Protein AF-0000000077009235 (afdb_homodimer)

Sequence (916 aa):
MAESPHRAAGRRLQLPLLCLLLQGATAILFAVFVRYNHETDAALWHWGNHSNADNEFYFRYPSFQDVHVMVFVGFGFLMAFLQRYGFSSLGFTFLLAAFALQWSTLIQGFLHARHGGHICVGVESMINADFCAGAVLISFGAVLGKAGPAQLLLLALLETVLFGVNEFVLLSLLGVKDAGGSMTIHTFGAYFGLVLSRVLYRPQLEKSKHRQGSVYHSDLFAMIGTIFLWVFWPSFNSAPTTLGDGQHRTVLHTYYSLTASTLGTFALSALVGEHGRLDMVHIQNAVLAGGVVVGTAGEMMLTPFGALAAGFLAGSVSTLGYKFFTPILEAKFKVQDTCGVHNLHGMPGVLGALLGVLVAGLATHEAYGEGLDSVFPLIAAGQRTASSQAMHQLFGLLVTLMFASVGGGLGGILLRLPFLDSPPDSQCYEDQVYWEVPGELEDEAQGPLRVEEPVTQAMAESPHRAAGRRLQLPLLCLLLQGATAILFAVFVRYNHETDAALWHWGNHSNADNEFYFRYPSFQDVHVMVFVGFGFLMAFLQRYGFSSLGFTFLLAAFALQWSTLIQGFLHARHGGHICVGVESMINADFCAGAVLISFGAVLGKAGPAQLLLLALLETVLFGVNEFVLLSLLGVKDAGGSMTIHTFGAYFGLVLSRVLYRPQLEKSKHRQGSVYHSDLFAMIGTIFLWVFWPSFNSAPTTLGDGQHRTVLHTYYSLTASTLGTFALSALVGEHGRLDMVHIQNAVLAGGVVVGTAGEMMLTPFGALAAGFLAGSVSTLGYKFFTPILEAKFKVQDTCGVHNLHGMPGVLGALLGVLVAGLATHEAYGEGLDSVFPLIAAGQRTASSQAMHQLFGLLVTLMFASVGGGLGGILLRLPFLDSPPDSQCYEDQVYWEVPGELEDEAQGPLRVEEPVTQA

Nearest PDB structures (foldseek):
  3hd6-assembly1_A  TM=9.830E-01  e=1.291E-39  Homo sapiens
  7v0s-assembly1_Q  TM=9.688E-01  e=7.643E-35  Homo sapiens
  8csl-assembly1_L  TM=9.627E-01  e=5.639E-35  Homo sapiens
  3bhs-assembly1_A  TM=9.005E-01  e=9.016E-22  Nitrosomonas europaea ATCC 19718
  7v0k-assembly1_K  TM=9.157E-01  e=6.934E-19  Homo sapiens

pLDDT: mean 92.18, std 13.19, range [23.73, 98.94]

Solvent-accessible surface area (backbone atoms only — not comparable to full-atom values): 43742 Å² total; per-residue (Å²): 125,82,70,50,70,64,57,52,51,50,57,26,46,45,46,23,49,50,36,50,51,52,51,51,52,51,43,54,50,29,60,72,36,44,40,66,24,54,64,30,28,43,32,54,42,57,73,51,98,68,58,56,85,70,35,66,50,79,79,40,46,69,30,40,52,39,36,48,40,25,54,56,50,10,53,12,26,41,53,18,25,31,62,42,22,40,64,49,28,37,50,49,43,51,51,48,34,32,50,27,36,58,52,32,45,52,48,48,27,64,73,67,39,59,95,95,57,61,28,60,40,53,67,66,48,53,45,52,11,51,47,51,23,43,20,48,50,40,20,44,32,9,39,53,49,63,59,23,71,53,49,49,50,51,46,40,59,54,48,44,49,53,44,40,51,49,42,44,47,31,46,70,71,62,62,34,74,42,56,33,19,3,38,64,24,29,25,19,14,18,39,16,13,43,35,21,19,35,63,58,50,62,93,55,39,71,66,21,49,87,35,71,40,64,43,78,66,23,45,55,42,14,40,56,5,31,50,44,37,56,72,26,35,28,32,45,32,18,56,72,39,55,78,65,65,38,23,55,50,11,27,51,38,27,52,43,3,25,55,28,0,36,54,29,19,54,52,48,32,21,68,74,24,77,97,50,36,73,48,68,71,38,60,51,36,9,27,48,5,5,43,32,26,42,5,20,33,24,60,51,95,58,57,70,65,47,20,29,51,49,3,25,49,22,0,37,53,14,31,49,26,59,70,61,43,49,63,45,38,35,75,76,64,44,28,57,50,64,65,41,30,51,30,33,27,21,52,16,4,50,52,2,37,50,48,25,21,54,54,38,42,65,54,49,64,82,81,41,48,80,51,29,47,78,72,39,46,49,45,62,69,67,78,36,51,35,61,56,50,15,51,39,34,51,50,39,47,53,51,32,51,48,53,15,37,54,46,12,43,54,48,20,61,60,59,61,39,80,87,50,69,57,56,54,48,68,49,30,31,44,33,66,80,50,31,63,50,59,93,61,69,78,68,69,79,74,51,73,81,74,74,77,69,78,77,78,79,130,125,82,69,50,69,64,58,53,53,50,56,65,45,46,46,60,49,50,52,50,49,52,50,51,52,51,51,53,49,40,73,72,39,52,41,67,24,56,83,70,28,78,70,55,44,66,73,51,98,66,57,80,84,70,41,66,57,78,78,41,46,69,30,40,52,38,37,51,43,27,54,56,49,10,52,11,25,42,54,19,25,33,62,45,23,41,65,49,29,37,51,49,42,52,53,46,36,57,49,29,35,58,53,30,45,53,50,47,27,64,73,67,38,58,96,96,57,60,30,60,42,54,68,67,49,53,43,53,10,50,47,50,22,44,18,48,49,39,20,46,33,10,39,52,49,62,58,24,71,54,49,49,48,52,45,43,59,54,48,44,49,54,46,40,50,49,42,44,46,31,46,70,73,61,60,32,75,43,54,32,18,3,38,65,22,30,26,19,14,17,40,16,13,44,35,19,18,36,63,59,50,62,94,54,38,71,65,22,48,87,37,70,40,54,37,67,66,25,44,54,43,12,40,54,5,29,52,44,36,54,67,28,35,27,31,45,32,18,56,72,40,55,76,38,25,38,24,46,32,12,26,52,38,26,49,43,3,26,30,28,0,36,41,28,20,55,16,49,31,14,62,75,24,80,86,30,17,32,44,60,70,40,60,49,36,10,25,47,5,6,44,31,25,40,5,19,35,24,59,49,93,65,49,65,28,52,22,27,52,49,3,24,49,24,0,37,52,15,31,50,27,59,72,62,43,50,62,46,37,36,74,74,64,45,30,57,50,64,64,41,29,52,30,34,25,21,54,18,4,50,51,2,38,52,48,23,22,52,55,39,42,65,56,48,64,82,72,21,38,72,31,28,47,76,70,38,44,49,45,61,71,65,76,37,51,34,61,55,50,14,50,39,33,51,49,41,49,53,52,31,52,47,54,15,38,53,47,12,43,53,48,21,60,60,58,61,40,80,87,50,71,57,56,54,47,68,50,30,33,44,31,65,83,82,42,93,48,88,94,57,68,76,68,70,78,75,50,72,85,70,76,77,69,78,78,75,81,124

Organism: Ailuropoda melanoleuca (NCBI:txid9646)

Foldseek 3Di:
DPPPPVLVVLQVCLLVVLLCVLVVVLVVLCVPFEDADQLPDPVNVPVDPDDPVPRCCVQFVVLLVLLVCLQQLQQQLLLLQFAFQNCVSNVLSVVLLVSLLSLLLSLLQVLPPDPPHGRHDDPLSNLVSSLLSQLLSLLCLLCPLFFDSSLSNVSSNLSSNLLSVLCCCQCPVLVAFFQLCLQSRQQLSNLLSQLLQLLSFAPVLVLVVVRLGGDPVSLVSSLSSLVSLLVSLLSSLLSRADGDPLSVQLSLLLNLLLVLLQVLLLVLQQVLDDVSDHDSLLNSALSNLLSSQQNRCSSFDQDSVSSNVLSNVLSNQLNVCVVPVQVVCCVPVVGRRSSSSCSRRNVSSVNSLLVNLVRLLVDDCVVQPVNCCRRPVCVVVVNDPSNRNSVSSVVSNVSSSVSSNVSSNVSSVVSPDPSRPTDHSNCGSHPLVPDDDPPDDNPPNPDDPPPPPPPPDD/DPPPPVLVVLQVCLLVVVLCVLVVVLVVLCVPFEDADQLPDPVNVPVDPDDPVPRVCVQFVVLLVLLVCLQQQQQQLLLLQFAFQSCVSNVLSVVLLVSLLSLLLSLLQVLPPDPPHGRHDDSLSNLVSSLLSQLLSLLCQQCPLFFDSSLSNVSSNLSSNLLSVLCCCQCPVLVAFFQLPLQSRQQLSNLLSQLLQQLSFAPVLVLVVVRLGGDPVSLVSSLSSQVSLLVSLLSSLLNRADGDPLSVQLSLLLNLLLVLLQVLLLVQQLVPDDVSDHDSLLNSALSSLLSSQQNRVSSFDDDSVNSNVLSNVLSNQLNVCVVPVQVVCCVPVVGRRSSSSCSRRNVSSVNSLLVNLVRLLVDDCVRQPVNCCRRPVCVVVVNDPSNRNSVSSVVSNVSSSVSSNVSSNVSSVVSPDPSRPTDHSNCGSHCLVPDDDPPDDNPVSPDPPPPPPPPPDD

Secondary structure (DSSP, 8-state):
----HHHHHHHHHHHHHHHHHHHHHHHHHHHHHEEE-TTT-HHHHTTS---GGGSTHHHHHHHHHHHHHIIIIIHHHHTTTSTT-HHHHHHHHHHHHHHHHHHHHHHHHHHHS-TT--EEE-HHHHHHHHHHHHHHHHHHHHTTTTS-HHHHHHHHHHHHHHHHHHHIIIIIIS----TT-IIIIIIHHHHHHHHHHHHT--TTGGGGGGGSS--HHHHHHHHHHHHHHHHHHHHHHHTTSPTTHHHHHHHHHHHHHHHHHHHHHHHHHHHHSGGG---HHHHHHHTTHHHHHTSTTTTS--HHHHHHHHHHHHHHHHHHIIIIIHHHHHHHH----TT-HIIIIIHHHHHHHHHHHHHHHT--HHHHGGGHHHH-HHHHTTSS-HHHHHHHHHHHHHHHHHHHHHHHHHHHHHHT-TTS-PPPGGGTT-GGGTB--TT--THHHHS-----------/----HHHHHHHHHHHHHHHHHHHHHHHHHHHHHEEE-TTT-HHHHTTS---GGGSTHHHHHHHHHHHHHIIIIIHHHHTTTSTT-HHHHHHHHHHHHHHHHHHHHHHHHHHH--TT--EEE-HHHHHHHHHHHHHHHHHHHHTTTTS-HHHHHHHHHHHHHHHHHHHIIIIIIS----TT-IIIIIIHHHHHHHHHHHHT--TTGGGGGGGSS--HHHHHHHHHHHHHHHHHHHHHHHTTSPTTHHHHHHHHHHHHHHHHHHHHHHHHHHHHSGGG-B-HHHHHHHTTHHHHHTSTTTTS---HHHHHHHHHHHHHHHHHIIIIIHHHHHHHH----TT-HIIIIIHHHHHHHHHHHHHHHT--HHHHGGGHHHH-HHHHTTSS-HHHHHHHHHHHHHHHHHHHHHHHHHHHHHHT-TTS-PPPGGGTT-GGGTS--TT--THHHHS-----------

Radius of gyration: 28.59 Å; Cα contacts (8 Å, |Δi|>4): 1755; chains: 2; bounding box: 96×79×58 Å

Structure (mmCIF, N/CA/C/O backbone):
data_AF-0000000077009235-model_v1
#
loop_
_entity.id
_entity.type
_entity.pdbx_description
1 polymer 'Ammonium transporter Rh type B'
#
loop_
_atom_site.group_PDB
_atom_site.id
_atom_site.type_symbol
_atom_site.label_atom_id
_atom_site.label_alt_id
_atom_site.label_comp_id
_atom_site.label_asym_id
_atom_site.label_entity_id
_atom_site.label_seq_id
_atom_site.pdbx_PDB_ins_code
_atom_site.Cartn_x
_atom_site.Cartn_y
_atom_site.Cartn_z
_atom_site.occupancy
_atom_site.B_iso_or_equiv
_atom_site.auth_seq_id
_atom_site.auth_comp_id
_atom_site.auth_asym_id
_atom_site.auth_atom_id
_atom_site.pdbx_PDB_model_num
ATOM 1 N N . MET A 1 1 ? -33.438 -18.578 19.391 1 30.95 1 MET A N 1
ATOM 2 C CA . MET A 1 1 ? -32.906 -18.578 20.75 1 30.95 1 MET A CA 1
ATOM 3 C C . MET A 1 1 ? -31.828 -17.516 20.922 1 30.95 1 MET A C 1
ATOM 5 O O . MET A 1 1 ? -30.953 -17.375 20.078 1 30.95 1 MET A O 1
ATOM 9 N N . ALA A 1 2 ? -32.156 -16.625 21.812 1 44.06 2 ALA A N 1
ATOM 10 C CA . ALA A 1 2 ? -31.234 -15.562 22.203 1 44.06 2 ALA A CA 1
ATOM 11 C C . ALA A 1 2 ? -29.844 -16.125 22.484 1 44.06 2 ALA A C 1
ATOM 13 O O . ALA A 1 2 ? -29.688 -17.062 23.281 1 44.06 2 ALA A O 1
ATOM 14 N N . GLU A 1 3 ? -29.016 -16.078 21.422 1 51.81 3 GLU A N 1
ATOM 15 C CA . GLU A 1 3 ? -27.656 -16.531 21.688 1 51.81 3 GLU A CA 1
ATOM 16 C C . GLU A 1 3 ? -27.219 -16.141 23.078 1 51.81 3 GLU A C 1
ATOM 18 O O . GLU A 1 3 ? -27.531 -15.047 23.562 1 51.81 3 GLU A O 1
ATOM 23 N N . SER A 1 4 ? -26.828 -17.141 23.906 1 55.75 4 SER A N 1
ATOM 24 C CA . SER A 1 4 ? -26.344 -16.875 25.266 1 55.75 4 SER A CA 1
ATOM 25 C C . SER A 1 4 ? -25.312 -15.742 25.266 1 55.75 4 SER A C 1
ATOM 27 O O . SER A 1 4 ? -24.562 -15.578 24.312 1 55.75 4 SER A O 1
ATOM 29 N N . PRO A 1 5 ? -25.547 -14.766 26.156 1 57.34 5 PRO A N 1
ATOM 30 C CA . PRO A 1 5 ? -24.609 -13.648 26.281 1 57.34 5 PRO A CA 1
ATOM 31 C C . PRO A 1 5 ? -23.141 -14.094 26.219 1 57.34 5 PRO A C 1
ATOM 33 O O . PRO A 1 5 ? -22.297 -13.375 25.688 1 57.34 5 PRO A O 1
ATOM 36 N N . HIS A 1 6 ? -22.891 -15.289 26.656 1 59.06 6 HIS A N 1
ATOM 37 C CA . HIS A 1 6 ? -21.516 -15.789 26.641 1 59.06 6 HIS A CA 1
ATOM 38 C C . HIS A 1 6 ? -21.062 -16.141 25.219 1 59.06 6 HIS A C 1
ATOM 40 O O . HIS A 1 6 ? -19.922 -15.867 24.844 1 59.06 6 HIS A O 1
ATOM 46 N N . ARG A 1 7 ? -21.953 -16.672 24.516 1 59.84 7 ARG A N 1
ATOM 47 C CA . ARG A 1 7 ? -21.625 -17.047 23.141 1 59.84 7 ARG A CA 1
ATOM 48 C C . ARG A 1 7 ? -21.453 -15.797 22.281 1 59.84 7 ARG A C 1
ATOM 50 O O . ARG A 1 7 ? -20.578 -15.758 21.422 1 59.84 7 ARG A O 1
ATOM 57 N N . ALA A 1 8 ? -22.219 -14.852 22.672 1 62.19 8 ALA A N 1
ATOM 58 C CA . ALA A 1 8 ? -22.109 -13.602 21.922 1 62.19 8 ALA A CA 1
ATOM 59 C C . ALA A 1 8 ? -20.797 -12.891 22.219 1 62.19 8 ALA A C 1
ATOM 61 O O . ALA A 1 8 ? -20.141 -12.375 21.312 1 62.19 8 ALA A O 1
ATOM 62 N N . ALA A 1 9 ? -20.484 -12.938 23.516 1 64.69 9 ALA A N 1
ATOM 63 C CA . ALA A 1 9 ? -19.219 -12.336 23.922 1 64.69 9 ALA A CA 1
ATOM 64 C C . ALA A 1 9 ? -18.031 -13.078 23.312 1 64.69 9 ALA A C 1
ATOM 66 O O . ALA A 1 9 ? -17.047 -12.461 22.922 1 64.69 9 ALA A O 1
ATOM 67 N N . GLY A 1 10 ? -18.125 -14.352 23.266 1 67 10 GLY A N 1
ATOM 68 C CA . GLY A 1 10 ? -17.078 -15.164 22.672 1 67 10 GLY A CA 1
ATOM 69 C C . GLY A 1 10 ? -16.875 -14.875 21.203 1 67 10 GLY A C 1
ATOM 70 O O . GLY A 1 10 ? -15.742 -14.781 20.734 1 67 10 GLY A O 1
ATOM 71 N N . ARG A 1 11 ? -17.828 -14.656 20.594 1 72.38 11 ARG A N 1
ATOM 72 C CA . ARG A 1 11 ? -17.766 -14.391 19.156 1 72.38 11 ARG A CA 1
ATOM 73 C C . ARG A 1 11 ? -17.172 -13.016 18.875 1 72.38 11 ARG A C 1
ATOM 75 O O . ARG A 1 11 ? -16.406 -12.852 17.922 1 72.38 11 ARG A O 1
ATOM 82 N N . ARG A 1 12 ? -17.359 -12.211 19.891 1 82.56 12 ARG A N 1
ATOM 83 C CA . ARG A 1 12 ? -16.875 -10.844 19.75 1 82.56 12 ARG A CA 1
ATOM 84 C C . ARG A 1 12 ? -15.359 -10.781 19.938 1 82.56 12 ARG A C 1
ATOM 86 O O . ARG A 1 12 ? -14.688 -9.914 19.359 1 82.56 12 ARG A O 1
ATOM 93 N N . LEU A 1 13 ? -14.812 -11.734 20.656 1 90.81 13 LEU A N 1
ATOM 94 C CA . LEU A 1 13 ? -13.406 -11.648 21.031 1 90.81 13 LEU A CA 1
ATOM 95 C C . LEU A 1 13 ? -12.547 -12.547 20.141 1 90.81 13 LEU A C 1
ATOM 97 O O . LEU A 1 13 ? -11.32 -12.516 20.219 1 90.81 13 LEU A O 1
ATOM 101 N N . GLN A 1 14 ? -13.133 -13.234 19.281 1 92 14 GLN A N 1
ATOM 102 C CA . GLN A 1 14 ? -12.391 -14.211 18.484 1 92 14 GLN A CA 1
ATOM 103 C C . GLN A 1 14 ? -11.398 -13.523 17.562 1 92 14 GLN A C 1
ATOM 105 O O . GLN A 1 14 ? -10.219 -13.875 17.531 1 92 14 GLN A O 1
ATOM 110 N N . LEU A 1 15 ? -11.875 -12.523 16.812 1 93.75 15 LEU A N 1
ATOM 111 C CA . LEU A 1 15 ? -11.008 -11.867 15.844 1 93.75 15 LEU A CA 1
ATOM 112 C C . LEU A 1 15 ? -9.891 -11.109 16.547 1 93.75 15 LEU A C 1
ATOM 114 O O . LEU A 1 15 ? -8.711 -11.297 16.219 1 93.75 15 LEU A O 1
ATOM 118 N N . PRO A 1 16 ? -10.18 -10.273 17.562 1 95.31 16 PRO A N 1
ATOM 119 C CA . PRO A 1 16 ? -9.102 -9.539 18.234 1 95.31 16 PRO A CA 1
ATOM 120 C C . PRO A 1 16 ? -8.078 -10.453 18.906 1 95.31 16 PRO A C 1
ATOM 122 O O . PRO A 1 16 ? -6.875 -10.211 18.797 1 95.31 16 PRO A O 1
ATOM 125 N N . LEU A 1 17 ? -8.5 -11.5 19.516 1 95.44 17 LEU A N 1
ATOM 126 C CA . LEU A 1 17 ? -7.574 -12.398 20.203 1 95.44 17 LEU A CA 1
ATOM 127 C C . LEU A 1 17 ? -6.699 -13.141 19.188 1 95.44 17 LEU A C 1
ATOM 129 O O . LEU A 1 17 ? -5.508 -13.344 19.438 1 95.44 17 LEU A O 1
ATOM 133 N N . LEU A 1 18 ? -7.305 -13.578 18.141 1 95.75 18 LEU A N 1
ATOM 134 C CA . LEU A 1 18 ? -6.539 -14.281 17.125 1 95.75 18 LEU A CA 1
ATOM 135 C C . LEU A 1 18 ? -5.5 -13.359 16.5 1 95.75 18 LEU A C 1
ATOM 137 O O . LEU A 1 18 ? -4.359 -13.766 16.266 1 95.75 18 LEU A O 1
ATOM 141 N N . CYS A 1 19 ? -5.891 -12.078 16.172 1 97.19 19 CYS A N 1
ATOM 142 C CA . CYS A 1 19 ? -4.957 -11.102 15.633 1 97.19 19 CYS A CA 1
ATOM 143 C C . CYS A 1 19 ? -3.797 -10.859 16.594 1 97.19 19 CYS A C 1
ATOM 145 O O . CYS A 1 19 ? -2.635 -10.852 16.172 1 97.19 19 CYS A O 1
ATOM 147 N N . LEU A 1 20 ? -4.094 -10.672 17.875 1 97.62 20 LEU A N 1
ATOM 148 C CA . LEU A 1 20 ? -3.074 -10.391 18.875 1 97.62 20 LEU A CA 1
ATOM 149 C C . LEU A 1 20 ? -2.15 -11.586 19.062 1 97.62 20 LEU A C 1
ATOM 151 O O . LEU A 1 20 ? -0.931 -11.43 19.172 1 97.62 20 LEU A O 1
ATOM 155 N N . LEU A 1 21 ? -2.74 -12.781 19.078 1 97.62 21 LEU A N 1
ATOM 156 C CA . LEU A 1 21 ? -1.953 -14 19.25 1 97.62 21 LEU A CA 1
ATOM 157 C C . LEU A 1 21 ? -1.021 -14.211 18.047 1 97.62 21 LEU A C 1
ATOM 159 O O . LEU A 1 21 ? 0.166 -14.492 18.234 1 97.62 21 LEU A O 1
ATOM 163 N N . LEU A 1 22 ? -1.562 -14.102 16.859 1 97.88 22 LEU A N 1
ATOM 164 C CA . LEU A 1 22 ? -0.766 -14.344 15.664 1 97.88 22 LEU A CA 1
ATOM 165 C C . LEU A 1 22 ? 0.31 -13.273 15.508 1 97.88 22 LEU A C 1
ATOM 167 O O . LEU A 1 22 ? 1.453 -13.578 15.164 1 97.88 22 LEU A O 1
ATOM 171 N N . GLN A 1 23 ? -0.033 -11.992 15.742 1 98.19 23 GLN A N 1
ATOM 172 C CA . GLN A 1 23 ? 0.959 -10.922 15.672 1 98.19 23 GLN A CA 1
ATOM 173 C C . GLN A 1 23 ? 2.031 -11.094 16.734 1 98.19 23 GLN A C 1
ATOM 175 O O . GLN A 1 23 ? 3.217 -10.883 16.484 1 98.19 23 GLN A O 1
ATOM 180 N N . GLY A 1 24 ? 1.607 -11.438 18 1 97.94 24 GLY A N 1
ATOM 181 C CA . GLY A 1 24 ? 2.562 -11.68 19.062 1 97.94 24 GLY A CA 1
ATOM 182 C C . GLY A 1 24 ? 3.525 -12.805 18.766 1 97.94 24 GLY A C 1
ATOM 183 O O . GLY A 1 24 ? 4.734 -12.664 18.953 1 97.94 24 GLY A O 1
ATOM 184 N N . ALA A 1 25 ? 2.975 -13.945 18.281 1 97.94 25 ALA A N 1
ATOM 185 C CA . ALA A 1 25 ? 3.807 -15.094 17.922 1 97.94 25 ALA A CA 1
ATOM 186 C C . ALA A 1 25 ? 4.781 -14.734 16.797 1 97.94 25 ALA A C 1
ATOM 188 O O . ALA A 1 25 ? 5.961 -15.086 16.859 1 97.94 25 ALA A O 1
ATOM 189 N N . THR A 1 26 ? 4.262 -14.062 15.781 1 97.62 26 THR A N 1
ATOM 190 C CA . THR A 1 26 ? 5.105 -13.664 14.664 1 97.62 26 THR A CA 1
ATOM 191 C C . THR A 1 26 ? 6.211 -12.727 15.125 1 97.62 26 THR A C 1
ATOM 193 O O . THR A 1 26 ? 7.363 -12.852 14.703 1 97.62 26 THR A O 1
ATOM 196 N N . ALA A 1 27 ? 5.855 -11.781 16.016 1 97.56 27 ALA A N 1
ATOM 197 C CA . ALA A 1 27 ? 6.844 -10.828 16.531 1 97.56 27 ALA A CA 1
ATOM 198 C C . ALA A 1 27 ? 7.953 -11.547 17.281 1 97.56 27 ALA A C 1
ATOM 200 O O . ALA A 1 27 ? 9.133 -11.227 17.125 1 97.56 27 ALA A O 1
ATOM 201 N N . ILE A 1 28 ? 7.617 -12.523 18.078 1 97.62 28 ILE A N 1
ATOM 202 C CA . ILE A 1 28 ? 8.594 -13.266 18.859 1 97.62 28 ILE A CA 1
ATOM 203 C C . ILE A 1 28 ? 9.5 -14.062 17.922 1 97.62 28 ILE A C 1
ATOM 205 O O . ILE A 1 28 ? 10.727 -14.086 18.109 1 97.62 28 ILE A O 1
ATOM 209 N N . LEU A 1 29 ? 8.93 -14.703 16.906 1 97.44 29 LEU A N 1
ATOM 210 C CA . LEU A 1 29 ? 9.719 -15.477 15.953 1 97.44 29 LEU A CA 1
ATOM 211 C C . LEU A 1 29 ? 10.633 -14.562 15.141 1 97.44 29 LEU A C 1
ATOM 213 O O . LEU A 1 29 ? 11.758 -14.945 14.805 1 97.44 29 LEU A O 1
ATOM 217 N N . PHE A 1 30 ? 10.172 -13.359 14.797 1 97.62 30 PHE A N 1
ATOM 218 C CA . PHE A 1 30 ? 11.023 -12.383 14.117 1 97.62 30 PHE A CA 1
ATOM 219 C C . PHE A 1 30 ? 12.203 -11.992 15 1 97.62 30 PHE A C 1
ATOM 221 O O . PHE A 1 30 ? 13.328 -11.867 14.516 1 97.62 30 PHE A O 1
ATOM 228 N N . ALA A 1 31 ? 11.945 -11.812 16.328 1 96.81 31 ALA A N 1
ATOM 229 C CA . ALA A 1 31 ? 13 -11.414 17.25 1 96.81 31 ALA A CA 1
ATOM 230 C C . ALA A 1 31 ? 14.117 -12.453 17.297 1 96.81 31 ALA A C 1
ATOM 232 O O . ALA A 1 31 ? 15.297 -12.109 17.344 1 96.81 31 ALA A O 1
ATOM 233 N N . VAL A 1 32 ? 13.719 -13.688 17.141 1 95.81 32 VAL A N 1
ATOM 234 C CA . VAL A 1 32 ? 14.664 -14.781 17.312 1 95.81 32 VAL A CA 1
ATOM 235 C C . VAL A 1 32 ? 15.336 -15.117 15.992 1 95.81 32 VAL A C 1
ATOM 237 O O . VAL A 1 32 ? 16.547 -15.328 15.938 1 95.81 32 VAL A O 1
ATOM 240 N N . PHE A 1 33 ? 14.586 -15.078 14.875 1 95.5 33 PHE A N 1
ATOM 241 C CA . PHE A 1 33 ? 15.102 -15.789 13.711 1 95.5 33 PHE A CA 1
ATOM 242 C C . PHE A 1 33 ? 15.406 -14.828 12.57 1 95.5 33 PHE A C 1
ATOM 244 O O . PHE A 1 33 ? 16.141 -15.164 11.641 1 95.5 33 PHE A O 1
ATOM 251 N N . VAL A 1 34 ? 14.875 -13.664 12.492 1 96.12 34 VAL A N 1
ATOM 252 C CA . VAL A 1 34 ? 14.93 -12.844 11.289 1 96.12 34 VAL A CA 1
ATOM 253 C C . VAL A 1 34 ? 15.977 -11.75 11.453 1 96.12 34 VAL A C 1
ATOM 255 O O . VAL A 1 34 ? 16.031 -11.086 12.492 1 96.12 34 VAL A O 1
ATOM 258 N N . ARG A 1 35 ? 16.906 -11.625 10.477 1 94.62 35 ARG A N 1
ATOM 259 C CA . ARG A 1 35 ? 17.922 -10.586 10.391 1 94.62 35 ARG A CA 1
ATOM 260 C C . ARG A 1 35 ? 17.953 -9.953 9 1 94.62 35 ARG A C 1
ATOM 262 O O . ARG A 1 35 ? 17.453 -10.539 8.039 1 94.62 35 ARG A O 1
ATOM 269 N N . TYR A 1 36 ? 18.438 -8.805 8.906 1 93.12 36 TYR A N 1
ATOM 270 C CA . TYR A 1 36 ? 18.641 -8.164 7.609 1 93.12 36 TYR A CA 1
ATOM 271 C C . TYR A 1 36 ? 19.781 -8.812 6.852 1 93.12 36 TYR A C 1
ATOM 273 O O . TYR A 1 36 ? 20.781 -9.227 7.453 1 93.12 36 TYR A O 1
ATOM 281 N N . ASN A 1 37 ? 19.641 -8.883 5.547 1 92.25 37 ASN A N 1
ATOM 282 C CA . ASN A 1 37 ? 20.688 -9.523 4.766 1 92.25 37 ASN A CA 1
ATOM 283 C C . ASN A 1 37 ? 21.875 -8.586 4.543 1 92.25 37 ASN A C 1
ATOM 285 O O . ASN A 1 37 ? 21.875 -7.461 5.047 1 92.25 37 ASN A O 1
ATOM 289 N N . HIS A 1 38 ? 22.875 -8.992 3.814 1 91.44 38 HIS A N 1
ATOM 290 C CA . HIS A 1 38 ? 24.141 -8.281 3.676 1 91.44 38 HIS A CA 1
ATOM 291 C C . HIS A 1 38 ? 23.969 -6.973 2.91 1 91.44 38 HIS A C 1
ATOM 293 O O . HIS A 1 38 ? 24.734 -6.031 3.09 1 91.44 38 HIS A O 1
ATOM 299 N N . GLU A 1 39 ? 22.922 -6.859 2.1 1 92.62 39 GLU A N 1
ATOM 300 C CA . GLU A 1 39 ? 22.719 -5.656 1.298 1 92.62 39 GLU A CA 1
ATOM 301 C C . GLU A 1 39 ? 21.906 -4.613 2.059 1 92.62 39 GLU A C 1
ATOM 303 O O . GLU A 1 39 ? 21.844 -3.451 1.651 1 92.62 39 GLU A O 1
ATOM 308 N N . THR A 1 40 ? 21.344 -5.043 3.148 1 91.38 40 THR A N 1
ATOM 309 C CA . THR A 1 40 ? 20.5 -4.168 3.949 1 91.38 40 THR A CA 1
ATOM 310 C C . THR A 1 40 ? 21.203 -3.758 5.238 1 91.38 40 THR A C 1
ATOM 312 O O . THR A 1 40 ? 20.938 -2.688 5.789 1 91.38 40 THR A O 1
ATOM 315 N N . ASP A 1 41 ? 22.078 -4.527 5.691 1 90.19 41 ASP A N 1
ATOM 316 C CA . ASP A 1 41 ? 22.781 -4.312 6.949 1 90.19 41 ASP A CA 1
ATOM 317 C C . ASP A 1 41 ? 23.891 -3.271 6.785 1 90.19 41 ASP A C 1
ATOM 319 O O . ASP A 1 41 ? 24.672 -3.334 5.836 1 90.19 41 ASP A O 1
ATOM 323 N N . ALA A 1 42 ? 23.984 -2.373 7.668 1 88.19 42 ALA A N 1
ATOM 324 C CA . ALA A 1 42 ? 24.922 -1.258 7.562 1 88.19 42 ALA A CA 1
ATOM 325 C C . ALA A 1 42 ? 26.359 -1.746 7.645 1 88.19 42 ALA A C 1
ATOM 327 O O . ALA A 1 42 ? 27.25 -1.208 6.973 1 88.19 42 ALA A O 1
ATOM 328 N N . ALA A 1 43 ? 26.625 -2.676 8.523 1 88.31 43 ALA A N 1
ATOM 329 C CA . ALA A 1 43 ? 27.984 -3.18 8.711 1 88.31 43 ALA A CA 1
ATOM 330 C C . ALA A 1 43 ? 28.391 -4.094 7.559 1 88.31 43 ALA A C 1
ATOM 332 O O . ALA A 1 43 ? 29.484 -3.949 7.004 1 88.31 43 ALA A O 1
ATOM 333 N N . LEU A 1 44 ? 27.531 -4.914 7.164 1 88.62 44 LEU A N 1
ATOM 334 C CA . LEU A 1 44 ? 27.875 -5.961 6.203 1 88.62 44 LEU A CA 1
ATOM 335 C C . LEU A 1 44 ? 27.984 -5.387 4.797 1 88.62 44 LEU A C 1
ATOM 337 O O . LEU A 1 44 ? 28.828 -5.832 4.008 1 88.62 44 LEU A O 1
ATOM 341 N N . TRP A 1 45 ? 27.219 -4.426 4.414 1 88.81 45 TRP A N 1
ATOM 342 C CA . TRP A 1 45 ? 27.25 -3.824 3.086 1 88.81 45 TRP A CA 1
ATOM 343 C C . TRP A 1 45 ? 28.594 -3.168 2.818 1 88.81 45 TRP A C 1
ATOM 345 O O . TRP A 1 45 ? 29.109 -3.234 1.702 1 88.81 45 TRP A O 1
ATOM 355 N N . HIS A 1 46 ? 29.203 -2.686 3.803 1 86.88 46 HIS A N 1
ATOM 356 C CA . HIS A 1 46 ? 30.391 -1.876 3.625 1 86.88 46 HIS A CA 1
ATOM 357 C C . HIS A 1 46 ? 31.656 -2.723 3.754 1 86.88 46 HIS A C 1
ATOM 359 O O . HIS A 1 46 ? 32.781 -2.213 3.604 1 86.88 46 HIS A O 1
ATOM 365 N N . TRP A 1 47 ? 31.484 -3.988 4.008 1 83.38 47 TRP A N 1
ATOM 366 C CA . TRP A 1 47 ? 32.625 -4.891 4.023 1 83.38 47 TRP A CA 1
ATOM 367 C C . TRP A 1 47 ? 33.188 -5.098 2.619 1 83.38 47 TRP A C 1
ATOM 369 O O . TRP A 1 47 ? 34.375 -5.371 2.447 1 83.38 47 TRP A O 1
ATOM 379 N N . GLY A 1 48 ? 32.375 -4.895 1.615 1 78.25 48 GLY A N 1
ATOM 380 C CA . GLY A 1 48 ? 32.844 -5.113 0.252 1 78.25 48 GLY A CA 1
ATOM 381 C C . GLY A 1 48 ? 32.969 -3.828 -0.544 1 78.25 48 GLY A C 1
ATOM 382 O O . GLY A 1 48 ? 32.562 -2.758 -0.081 1 78.25 48 GLY A O 1
ATOM 383 N N . ASN A 1 49 ? 33.781 -3.938 -1.66 1 80.5 49 ASN A N 1
ATOM 384 C CA . ASN A 1 49 ? 33.906 -2.82 -2.59 1 80.5 49 ASN A CA 1
ATOM 385 C C . ASN A 1 49 ? 32.75 -2.758 -3.568 1 80.5 49 ASN A C 1
ATOM 387 O O . ASN A 1 49 ? 32.875 -3.123 -4.738 1 80.5 49 ASN A O 1
ATOM 391 N N . HIS A 1 50 ? 31.641 -2.396 -3.045 1 83.88 50 HIS A N 1
ATOM 392 C CA . HIS A 1 50 ? 30.438 -2.328 -3.885 1 83.88 50 HIS A CA 1
ATOM 393 C C . HIS A 1 50 ? 30.016 -0.885 -4.113 1 83.88 50 HIS A C 1
ATOM 395 O O . HIS A 1 50 ? 30.203 -0.029 -3.246 1 83.88 50 HIS A O 1
ATOM 401 N N . SER A 1 51 ? 29.609 -0.685 -5.391 1 85.75 51 SER A N 1
ATOM 402 C CA . SER A 1 51 ? 28.906 0.572 -5.645 1 85.75 51 SER A CA 1
ATOM 403 C C . SER A 1 51 ? 27.438 0.469 -5.281 1 85.75 51 SER A C 1
ATOM 405 O O . SER A 1 51 ? 26.875 -0.629 -5.238 1 85.75 51 SER A O 1
ATOM 407 N N . ASN A 1 52 ? 26.844 1.542 -4.984 1 86 52 ASN A N 1
ATOM 408 C CA . ASN A 1 52 ? 25.422 1.559 -4.672 1 86 52 ASN A CA 1
ATOM 409 C C . ASN A 1 52 ? 24.594 0.933 -5.793 1 86 52 ASN A C 1
ATOM 411 O O . ASN A 1 52 ? 23.562 0.295 -5.531 1 86 52 ASN A O 1
ATOM 415 N N . ALA A 1 53 ? 25.062 1.07 -6.992 1 84.44 53 ALA A N 1
ATOM 416 C CA . ALA A 1 53 ? 24.344 0.576 -8.164 1 84.44 53 ALA A CA 1
ATOM 417 C C . ALA A 1 53 ? 24.281 -0.949 -8.164 1 84.44 53 ALA A C 1
ATOM 419 O O . ALA A 1 53 ? 23.453 -1.542 -8.852 1 84.44 53 ALA A O 1
ATOM 420 N N . ASP A 1 54 ? 25.141 -1.568 -7.355 1 88.75 54 ASP A N 1
ATOM 421 C CA . ASP A 1 54 ? 25.203 -3.025 -7.309 1 88.75 54 ASP A CA 1
ATOM 422 C C . ASP A 1 54 ? 24.156 -3.596 -6.363 1 88.75 54 ASP A C 1
ATOM 424 O O . ASP A 1 54 ? 23.906 -4.805 -6.348 1 88.75 54 ASP A O 1
ATOM 428 N N . ASN A 1 55 ? 23.562 -2.742 -5.586 1 91.62 55 ASN A N 1
ATOM 429 C CA . ASN A 1 55 ? 22.547 -3.205 -4.645 1 91.62 55 ASN A CA 1
ATOM 430 C C . ASN A 1 55 ? 21.328 -3.744 -5.371 1 91.62 55 ASN A C 1
ATOM 432 O O . ASN A 1 55 ? 20.766 -3.072 -6.238 1 91.62 55 ASN A O 1
ATOM 436 N N . GLU A 1 56 ? 20.844 -4.945 -5.02 1 91.56 56 GLU A N 1
ATOM 437 C CA . GLU A 1 56 ? 19.734 -5.621 -5.668 1 91.56 56 GLU A CA 1
ATOM 438 C C . GLU A 1 56 ? 18.453 -4.793 -5.566 1 91.56 56 GLU A C 1
ATOM 440 O O . GLU A 1 56 ? 17.531 -4.957 -6.371 1 91.56 56 GLU A O 1
ATOM 445 N N . PHE A 1 57 ? 18.5 -3.91 -4.629 1 93.44 57 PHE A N 1
ATOM 446 C CA . PHE A 1 57 ? 17.359 -3.021 -4.395 1 93.44 57 PHE A CA 1
ATOM 447 C C . PHE A 1 57 ? 16.984 -2.281 -5.672 1 93.44 57 PHE A C 1
ATOM 449 O O . PHE A 1 57 ? 15.812 -2.219 -6.031 1 93.44 57 PHE A O 1
ATOM 456 N N . TYR A 1 58 ? 17.875 -1.786 -6.406 1 92.56 58 TYR A N 1
ATOM 457 C CA . TYR A 1 58 ? 17.609 -0.902 -7.535 1 92.56 58 TYR A CA 1
ATOM 458 C C . TYR A 1 58 ? 17.141 -1.693 -8.75 1 92.56 58 TYR A C 1
ATOM 460 O O . TYR A 1 58 ? 16.5 -1.141 -9.648 1 92.56 58 TYR A O 1
ATOM 468 N N . PHE A 1 59 ? 17.391 -3.023 -8.789 1 92.5 59 PHE A N 1
ATOM 469 C CA . PHE A 1 59 ? 16.969 -3.855 -9.914 1 92.5 59 PHE A CA 1
ATOM 470 C C . PHE A 1 59 ? 15.578 -4.426 -9.68 1 92.5 59 PHE A C 1
ATOM 472 O O . PHE A 1 59 ? 14.859 -4.742 -10.633 1 92.5 59 PHE A O 1
ATOM 479 N N . ARG A 1 60 ? 15.148 -4.473 -8.414 1 95.06 60 ARG A N 1
ATOM 480 C CA . ARG A 1 60 ? 13.953 -5.262 -8.133 1 95.06 60 ARG A CA 1
ATOM 481 C C . ARG A 1 60 ? 12.859 -4.402 -7.508 1 95.06 60 ARG A C 1
ATOM 483 O O . ARG A 1 60 ? 11.672 -4.715 -7.621 1 95.06 60 ARG A O 1
ATOM 490 N N . TYR A 1 61 ? 13.203 -3.295 -6.883 1 95.5 61 TYR A N 1
ATOM 491 C CA . TYR A 1 61 ? 12.273 -2.529 -6.062 1 95.5 61 TYR A CA 1
ATOM 492 C C . TYR A 1 61 ? 11.117 -1.987 -6.902 1 95.5 61 TYR A C 1
ATOM 494 O O . TYR A 1 61 ? 9.961 -2.021 -6.477 1 95.5 61 TYR A O 1
ATOM 502 N N . PRO A 1 62 ? 11.367 -1.486 -8.148 1 95.12 62 PRO A N 1
ATOM 503 C CA . PRO A 1 62 ? 10.219 -1.016 -8.93 1 95.12 62 PRO A CA 1
ATOM 504 C C . PRO A 1 62 ? 9.203 -2.121 -9.211 1 95.12 62 PRO A C 1
ATOM 506 O O . PRO A 1 62 ? 7.996 -1.889 -9.141 1 95.12 62 PRO A O 1
ATOM 509 N N . SER A 1 63 ? 9.688 -3.316 -9.547 1 96.38 63 SER A N 1
ATOM 510 C CA . SER A 1 63 ? 8.789 -4.441 -9.781 1 96.38 63 SER A CA 1
ATOM 511 C C . SER A 1 63 ? 8.055 -4.84 -8.508 1 96.38 63 SER A C 1
ATOM 513 O O . SER A 1 63 ? 6.871 -5.168 -8.539 1 96.38 63 SER A O 1
ATOM 515 N N . PHE A 1 64 ? 8.797 -4.816 -7.387 1 97.19 64 PHE A N 1
ATOM 516 C CA . PHE A 1 64 ? 8.156 -5.086 -6.105 1 97.19 64 PHE A CA 1
ATOM 517 C C . PHE A 1 64 ? 6.988 -4.137 -5.871 1 97.19 64 PHE A C 1
ATOM 519 O O . PHE A 1 64 ? 5.902 -4.566 -5.469 1 97.19 64 PHE A O 1
ATOM 526 N N . GLN A 1 65 ? 7.188 -2.875 -6.062 1 97.56 65 GLN A N 1
ATOM 527 C CA . GLN A 1 65 ? 6.156 -1.877 -5.805 1 97.56 65 GLN A CA 1
ATOM 528 C C . GLN A 1 65 ? 4.91 -2.143 -6.648 1 97.56 65 GLN A C 1
ATOM 530 O O . GLN A 1 65 ? 3.787 -2.029 -6.16 1 97.56 65 GLN A O 1
ATOM 535 N N . ASP A 1 66 ? 5.141 -2.449 -7.918 1 97.56 66 ASP A N 1
ATOM 536 C CA . ASP A 1 66 ? 4.023 -2.77 -8.797 1 97.56 66 ASP A CA 1
ATOM 537 C C . ASP A 1 66 ? 3.242 -3.975 -8.273 1 97.56 66 ASP A C 1
ATOM 539 O O . ASP A 1 66 ? 2.012 -3.951 -8.227 1 97.56 66 ASP A O 1
ATOM 543 N N . VAL A 1 67 ? 3.947 -5 -7.867 1 97.94 67 VAL A N 1
ATOM 544 C CA . VAL A 1 67 ? 3.316 -6.219 -7.367 1 97.94 67 VAL A CA 1
ATOM 545 C C . VAL A 1 67 ? 2.57 -5.918 -6.07 1 97.94 67 VAL A C 1
ATOM 547 O O . VAL A 1 67 ? 1.478 -6.438 -5.84 1 97.94 67 VAL A O 1
ATOM 550 N N . HIS A 1 68 ? 3.197 -5.098 -5.27 1 98.06 68 HIS A N 1
ATOM 551 C CA . HIS A 1 68 ? 2.588 -4.691 -4.008 1 98.06 68 HIS A CA 1
ATOM 552 C C . HIS A 1 68 ? 1.269 -3.965 -4.246 1 98.06 68 HIS A C 1
ATOM 554 O O . HIS A 1 68 ? 0.298 -4.18 -3.516 1 98.06 68 HIS A O 1
ATOM 560 N N . VAL A 1 69 ? 1.146 -3.154 -5.246 1 97.94 69 VAL A N 1
ATOM 561 C CA . VAL A 1 69 ? -0.084 -2.482 -5.652 1 97.94 69 VAL A CA 1
ATOM 562 C C . VAL A 1 69 ? -1.098 -3.514 -6.145 1 97.94 69 VAL A C 1
ATOM 564 O O . VAL A 1 69 ? -2.293 -3.4 -5.863 1 97.94 69 VAL A O 1
ATOM 567 N N . MET A 1 70 ? -0.656 -4.477 -6.855 1 98.12 70 MET A N 1
ATOM 568 C CA . MET A 1 70 ? -1.543 -5.543 -7.316 1 98.12 70 MET A CA 1
ATOM 569 C C . MET A 1 70 ? -2.219 -6.238 -6.141 1 98.12 70 MET A C 1
ATOM 571 O O . MET A 1 70 ? -3.426 -6.488 -6.172 1 98.12 70 MET A O 1
ATOM 575 N N . VAL A 1 71 ? -1.465 -6.488 -5.137 1 98.31 71 VAL A N 1
ATOM 576 C CA . VAL A 1 71 ? -1.956 -7.273 -4.004 1 98.31 71 VAL A CA 1
ATOM 577 C C . VAL A 1 71 ? -3.02 -6.477 -3.25 1 98.31 71 VAL A C 1
ATOM 579 O O . VAL A 1 71 ? -4.094 -7 -2.943 1 98.31 71 VAL A O 1
ATOM 582 N N . PHE A 1 72 ? -2.805 -5.254 -3.027 1 98.25 72 PHE A N 1
ATOM 583 C CA . PHE A 1 72 ? -3.678 -4.52 -2.119 1 98.25 72 PHE A CA 1
ATOM 584 C C . PHE A 1 72 ? -4.742 -3.75 -2.895 1 98.25 72 PHE A C 1
ATOM 586 O O . PHE A 1 72 ? -5.918 -3.77 -2.527 1 98.25 72 PHE A O 1
ATOM 593 N N . VAL A 1 73 ? -4.355 -3.096 -3.982 1 97.38 73 VAL A N 1
ATOM 594 C CA . VAL A 1 73 ? -5.332 -2.371 -4.789 1 97.38 73 VAL A CA 1
ATOM 595 C C . VAL A 1 73 ? -6.012 -3.33 -5.762 1 97.38 73 VAL A C 1
ATOM 597 O O . VAL A 1 73 ? -7.242 -3.354 -5.859 1 97.38 73 VAL A O 1
ATOM 600 N N . GLY A 1 74 ? -5.223 -4.133 -6.457 1 98.12 74 GLY A N 1
ATOM 601 C CA . GLY A 1 74 ? -5.75 -5.035 -7.465 1 98.12 74 GLY A CA 1
ATOM 602 C C . GLY A 1 74 ? -6.73 -6.047 -6.906 1 98.12 74 GLY A C 1
ATOM 603 O O . GLY A 1 74 ? -7.926 -5.992 -7.207 1 98.12 74 GLY A O 1
ATOM 604 N N . PHE A 1 75 ? -6.234 -6.871 -5.969 1 97.94 75 PHE A N 1
ATOM 605 C CA . PHE A 1 75 ? -7.098 -7.898 -5.398 1 97.94 75 PHE A CA 1
ATOM 606 C C . PHE A 1 75 ? -8.211 -7.273 -4.566 1 97.94 75 PHE A C 1
ATOM 608 O O . PHE A 1 75 ? -9.359 -7.719 -4.617 1 97.94 75 PHE A O 1
ATOM 615 N N . GLY A 1 76 ? -7.902 -6.242 -3.811 1 97.44 76 GLY A N 1
ATOM 616 C CA . GLY A 1 76 ? -8.891 -5.609 -2.949 1 97.44 76 GLY A CA 1
ATOM 617 C C . GLY A 1 76 ? -10.109 -5.109 -3.707 1 97.44 76 GLY A C 1
ATOM 618 O O . GLY A 1 76 ? -11.234 -5.527 -3.426 1 97.44 76 GLY A O 1
ATOM 619 N N . PHE A 1 77 ? -9.867 -4.344 -4.738 1 97.06 77 PHE A N 1
ATOM 620 C CA . PHE A 1 77 ? -10.977 -3.715 -5.441 1 97.06 77 PHE A CA 1
ATOM 621 C C . PHE A 1 77 ? -11.617 -4.688 -6.426 1 97.06 77 PHE A C 1
ATOM 623 O O . PHE A 1 77 ? -12.82 -4.621 -6.68 1 97.06 77 PHE A O 1
ATOM 630 N N . LEU A 1 78 ? -10.852 -5.625 -6.973 1 97.19 78 LEU A N 1
ATOM 631 C CA . LEU A 1 78 ? -11.453 -6.625 -7.84 1 97.19 78 LEU A CA 1
ATOM 632 C C . LEU A 1 78 ? -12.578 -7.363 -7.121 1 97.19 78 LEU A C 1
ATOM 634 O O . LEU A 1 78 ? -13.609 -7.68 -7.723 1 97.19 78 LEU A O 1
ATOM 638 N N . MET A 1 79 ? -12.477 -7.57 -5.855 1 97 79 MET A N 1
ATOM 639 C CA . MET A 1 79 ? -13.438 -8.352 -5.082 1 97 79 MET A CA 1
ATOM 640 C C . MET A 1 79 ? -14.523 -7.453 -4.492 1 97 79 MET A C 1
ATOM 642 O O . MET A 1 79 ? -15.375 -7.918 -3.74 1 97 79 MET A O 1
ATOM 646 N N . ALA A 1 80 ? -14.5 -6.168 -4.848 1 95.94 80 ALA A N 1
ATOM 647 C CA . ALA A 1 80 ? -15.484 -5.234 -4.309 1 95.94 80 ALA A CA 1
ATOM 648 C C . ALA A 1 80 ? -16.688 -5.109 -5.234 1 95.94 80 ALA A C 1
ATOM 650 O O . ALA A 1 80 ? -17.391 -4.09 -5.227 1 95.94 80 ALA A O 1
ATOM 651 N N . PHE A 1 81 ? -17 -6.145 -6.035 1 94.56 81 PHE A N 1
ATOM 652 C CA . PHE A 1 81 ? -18.125 -6.105 -6.965 1 94.56 81 PHE A CA 1
ATOM 653 C C . PHE A 1 81 ? -19.438 -6.383 -6.246 1 94.56 81 PHE A C 1
ATOM 655 O O . PHE A 1 81 ? -20.516 -6.027 -6.738 1 94.56 81 PHE A O 1
ATOM 662 N N . LEU A 1 82 ? -19.422 -7.02 -5.043 1 94.56 82 LEU A N 1
ATOM 663 C CA . LEU A 1 82 ? -20.641 -7.344 -4.305 1 94.56 82 LEU A CA 1
ATOM 664 C C . LEU A 1 82 ? -21.297 -6.078 -3.746 1 94.56 82 LEU A C 1
ATOM 666 O O . LEU A 1 82 ? -20.609 -5.223 -3.182 1 94.56 82 LEU A O 1
ATOM 670 N N . GLN A 1 83 ? -22.547 -5.961 -3.834 1 92.38 83 GLN A N 1
ATOM 671 C CA . GLN A 1 83 ? -23.266 -4.723 -3.564 1 92.38 83 GLN A CA 1
ATOM 672 C C . GLN A 1 83 ? -23.219 -4.371 -2.082 1 92.38 83 GLN A C 1
ATOM 674 O O . GLN A 1 83 ? -23.297 -3.197 -1.714 1 92.38 83 GLN A O 1
ATOM 679 N N . ARG A 1 84 ? -23.094 -5.34 -1.183 1 94.31 84 ARG A N 1
ATOM 680 C CA . ARG A 1 84 ? -23.141 -5.055 0.248 1 94.31 84 ARG A CA 1
ATOM 681 C C . ARG A 1 84 ? -21.969 -5.695 0.981 1 94.31 84 ARG A C 1
ATOM 683 O O . ARG A 1 84 ? -22.094 -6.078 2.146 1 94.31 84 ARG A O 1
ATOM 690 N N . TYR A 1 85 ? -20.859 -5.871 0.292 1 96.06 85 TYR A N 1
ATOM 691 C CA . TYR A 1 85 ? -19.734 -6.559 0.906 1 96.06 85 TYR A CA 1
ATOM 692 C C . TYR A 1 85 ? -18.422 -5.863 0.566 1 96.06 85 TYR A C 1
ATOM 694 O O . TYR A 1 85 ? -17.344 -6.473 0.628 1 96.06 85 TYR A O 1
ATOM 702 N N . GLY A 1 86 ? -18.469 -4.586 0.168 1 96.06 86 GLY A N 1
ATOM 703 C CA . GLY A 1 86 ? -17.297 -3.816 -0.211 1 96.06 86 GLY A CA 1
ATOM 704 C C . GLY A 1 86 ? -16.328 -3.598 0.938 1 96.06 86 GLY A C 1
ATOM 705 O O . GLY A 1 86 ? -15.109 -3.682 0.759 1 96.06 86 GLY A O 1
ATOM 706 N N . PHE A 1 87 ? -16.828 -3.32 2.152 1 96.12 87 PHE A N 1
ATOM 707 C CA . PHE A 1 87 ? -15.992 -3.111 3.326 1 96.12 87 PHE A CA 1
ATOM 708 C C . PHE A 1 87 ? -15.18 -4.363 3.645 1 96.12 87 PHE A C 1
ATOM 710 O O . PHE A 1 87 ? -13.969 -4.285 3.867 1 96.12 87 PHE A O 1
ATOM 717 N N . SER A 1 88 ? -15.867 -5.48 3.609 1 97.19 88 SER A N 1
ATOM 718 C CA . SER A 1 88 ? -15.219 -6.75 3.928 1 97.19 88 SER A CA 1
ATOM 719 C C . SER A 1 88 ? -14.234 -7.156 2.836 1 97.19 88 SER A C 1
ATOM 721 O O . SER A 1 88 ? -13.148 -7.664 3.129 1 97.19 88 SER A O 1
ATOM 723 N N . SER A 1 89 ? -14.594 -6.926 1.553 1 97.31 89 SER A N 1
ATOM 724 C CA . SER A 1 89 ? -13.688 -7.25 0.455 1 97.31 89 SER A CA 1
ATOM 725 C C . SER A 1 89 ? -12.359 -6.516 0.599 1 97.31 89 SER A C 1
ATOM 727 O O . SER A 1 89 ? -11.297 -7.137 0.563 1 97.31 89 SER A O 1
ATOM 729 N N . LEU A 1 90 ? -12.414 -5.258 0.847 1 96.94 90 LEU A N 1
ATOM 730 C CA . LEU A 1 90 ? -11.211 -4.449 0.972 1 96.94 90 LEU A CA 1
ATOM 731 C C . LEU A 1 90 ? -10.531 -4.695 2.314 1 96.94 90 LEU A C 1
ATOM 733 O O . LEU A 1 90 ? -9.312 -4.918 2.371 1 96.94 90 LEU A O 1
ATOM 737 N N . GLY A 1 91 ? -11.32 -4.641 3.365 1 97.62 91 GLY A N 1
ATOM 738 C CA . GLY A 1 91 ? -10.781 -4.77 4.707 1 97.62 91 GLY A CA 1
ATOM 739 C C . GLY A 1 91 ? -10.109 -6.109 4.953 1 97.62 91 GLY A C 1
ATOM 740 O O . GLY A 1 91 ? -9 -6.164 5.496 1 97.62 91 GLY A O 1
ATOM 741 N N . PHE A 1 92 ? -10.727 -7.184 4.578 1 97.75 92 PHE A N 1
ATOM 742 C CA . PHE A 1 92 ? -10.172 -8.5 4.859 1 97.75 92 PHE A CA 1
ATOM 743 C C . PHE A 1 92 ? -9.055 -8.836 3.881 1 97.75 92 PHE A C 1
ATOM 745 O O . PHE A 1 92 ? -8.141 -9.602 4.207 1 97.75 92 PHE A O 1
ATOM 752 N N . THR A 1 93 ? -9.047 -8.242 2.656 1 98.06 93 THR A N 1
ATOM 753 C CA . THR A 1 93 ? -7.852 -8.305 1.819 1 98.06 93 THR A CA 1
ATOM 754 C C . THR A 1 93 ? -6.652 -7.699 2.543 1 98.06 93 THR A C 1
ATOM 756 O O . THR A 1 93 ? -5.57 -8.289 2.559 1 98.06 93 THR A O 1
ATOM 759 N N . PHE A 1 94 ? -6.93 -6.555 3.146 1 96.44 94 PHE A N 1
ATOM 760 C CA . PHE A 1 94 ? -5.902 -5.828 3.881 1 96.44 94 PHE A CA 1
ATOM 761 C C . PHE A 1 94 ? -5.359 -6.672 5.027 1 96.44 94 PHE A C 1
ATOM 763 O O . PHE A 1 94 ? -4.145 -6.832 5.172 1 96.44 94 PHE A O 1
ATOM 770 N N . LEU A 1 95 ? -6.215 -7.234 5.797 1 97.5 95 LEU A N 1
ATOM 771 C CA . LEU A 1 95 ? -5.875 -8.016 6.98 1 97.5 95 LEU A CA 1
ATOM 772 C C . LEU A 1 95 ? -5.117 -9.281 6.598 1 97.5 95 LEU A C 1
ATOM 774 O O . LEU A 1 95 ? -4.039 -9.547 7.133 1 97.5 95 LEU A O 1
ATOM 778 N N . LEU A 1 96 ? -5.656 -10.055 5.641 1 98.56 96 LEU A N 1
ATOM 779 C CA . LEU A 1 96 ? -5.074 -11.328 5.242 1 98.56 96 LEU A CA 1
ATOM 780 C C . LEU A 1 96 ? -3.709 -11.133 4.598 1 98.56 96 LEU A C 1
ATOM 782 O O . LEU A 1 96 ? -2.766 -11.867 4.891 1 98.56 96 LEU A O 1
ATOM 786 N N . ALA A 1 97 ? -3.641 -10.141 3.713 1 98.62 97 ALA A N 1
ATOM 787 C CA . ALA A 1 97 ? -2.377 -9.891 3.025 1 98.62 97 ALA A CA 1
ATOM 788 C C . ALA A 1 97 ? -1.301 -9.438 4.008 1 98.62 97 ALA A C 1
ATOM 790 O O . ALA A 1 97 ? -0.164 -9.906 3.955 1 98.62 97 ALA A O 1
ATOM 791 N N . ALA A 1 98 ? -1.639 -8.523 4.918 1 98.56 98 ALA A N 1
ATOM 792 C CA . ALA A 1 98 ? -0.665 -8.031 5.891 1 98.56 98 ALA A CA 1
ATOM 793 C C . ALA A 1 98 ? -0.127 -9.172 6.754 1 98.56 98 ALA A C 1
ATOM 795 O O . ALA A 1 98 ? 1.075 -9.242 7.02 1 98.56 98 ALA A O 1
ATOM 796 N N . PHE A 1 99 ? -1.008 -9.992 7.176 1 98.69 99 PHE A N 1
ATOM 797 C CA . PHE A 1 99 ? -0.577 -11.133 7.98 1 98.69 99 PHE A CA 1
ATOM 798 C C . PHE A 1 99 ? 0.278 -12.086 7.152 1 98.69 99 PHE A C 1
ATOM 800 O O . PHE A 1 99 ? 1.321 -12.555 7.617 1 98.69 99 PHE A O 1
ATOM 807 N N . ALA A 1 100 ? -0.171 -12.398 5.957 1 98.62 100 ALA A N 1
ATOM 808 C CA . ALA A 1 100 ? 0.536 -13.336 5.086 1 98.62 100 ALA A CA 1
ATOM 809 C C . ALA A 1 100 ? 1.948 -12.844 4.785 1 98.62 100 ALA A C 1
ATOM 811 O O . ALA A 1 100 ? 2.875 -13.641 4.645 1 98.62 100 ALA A O 1
ATOM 812 N N . LEU A 1 101 ? 2.133 -11.555 4.652 1 98.62 101 LEU A N 1
ATOM 813 C CA . LEU A 1 101 ? 3.449 -11 4.363 1 98.62 101 LEU A CA 1
ATOM 814 C C . LEU A 1 101 ? 4.438 -11.344 5.473 1 98.62 101 LEU A C 1
ATOM 816 O O . LEU A 1 101 ? 5.566 -11.766 5.199 1 98.62 101 LEU A O 1
ATOM 820 N N . GLN A 1 102 ? 4.023 -11.172 6.742 1 98.5 102 GLN A N 1
ATOM 821 C CA . GLN A 1 102 ? 4.891 -11.5 7.867 1 98.5 102 GLN A CA 1
ATOM 822 C C . GLN A 1 102 ? 5.105 -13.008 7.98 1 98.5 102 GLN A C 1
ATOM 824 O O . GLN A 1 102 ? 6.242 -13.469 8.094 1 98.5 102 GLN A O 1
ATOM 829 N N . TRP A 1 103 ? 4.047 -13.734 7.883 1 98.44 103 TRP A N 1
ATOM 830 C CA . TRP A 1 103 ? 4.051 -15.172 8.109 1 98.44 103 TRP A CA 1
ATOM 831 C C . TRP A 1 103 ? 4.824 -15.898 7.016 1 98.44 103 TRP A C 1
ATOM 833 O O . TRP A 1 103 ? 5.574 -16.828 7.289 1 98.44 103 TRP A O 1
ATOM 843 N N . SER A 1 104 ? 4.695 -15.492 5.809 1 98.31 104 SER A N 1
ATOM 844 C CA . SER A 1 104 ? 5.391 -16.141 4.703 1 98.31 104 SER A CA 1
ATOM 845 C C . SER A 1 104 ? 6.895 -15.891 4.77 1 98.31 104 SER A C 1
ATOM 847 O O . SER A 1 104 ? 7.688 -16.734 4.367 1 98.31 104 SER A O 1
ATOM 849 N N . THR A 1 105 ? 7.281 -14.688 5.27 1 97.62 105 THR A N 1
ATOM 850 C CA . THR A 1 105 ? 8.703 -14.414 5.473 1 97.62 105 THR A CA 1
ATOM 851 C C . THR A 1 105 ? 9.328 -15.469 6.379 1 97.62 105 THR A C 1
ATOM 853 O O . THR A 1 105 ? 10.422 -15.961 6.098 1 97.62 105 THR A O 1
ATOM 856 N N . LEU A 1 106 ? 8.633 -15.875 7.414 1 97.44 106 LEU A N 1
ATOM 857 C CA . LEU A 1 106 ? 9.117 -16.891 8.352 1 97.44 106 LEU A CA 1
ATOM 858 C C . LEU A 1 106 ? 9.125 -18.266 7.711 1 97.44 106 LEU A C 1
ATOM 860 O O . LEU A 1 106 ? 10.141 -18.969 7.766 1 97.44 106 LEU A O 1
ATOM 864 N N . ILE A 1 107 ? 8.055 -18.688 7.031 1 97.31 107 ILE A N 1
ATOM 865 C CA . ILE A 1 107 ? 7.91 -20.031 6.48 1 97.31 107 ILE A CA 1
ATOM 866 C C . ILE A 1 107 ? 8.945 -20.25 5.375 1 97.31 107 ILE A C 1
ATOM 868 O O . ILE A 1 107 ? 9.641 -21.266 5.359 1 97.31 107 ILE A O 1
ATOM 872 N N . GLN A 1 108 ? 9.016 -19.312 4.504 1 94.25 108 GLN A N 1
ATOM 873 C CA . GLN A 1 108 ? 9.969 -19.438 3.404 1 94.25 108 GLN A CA 1
ATOM 874 C C . GLN A 1 108 ? 11.406 -19.375 3.914 1 94.25 108 GLN A C 1
ATOM 876 O O . GLN A 1 108 ? 12.289 -20.062 3.391 1 94.25 108 GLN A O 1
ATOM 881 N N . GLY A 1 109 ? 11.602 -18.547 4.957 1 94.5 109 GLY A N 1
ATOM 882 C CA . GLY A 1 109 ? 12.914 -18.5 5.586 1 94.5 109 GLY A CA 1
ATOM 883 C C . GLY A 1 109 ? 13.328 -19.812 6.215 1 94.5 109 GLY A C 1
ATOM 884 O O . GLY A 1 109 ? 14.469 -20.25 6.059 1 94.5 109 GLY A O 1
ATOM 885 N N . PHE A 1 110 ? 12.461 -20.484 6.898 1 94.12 110 PHE A N 1
ATOM 886 C CA . PHE A 1 110 ? 12.742 -21.75 7.559 1 94.12 110 PHE A CA 1
ATOM 887 C C . PHE A 1 110 ? 13.031 -22.844 6.531 1 94.12 110 PHE A C 1
ATOM 889 O O . PHE A 1 110 ? 13.891 -23.703 6.754 1 94.12 110 PHE A O 1
ATOM 896 N N . LEU A 1 111 ? 12.391 -22.797 5.41 1 92.94 111 LEU A N 1
ATOM 897 C CA . LEU A 1 111 ? 12.531 -23.844 4.395 1 92.94 111 LEU A CA 1
ATOM 898 C C . LEU A 1 111 ? 13.828 -23.656 3.617 1 92.94 111 LEU A C 1
ATOM 900 O O . LEU A 1 111 ? 14.414 -24.641 3.148 1 92.94 111 LEU A O 1
ATOM 904 N N . HIS A 1 112 ? 14.266 -22.469 3.488 1 89 112 HIS A N 1
ATOM 905 C CA . HIS A 1 112 ? 15.461 -22.219 2.684 1 89 112 HIS A CA 1
ATOM 906 C C . HIS A 1 112 ? 16.688 -22.016 3.566 1 89 112 HIS A C 1
ATOM 908 O O . HIS A 1 112 ? 17.812 -22 3.072 1 89 112 HIS A O 1
ATOM 914 N N . ALA A 1 113 ? 16.438 -21.688 4.82 1 77.56 113 ALA A N 1
ATOM 915 C CA . ALA A 1 113 ? 17.562 -21.422 5.727 1 77.56 113 ALA A CA 1
ATOM 916 C C . ALA A 1 113 ? 18.406 -22.672 5.941 1 77.56 113 ALA A C 1
ATOM 918 O O . ALA A 1 113 ? 17.875 -23.781 6.016 1 77.56 113 ALA A O 1
ATOM 919 N N . ARG A 1 114 ? 19.688 -22.469 5.664 1 65.31 114 ARG A N 1
ATOM 920 C CA . ARG A 1 114 ? 20.641 -23.531 5.988 1 65.31 114 ARG A CA 1
ATOM 921 C C . ARG A 1 114 ? 20.688 -23.781 7.492 1 65.31 114 ARG A C 1
ATOM 923 O O . ARG A 1 114 ? 20.344 -22.891 8.281 1 65.31 114 ARG A O 1
ATOM 930 N N . HIS A 1 115 ? 20.938 -25.031 7.961 1 61.56 115 HIS A N 1
ATOM 931 C CA . HIS A 1 115 ? 21.016 -25.531 9.328 1 61.56 115 HIS A CA 1
ATOM 932 C C . HIS A 1 115 ? 21.719 -24.531 10.242 1 61.56 115 HIS A C 1
ATOM 934 O O . HIS A 1 115 ? 22.891 -24.219 10.031 1 61.56 115 HIS A O 1
ATOM 940 N N . GLY A 1 116 ? 20.922 -23.938 11.32 1 60.56 116 GLY A N 1
ATOM 941 C CA . GLY A 1 116 ? 21.422 -23.125 12.43 1 60.56 116 GLY A CA 1
ATOM 942 C C . GLY A 1 116 ? 21.469 -21.656 12.117 1 60.56 116 GLY A C 1
ATOM 943 O O . GLY A 1 116 ? 21.859 -20.844 12.953 1 60.56 116 GLY A O 1
ATOM 944 N N . GLY A 1 117 ? 20.906 -21.234 10.883 1 79.81 117 GLY A N 1
ATOM 945 C CA . GLY A 1 117 ? 21.188 -19.844 10.578 1 79.81 117 GLY A CA 1
ATOM 946 C C . GLY A 1 117 ? 19.969 -18.953 10.664 1 79.81 117 GLY A C 1
ATOM 947 O O . GLY A 1 117 ? 18.875 -19.422 10.992 1 79.81 117 GLY A O 1
ATOM 948 N N . HIS A 1 118 ? 20.109 -17.719 10.672 1 91.5 118 HIS A N 1
ATOM 949 C CA . HIS A 1 118 ? 19.078 -16.688 10.695 1 91.5 118 HIS A CA 1
ATOM 950 C C . HIS A 1 118 ? 18.422 -16.531 9.328 1 91.5 118 HIS A C 1
ATOM 952 O O . HIS A 1 118 ? 19 -16.938 8.312 1 91.5 118 HIS A O 1
ATOM 958 N N . ILE A 1 119 ? 17.203 -16.219 9.312 1 95.12 119 ILE A N 1
ATOM 959 C CA . ILE A 1 119 ? 16.484 -15.82 8.109 1 95.12 119 ILE A CA 1
ATOM 960 C C . ILE A 1 119 ? 16.906 -14.406 7.703 1 95.12 119 ILE A C 1
ATOM 962 O O . ILE A 1 119 ? 16.562 -13.438 8.383 1 95.12 119 ILE A O 1
ATOM 966 N N . CYS A 1 120 ? 17.641 -14.297 6.629 1 94.69 120 CYS A N 1
ATOM 967 C CA . CYS A 1 120 ? 18.109 -13 6.168 1 94.69 120 CYS A CA 1
ATOM 968 C C . CYS A 1 120 ? 17.156 -12.406 5.141 1 94.69 120 CYS A C 1
ATOM 970 O O . CYS A 1 120 ? 16.922 -13.008 4.09 1 94.69 120 CYS A O 1
ATOM 972 N N . VAL A 1 121 ? 16.688 -11.25 5.41 1 95.38 121 VAL A N 1
ATOM 973 C CA . VAL A 1 121 ? 15.609 -10.711 4.586 1 95.38 121 VAL A CA 1
ATOM 974 C C . VAL A 1 121 ? 16.125 -9.508 3.791 1 95.38 121 VAL A C 1
ATOM 976 O O . VAL A 1 121 ? 16.969 -8.75 4.273 1 95.38 121 VAL A O 1
ATOM 979 N N . GLY A 1 122 ? 15.656 -9.32 2.592 1 95.38 122 GLY A N 1
ATOM 980 C CA . GLY A 1 122 ? 15.852 -8.234 1.645 1 95.38 122 GLY A CA 1
ATOM 981 C C . GLY A 1 122 ? 14.695 -8.07 0.682 1 95.38 122 GLY A C 1
ATOM 982 O O . GLY A 1 122 ? 13.586 -8.539 0.952 1 95.38 122 GLY A O 1
ATOM 983 N N . VAL A 1 123 ? 14.914 -7.387 -0.379 1 95.88 123 VAL A N 1
ATOM 984 C CA . VAL A 1 123 ? 13.852 -7.051 -1.32 1 95.88 123 VAL A CA 1
ATOM 985 C C . VAL A 1 123 ? 13.273 -8.328 -1.924 1 95.88 123 VAL A C 1
ATOM 987 O O . VAL A 1 123 ? 12.07 -8.406 -2.193 1 95.88 123 VAL A O 1
ATOM 990 N N . GLU A 1 124 ? 14.055 -9.352 -2.146 1 94.88 124 GLU A N 1
ATOM 991 C CA . GLU A 1 124 ? 13.578 -10.609 -2.711 1 94.88 124 GLU A CA 1
ATOM 992 C C . GLU A 1 124 ? 12.578 -11.289 -1.777 1 94.88 124 GLU A C 1
ATOM 994 O O . GLU A 1 124 ? 11.602 -11.891 -2.234 1 94.88 124 GLU A O 1
ATOM 999 N N . SER A 1 125 ? 12.844 -11.234 -0.466 1 96.12 125 SER A N 1
ATOM 1000 C CA . SER A 1 125 ? 11.914 -11.797 0.51 1 96.12 125 SER A CA 1
ATOM 1001 C C . SER A 1 125 ? 10.562 -11.086 0.458 1 96.12 125 SER A C 1
ATOM 1003 O O . SER A 1 125 ? 9.523 -11.719 0.646 1 96.12 125 SER A O 1
ATOM 1005 N N . MET A 1 126 ? 10.602 -9.781 0.214 1 97.38 126 MET A N 1
ATOM 1006 C CA . MET A 1 126 ? 9.359 -9.016 0.111 1 97.38 126 MET A CA 1
ATOM 1007 C C . MET A 1 126 ? 8.547 -9.453 -1.103 1 97.38 126 MET A C 1
ATOM 1009 O O . MET A 1 126 ? 7.328 -9.594 -1.019 1 97.38 126 MET A O 1
ATOM 1013 N N . ILE A 1 127 ? 9.195 -9.672 -2.219 1 97.12 127 ILE A N 1
ATOM 1014 C CA . ILE A 1 127 ? 8.531 -10.109 -3.441 1 97.12 127 ILE A CA 1
ATOM 1015 C C . ILE A 1 127 ? 7.883 -11.477 -3.219 1 97.12 127 ILE A C 1
ATOM 1017 O O . ILE A 1 127 ? 6.711 -11.672 -3.543 1 97.12 127 ILE A O 1
ATOM 1021 N N . ASN A 1 128 ? 8.656 -12.367 -2.662 1 97 128 ASN A N 1
ATOM 1022 C CA . ASN A 1 128 ? 8.148 -13.719 -2.414 1 97 128 ASN A CA 1
ATOM 1023 C C . ASN A 1 128 ? 6.965 -13.703 -1.456 1 97 128 ASN A C 1
ATOM 1025 O O . ASN A 1 128 ? 6.027 -14.492 -1.609 1 97 128 ASN A O 1
ATOM 1029 N N . ALA A 1 129 ? 7.051 -12.844 -0.463 1 98.38 129 ALA A N 1
ATOM 1030 C CA . ALA A 1 129 ? 5.938 -12.719 0.474 1 98.38 129 ALA A CA 1
ATOM 1031 C C . ALA A 1 129 ? 4.684 -12.219 -0.232 1 98.38 129 ALA A C 1
ATOM 1033 O O . ALA A 1 129 ? 3.572 -12.664 0.071 1 98.38 129 ALA A O 1
ATOM 1034 N N . ASP A 1 130 ? 4.82 -11.266 -1.135 1 98.38 130 ASP A N 1
ATOM 1035 C CA . ASP A 1 130 ? 3.686 -10.773 -1.911 1 98.38 130 ASP A CA 1
ATOM 1036 C C . ASP A 1 130 ? 3.068 -11.891 -2.754 1 98.38 130 ASP A C 1
ATOM 1038 O O . ASP A 1 130 ? 1.85 -11.93 -2.939 1 98.38 130 ASP A O 1
ATOM 1042 N N . PHE A 1 131 ? 3.922 -12.773 -3.307 1 98.19 131 PHE A N 1
ATOM 1043 C CA . PHE A 1 131 ? 3.428 -13.891 -4.098 1 98.19 131 PHE A CA 1
ATOM 1044 C C . PHE A 1 131 ? 2.582 -14.828 -3.244 1 98.19 131 PHE A C 1
ATOM 1046 O O . PHE A 1 131 ? 1.517 -15.273 -3.674 1 98.19 131 PHE A O 1
ATOM 1053 N N . CYS A 1 132 ? 3.061 -15.062 -2.084 1 98.56 132 CYS A N 1
ATOM 1054 C CA . CYS A 1 132 ? 2.285 -15.883 -1.159 1 98.56 132 CYS A CA 1
ATOM 1055 C C . CYS A 1 132 ? 0.954 -15.219 -0.827 1 98.56 132 CYS A C 1
ATOM 1057 O O . CYS A 1 132 ? -0.087 -15.875 -0.812 1 98.56 132 CYS A O 1
ATOM 1059 N N . ALA A 1 133 ? 1 -13.906 -0.502 1 98.75 133 ALA A N 1
ATOM 1060 C CA . ALA A 1 133 ? -0.235 -13.18 -0.235 1 98.75 133 ALA A CA 1
ATOM 1061 C C . ALA A 1 133 ? -1.208 -13.297 -1.405 1 98.75 133 ALA A C 1
ATOM 1063 O O . ALA A 1 133 ? -2.414 -13.453 -1.204 1 98.75 133 ALA A O 1
ATOM 1064 N N . GLY A 1 134 ? -0.662 -13.234 -2.6 1 98.62 134 GLY A N 1
ATOM 1065 C CA . GLY A 1 134 ? -1.494 -13.406 -3.779 1 98.62 134 GLY A CA 1
ATOM 1066 C C . GLY A 1 134 ? -2.219 -14.742 -3.807 1 98.62 134 GLY A C 1
ATOM 1067 O O . GLY A 1 134 ? -3.414 -14.797 -4.105 1 98.62 134 GLY A O 1
ATOM 1068 N N . ALA A 1 135 ? -1.506 -15.781 -3.521 1 98.81 135 ALA A N 1
ATOM 1069 C CA . ALA A 1 135 ? -2.119 -17.109 -3.504 1 98.81 135 ALA A CA 1
ATOM 1070 C C . ALA A 1 135 ? -3.229 -17.188 -2.459 1 98.81 135 ALA A C 1
ATOM 1072 O O . ALA A 1 135 ? -4.301 -17.734 -2.725 1 98.81 135 ALA A O 1
ATOM 1073 N N . VAL A 1 136 ? -2.982 -16.641 -1.321 1 98.88 136 VAL A N 1
ATOM 1074 C CA . VAL A 1 136 ? -3.961 -16.641 -0.24 1 98.88 136 VAL A CA 1
ATOM 1075 C C . VAL A 1 136 ? -5.199 -15.859 -0.667 1 98.88 136 VAL A C 1
ATOM 1077 O O . VAL A 1 136 ? -6.328 -16.266 -0.388 1 98.88 136 VAL A O 1
ATOM 1080 N N . LEU A 1 137 ? -4.996 -14.766 -1.341 1 98.81 137 LEU A N 1
ATOM 1081 C CA . LEU A 1 137 ? -6.109 -13.906 -1.737 1 98.81 137 LEU A CA 1
ATOM 1082 C C . LEU A 1 137 ? -6.922 -14.555 -2.855 1 98.81 137 LEU A C 1
ATOM 1084 O O . LEU A 1 137 ? -8.133 -14.352 -2.947 1 98.81 137 LEU A O 1
ATOM 1088 N N . ILE A 1 138 ? -6.262 -15.359 -3.748 1 98.81 138 ILE A N 1
ATOM 1089 C CA . ILE A 1 138 ? -7.004 -16.141 -4.738 1 98.81 138 ILE A CA 1
ATOM 1090 C C . ILE A 1 138 ? -7.961 -17.094 -4.035 1 98.81 138 ILE A C 1
ATOM 1092 O O . ILE A 1 138 ? -9.141 -17.156 -4.383 1 98.81 138 ILE A O 1
ATOM 1096 N N . SER A 1 139 ? -7.484 -17.766 -3.027 1 98.81 139 SER A N 1
ATOM 1097 C CA . SER A 1 139 ? -8.328 -18.672 -2.246 1 98.81 139 SER A CA 1
ATOM 1098 C C . SER A 1 139 ? -9.445 -17.906 -1.537 1 98.81 139 SER A C 1
ATOM 1100 O O . SER A 1 139 ? -10.578 -18.391 -1.463 1 98.81 139 SER A O 1
ATOM 1102 N N . PHE A 1 140 ? -9.086 -16.781 -0.986 1 98.62 140 PHE A N 1
ATOM 1103 C CA . PHE A 1 140 ? -10.07 -15.906 -0.358 1 98.62 140 PHE A CA 1
ATOM 1104 C C . PHE A 1 140 ? -11.203 -15.586 -1.325 1 98.62 140 PHE A C 1
ATOM 1106 O O . PHE A 1 140 ? -12.375 -15.57 -0.938 1 98.62 140 PHE A O 1
ATOM 1113 N N . GLY A 1 141 ? -10.898 -15.391 -2.578 1 98.25 141 GLY A N 1
ATOM 1114 C CA . GLY A 1 141 ? -11.906 -15.102 -3.594 1 98.25 141 GLY A CA 1
ATOM 1115 C C . GLY A 1 141 ? -12.922 -16.219 -3.758 1 98.25 141 GLY A C 1
ATOM 1116 O O . GLY A 1 141 ? -14.094 -15.953 -4.047 1 98.25 141 GLY A O 1
ATOM 1117 N N . ALA A 1 142 ? -12.492 -17.438 -3.572 1 98.12 142 ALA A N 1
ATOM 1118 C CA . ALA A 1 142 ? -13.391 -18.578 -3.729 1 98.12 142 ALA A CA 1
ATOM 1119 C C . ALA A 1 142 ? -14.445 -18.594 -2.625 1 98.12 142 ALA A C 1
ATOM 1121 O O . ALA A 1 142 ? -15.594 -19 -2.857 1 98.12 142 ALA A O 1
ATOM 1122 N N . VAL A 1 143 ? -14.109 -18.094 -1.454 1 97.5 143 VAL A N 1
ATOM 1123 C CA . VAL A 1 143 ? -15.031 -18.188 -0.327 1 97.5 143 VAL A CA 1
ATOM 1124 C C . VAL A 1 143 ? -15.477 -16.797 0.096 1 97.5 143 VAL A C 1
ATOM 1126 O O . VAL A 1 143 ? -15.945 -16.594 1.221 1 97.5 143 VAL A O 1
ATOM 1129 N N . LEU A 1 144 ? -15.273 -15.859 -0.754 1 97.5 144 LEU A N 1
ATOM 1130 C CA . LEU A 1 144 ? -15.641 -14.477 -0.459 1 97.5 144 LEU A CA 1
ATOM 1131 C C . LEU A 1 144 ? -17.094 -14.375 -0.025 1 97.5 144 LEU A C 1
ATOM 1133 O O . LEU A 1 144 ? -17.984 -14.875 -0.716 1 97.5 144 LEU A O 1
ATOM 1137 N N . GLY A 1 145 ? -17.312 -13.766 1.163 1 96.44 145 GLY A N 1
ATOM 1138 C CA . GLY A 1 145 ? -18.656 -13.508 1.65 1 96.44 145 GLY A CA 1
ATOM 1139 C C . GLY A 1 145 ? -19.266 -14.688 2.387 1 96.44 145 GLY A C 1
ATOM 1140 O O . GLY A 1 145 ? -20.375 -14.594 2.922 1 96.44 145 GLY A O 1
ATOM 1141 N N . LYS A 1 146 ? -18.531 -15.812 2.502 1 95.94 146 LYS A N 1
ATOM 1142 C CA . LYS A 1 146 ? -19.125 -17.031 3.053 1 95.94 146 LYS A CA 1
ATOM 1143 C C . LYS A 1 146 ? -18.375 -17.484 4.301 1 95.94 146 LYS A C 1
ATOM 1145 O O . LYS A 1 146 ? -18.781 -18.453 4.953 1 95.94 146 LYS A O 1
ATOM 1150 N N . ALA A 1 147 ? -17.328 -16.797 4.605 1 95 147 ALA A N 1
ATOM 1151 C CA . ALA A 1 147 ? -16.531 -17.141 5.777 1 95 147 ALA A CA 1
ATOM 1152 C C . ALA A 1 147 ? -16.266 -15.906 6.641 1 95 147 ALA A C 1
ATOM 1154 O O . ALA A 1 147 ? -16.219 -14.781 6.133 1 95 147 ALA A O 1
ATOM 1155 N N . GLY A 1 148 ? -16.172 -16.156 7.922 1 94.06 148 GLY A N 1
ATOM 1156 C CA . GLY A 1 148 ? -15.891 -15.062 8.844 1 94.06 148 GLY A CA 1
ATOM 1157 C C . GLY A 1 148 ? -14.422 -14.711 8.922 1 94.06 148 GLY A C 1
ATOM 1158 O O . GLY A 1 148 ? -13.57 -15.461 8.453 1 94.06 148 GLY A O 1
ATOM 1159 N N . PRO A 1 149 ? -14.125 -13.547 9.516 1 94.38 149 PRO A N 1
ATOM 1160 C CA . PRO A 1 149 ? -12.742 -13.055 9.531 1 94.38 149 PRO A CA 1
ATOM 1161 C C . PRO A 1 149 ? -11.805 -13.969 10.312 1 94.38 149 PRO A C 1
ATOM 1163 O O . PRO A 1 149 ? -10.633 -14.117 9.953 1 94.38 149 PRO A O 1
ATOM 1166 N N . ALA A 1 150 ? -12.266 -14.562 11.383 1 94.44 150 ALA A N 1
ATOM 1167 C CA . ALA A 1 150 ? -11.422 -15.484 12.133 1 94.44 150 ALA A CA 1
ATOM 1168 C C . ALA A 1 150 ? -11.102 -16.719 11.305 1 94.44 150 ALA A C 1
ATOM 1170 O O . ALA A 1 150 ? -9.969 -17.219 11.328 1 94.44 150 ALA A O 1
ATOM 1171 N N . GLN A 1 151 ? -12.102 -17.266 10.617 1 95.81 151 GLN A N 1
ATOM 1172 C CA . GLN A 1 151 ? -11.875 -18.391 9.711 1 95.81 151 GLN A CA 1
ATOM 1173 C C . GLN A 1 151 ? -10.859 -18.031 8.641 1 95.81 151 GLN A C 1
ATOM 1175 O O . GLN A 1 151 ? -9.969 -18.828 8.328 1 95.81 151 GLN A O 1
ATOM 1180 N N . LEU A 1 152 ? -10.984 -16.844 8.125 1 96.88 152 LEU A N 1
ATOM 1181 C CA . LEU A 1 152 ? -10.117 -16.406 7.043 1 96.88 152 LEU A CA 1
ATOM 1182 C C . LEU A 1 152 ? -8.672 -16.281 7.52 1 96.88 152 LEU A C 1
ATOM 1184 O O . LEU A 1 152 ? -7.738 -16.594 6.781 1 96.88 152 LEU A O 1
ATOM 1188 N N . LEU A 1 153 ? -8.461 -15.797 8.711 1 96.81 153 LEU A N 1
ATOM 1189 C CA . LEU A 1 153 ? -7.113 -15.688 9.25 1 96.81 153 LEU A CA 1
ATOM 1190 C C . LEU A 1 153 ? -6.492 -17.062 9.445 1 96.81 153 LEU A C 1
ATOM 1192 O O . LEU A 1 153 ? -5.297 -17.25 9.195 1 96.81 153 LEU A O 1
ATOM 1196 N N . LEU A 1 154 ? -7.27 -17.984 9.891 1 96.62 154 LEU A N 1
ATOM 1197 C CA . LEU A 1 154 ? -6.781 -19.359 10.047 1 96.62 154 LEU A CA 1
ATOM 1198 C C . LEU A 1 154 ? -6.465 -19.984 8.695 1 96.62 154 LEU A C 1
ATOM 1200 O O . LEU A 1 154 ? -5.516 -20.766 8.57 1 96.62 154 LEU A O 1
ATOM 1204 N N . LEU A 1 155 ? -7.309 -19.656 7.738 1 96.94 155 LEU A N 1
ATOM 1205 C CA . LEU A 1 155 ? -7.027 -20.062 6.367 1 96.94 155 LEU A CA 1
ATOM 1206 C C . LEU A 1 155 ? -5.664 -19.562 5.914 1 96.94 155 LEU A C 1
ATOM 1208 O O . LEU A 1 155 ? -4.863 -20.328 5.371 1 96.94 155 LEU A O 1
ATOM 1212 N N . ALA A 1 156 ? -5.414 -18.281 6.129 1 98.12 156 ALA A N 1
ATOM 1213 C CA . ALA A 1 156 ? -4.141 -17.688 5.734 1 98.12 156 ALA A CA 1
ATOM 1214 C C . ALA A 1 156 ? -2.975 -18.359 6.457 1 98.12 156 ALA A C 1
ATOM 1216 O O . ALA A 1 156 ? -1.916 -18.578 5.863 1 98.12 156 ALA A O 1
ATOM 1217 N N . LEU A 1 157 ? -3.162 -18.672 7.719 1 98.06 157 LEU A N 1
ATOM 1218 C CA . LEU A 1 157 ? -2.135 -19.328 8.516 1 98.06 157 LEU A CA 1
ATOM 1219 C C . LEU A 1 157 ? -1.759 -20.688 7.906 1 98.06 157 LEU A C 1
ATOM 1221 O O . LEU A 1 157 ? -0.578 -20.969 7.691 1 98.06 157 LEU A O 1
ATOM 1225 N N . LEU A 1 158 ? -2.729 -21.5 7.574 1 97.94 158 LEU A N 1
ATOM 1226 C CA . LEU A 1 158 ? -2.504 -22.844 7.059 1 97.94 158 LEU A CA 1
ATOM 1227 C C . LEU A 1 158 ? -2.008 -22.812 5.617 1 97.94 158 LEU A C 1
ATOM 1229 O O . LEU A 1 158 ? -1.045 -23.484 5.27 1 97.94 158 LEU A O 1
ATOM 1233 N N . GLU A 1 159 ? -2.676 -22 4.848 1 98.69 159 GLU A N 1
ATOM 1234 C CA . GLU A 1 159 ? -2.381 -21.984 3.42 1 98.69 159 GLU A CA 1
ATOM 1235 C C . GLU A 1 159 ? -0.969 -21.469 3.156 1 98.69 159 GLU A C 1
ATOM 1237 O O . GLU A 1 159 ? -0.302 -21.922 2.225 1 98.69 159 GLU A O 1
ATOM 1242 N N . THR A 1 160 ? -0.535 -20.5 3.953 1 98.62 160 THR A N 1
ATOM 1243 C CA . THR A 1 160 ? 0.808 -19.953 3.785 1 98.62 160 THR A CA 1
ATOM 1244 C C . THR A 1 160 ? 1.861 -21.047 3.979 1 98.62 160 THR A C 1
ATOM 1246 O O . THR A 1 160 ? 2.85 -21.094 3.242 1 98.62 160 THR A O 1
ATOM 1249 N N . VAL A 1 161 ? 1.673 -21.922 4.891 1 98.38 161 VAL A N 1
ATOM 1250 C CA . VAL A 1 161 ? 2.607 -23.016 5.141 1 98.38 161 VAL A CA 1
ATOM 1251 C C . VAL A 1 161 ? 2.629 -23.953 3.943 1 98.38 161 VAL A C 1
ATOM 1253 O O . VAL A 1 161 ? 3.699 -24.297 3.436 1 98.38 161 VAL A O 1
ATOM 1256 N N . LEU A 1 162 ? 1.479 -24.359 3.482 1 98.62 162 LEU A N 1
ATOM 1257 C CA . LEU A 1 162 ? 1.386 -25.297 2.379 1 98.62 162 LEU A CA 1
ATOM 1258 C C . LEU A 1 162 ? 1.896 -24.688 1.082 1 98.62 162 LEU A C 1
ATOM 1260 O O . LEU A 1 162 ? 2.475 -25.375 0.243 1 98.62 162 LEU A O 1
ATOM 1264 N N . PHE A 1 163 ? 1.634 -23.422 0.88 1 98.62 163 PHE A N 1
ATOM 1265 C CA . PHE A 1 163 ? 2.197 -22.703 -0.257 1 98.62 163 PHE A CA 1
ATOM 1266 C C . PHE A 1 163 ? 3.721 -22.781 -0.244 1 98.62 163 PHE A C 1
ATOM 1268 O O . PHE A 1 163 ? 4.34 -23.094 -1.264 1 98.62 163 PHE A O 1
ATOM 1275 N N . GLY A 1 164 ? 4.309 -22.469 0.955 1 98.38 164 GLY A N 1
ATOM 1276 C CA . GLY A 1 164 ? 5.754 -22.5 1.085 1 98.38 164 GLY A CA 1
ATOM 1277 C C . GLY A 1 164 ? 6.348 -23.859 0.8 1 98.38 164 GLY A C 1
ATOM 1278 O O . GLY A 1 164 ? 7.367 -23.969 0.114 1 98.38 164 GLY A O 1
ATOM 1279 N N . VAL A 1 165 ? 5.707 -24.859 1.251 1 98.25 165 VAL A N 1
ATOM 1280 C CA . VAL A 1 165 ? 6.188 -26.234 1.043 1 98.25 165 VAL A CA 1
ATOM 1281 C C . VAL A 1 165 ? 6.07 -26.594 -0.434 1 98.25 165 VAL A C 1
ATOM 1283 O O . VAL A 1 165 ? 7.004 -27.156 -1.015 1 98.25 165 VAL A O 1
ATOM 1286 N N . ASN A 1 166 ? 4.93 -26.281 -1.027 1 98.62 166 ASN A N 1
ATOM 1287 C CA . ASN A 1 166 ? 4.73 -26.547 -2.447 1 98.62 166 ASN A CA 1
ATOM 1288 C C . ASN A 1 166 ? 5.777 -25.859 -3.307 1 98.62 166 ASN A C 1
ATOM 1290 O O . ASN A 1 166 ? 6.367 -26.469 -4.195 1 98.62 166 ASN A O 1
ATOM 1294 N N . GLU A 1 167 ? 5.953 -24.625 -3.041 1 97.88 167 GLU A N 1
ATOM 1295 C CA . GLU A 1 167 ? 6.938 -23.844 -3.789 1 97.88 167 GLU A CA 1
ATOM 1296 C C . GLU A 1 167 ? 8.336 -24.438 -3.631 1 97.88 167 GLU A C 1
ATOM 1298 O O . GLU A 1 167 ? 9.086 -24.531 -4.605 1 97.88 167 GLU A O 1
ATOM 1303 N N . PHE A 1 168 ? 8.695 -24.797 -2.406 1 97.5 168 PHE A N 1
ATOM 1304 C CA . PHE A 1 168 ? 10 -25.375 -2.123 1 97.5 168 PHE A CA 1
ATOM 1305 C C . PHE A 1 168 ? 10.188 -26.688 -2.881 1 97.5 168 PHE A C 1
ATOM 1307 O O . PHE A 1 168 ? 11.242 -26.922 -3.482 1 97.5 168 PHE A O 1
ATOM 1314 N N . VAL A 1 169 ? 9.211 -27.562 -2.883 1 98.19 169 VAL A N 1
ATOM 1315 C CA . VAL A 1 169 ? 9.281 -28.859 -3.566 1 98.19 169 VAL A CA 1
ATOM 1316 C C . VAL A 1 169 ? 9.445 -28.641 -5.07 1 98.19 169 VAL A C 1
ATOM 1318 O O . VAL A 1 169 ? 10.289 -29.266 -5.703 1 98.19 169 VAL A O 1
ATOM 1321 N N . LEU A 1 170 ? 8.703 -27.734 -5.637 1 98.31 170 LEU A N 1
ATOM 1322 C CA . LEU A 1 170 ? 8.727 -27.531 -7.078 1 98.31 170 LEU A CA 1
ATOM 1323 C C . LEU A 1 170 ? 10.047 -26.891 -7.512 1 98.31 170 LEU A C 1
ATOM 1325 O O . LEU A 1 170 ? 10.758 -27.438 -8.352 1 98.31 170 LEU A O 1
ATOM 1329 N N . LEU A 1 171 ? 10.383 -25.781 -6.863 1 96.44 171 LEU A N 1
ATOM 1330 C CA . LEU A 1 171 ? 11.469 -24.969 -7.387 1 96.44 171 LEU A CA 1
ATOM 1331 C C . LEU A 1 171 ? 12.82 -25.469 -6.895 1 96.44 171 LEU A C 1
ATOM 1333 O O . LEU A 1 171 ? 13.805 -25.438 -7.641 1 96.44 171 LEU A O 1
ATOM 1337 N N . SER A 1 172 ? 12.891 -25.922 -5.66 1 95.19 172 SER A N 1
ATOM 1338 C CA . SER A 1 172 ? 14.18 -26.25 -5.074 1 95.19 172 SER A CA 1
ATOM 1339 C C . SER A 1 172 ? 14.484 -27.734 -5.199 1 95.19 172 SER A C 1
ATOM 1341 O O . SER A 1 172 ? 15.625 -28.125 -5.465 1 95.19 172 SER A O 1
ATOM 1343 N N . LEU A 1 173 ? 13.523 -28.609 -5.039 1 96.19 173 LEU A N 1
ATOM 1344 C CA . LEU A 1 173 ? 13.773 -30.047 -5.055 1 96.19 173 LEU A CA 1
ATOM 1345 C C . LEU A 1 173 ? 13.648 -30.609 -6.465 1 96.19 173 LEU A C 1
ATOM 1347 O O . LEU A 1 173 ? 14.516 -31.359 -6.922 1 96.19 173 LEU A O 1
ATOM 1351 N N . LEU A 1 174 ? 12.609 -30.203 -7.211 1 97.19 174 LEU A N 1
ATOM 1352 C CA . LEU A 1 174 ? 12.336 -30.797 -8.516 1 97.19 174 LEU A CA 1
ATOM 1353 C C . LEU A 1 174 ? 13 -30 -9.633 1 97.19 174 LEU A C 1
ATOM 1355 O O . LEU A 1 174 ? 13.117 -30.469 -10.758 1 97.19 174 LEU A O 1
ATOM 1359 N N . GLY A 1 175 ? 13.336 -28.734 -9.32 1 96.69 175 GLY A N 1
ATOM 1360 C CA . GLY A 1 175 ? 13.977 -27.891 -10.32 1 96.69 175 GLY A CA 1
ATOM 1361 C C . GLY A 1 175 ? 13.023 -27.406 -11.398 1 96.69 175 GLY A C 1
ATOM 1362 O O . GLY A 1 175 ? 13.438 -27.172 -12.539 1 96.69 175 GLY A O 1
ATOM 1363 N N . VAL A 1 176 ? 11.812 -27.344 -11.086 1 97.62 176 VAL A N 1
ATOM 1364 C CA . VAL A 1 176 ? 10.781 -26.844 -11.984 1 97.62 176 VAL A CA 1
ATOM 1365 C C . VAL A 1 176 ? 10.906 -25.328 -12.141 1 97.62 176 VAL A C 1
ATOM 1367 O O . VAL A 1 176 ? 11.289 -24.641 -11.195 1 97.62 176 VAL A O 1
ATOM 1370 N N . LYS A 1 177 ? 10.633 -24.844 -13.359 1 97.56 177 LYS A N 1
ATOM 1371 C CA . LYS A 1 177 ? 10.578 -23.406 -13.609 1 97.56 177 LYS A CA 1
ATOM 1372 C C . LYS A 1 177 ? 9.141 -22.891 -13.578 1 97.56 177 LYS A C 1
ATOM 1374 O O . LYS A 1 177 ? 8.258 -23.484 -14.203 1 97.56 177 LYS A O 1
ATOM 1379 N N . ASP A 1 178 ? 8.922 -21.859 -12.852 1 98.12 178 ASP A N 1
ATOM 1380 C CA . ASP A 1 178 ? 7.59 -21.297 -12.672 1 98.12 178 ASP A CA 1
ATOM 1381 C C . ASP A 1 178 ? 7.66 -19.859 -12.164 1 98.12 178 ASP A C 1
ATOM 1383 O O . ASP A 1 178 ? 7.016 -19.516 -11.172 1 98.12 178 ASP A O 1
ATOM 1387 N N . ALA A 1 179 ? 8.383 -19.031 -12.828 1 95.19 179 ALA A N 1
ATOM 1388 C CA . ALA A 1 179 ? 8.703 -17.672 -12.367 1 95.19 179 ALA A CA 1
ATOM 1389 C C . ALA A 1 179 ? 7.43 -16.859 -12.133 1 95.19 179 ALA A C 1
ATOM 1391 O O . ALA A 1 179 ? 7.289 -16.203 -11.094 1 95.19 179 ALA A O 1
ATOM 1392 N N . GLY A 1 180 ? 6.496 -16.891 -13.023 1 97 180 GLY A N 1
ATOM 1393 C CA . GLY A 1 180 ? 5.27 -16.125 -12.906 1 97 180 GLY A CA 1
ATOM 1394 C C . GLY A 1 180 ? 4.203 -16.828 -12.078 1 97 180 GLY A C 1
ATOM 1395 O O . GLY A 1 180 ? 3.121 -16.281 -11.859 1 97 180 GLY A O 1
ATOM 1396 N N . GLY A 1 181 ? 4.379 -18.031 -11.68 1 98.44 181 GLY A N 1
ATOM 1397 C CA . GLY A 1 181 ? 3.568 -18.703 -10.68 1 98.44 181 GLY A CA 1
ATOM 1398 C C . GLY A 1 181 ? 2.283 -19.281 -11.242 1 98.44 181 GLY A C 1
ATOM 1399 O O . GLY A 1 181 ? 1.257 -19.312 -10.562 1 98.44 181 GLY A O 1
ATOM 1400 N N . SER A 1 182 ? 2.266 -19.719 -12.523 1 98.81 182 SER A N 1
ATOM 1401 C CA . SER A 1 182 ? 1.078 -20.391 -13.031 1 98.81 182 SER A CA 1
ATOM 1402 C C . SER A 1 182 ? 0.708 -21.594 -12.172 1 98.81 182 SER A C 1
ATOM 1404 O O . SER A 1 182 ? -0.472 -21.844 -11.922 1 98.81 182 SER A O 1
ATOM 1406 N N . MET A 1 183 ? 1.757 -22.312 -11.734 1 98.69 183 MET A N 1
ATOM 1407 C CA . MET A 1 183 ? 1.523 -23.5 -10.898 1 98.69 183 MET A CA 1
ATOM 1408 C C . MET A 1 183 ? 1.513 -23.125 -9.422 1 98.69 183 MET A C 1
ATOM 1410 O O . MET A 1 183 ? 0.499 -23.297 -8.742 1 98.69 183 MET A O 1
ATOM 1414 N N . THR A 1 184 ? 2.555 -22.516 -8.914 1 98.69 184 THR A N 1
ATOM 1415 C CA . THR A 1 184 ? 2.787 -22.344 -7.484 1 98.69 184 THR A CA 1
ATOM 1416 C C . THR A 1 184 ? 1.81 -21.328 -6.898 1 98.69 184 THR A C 1
ATOM 1418 O O . THR A 1 184 ? 1.464 -21.391 -5.719 1 98.69 184 THR A O 1
ATOM 1421 N N . ILE A 1 185 ? 1.388 -20.359 -7.684 1 98.81 185 ILE A N 1
ATOM 1422 C CA . ILE A 1 185 ? 0.529 -19.312 -7.145 1 98.81 185 ILE A CA 1
ATOM 1423 C C . ILE A 1 185 ? -0.905 -19.516 -7.629 1 98.81 185 ILE A C 1
ATOM 1425 O O . ILE A 1 185 ? -1.8 -19.812 -6.832 1 98.81 185 ILE A O 1
ATOM 1429 N N . HIS A 1 186 ? -1.126 -19.469 -8.961 1 98.94 186 HIS A N 1
ATOM 1430 C CA . HIS A 1 186 ? -2.473 -19.391 -9.516 1 98.94 186 HIS A CA 1
ATOM 1431 C C . HIS A 1 186 ? -3.189 -20.734 -9.406 1 98.94 186 HIS A C 1
ATOM 1433 O O . HIS A 1 186 ? -4.309 -20.812 -8.898 1 98.94 186 HIS A O 1
ATOM 1439 N N . THR A 1 187 ? -2.533 -21.812 -9.93 1 98.94 187 THR A N 1
ATOM 1440 C CA . THR A 1 187 ? -3.137 -23.125 -9.82 1 98.94 187 THR A CA 1
ATOM 1441 C C . THR A 1 187 ? -3.303 -23.531 -8.359 1 98.94 187 THR A C 1
ATOM 1443 O O . THR A 1 187 ? -4.375 -23.984 -7.949 1 98.94 187 THR A O 1
ATOM 1446 N N . PHE A 1 188 ? -2.289 -23.344 -7.578 1 98.94 188 PHE A N 1
ATOM 1447 C CA . PHE A 1 188 ? -2.334 -23.672 -6.16 1 98.94 188 PHE A CA 1
ATOM 1448 C C . PHE A 1 188 ? -3.457 -22.922 -5.457 1 98.94 188 PHE A C 1
ATOM 1450 O O . PHE A 1 188 ? -4.309 -23.531 -4.809 1 98.94 188 PHE A O 1
ATOM 1457 N N . GLY A 1 189 ? -3.471 -21.594 -5.547 1 98.88 189 GLY A N 1
ATOM 1458 C CA . GLY A 1 189 ? -4.477 -20.797 -4.875 1 98.88 189 GLY A CA 1
ATOM 1459 C C . GLY A 1 189 ? -5.891 -21.109 -5.312 1 98.88 189 GLY A C 1
ATOM 1460 O O . GLY A 1 189 ? -6.805 -21.172 -4.488 1 98.88 189 GLY A O 1
ATOM 1461 N N . ALA A 1 190 ? -6.07 -21.297 -6.633 1 98.88 190 ALA A N 1
ATOM 1462 C CA . ALA A 1 190 ? -7.402 -21.547 -7.176 1 98.88 190 ALA A CA 1
ATOM 1463 C C . ALA A 1 190 ? -7.973 -22.875 -6.668 1 98.88 190 ALA A C 1
ATOM 1465 O O . ALA A 1 190 ? -9.086 -22.906 -6.137 1 98.88 190 ALA A O 1
ATOM 1466 N N . TYR A 1 191 ? -7.188 -23.891 -6.77 1 98.81 191 TYR A N 1
ATOM 1467 C CA . TYR A 1 191 ? -7.742 -25.203 -6.438 1 98.81 191 TYR A CA 1
ATOM 1468 C C . TYR A 1 191 ? -7.75 -25.422 -4.93 1 98.81 191 TYR A C 1
ATOM 1470 O O . TYR A 1 191 ? -8.609 -26.141 -4.406 1 98.81 191 TYR A O 1
ATOM 1478 N N . PHE A 1 192 ? -6.82 -24.828 -4.188 1 98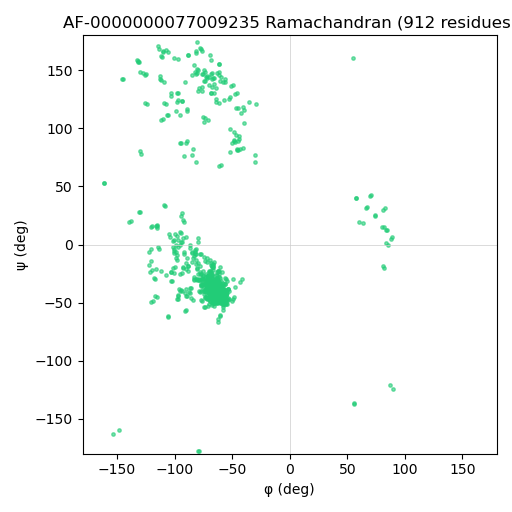.88 192 PHE A N 1
ATOM 1479 C CA . PHE A 1 192 ? -6.965 -24.781 -2.738 1 98.88 192 PHE A CA 1
ATOM 1480 C C . PHE A 1 192 ? -8.297 -24.141 -2.352 1 98.88 192 PHE A C 1
ATOM 1482 O O . PHE A 1 192 ? -9.062 -24.719 -1.57 1 98.88 192 PHE A O 1
ATOM 1489 N N . GLY A 1 193 ? -8.578 -22.969 -2.92 1 98.75 193 GLY A N 1
ATOM 1490 C CA . GLY A 1 193 ? -9.797 -22.25 -2.625 1 98.75 193 GLY A CA 1
ATOM 1491 C C . GLY A 1 193 ? -11.055 -22.984 -3.064 1 98.75 193 GLY A C 1
ATOM 1492 O O . GLY A 1 193 ? -12.07 -22.953 -2.367 1 98.75 193 GLY A O 1
ATOM 1493 N N . LEU A 1 194 ? -11.039 -23.641 -4.23 1 98.5 194 LEU A N 1
ATOM 1494 C CA . LEU A 1 194 ? -12.203 -24.344 -4.75 1 98.5 194 LEU A CA 1
ATOM 1495 C C . LEU A 1 194 ? -12.539 -25.562 -3.881 1 98.5 194 LEU A C 1
ATOM 1497 O O . LEU A 1 194 ? -13.711 -25.797 -3.564 1 98.5 194 LEU A O 1
ATOM 1501 N N . VAL A 1 195 ? -11.523 -26.312 -3.482 1 98.56 195 VAL A N 1
ATOM 1502 C CA . VAL A 1 195 ? -11.766 -27.469 -2.617 1 98.56 195 VAL A CA 1
ATOM 1503 C C . VAL A 1 195 ? -12.266 -26.984 -1.254 1 98.56 195 VAL A C 1
ATOM 1505 O O . VAL A 1 195 ? -13.172 -27.578 -0.674 1 98.56 195 VAL A O 1
ATOM 1508 N N . LEU A 1 196 ? -11.656 -25.938 -0.785 1 98.19 196 LEU A N 1
ATOM 1509 C CA . LEU A 1 196 ? -12.133 -25.312 0.45 1 98.19 196 LEU A CA 1
ATOM 1510 C C . LEU A 1 196 ? -13.602 -24.938 0.344 1 98.19 196 LEU A C 1
ATOM 1512 O O . LEU A 1 196 ? -14.383 -25.203 1.261 1 98.19 196 LEU A O 1
ATOM 1516 N N . SER A 1 197 ? -13.945 -24.312 -0.733 1 97.38 197 SER A N 1
ATOM 1517 C CA . SER A 1 197 ? -15.328 -23.891 -0.969 1 97.38 197 SER A CA 1
ATOM 1518 C C . SER A 1 197 ? -16.266 -25.094 -1.007 1 97.38 197 SER A C 1
ATOM 1520 O O . SER A 1 197 ? -17.406 -25 -0.542 1 97.38 197 SER A O 1
ATOM 1522 N N . ARG A 1 198 ? -15.844 -26.172 -1.565 1 97.19 198 ARG A N 1
ATOM 1523 C CA . ARG A 1 198 ? -16.656 -27.391 -1.615 1 97.19 198 ARG A CA 1
ATOM 1524 C C . ARG A 1 198 ? -16.906 -27.938 -0.215 1 97.19 198 ARG A C 1
ATOM 1526 O O . ARG A 1 198 ? -18.016 -28.359 0.098 1 97.19 198 ARG A O 1
ATOM 1533 N N . VAL A 1 199 ? -15.891 -27.938 0.599 1 96.62 199 VAL A N 1
ATOM 1534 C CA . VAL A 1 199 ? -16.016 -28.469 1.954 1 96.62 199 VAL A CA 1
ATOM 1535 C C . VAL A 1 199 ? -16.891 -27.547 2.793 1 96.62 199 VAL A C 1
ATOM 1537 O O . VAL A 1 199 ? -17.672 -28 3.621 1 96.62 199 VAL A O 1
ATOM 1540 N N . LEU A 1 200 ? -16.812 -26.219 2.52 1 95 200 LEU A N 1
ATOM 1541 C CA . LEU A 1 200 ? -17.594 -25.234 3.258 1 95 200 LEU A CA 1
ATOM 1542 C C . LEU A 1 200 ? -18.922 -24.953 2.559 1 95 200 LEU A C 1
ATOM 1544 O O . LEU A 1 200 ? -19.531 -23.906 2.781 1 95 200 LEU A O 1
ATOM 1548 N N . TYR A 1 201 ? -19.328 -25.844 1.766 1 94.38 201 TYR A N 1
ATOM 1549 C CA . TYR A 1 201 ? -20.547 -25.656 0.975 1 94.38 201 TYR A CA 1
ATOM 1550 C C . TYR A 1 201 ? -21.703 -25.234 1.857 1 94.38 201 TYR A C 1
ATOM 1552 O O . TYR A 1 201 ? -21.891 -25.766 2.953 1 94.38 201 TYR A O 1
ATOM 1560 N N . ARG A 1 202 ? -22.484 -24.25 1.391 1 93.25 202 ARG A N 1
ATOM 1561 C CA . ARG A 1 202 ? -23.641 -23.703 2.092 1 93.25 202 ARG A CA 1
ATOM 1562 C C . ARG A 1 202 ? -24.938 -24.094 1.388 1 93.25 202 ARG A C 1
ATOM 1564 O O . ARG A 1 202 ? -25.359 -23.406 0.448 1 93.25 202 ARG A O 1
ATOM 1571 N N . PRO A 1 203 ? -25.688 -24.953 1.94 1 91.19 203 PRO A N 1
ATOM 1572 C CA . PRO A 1 203 ? -26.875 -25.5 1.256 1 91.19 203 PRO A CA 1
ATOM 1573 C C . PRO A 1 203 ? -28 -24.469 1.128 1 91.19 203 PRO A C 1
ATOM 1575 O O . PRO A 1 203 ? -28.797 -24.547 0.193 1 91.19 203 PRO A O 1
ATOM 1578 N N . GLN A 1 204 ? -28.078 -23.5 2.045 1 93.06 204 GLN A N 1
ATOM 1579 C CA . GLN A 1 204 ? -29.156 -22.516 1.999 1 93.06 204 GLN A CA 1
ATOM 1580 C C . GLN A 1 204 ? -28.656 -21.141 1.582 1 93.06 204 GLN A C 1
ATOM 1582 O O . GLN A 1 204 ? -29.156 -20.125 2.051 1 93.06 204 GLN A O 1
ATOM 1587 N N . LEU A 1 205 ? -27.672 -21.203 0.745 1 92.81 205 LEU A N 1
ATOM 1588 C CA . LEU A 1 205 ? -27.078 -19.938 0.301 1 92.81 205 LEU A CA 1
ATOM 1589 C C . LEU A 1 205 ? -28.062 -19.125 -0.521 1 92.81 205 LEU A C 1
ATOM 1591 O O . LEU A 1 205 ? -27.891 -17.922 -0.699 1 92.81 205 LEU A O 1
ATOM 1595 N N . GLU A 1 206 ? -29.109 -19.781 -0.957 1 89.88 206 GLU A N 1
ATOM 1596 C CA . GLU A 1 206 ? -30.156 -19.109 -1.719 1 89.88 206 GLU A CA 1
ATOM 1597 C C . GLU A 1 206 ? -30.812 -18 -0.896 1 89.88 206 GLU A C 1
ATOM 1599 O O . GLU A 1 206 ? -31.312 -17.016 -1.453 1 89.88 206 GLU A O 1
ATOM 1604 N N . LYS A 1 207 ? -30.734 -18.062 0.368 1 88.69 207 LYS A N 1
ATOM 1605 C CA . LYS A 1 207 ? -31.297 -17.062 1.266 1 88.69 207 LYS A CA 1
ATOM 1606 C C . LYS A 1 207 ? -30.547 -15.734 1.142 1 88.69 207 LYS A C 1
ATOM 1608 O O . LYS A 1 207 ? -31.078 -14.688 1.527 1 88.69 207 LYS A O 1
ATOM 1613 N N . SER A 1 208 ? -29.344 -15.789 0.613 1 90.81 208 SER A N 1
ATOM 1614 C CA . SER A 1 208 ? -28.531 -14.586 0.443 1 90.81 208 SER A CA 1
ATOM 1615 C C . SER A 1 208 ? -28.281 -14.297 -1.033 1 90.81 208 SER A C 1
ATOM 1617 O O . SER A 1 208 ? -27.422 -13.477 -1.372 1 90.81 208 SER A O 1
ATOM 1619 N N . LYS A 1 209 ? -29.016 -14.922 -1.87 1 88.12 209 LYS A N 1
ATOM 1620 C CA . LYS A 1 209 ? -28.781 -14.828 -3.309 1 88.12 209 LYS A CA 1
ATOM 1621 C C . LYS A 1 209 ? -28.953 -13.391 -3.797 1 88.12 209 LYS A C 1
ATOM 1623 O O . LYS A 1 209 ? -28.25 -12.953 -4.715 1 88.12 209 LYS A O 1
ATOM 1628 N N . HIS A 1 210 ? -29.797 -12.594 -3.225 1 88.56 210 HIS A N 1
ATOM 1629 C CA . HIS A 1 210 ? -30.062 -11.219 -3.635 1 88.56 210 HIS A CA 1
ATOM 1630 C C . HIS A 1 210 ? -28.859 -10.32 -3.365 1 88.56 210 HIS A C 1
ATOM 1632 O O . HIS A 1 210 ? -28.75 -9.234 -3.947 1 88.56 210 HIS A O 1
ATOM 1638 N N . ARG A 1 211 ? -27.969 -10.797 -2.555 1 90.62 211 ARG A N 1
ATOM 1639 C CA . ARG A 1 211 ? -26.797 -10 -2.221 1 90.62 211 ARG A CA 1
ATOM 1640 C C . ARG A 1 211 ? -25.578 -10.461 -3.023 1 90.62 211 ARG A C 1
ATOM 1642 O O . ARG A 1 211 ? -24.516 -9.844 -2.955 1 90.62 211 ARG A O 1
ATOM 1649 N N . GLN A 1 212 ? -25.703 -11.539 -3.74 1 88.69 212 GLN A N 1
ATOM 1650 C CA . GLN A 1 212 ? -24.594 -12.109 -4.492 1 88.69 212 GLN A CA 1
ATOM 1651 C C . GLN A 1 212 ? -24.375 -11.367 -5.805 1 88.69 212 GLN A C 1
ATOM 1653 O O . GLN A 1 212 ? -23.328 -11.523 -6.449 1 88.69 212 GLN A O 1
ATOM 1658 N N . GLY A 1 213 ? -25.109 -10.367 -6.066 1 89.88 213 GLY A N 1
ATOM 1659 C CA . GLY A 1 213 ? -24.984 -9.617 -7.309 1 89.88 213 GLY A CA 1
ATOM 1660 C C . GLY A 1 213 ? -24.312 -8.273 -7.125 1 89.88 213 GLY A C 1
ATOM 1661 O O . GLY A 1 213 ? -24.031 -7.859 -5.996 1 89.88 213 GLY A O 1
ATOM 1662 N N . SER A 1 214 ? -23.922 -7.742 -8.289 1 92.44 214 SER A N 1
ATOM 1663 C CA . SER A 1 214 ? -23.281 -6.426 -8.312 1 92.44 214 SER A CA 1
ATOM 1664 C C . SER A 1 214 ? -24.297 -5.332 -8.641 1 92.44 214 SER A C 1
ATOM 1666 O O . SER A 1 214 ? -25.438 -5.625 -9.023 1 92.44 214 SER A O 1
ATOM 1668 N N . VAL A 1 215 ? -24.016 -4.086 -8.312 1 92.81 215 VAL A N 1
ATOM 1669 C CA . VAL A 1 215 ? -24.688 -2.891 -8.812 1 92.81 215 VAL A CA 1
ATOM 1670 C C . VAL A 1 215 ? -23.703 -2.074 -9.664 1 92.81 215 VAL A C 1
ATOM 1672 O O . VAL A 1 215 ? -22.516 -2.365 -9.703 1 92.81 215 VAL A O 1
ATOM 1675 N N . TYR A 1 216 ? -24.219 -1.096 -10.391 1 91.94 216 TYR A N 1
ATOM 1676 C CA . TYR A 1 216 ? -23.469 -0.337 -11.383 1 91.94 216 TYR A CA 1
ATOM 1677 C C . TYR A 1 216 ? -22.156 0.184 -10.789 1 91.94 216 TYR A C 1
ATOM 1679 O O . TYR A 1 216 ? -21.078 -0.039 -11.344 1 91.94 216 TYR A O 1
ATOM 1687 N N . HIS A 1 217 ? -22.172 0.818 -9.578 1 91.19 217 HIS A N 1
ATOM 1688 C CA . HIS A 1 217 ? -20.984 1.438 -8.992 1 91.19 217 HIS A CA 1
ATOM 1689 C C . HIS A 1 217 ? -20.016 0.384 -8.461 1 91.19 217 HIS A C 1
ATOM 1691 O O . HIS A 1 217 ? -18.812 0.574 -8.508 1 91.19 217 HIS A O 1
ATOM 1697 N N . SER A 1 218 ? -20.547 -0.734 -7.953 1 93.12 218 SER A N 1
ATOM 1698 C CA . SER A 1 218 ? -19.656 -1.762 -7.426 1 93.12 218 SER A CA 1
ATOM 1699 C C . SER A 1 218 ? -18.844 -2.416 -8.539 1 93.12 218 SER A C 1
ATOM 1701 O O . SER A 1 218 ? -17.688 -2.785 -8.328 1 93.12 218 SER A O 1
ATOM 1703 N N . ASP A 1 219 ? -19.438 -2.514 -9.75 1 93.62 219 ASP A N 1
ATOM 1704 C CA . ASP A 1 219 ? -18.688 -3.021 -10.898 1 93.62 219 ASP A CA 1
ATOM 1705 C C . ASP A 1 219 ? -17.578 -2.057 -11.297 1 93.62 219 ASP A C 1
ATOM 1707 O O . ASP A 1 219 ? -16.5 -2.482 -11.742 1 93.62 219 ASP A O 1
ATOM 1711 N N . LEU A 1 220 ? -17.859 -0.793 -11.172 1 92.19 220 LEU A N 1
ATOM 1712 C CA . LEU A 1 220 ? -16.828 0.193 -11.469 1 92.19 220 LEU A CA 1
ATOM 1713 C C . LEU A 1 220 ? -15.688 0.106 -10.461 1 92.19 220 LEU A C 1
ATOM 1715 O O . LEU A 1 220 ? -14.523 0.251 -10.828 1 92.19 220 LEU A O 1
ATOM 1719 N N . PHE A 1 221 ? -15.992 -0.125 -9.203 1 93.25 221 PHE A N 1
ATOM 1720 C CA . PHE A 1 221 ? -14.953 -0.341 -8.203 1 93.25 221 PHE A CA 1
ATOM 1721 C C . PHE A 1 221 ? -14.125 -1.579 -8.539 1 93.25 221 PHE A C 1
ATOM 1723 O O . PHE A 1 221 ? -12.898 -1.56 -8.438 1 93.25 221 PHE A O 1
ATOM 1730 N N . ALA A 1 222 ? -14.82 -2.641 -8.961 1 96.06 222 ALA A N 1
ATOM 1731 C CA . ALA A 1 222 ? -14.109 -3.863 -9.336 1 96.06 222 ALA A CA 1
ATOM 1732 C C . ALA A 1 222 ? -13.164 -3.609 -10.508 1 96.06 222 ALA A C 1
ATOM 1734 O O . ALA A 1 222 ? -12.078 -4.188 -10.57 1 96.06 222 ALA A O 1
ATOM 1735 N N . MET A 1 223 ? -13.531 -2.713 -11.422 1 95.56 223 MET A N 1
ATOM 1736 C CA . MET A 1 223 ? -12.719 -2.408 -12.594 1 95.56 223 MET A CA 1
ATOM 1737 C C . MET A 1 223 ? -11.422 -1.719 -12.188 1 95.56 223 MET A C 1
ATOM 1739 O O . MET A 1 223 ? -10.398 -1.862 -12.859 1 95.56 223 MET A O 1
ATOM 1743 N N . ILE A 1 224 ? -11.414 -0.975 -11.055 1 95.81 224 ILE A N 1
ATOM 1744 C CA . ILE A 1 224 ? -10.172 -0.413 -10.539 1 95.81 224 ILE A CA 1
ATOM 1745 C C . ILE A 1 224 ? -9.172 -1.535 -10.273 1 95.81 224 ILE A C 1
ATOM 1747 O O . ILE A 1 224 ? -8.016 -1.46 -10.695 1 95.81 224 ILE A O 1
ATOM 1751 N N . GLY A 1 225 ? -9.656 -2.592 -9.648 1 97.94 225 GLY A N 1
ATOM 1752 C CA . GLY A 1 225 ? -8.805 -3.74 -9.398 1 97.94 225 GLY A CA 1
ATOM 1753 C C . GLY A 1 225 ? -8.32 -4.418 -10.664 1 97.94 225 GLY A C 1
ATOM 1754 O O . GLY A 1 225 ? -7.129 -4.707 -10.805 1 97.94 225 GLY A O 1
ATOM 1755 N N . THR A 1 226 ? -9.195 -4.598 -11.617 1 98 226 THR A N 1
ATOM 1756 C CA . THR A 1 226 ? -8.867 -5.242 -12.883 1 98 226 THR A CA 1
ATOM 1757 C C . THR A 1 226 ? -7.75 -4.488 -13.602 1 98 226 THR A C 1
ATOM 1759 O O . THR A 1 226 ? -6.773 -5.09 -14.055 1 98 226 THR A O 1
ATOM 1762 N N . ILE A 1 227 ? -7.855 -3.209 -13.656 1 96.81 227 ILE A N 1
ATOM 1763 C CA . ILE A 1 227 ? -6.926 -2.389 -14.422 1 96.81 227 ILE A CA 1
ATOM 1764 C C . ILE A 1 227 ? -5.547 -2.418 -13.766 1 96.81 227 ILE A C 1
ATOM 1766 O O . ILE A 1 227 ? -4.531 -2.572 -14.453 1 96.81 227 ILE A O 1
ATOM 1770 N N . PHE A 1 228 ? -5.477 -2.354 -12.508 1 97.88 228 PHE A N 1
ATOM 1771 C CA . PHE A 1 228 ? -4.18 -2.363 -11.844 1 97.88 228 PHE A CA 1
ATOM 1772 C C . PHE A 1 228 ? -3.549 -3.748 -11.906 1 97.88 228 PHE A C 1
ATOM 1774 O O . PHE A 1 228 ? -2.326 -3.877 -11.992 1 97.88 228 PHE A O 1
ATOM 1781 N N . LEU A 1 229 ? -4.355 -4.797 -11.828 1 98.44 229 LEU A N 1
ATOM 1782 C CA . LEU A 1 229 ? -3.82 -6.137 -12.047 1 98.44 229 LEU A CA 1
ATOM 1783 C C . LEU A 1 229 ? -3.283 -6.285 -13.461 1 98.44 229 LEU A C 1
ATOM 1785 O O . LEU A 1 229 ? -2.182 -6.801 -13.664 1 98.44 229 LEU A O 1
ATOM 1789 N N . TRP A 1 230 ? -4.012 -5.777 -14.414 1 98.12 230 TRP A N 1
ATOM 1790 C CA . TRP A 1 230 ? -3.658 -5.879 -15.828 1 98.12 230 TRP A CA 1
ATOM 1791 C C . TRP A 1 230 ? -2.369 -5.117 -16.125 1 98.12 230 TRP A C 1
ATOM 1793 O O . TRP A 1 230 ? -1.447 -5.66 -16.734 1 98.12 230 TRP A O 1
ATOM 1803 N N . VAL A 1 231 ? -2.193 -3.9 -15.602 1 98 231 VAL A N 1
ATOM 1804 C CA . VAL A 1 231 ? -1.092 -3.012 -15.961 1 98 231 VAL A CA 1
ATOM 1805 C C . VAL A 1 231 ? 0.195 -3.494 -15.289 1 98 231 VAL A C 1
ATOM 1807 O O . VAL A 1 231 ? 1.279 -3.383 -15.867 1 98 231 VAL A O 1
ATOM 1810 N N . PHE A 1 232 ? 0.063 -4.133 -14.109 1 98.5 232 PHE A N 1
ATOM 1811 C CA . PHE A 1 232 ? 1.276 -4.449 -13.367 1 98.5 232 PHE A CA 1
ATOM 1812 C C . PHE A 1 232 ? 1.601 -5.938 -13.469 1 98.5 232 PHE A C 1
ATOM 1814 O O . PHE A 1 232 ? 2.545 -6.414 -12.844 1 98.5 232 PHE A O 1
ATOM 1821 N N . TRP A 1 233 ? 0.906 -6.68 -14.312 1 98.69 233 TRP A N 1
ATOM 1822 C CA . TRP A 1 233 ? 1.146 -8.109 -14.438 1 98.69 233 TRP A CA 1
ATOM 1823 C C . TRP A 1 233 ? 2.52 -8.383 -15.047 1 98.69 233 TRP A C 1
ATOM 1825 O O . TRP A 1 233 ? 3.174 -9.367 -14.703 1 98.69 233 TRP A O 1
ATOM 1835 N N . PRO A 1 234 ? 3.041 -7.555 -16.016 1 98.44 234 PRO A N 1
ATOM 1836 C CA . PRO A 1 234 ? 4.402 -7.781 -16.5 1 98.44 234 PRO A CA 1
ATOM 1837 C C . PRO A 1 234 ? 5.445 -7.734 -15.391 1 98.44 234 PRO A C 1
ATOM 1839 O O . PRO A 1 234 ? 6.387 -8.531 -15.391 1 98.44 234 PRO A O 1
ATOM 1842 N N . SER A 1 235 ? 5.223 -6.801 -14.43 1 98.44 235 SER A N 1
ATOM 1843 C CA . SER A 1 235 ? 6.113 -6.75 -13.273 1 98.44 235 SER A CA 1
ATOM 1844 C C . SER A 1 235 ? 5.973 -8 -12.414 1 98.44 235 SER A C 1
ATOM 1846 O O . SER A 1 235 ? 6.965 -8.531 -11.914 1 98.44 235 SER A O 1
ATOM 1848 N N . PHE A 1 236 ? 4.781 -8.438 -12.289 1 98.5 236 PHE A N 1
ATOM 1849 C CA . PHE A 1 236 ? 4.5 -9.617 -11.477 1 98.5 236 PHE A CA 1
ATOM 1850 C C . PHE A 1 236 ? 5.246 -10.836 -12.008 1 98.5 236 PHE A C 1
ATOM 1852 O O . PHE A 1 236 ? 5.98 -11.492 -11.273 1 98.5 236 PHE A O 1
ATOM 1859 N N . ASN A 1 237 ? 5.164 -11.102 -13.266 1 98.62 237 ASN A N 1
ATOM 1860 C CA . ASN A 1 237 ? 5.766 -12.289 -13.859 1 98.62 237 ASN A CA 1
ATOM 1861 C C . ASN A 1 237 ? 7.285 -12.18 -13.914 1 98.62 237 ASN A C 1
ATOM 1863 O O . ASN A 1 237 ? 7.988 -13.195 -13.852 1 98.62 237 ASN A O 1
ATOM 1867 N N . SER A 1 238 ? 7.82 -11 -13.984 1 97.81 238 SER A N 1
ATOM 1868 C CA . SER A 1 238 ? 9.25 -10.844 -14.242 1 97.81 238 SER A CA 1
ATOM 1869 C C . SER A 1 238 ? 10.023 -10.617 -12.945 1 97.81 238 SER A C 1
ATOM 1871 O O . SER A 1 238 ? 11.25 -10.719 -12.93 1 97.81 238 SER A O 1
ATOM 1873 N N . ALA A 1 239 ? 9.359 -10.328 -11.852 1 96.31 239 ALA A N 1
ATOM 1874 C CA . ALA A 1 239 ? 9.984 -9.906 -10.602 1 96.31 239 ALA A CA 1
ATOM 1875 C C . ALA A 1 239 ? 10.977 -10.953 -10.102 1 96.31 239 ALA A C 1
ATOM 1877 O O . ALA A 1 239 ? 12.07 -10.617 -9.641 1 96.31 239 ALA A O 1
ATOM 1878 N N . PRO A 1 240 ? 10.617 -12.258 -10.195 1 93.69 240 PRO A N 1
ATOM 1879 C CA . PRO A 1 240 ? 11.531 -13.242 -9.625 1 93.69 240 PRO A CA 1
ATOM 1880 C C . PRO A 1 240 ? 12.516 -13.797 -10.648 1 93.69 240 PRO A C 1
ATOM 1882 O O . PRO A 1 240 ? 13.312 -14.688 -10.336 1 93.69 240 PRO A O 1
ATOM 1885 N N . THR A 1 241 ? 12.508 -13.352 -11.859 1 94.44 241 THR A N 1
ATOM 1886 C CA . THR A 1 241 ? 13.344 -13.898 -12.922 1 94.44 241 THR A CA 1
ATOM 1887 C C . THR A 1 241 ? 14.789 -13.414 -12.773 1 94.44 241 THR A C 1
ATOM 1889 O O . THR A 1 241 ? 15.07 -12.523 -11.969 1 94.44 241 THR A O 1
ATOM 1892 N N . THR A 1 242 ? 15.648 -14.078 -13.516 1 92.44 242 THR A N 1
ATOM 1893 C CA . THR A 1 242 ? 17.031 -13.594 -13.586 1 92.44 242 THR A CA 1
ATOM 1894 C C . THR A 1 242 ? 17.062 -12.172 -14.141 1 92.44 242 THR A C 1
ATOM 1896 O O . THR A 1 242 ? 16.25 -11.805 -15 1 92.44 242 THR A O 1
ATOM 1899 N N . LEU A 1 243 ? 17.953 -11.453 -13.625 1 92.44 243 LEU A N 1
ATOM 1900 C CA . LEU A 1 243 ? 18.125 -10.078 -14.078 1 92.44 243 LEU A CA 1
ATOM 1901 C C . LEU A 1 243 ? 18.656 -10.039 -15.516 1 92.44 243 LEU A C 1
ATOM 1903 O O . LEU A 1 243 ? 19.266 -11 -15.984 1 92.44 243 LEU A O 1
ATOM 1907 N N . GLY A 1 244 ? 18.469 -8.93 -16.25 1 93.62 244 GLY A N 1
ATOM 1908 C CA . GLY A 1 244 ? 18.938 -8.789 -17.609 1 93.62 244 GLY A CA 1
ATOM 1909 C C . GLY A 1 244 ? 17.922 -9.25 -18.641 1 93.62 244 GLY A C 1
ATOM 1910 O O . GLY A 1 244 ? 16.781 -8.797 -18.641 1 93.62 244 GLY A O 1
ATOM 1911 N N . ASP A 1 245 ? 18.312 -10.133 -19.453 1 93.44 245 ASP A N 1
ATOM 1912 C CA . ASP A 1 245 ? 17.484 -10.5 -20.594 1 93.44 245 ASP A CA 1
ATOM 1913 C C . ASP A 1 245 ? 16.234 -11.258 -20.141 1 93.44 245 ASP A C 1
ATOM 1915 O O . ASP A 1 245 ? 15.156 -11.07 -20.719 1 93.44 245 ASP A O 1
ATOM 1919 N N . GLY A 1 246 ? 16.344 -12.18 -19.188 1 93.75 246 GLY A N 1
ATOM 1920 C CA . GLY A 1 246 ? 15.203 -12.938 -18.719 1 93.75 246 GLY A CA 1
ATOM 1921 C C . GLY A 1 246 ? 14.07 -12.062 -18.203 1 93.75 246 GLY A C 1
ATOM 1922 O O . GLY A 1 246 ? 12.906 -12.273 -18.562 1 93.75 246 GLY A O 1
ATOM 1923 N N . GLN A 1 247 ? 14.391 -11.117 -17.406 1 95.5 247 GLN A N 1
ATOM 1924 C CA . GLN A 1 247 ? 13.398 -10.188 -16.891 1 95.5 247 GLN A CA 1
ATOM 1925 C C . GLN A 1 247 ? 12.734 -9.391 -18 1 95.5 247 GLN A C 1
ATOM 1927 O O . GLN A 1 247 ? 11.508 -9.266 -18.047 1 95.5 247 GLN A O 1
ATOM 1932 N N . HIS A 1 248 ? 13.523 -8.914 -18.922 1 95.56 248 HIS A N 1
ATOM 1933 C CA . HIS A 1 248 ? 13.039 -8.094 -20.016 1 95.56 248 HIS A CA 1
ATOM 1934 C C . HIS A 1 248 ? 12.117 -8.883 -20.938 1 95.56 248 HIS A C 1
ATOM 1936 O O . HIS A 1 248 ? 11.039 -8.406 -21.312 1 95.56 248 HIS A O 1
ATOM 1942 N N . ARG A 1 249 ? 12.531 -10.062 -21.297 1 96 249 ARG A N 1
ATOM 1943 C CA . ARG A 1 249 ? 11.75 -10.93 -22.172 1 96 249 ARG A CA 1
ATOM 1944 C C . ARG A 1 249 ? 10.43 -11.312 -21.516 1 96 249 ARG A C 1
ATOM 1946 O O . ARG A 1 249 ? 9.383 -11.328 -22.172 1 96 249 ARG A O 1
ATOM 1953 N N . THR A 1 250 ? 10.445 -11.625 -20.234 1 97.81 250 THR A N 1
ATOM 1954 C CA . THR A 1 250 ? 9.242 -12.008 -19.516 1 97.81 250 THR A CA 1
ATOM 1955 C C . THR A 1 250 ? 8.219 -10.883 -19.516 1 97.81 250 THR A C 1
ATOM 1957 O O . THR A 1 250 ? 7.016 -11.125 -19.656 1 97.81 250 THR A O 1
ATOM 1960 N N . VAL A 1 251 ? 8.664 -9.625 -19.406 1 97.94 251 VAL A N 1
ATOM 1961 C CA . VAL A 1 251 ? 7.785 -8.461 -19.453 1 97.94 251 VAL A CA 1
ATOM 1962 C C . VAL A 1 251 ? 7.082 -8.414 -20.812 1 97.94 251 VAL A C 1
ATOM 1964 O O . VAL A 1 251 ? 5.867 -8.219 -20.875 1 97.94 251 VAL A O 1
ATOM 1967 N N . LEU A 1 252 ? 7.848 -8.672 -21.875 1 96.81 252 LEU A N 1
ATOM 1968 C CA . LEU A 1 252 ? 7.289 -8.602 -23.219 1 96.81 252 LEU A CA 1
ATOM 1969 C C . LEU A 1 252 ? 6.285 -9.727 -23.453 1 96.81 252 LEU A C 1
ATOM 1971 O O . LEU A 1 252 ? 5.215 -9.492 -24.031 1 96.81 252 LEU A O 1
ATOM 1975 N N . HIS A 1 253 ? 6.629 -10.961 -23 1 98 253 HIS A N 1
ATOM 1976 C CA . HIS A 1 253 ? 5.691 -12.078 -23.109 1 98 253 HIS A CA 1
ATOM 1977 C C . HIS A 1 253 ? 4.359 -11.742 -22.438 1 98 253 HIS A C 1
ATOM 1979 O O . HIS A 1 253 ? 3.295 -11.969 -23.016 1 98 253 HIS A O 1
ATOM 1985 N N . THR A 1 254 ? 4.449 -11.219 -21.281 1 98.69 254 THR A N 1
ATOM 1986 C CA . THR A 1 254 ? 3.254 -10.93 -20.484 1 98.69 254 THR A CA 1
ATOM 1987 C C . THR A 1 254 ? 2.447 -9.805 -21.141 1 98.69 254 THR A C 1
ATOM 1989 O O . THR A 1 254 ? 1.22 -9.883 -21.219 1 98.69 254 THR A O 1
ATOM 1992 N N . TYR A 1 255 ? 3.152 -8.773 -21.625 1 97.94 255 TYR A N 1
ATOM 1993 C CA . TYR A 1 255 ? 2.547 -7.613 -22.266 1 97.94 255 TYR A CA 1
ATOM 1994 C C . TYR A 1 255 ? 1.719 -8.023 -23.469 1 97.94 255 TYR A C 1
ATOM 1996 O O . TYR A 1 255 ? 0.535 -7.691 -23.562 1 97.94 255 TYR A O 1
ATOM 2004 N N . TYR A 1 256 ? 2.291 -8.812 -24.344 1 98.12 256 TYR A N 1
ATOM 2005 C CA . TYR A 1 256 ? 1.601 -9.234 -25.547 1 98.12 256 TYR A CA 1
ATOM 2006 C C . TYR A 1 256 ? 0.506 -10.242 -25.234 1 98.12 256 TYR A C 1
ATOM 2008 O O . TYR A 1 256 ? -0.563 -10.227 -25.844 1 98.12 256 TYR A O 1
ATOM 2016 N N . SER A 1 257 ? 0.743 -11.109 -24.297 1 98.81 257 SER A N 1
ATOM 2017 C CA . SER A 1 257 ? -0.261 -12.086 -23.891 1 98.81 257 SER A CA 1
ATOM 2018 C C . SER A 1 257 ? -1.512 -11.406 -23.344 1 98.81 257 SER A C 1
ATOM 2020 O O . SER A 1 257 ? -2.633 -11.781 -23.703 1 98.81 257 SER A O 1
ATOM 2022 N N . LEU A 1 258 ? -1.356 -10.391 -22.547 1 98.75 258 LEU A N 1
ATOM 2023 C CA . LEU A 1 258 ? -2.475 -9.672 -21.938 1 98.75 258 LEU A CA 1
ATOM 2024 C C . LEU A 1 258 ? -3.303 -8.953 -23 1 98.75 258 LEU A C 1
ATOM 2026 O O . LEU A 1 258 ? -4.535 -8.938 -22.922 1 98.75 258 LEU A O 1
ATOM 2030 N N . THR A 1 259 ? -2.637 -8.352 -23.953 1 98.44 259 THR A N 1
ATOM 2031 C CA . THR A 1 259 ? -3.352 -7.629 -25 1 98.44 259 THR A CA 1
ATOM 2032 C C . THR A 1 259 ? -4.203 -8.586 -25.828 1 98.44 259 THR A C 1
ATOM 2034 O O . THR A 1 259 ? -5.344 -8.273 -26.172 1 98.44 259 THR A O 1
ATOM 2037 N N . ALA A 1 260 ? -3.668 -9.758 -26.047 1 98.62 260 ALA A N 1
ATOM 2038 C CA . ALA A 1 260 ? -4.418 -10.742 -26.812 1 98.62 260 ALA A CA 1
ATOM 2039 C C . ALA A 1 260 ? -5.566 -11.32 -25.984 1 98.62 260 ALA A C 1
ATOM 2041 O O . ALA A 1 260 ? -6.648 -11.586 -26.516 1 98.62 260 ALA A O 1
ATOM 2042 N N . SER A 1 261 ? -5.316 -11.57 -24.766 1 98.81 261 SER A N 1
ATOM 2043 C CA . SER A 1 261 ? -6.363 -12.047 -23.859 1 98.81 261 SER A CA 1
ATOM 2044 C C . SER A 1 261 ? -7.543 -11.078 -23.828 1 98.81 261 SER A C 1
ATOM 2046 O O . SER A 1 261 ? -8.703 -11.5 -23.812 1 98.81 261 SER A O 1
ATOM 2048 N N . THR A 1 262 ? -7.234 -9.789 -23.844 1 98.62 262 THR A N 1
ATOM 2049 C CA . THR A 1 262 ? -8.25 -8.75 -23.781 1 98.62 262 THR A CA 1
ATOM 2050 C C . THR A 1 262 ? -9.133 -8.781 -25.016 1 98.62 262 THR A C 1
ATOM 2052 O O . THR A 1 262 ? -10.367 -8.781 -24.922 1 98.62 262 THR A O 1
ATOM 2055 N N . LEU A 1 263 ? -8.516 -8.883 -26.188 1 98 263 LEU A N 1
ATOM 2056 C CA . LEU A 1 263 ? -9.297 -8.93 -27.422 1 98 263 LEU A CA 1
ATOM 2057 C C . LEU A 1 263 ? -10.117 -10.219 -27.5 1 98 263 LEU A C 1
ATOM 2059 O O . LEU A 1 263 ? -11.273 -10.203 -27.922 1 98 263 LEU A O 1
ATOM 2063 N N . GLY A 1 264 ? -9.508 -11.32 -27.078 1 98.31 264 GLY A N 1
ATOM 2064 C CA . GLY A 1 264 ? -10.25 -12.57 -27.031 1 98.31 264 GLY A CA 1
ATOM 2065 C C . GLY A 1 264 ? -11.438 -12.523 -26.094 1 98.31 264 GLY A C 1
ATOM 2066 O O . GLY A 1 264 ? -12.516 -13.031 -26.406 1 98.31 264 GLY A O 1
ATOM 2067 N N . THR A 1 265 ? -11.305 -11.906 -24.969 1 98.5 265 THR A N 1
ATOM 2068 C CA . THR A 1 265 ? -12.367 -11.773 -23.969 1 98.5 265 THR A CA 1
ATOM 2069 C C . THR A 1 265 ? -13.531 -10.953 -24.531 1 98.5 265 THR A C 1
ATOM 2071 O O . THR A 1 265 ? -14.688 -11.359 -24.422 1 98.5 265 THR A O 1
ATOM 2074 N N . PHE A 1 266 ? -13.195 -9.805 -25.141 1 96.88 266 PHE A N 1
ATOM 2075 C CA . PHE A 1 266 ? -14.25 -8.953 -25.703 1 96.88 266 PHE A CA 1
ATOM 2076 C C . PHE A 1 266 ? -14.984 -9.672 -26.828 1 96.88 266 PHE A C 1
ATOM 2078 O O . PHE A 1 266 ? -16.219 -9.609 -26.906 1 96.88 266 PHE A O 1
ATOM 2085 N N . ALA A 1 267 ? -14.281 -10.352 -27.672 1 97.5 267 ALA A N 1
ATOM 2086 C CA . ALA A 1 267 ? -14.883 -11.07 -28.797 1 97.5 267 ALA A CA 1
ATOM 2087 C C . ALA A 1 267 ? -15.836 -12.156 -28.297 1 97.5 267 ALA A C 1
ATOM 2089 O O . ALA A 1 267 ? -16.984 -12.227 -28.719 1 97.5 267 ALA A O 1
ATOM 2090 N N . LEU A 1 268 ? -15.383 -12.961 -27.375 1 98.12 268 LEU A N 1
ATOM 2091 C CA . LEU A 1 268 ? -16.172 -14.109 -26.938 1 98.12 268 LEU A CA 1
ATOM 2092 C C . LEU A 1 268 ? -17.297 -13.664 -26 1 98.12 268 LEU A C 1
ATOM 2094 O O . LEU A 1 268 ? -18.359 -14.273 -25.984 1 98.12 268 LEU A O 1
ATOM 2098 N N . SER A 1 269 ? -17.016 -12.633 -25.203 1 97.75 269 SER A N 1
ATOM 2099 C CA . SER A 1 269 ? -18.078 -12.102 -24.359 1 97.75 269 SER A CA 1
ATOM 2100 C C . SER A 1 269 ? -19.266 -11.625 -25.172 1 97.75 269 SER A C 1
ATOM 2102 O O . SER A 1 269 ? -20.422 -11.898 -24.844 1 97.75 269 SER A O 1
ATOM 2104 N N . ALA A 1 270 ? -18.984 -10.914 -26.281 1 96.31 270 ALA A N 1
ATOM 2105 C CA . ALA A 1 270 ? -20.031 -10.43 -27.172 1 96.31 270 ALA A CA 1
ATOM 2106 C C . ALA A 1 270 ? -20.703 -11.586 -27.906 1 96.31 270 ALA A C 1
ATOM 2108 O O . ALA A 1 270 ? -21.922 -11.57 -28.109 1 96.31 270 ALA A O 1
ATOM 2109 N N . LEU A 1 271 ? -19.938 -12.555 -28.281 1 96.94 271 LEU A N 1
ATOM 2110 C CA . LEU A 1 271 ? -20.438 -13.688 -29.062 1 96.94 271 LEU A CA 1
ATOM 2111 C C . LEU A 1 271 ? -21.391 -14.531 -28.234 1 96.94 271 LEU A C 1
ATOM 2113 O O . LEU A 1 271 ? -22.422 -15 -28.75 1 96.94 271 LEU A O 1
ATOM 2117 N N . VAL A 1 272 ? -21.125 -14.719 -26.969 1 96 272 VAL A N 1
ATOM 2118 C CA . VAL A 1 272 ? -21.922 -15.633 -26.156 1 96 272 VAL A CA 1
ATOM 2119 C C . VAL A 1 272 ? -22.953 -14.844 -25.359 1 96 272 VAL A C 1
ATOM 2121 O O . VAL A 1 272 ? -23.797 -15.43 -24.672 1 96 272 VAL A O 1
ATOM 2124 N N . GLY A 1 273 ? -22.844 -13.547 -25.438 1 93.81 273 GLY A N 1
ATOM 2125 C CA . GLY A 1 273 ? -23.781 -12.711 -24.703 1 93.81 273 GLY A CA 1
ATOM 2126 C C . GLY A 1 273 ? -25.156 -12.656 -25.344 1 93.81 273 GLY A C 1
ATOM 2127 O O . GLY A 1 273 ? -25.281 -12.734 -26.578 1 93.81 273 GLY A O 1
ATOM 2128 N N . GLU A 1 274 ? -26.125 -12.555 -24.516 1 92.12 274 GLU A N 1
ATOM 2129 C CA . GLU A 1 274 ? -27.484 -12.367 -25.031 1 92.12 274 GLU A CA 1
ATOM 2130 C C . GLU A 1 274 ? -27.578 -11.125 -25.906 1 92.12 274 GLU A C 1
ATOM 2132 O O . GLU A 1 274 ? -27.25 -10.023 -25.469 1 92.12 274 GLU A O 1
ATOM 2137 N N . HIS A 1 275 ? -28.047 -11.242 -27.172 1 94.44 275 HIS A N 1
ATOM 2138 C CA . HIS A 1 275 ? -28.203 -10.156 -28.141 1 94.44 275 HIS A CA 1
ATOM 2139 C C . HIS A 1 275 ? -26.875 -9.477 -28.438 1 94.44 275 HIS A C 1
ATOM 2141 O O . HIS A 1 275 ? -26.828 -8.273 -28.688 1 94.44 275 HIS A O 1
ATOM 2147 N N . GLY A 1 276 ? -25.75 -10.172 -28.141 1 94.19 276 GLY A N 1
ATOM 2148 C CA . GLY A 1 276 ? -24.438 -9.648 -28.484 1 94.19 276 GLY A CA 1
ATOM 2149 C C . GLY A 1 276 ? -23.906 -8.68 -27.438 1 94.19 276 GLY A C 1
ATOM 2150 O O . GLY A 1 276 ? -22.953 -7.938 -27.719 1 94.19 276 GLY A O 1
ATOM 2151 N N . ARG A 1 277 ? -24.5 -8.617 -26.312 1 95.94 277 ARG A N 1
ATOM 2152 C CA . ARG A 1 277 ? -24.109 -7.676 -25.281 1 95.94 277 ARG A CA 1
ATOM 2153 C C . ARG A 1 277 ? -22.891 -8.188 -24.516 1 95.94 277 ARG A C 1
ATOM 2155 O O . ARG A 1 277 ? -22.703 -9.398 -24.375 1 95.94 277 ARG A O 1
ATOM 2162 N N . LEU A 1 278 ? -22.078 -7.258 -24.078 1 96.75 278 LEU A N 1
ATOM 2163 C CA . LEU A 1 278 ? -20.906 -7.562 -23.281 1 96.75 278 LEU A CA 1
ATOM 2164 C C . LEU A 1 278 ? -21.297 -7.77 -21.812 1 96.75 278 LEU A C 1
ATOM 2166 O O . LEU A 1 278 ? -22.266 -7.18 -21.328 1 96.75 278 LEU A O 1
ATOM 2170 N N . ASP A 1 279 ? -20.594 -8.641 -21.156 1 95.94 279 ASP A N 1
ATOM 2171 C CA . ASP A 1 279 ? -20.75 -8.891 -19.734 1 95.94 279 ASP A CA 1
ATOM 2172 C C . ASP A 1 279 ? -19.562 -8.367 -18.938 1 95.94 279 ASP A C 1
ATOM 2174 O O . ASP A 1 279 ? -18.422 -8.789 -19.188 1 95.94 279 ASP A O 1
ATOM 2178 N N . MET A 1 280 ? -19.797 -7.465 -17.969 1 94.94 280 MET A N 1
ATOM 2179 C CA . MET A 1 280 ? -18.719 -6.848 -17.188 1 94.94 280 MET A CA 1
ATOM 2180 C C . MET A 1 280 ? -17.969 -7.891 -16.391 1 94.94 280 MET A C 1
ATOM 2182 O O . MET A 1 280 ? -16.766 -7.738 -16.125 1 94.94 280 MET A O 1
ATOM 2186 N N . VAL A 1 281 ? -18.609 -8.977 -15.984 1 93.56 281 VAL A N 1
ATOM 2187 C CA . VAL A 1 281 ? -17.953 -10.055 -15.258 1 93.56 281 VAL A CA 1
ATOM 2188 C C . VAL A 1 281 ? -16.859 -10.672 -16.125 1 93.56 281 VAL A C 1
ATOM 2190 O O . VAL A 1 281 ? -15.766 -10.961 -15.648 1 93.56 281 VAL A O 1
ATOM 2193 N N . HIS A 1 282 ? -17.156 -10.891 -17.406 1 96.62 282 HIS A N 1
ATOM 2194 C CA . HIS A 1 282 ? -16.156 -11.398 -18.344 1 96.62 282 HIS A CA 1
ATOM 2195 C C . HIS A 1 282 ? -14.969 -10.445 -18.438 1 96.62 282 HIS A C 1
ATOM 2197 O O . HIS A 1 282 ? -13.82 -10.875 -18.328 1 96.62 282 HIS A O 1
ATOM 2203 N N . ILE A 1 283 ? -15.242 -9.164 -18.625 1 96.75 283 ILE A N 1
ATOM 2204 C CA . ILE A 1 283 ? -14.219 -8.164 -18.875 1 96.75 283 ILE A CA 1
ATOM 2205 C C . ILE A 1 283 ? -13.352 -7.977 -17.641 1 96.75 283 ILE A C 1
ATOM 2207 O O . ILE A 1 283 ? -12.125 -7.906 -17.734 1 96.75 283 ILE A O 1
ATOM 2211 N N . GLN A 1 284 ? -13.93 -7.961 -16.469 1 96.69 284 GLN A N 1
ATOM 2212 C CA . GLN A 1 284 ? -13.211 -7.754 -15.227 1 96.69 284 GLN A CA 1
ATOM 2213 C C . GLN A 1 284 ? -12.227 -8.891 -14.961 1 96.69 284 GLN A C 1
ATOM 2215 O O . GLN A 1 284 ? -11.203 -8.695 -14.305 1 96.69 284 GLN A O 1
ATOM 2220 N N . ASN A 1 285 ? -12.484 -10.07 -15.484 1 97.62 285 ASN A N 1
ATOM 2221 C CA . ASN A 1 285 ? -11.766 -11.25 -15 1 97.62 285 ASN A CA 1
ATOM 2222 C C . ASN A 1 285 ? -10.984 -11.93 -16.125 1 97.62 285 ASN A C 1
ATOM 2224 O O . ASN A 1 285 ? -9.773 -12.102 -16.016 1 97.62 285 ASN A O 1
ATOM 2228 N N . ALA A 1 286 ? -11.609 -12.18 -17.219 1 98.44 286 ALA A N 1
ATOM 2229 C CA . ALA A 1 286 ? -11.016 -13.023 -18.25 1 98.44 286 ALA A CA 1
ATOM 2230 C C . ALA A 1 286 ? -9.852 -12.312 -18.938 1 98.44 286 ALA A C 1
ATOM 2232 O O . ALA A 1 286 ? -8.93 -12.961 -19.438 1 98.44 286 ALA A O 1
ATOM 2233 N N . VAL A 1 287 ? -9.844 -10.969 -18.984 1 98.56 287 VAL A N 1
ATOM 2234 C CA . VAL A 1 287 ? -8.75 -10.227 -19.594 1 98.56 287 VAL A CA 1
ATOM 2235 C C . VAL A 1 287 ? -7.449 -10.5 -18.859 1 98.56 287 VAL A C 1
ATOM 2237 O O . VAL A 1 287 ? -6.359 -10.398 -19.422 1 98.56 287 VAL A O 1
ATOM 2240 N N . LEU A 1 288 ? -7.578 -10.867 -17.609 1 98.81 288 LEU A N 1
ATOM 2241 C CA . LEU A 1 288 ? -6.418 -11.07 -16.75 1 98.81 288 LEU A CA 1
ATOM 2242 C C . LEU A 1 288 ? -5.801 -12.445 -16.984 1 98.81 288 LEU A C 1
ATOM 2244 O O . LEU A 1 288 ? -4.66 -12.695 -16.594 1 98.81 288 LEU A O 1
ATOM 2248 N N . ALA A 1 289 ? -6.527 -13.359 -17.609 1 98.81 289 ALA A N 1
ATOM 2249 C CA . ALA A 1 289 ? -6.074 -14.727 -17.828 1 98.81 289 ALA A CA 1
ATOM 2250 C C . ALA A 1 289 ? -4.797 -14.758 -18.672 1 98.81 289 ALA A C 1
ATOM 2252 O O . ALA A 1 289 ? -3.982 -15.672 -18.547 1 98.81 289 ALA A O 1
ATOM 2253 N N . GLY A 1 290 ? -4.641 -13.773 -19.5 1 98.81 290 GLY A N 1
ATOM 2254 C CA . GLY A 1 290 ? -3.441 -13.68 -20.312 1 98.81 290 GLY A CA 1
ATOM 2255 C C . GLY A 1 290 ? -2.168 -13.594 -19.484 1 98.81 290 GLY A C 1
ATOM 2256 O O . GLY A 1 290 ? -1.108 -14.039 -19.922 1 98.81 290 GLY A O 1
ATOM 2257 N N . GLY A 1 291 ? -2.213 -12.914 -18.359 1 98.81 291 GLY A N 1
ATOM 2258 C CA . GLY A 1 291 ? -1.063 -12.852 -17.469 1 98.81 291 GLY A CA 1
ATOM 2259 C C . GLY A 1 291 ? -0.767 -14.172 -16.797 1 98.81 291 GLY A C 1
ATOM 2260 O O . GLY A 1 291 ? 0.397 -14.531 -16.609 1 98.81 291 GLY A O 1
ATOM 2261 N N . VAL A 1 292 ? -1.794 -14.938 -16.453 1 98.88 292 VAL A N 1
ATOM 2262 C CA . VAL A 1 292 ? -1.672 -16.203 -15.734 1 98.88 292 VAL A CA 1
ATOM 2263 C C . VAL A 1 292 ? -1.03 -17.25 -16.625 1 98.88 292 VAL A C 1
ATOM 2265 O O . VAL A 1 292 ? -0.125 -17.969 -16.203 1 98.88 292 VAL A O 1
ATOM 2268 N N . VAL A 1 293 ? -1.35 -17.281 -17.875 1 98.88 293 VAL A N 1
ATOM 2269 C CA . VAL A 1 293 ? -1.037 -18.406 -18.75 1 98.88 293 VAL A CA 1
ATOM 2270 C C . VAL A 1 293 ? 0.448 -18.391 -19.109 1 98.88 293 VAL A C 1
ATOM 2272 O O . VAL A 1 293 ? 1.048 -19.438 -19.359 1 98.88 293 VAL A O 1
ATOM 2275 N N . VAL A 1 294 ? 1.048 -17.25 -19.094 1 98.75 294 VAL A N 1
ATOM 2276 C CA . VAL A 1 294 ? 2.443 -17.203 -19.516 1 98.75 294 VAL A CA 1
ATOM 2277 C C . VAL A 1 294 ? 3.357 -17.219 -18.297 1 98.75 294 VAL A C 1
ATOM 2279 O O . VAL A 1 294 ? 4.57 -17.031 -18.406 1 98.75 294 VAL A O 1
ATOM 2282 N N . GLY A 1 295 ? 2.801 -17.422 -17.125 1 98.44 295 GLY A N 1
ATOM 2283 C CA . GLY A 1 295 ? 3.566 -17.344 -15.883 1 98.44 295 GLY A CA 1
ATOM 2284 C C . GLY A 1 295 ? 4.703 -18.344 -15.82 1 98.44 295 GLY A C 1
ATOM 2285 O O . GLY A 1 295 ? 5.84 -17.984 -15.508 1 98.44 295 GLY A O 1
ATOM 2286 N N . THR A 1 296 ? 4.441 -19.562 -16.141 1 98.19 296 THR A N 1
ATOM 2287 C CA . THR A 1 296 ? 5.449 -20.609 -16.078 1 98.19 296 THR A CA 1
ATOM 2288 C C . THR A 1 296 ? 6.488 -20.422 -17.172 1 98.19 296 THR A C 1
ATOM 2290 O O . THR A 1 296 ? 7.684 -20.625 -16.953 1 98.19 296 THR A O 1
ATOM 2293 N N . ALA A 1 297 ? 6.113 -20.016 -18.297 1 97.19 297 ALA A N 1
ATOM 2294 C CA . ALA A 1 297 ? 6.996 -19.922 -19.469 1 97.19 297 ALA A CA 1
ATOM 2295 C C . ALA A 1 297 ? 7.574 -18.516 -19.594 1 97.19 297 ALA A C 1
ATOM 2297 O O . ALA A 1 297 ? 8.164 -18.172 -20.625 1 97.19 297 ALA A O 1
ATOM 2298 N N . GLY A 1 298 ? 7.406 -17.672 -18.625 1 94.44 298 GLY A N 1
ATOM 2299 C CA . GLY A 1 298 ? 7.777 -16.266 -18.719 1 94.44 298 GLY A CA 1
ATOM 2300 C C . GLY A 1 298 ? 9.227 -16.047 -19.109 1 94.44 298 GLY A C 1
ATOM 2301 O O . GLY A 1 298 ? 9.531 -15.234 -19.969 1 94.44 298 GLY A O 1
ATOM 2302 N N . GLU A 1 299 ? 10.086 -16.797 -18.516 1 93.5 299 GLU A N 1
ATOM 2303 C CA . GLU A 1 299 ? 11.508 -16.594 -18.781 1 93.5 299 GLU A CA 1
ATOM 2304 C C . GLU A 1 299 ? 11.977 -17.484 -19.938 1 93.5 299 GLU A C 1
ATOM 2306 O O . GLU A 1 299 ? 13.141 -17.406 -20.359 1 93.5 299 GLU A O 1
ATOM 2311 N N . MET A 1 300 ? 11.133 -18.359 -20.438 1 96.56 300 MET A N 1
ATOM 2312 C CA . MET A 1 300 ? 11.5 -19.266 -21.531 1 96.56 300 MET A CA 1
ATOM 2313 C C . MET A 1 300 ? 11.422 -18.547 -22.875 1 96.56 300 MET A C 1
ATOM 2315 O O . MET A 1 300 ? 11.016 -17.375 -22.938 1 96.56 300 MET A O 1
ATOM 2319 N N . MET A 1 301 ? 11.859 -19.297 -23.906 1 94.25 301 MET A N 1
ATOM 2320 C CA . MET A 1 301 ? 11.836 -18.688 -25.234 1 94.25 301 MET A CA 1
ATOM 2321 C C . MET A 1 301 ? 10.516 -18.984 -25.953 1 94.25 301 MET A C 1
ATOM 2323 O O . MET A 1 301 ? 10.469 -19.812 -26.859 1 94.25 301 MET A O 1
ATOM 2327 N N . LEU A 1 302 ? 9.336 -18.406 -25.719 1 92.62 302 LEU A N 1
ATOM 2328 C CA . LEU A 1 302 ? 7.992 -18.547 -26.281 1 92.62 302 LEU A CA 1
ATOM 2329 C C . LEU A 1 302 ? 7.867 -17.766 -27.578 1 92.62 302 LEU A C 1
ATOM 2331 O O . LEU A 1 302 ? 7.023 -18.078 -28.422 1 92.62 302 LEU A O 1
ATOM 2335 N N . THR A 1 303 ? 8.359 -17 -28.188 1 93.94 303 THR A N 1
ATOM 2336 C CA . THR A 1 303 ? 8.281 -16.031 -29.266 1 93.94 303 THR A CA 1
ATOM 2337 C C . THR A 1 303 ? 7.133 -15.047 -29.047 1 93.94 303 THR A C 1
ATOM 2339 O O . THR A 1 303 ? 6.215 -15.328 -28.266 1 93.94 303 THR A O 1
ATOM 2342 N N . PRO A 1 304 ? 7.129 -13.922 -29.672 1 96.12 304 PRO A N 1
ATOM 2343 C CA . PRO A 1 304 ? 6.016 -12.977 -29.562 1 96.12 304 PRO A CA 1
ATOM 2344 C C . PRO A 1 304 ? 4.691 -13.562 -30.047 1 96.12 304 PRO A C 1
ATOM 2346 O O . PRO A 1 304 ? 3.646 -13.336 -29.438 1 96.12 304 PRO A O 1
ATOM 2349 N N . PHE A 1 305 ? 4.754 -14.297 -31.094 1 97.62 305 PHE A N 1
ATOM 2350 C CA . PHE A 1 305 ? 3.551 -14.969 -31.578 1 97.62 305 PHE A CA 1
ATOM 2351 C C . PHE A 1 305 ? 3.027 -15.953 -30.531 1 97.62 305 PHE A C 1
ATOM 2353 O O . PHE A 1 305 ? 1.819 -16.047 -30.312 1 97.62 305 PHE A O 1
ATOM 2360 N N . GLY A 1 306 ? 3.951 -16.719 -30 1 97.75 306 GLY A N 1
ATOM 2361 C CA . GLY A 1 306 ? 3.553 -17.656 -28.969 1 97.75 306 GLY A CA 1
ATOM 2362 C C . GLY A 1 306 ? 2.848 -16.984 -27.797 1 97.75 306 GLY A C 1
ATOM 2363 O O . GLY A 1 306 ? 1.883 -17.531 -27.266 1 97.75 306 GLY A O 1
ATOM 2364 N N . ALA A 1 307 ? 3.33 -15.828 -27.375 1 98.31 307 ALA A N 1
ATOM 2365 C CA . ALA A 1 307 ? 2.713 -15.078 -26.297 1 98.31 307 ALA A CA 1
ATOM 2366 C C . ALA A 1 307 ? 1.3 -14.633 -26.656 1 98.31 307 ALA A C 1
ATOM 2368 O O . ALA A 1 307 ? 0.374 -14.758 -25.859 1 98.31 307 ALA A O 1
ATOM 2369 N N . LEU A 1 308 ? 1.146 -14.094 -27.859 1 98.19 308 LEU A N 1
ATOM 2370 C CA . LEU A 1 308 ? -0.167 -13.672 -28.344 1 98.19 308 LEU A CA 1
ATOM 2371 C C . LEU A 1 308 ? -1.137 -14.852 -28.375 1 98.19 308 LEU A C 1
ATOM 2373 O O . LEU A 1 308 ? -2.283 -14.727 -27.938 1 98.19 308 LEU A O 1
ATOM 2377 N N . ALA A 1 309 ? -0.693 -15.961 -28.891 1 98.62 309 ALA A N 1
ATOM 2378 C CA . ALA A 1 309 ? -1.539 -17.141 -29.016 1 98.62 309 ALA A CA 1
ATOM 2379 C C . ALA A 1 309 ? -1.971 -17.656 -27.641 1 98.62 309 ALA A C 1
ATOM 2381 O O . ALA A 1 309 ? -3.137 -18.016 -27.453 1 98.62 309 ALA A O 1
ATOM 2382 N N . ALA A 1 310 ? -1.02 -17.75 -26.75 1 98.69 310 ALA A N 1
ATOM 2383 C CA . ALA A 1 310 ? -1.322 -18.203 -25.406 1 98.69 310 ALA A CA 1
ATOM 2384 C C . ALA A 1 310 ? -2.338 -17.281 -24.734 1 98.69 310 ALA A C 1
ATOM 2386 O O . ALA A 1 310 ? -3.301 -17.75 -24.109 1 98.69 310 ALA A O 1
ATOM 2387 N N . GLY A 1 311 ? -2.123 -15.961 -24.812 1 98.81 311 GLY A N 1
ATOM 2388 C CA . GLY A 1 311 ? -3.039 -15 -24.219 1 98.81 311 GLY A CA 1
ATOM 2389 C C . GLY A 1 311 ? -4.445 -15.086 -24.781 1 98.81 311 GLY A C 1
ATOM 2390 O O . GLY A 1 311 ? -5.422 -15.078 -24.031 1 98.81 311 GLY A O 1
ATOM 2391 N N . PHE A 1 312 ? -4.492 -15.172 -26.094 1 98.69 312 PHE A N 1
ATOM 2392 C CA . PHE A 1 312 ? -5.793 -15.281 -26.75 1 98.69 312 PHE A CA 1
ATOM 2393 C C . PHE A 1 312 ? -6.52 -16.547 -26.297 1 98.69 312 PHE A C 1
ATOM 2395 O O . PHE A 1 312 ? -7.715 -16.5 -26 1 98.69 312 PHE A O 1
ATOM 2402 N N . LEU A 1 313 ? -5.812 -17.625 -26.25 1 98.62 313 LEU A N 1
ATOM 2403 C CA . LEU A 1 313 ? -6.391 -18.891 -25.797 1 98.62 313 LEU A CA 1
ATOM 2404 C C . LEU A 1 313 ? -6.891 -18.781 -24.359 1 98.62 313 LEU A C 1
ATOM 2406 O O . LEU A 1 313 ? -8 -19.219 -24.062 1 98.62 313 LEU A O 1
ATOM 2410 N N . ALA A 1 314 ? -6.098 -18.25 -23.5 1 98.81 314 ALA A N 1
ATOM 2411 C CA . ALA A 1 314 ? -6.445 -18.141 -22.094 1 98.81 314 ALA A CA 1
ATOM 2412 C C . ALA A 1 314 ? -7.672 -17.266 -21.891 1 98.81 314 ALA A C 1
ATOM 2414 O O . ALA A 1 314 ? -8.578 -17.609 -21.125 1 98.81 314 ALA A O 1
ATOM 2415 N N . GLY A 1 315 ? -7.676 -16.062 -22.562 1 98.69 315 GLY A N 1
ATOM 2416 C CA . GLY A 1 315 ? -8.844 -15.195 -22.484 1 98.69 315 GLY A CA 1
ATOM 2417 C C . GLY A 1 315 ? -10.117 -15.852 -22.984 1 98.69 315 GLY A C 1
ATOM 2418 O O . GLY A 1 315 ? -11.18 -15.68 -22.391 1 98.69 315 GLY A O 1
ATOM 2419 N N . SER A 1 316 ? -10 -16.609 -24 1 98.44 316 SER A N 1
ATOM 2420 C CA . SER A 1 316 ? -11.141 -17.297 -24.594 1 98.44 316 SER A CA 1
ATOM 2421 C C . SER A 1 316 ? -11.656 -18.391 -23.672 1 98.44 316 SER A C 1
ATOM 2423 O O . SER A 1 316 ? -12.852 -18.469 -23.375 1 98.44 316 SER A O 1
ATOM 2425 N N . VAL A 1 317 ? -10.75 -19.203 -23.188 1 98.25 317 VAL A N 1
ATOM 2426 C CA . VAL A 1 317 ? -11.117 -20.297 -22.312 1 98.25 317 VAL A CA 1
ATOM 2427 C C . VAL A 1 317 ? -11.727 -19.75 -21.016 1 98.25 317 VAL A C 1
ATOM 2429 O O . VAL A 1 317 ? -12.711 -20.297 -20.516 1 98.25 317 VAL A O 1
ATOM 2432 N N . SER A 1 318 ? -11.133 -18.703 -20.484 1 98.5 318 SER A N 1
ATOM 2433 C CA . SER A 1 318 ? -11.633 -18.078 -19.266 1 98.5 318 SER A CA 1
ATOM 2434 C C . SER A 1 318 ? -13.055 -17.562 -19.469 1 98.5 318 SER A C 1
ATOM 2436 O O . SER A 1 318 ? -13.938 -17.812 -18.641 1 98.5 318 SER A O 1
ATOM 2438 N N . THR A 1 319 ? -13.312 -16.859 -20.594 1 98.19 319 THR A N 1
ATOM 2439 C CA . THR A 1 319 ? -14.625 -16.297 -20.875 1 98.19 319 THR A CA 1
ATOM 2440 C C . THR A 1 319 ? -15.672 -17.391 -21 1 98.19 319 THR A C 1
ATOM 2442 O O . THR A 1 319 ? -16.75 -17.312 -20.406 1 98.19 319 THR A O 1
ATOM 2445 N N . LEU A 1 320 ? -15.336 -18.422 -21.734 1 98.06 320 LEU A N 1
ATOM 2446 C CA . LEU A 1 320 ? -16.25 -19.547 -21.922 1 98.06 320 LEU A CA 1
ATOM 2447 C C . LEU A 1 320 ? -16.484 -20.281 -20.609 1 98.06 320 LEU A C 1
ATOM 2449 O O . LEU A 1 320 ? -17.562 -20.812 -20.359 1 98.06 320 LEU A O 1
ATOM 2453 N N . GLY A 1 321 ? -15.43 -20.328 -19.828 1 97.62 321 GLY A N 1
ATOM 2454 C CA . GLY A 1 321 ? -15.578 -20.922 -18.5 1 97.62 321 GLY A CA 1
ATOM 2455 C C . GLY A 1 321 ? -16.578 -20.172 -17.641 1 97.62 321 GLY A C 1
ATOM 2456 O O . GLY A 1 321 ? -17.406 -20.797 -16.969 1 97.62 321 GLY A O 1
ATOM 2457 N N . TYR A 1 322 ? -16.5 -18.859 -17.594 1 96.25 322 TYR A N 1
ATOM 2458 C CA . TYR A 1 322 ? -17.438 -18.062 -16.812 1 96.25 322 TYR A CA 1
ATOM 2459 C C . TYR A 1 322 ? -18.859 -18.281 -17.297 1 96.25 322 TYR A C 1
ATOM 2461 O O . TYR A 1 322 ? -19.797 -18.328 -16.484 1 96.25 322 TYR A O 1
ATOM 2469 N N . LYS A 1 323 ? -19.047 -18.391 -18.594 1 95.31 323 LYS A N 1
ATOM 2470 C CA . LYS A 1 323 ? -20.375 -18.484 -19.172 1 95.31 323 LYS A CA 1
ATOM 2471 C C . LYS A 1 323 ? -20.953 -19.891 -19 1 95.31 323 LYS A C 1
ATOM 2473 O O . LYS A 1 323 ? -22.109 -20.047 -18.609 1 95.31 323 LYS A O 1
ATOM 2478 N N . PHE A 1 324 ? -20.141 -20.938 -19.188 1 94.88 324 PHE A N 1
ATOM 2479 C CA . PHE A 1 324 ? -20.734 -22.25 -19.344 1 94.88 324 PHE A CA 1
ATOM 2480 C C . PHE A 1 324 ? -20.297 -23.172 -18.203 1 94.88 324 PHE A C 1
ATOM 2482 O O . PHE A 1 324 ? -21.031 -24.094 -17.828 1 94.88 324 PHE A O 1
ATOM 2489 N N . PHE A 1 325 ? -19.156 -23 -17.641 1 94 325 PHE A N 1
ATOM 2490 C CA . PHE A 1 325 ? -18.625 -23.969 -16.672 1 94 325 PHE A CA 1
ATOM 2491 C C . PHE A 1 325 ? -18.984 -23.562 -15.258 1 94 325 PHE A C 1
ATOM 2493 O O . PHE A 1 325 ? -19.203 -24.422 -14.398 1 94 325 PHE A O 1
ATOM 2500 N N . THR A 1 326 ? -18.922 -22.312 -14.938 1 92.56 326 THR A N 1
ATOM 2501 C CA . THR A 1 326 ? -19.203 -21.828 -13.586 1 92.56 326 THR A CA 1
ATOM 2502 C C . THR A 1 326 ? -20.562 -22.344 -13.102 1 92.56 326 THR A C 1
ATOM 2504 O O . THR A 1 326 ? -20.656 -22.891 -12 1 92.56 326 THR A O 1
ATOM 2507 N N . PRO A 1 327 ? -21.656 -22.266 -13.93 1 91.25 327 PRO A N 1
ATOM 2508 C CA . PRO A 1 327 ? -22.938 -22.781 -13.453 1 91.25 327 PRO A CA 1
ATOM 2509 C C . PRO A 1 327 ? -22.922 -24.297 -13.211 1 91.25 327 PRO A C 1
ATOM 2511 O O . PRO A 1 327 ? -23.578 -24.781 -12.289 1 91.25 327 PRO A O 1
ATOM 2514 N N . ILE A 1 328 ? -22.125 -24.969 -13.938 1 92.44 328 ILE A N 1
ATOM 2515 C CA . ILE A 1 328 ? -22.031 -26.406 -13.797 1 92.44 328 ILE A CA 1
ATOM 2516 C C . ILE A 1 328 ? -21.281 -26.766 -12.508 1 92.44 328 ILE A C 1
ATOM 2518 O O . ILE A 1 328 ? -21.641 -27.703 -11.812 1 92.44 328 ILE A O 1
ATOM 2522 N N . LEU A 1 329 ? -20.234 -26.016 -12.18 1 91.62 329 LEU A N 1
ATOM 2523 C CA . LEU A 1 329 ? -19.453 -26.219 -10.961 1 91.62 329 LEU A CA 1
ATOM 2524 C C . LEU A 1 329 ? -20.359 -26.156 -9.727 1 91.62 329 LEU A C 1
ATOM 2526 O O . LEU A 1 329 ? -20.203 -26.969 -8.812 1 91.62 329 LEU A O 1
ATOM 2530 N N . GLU A 1 330 ? -21.203 -25.234 -9.703 1 89.44 330 GLU A N 1
ATOM 2531 C CA . GLU A 1 330 ? -22.094 -25.062 -8.555 1 89.44 330 GLU A CA 1
ATOM 2532 C C . GLU A 1 330 ? -23.172 -26.141 -8.539 1 89.44 330 GLU A C 1
ATOM 2534 O O . GLU A 1 330 ? -23.391 -26.781 -7.508 1 89.44 330 GLU A O 1
ATOM 2539 N N . ALA A 1 331 ? -23.812 -26.453 -9.68 1 91.38 331 ALA A N 1
ATOM 2540 C CA . ALA A 1 331 ? -24.969 -27.344 -9.758 1 91.38 331 ALA A CA 1
ATOM 2541 C C . ALA A 1 331 ? -24.562 -28.812 -9.602 1 91.38 331 ALA A C 1
ATOM 2543 O O . ALA A 1 331 ? -25.219 -29.578 -8.898 1 91.38 331 ALA A O 1
ATOM 2544 N N . LYS A 1 332 ? -23.438 -29.141 -10.172 1 93.81 332 LYS A N 1
ATOM 2545 C CA . LYS A 1 332 ? -23.078 -30.547 -10.234 1 93.81 332 LYS A CA 1
ATOM 2546 C C . LYS A 1 332 ? -22.016 -30.891 -9.195 1 93.81 332 LYS A C 1
ATOM 2548 O O . LYS A 1 332 ? -22.016 -32 -8.656 1 93.81 332 LYS A O 1
ATOM 2553 N N . PHE A 1 333 ? -21.156 -29.969 -8.859 1 94.69 333 PHE A N 1
ATOM 2554 C CA . PHE A 1 333 ? -20.016 -30.297 -8.008 1 94.69 333 PHE A CA 1
ATOM 2555 C C . PHE A 1 333 ? -20.125 -29.609 -6.66 1 94.69 333 PHE A C 1
ATOM 2557 O O . PHE A 1 333 ? -19.281 -29.781 -5.789 1 94.69 333 PHE A O 1
ATOM 2564 N N . LYS A 1 334 ? -21.125 -28.781 -6.449 1 95 334 LYS A N 1
ATOM 2565 C CA . LYS A 1 334 ? -21.391 -28.078 -5.199 1 95 334 LYS A CA 1
ATOM 2566 C C . LYS A 1 334 ? -20.188 -27.219 -4.801 1 95 334 LYS A C 1
ATOM 2568 O O . LYS A 1 334 ? -19.75 -27.25 -3.648 1 95 334 LYS A O 1
ATOM 2573 N N . VAL A 1 335 ? -19.625 -26.625 -5.777 1 95.62 335 VAL A N 1
ATOM 2574 C CA . VAL A 1 335 ? -18.547 -25.656 -5.574 1 95.62 335 VAL A CA 1
ATOM 2575 C C . VAL A 1 335 ? -19.078 -24.25 -5.797 1 95.62 335 VAL A C 1
ATOM 2577 O O . VAL A 1 335 ? -19.469 -23.891 -6.91 1 95.62 335 VAL A O 1
ATOM 2580 N N . GLN A 1 336 ? -19.141 -23.531 -4.719 1 94.62 336 GLN A N 1
ATOM 2581 C CA . GLN A 1 336 ? -19.594 -22.141 -4.77 1 94.62 336 GLN A CA 1
ATOM 2582 C C . GLN A 1 336 ? -18.406 -21.188 -4.879 1 94.62 336 GLN A C 1
ATOM 2584 O O . GLN A 1 336 ? -17.922 -20.656 -3.869 1 94.62 336 GLN A O 1
ATOM 2589 N N . ASP A 1 337 ? -18 -20.953 -6.086 1 96.38 337 ASP A N 1
ATOM 2590 C CA . ASP A 1 337 ? -16.859 -20.109 -6.43 1 96.38 337 ASP A CA 1
ATOM 2591 C C . ASP A 1 337 ? -17.281 -18.656 -6.605 1 96.38 337 ASP A C 1
ATOM 2593 O O . ASP A 1 337 ? -17.516 -18.203 -7.727 1 96.38 337 ASP A O 1
ATOM 2597 N N . THR A 1 338 ? -17.266 -17.875 -5.516 1 95.12 338 THR A N 1
ATOM 2598 C CA . THR A 1 338 ? -17.875 -16.547 -5.484 1 95.12 338 THR A CA 1
ATOM 2599 C C . THR A 1 338 ? -17.234 -15.641 -6.543 1 95.12 338 THR A C 1
ATOM 2601 O O . THR A 1 338 ? -17.938 -14.93 -7.258 1 95.12 338 THR A O 1
ATOM 2604 N N . CYS A 1 339 ? -15.898 -15.641 -6.676 1 95.75 339 CYS A N 1
ATOM 2605 C CA . CYS A 1 339 ? -15.227 -14.703 -7.562 1 95.75 339 CYS A CA 1
ATOM 2606 C C . CYS A 1 339 ? -14.898 -15.359 -8.898 1 95.75 339 CYS A C 1
ATOM 2608 O O . CYS A 1 339 ? -14.305 -14.727 -9.773 1 95.75 339 CYS A O 1
ATOM 2610 N N . GLY A 1 340 ? -15.234 -16.656 -9.094 1 96.75 340 GLY A N 1
ATOM 2611 C CA . GLY A 1 340 ? -14.875 -17.359 -10.312 1 96.75 3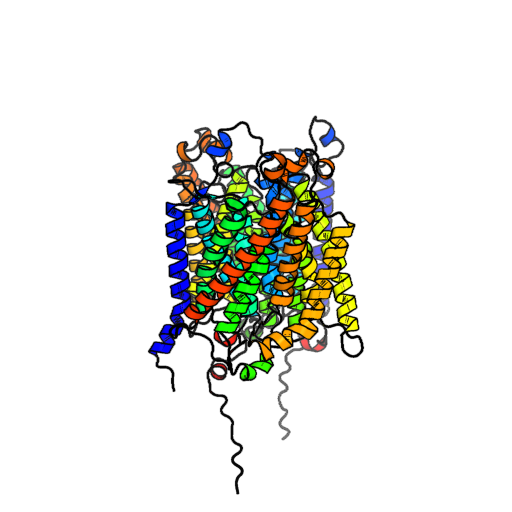40 GLY A CA 1
ATOM 2612 C C . GLY A 1 340 ? -13.391 -17.625 -10.445 1 96.75 340 GLY A C 1
ATOM 2613 O O . GLY A 1 340 ? -12.812 -17.453 -11.523 1 96.75 340 GLY A O 1
ATOM 2614 N N . VAL A 1 341 ? -12.734 -18.016 -9.383 1 98.06 341 VAL A N 1
ATOM 2615 C CA . VAL A 1 341 ? -11.289 -18.172 -9.367 1 98.06 341 VAL A CA 1
ATOM 2616 C C . VAL A 1 341 ? -10.875 -19.328 -10.273 1 98.06 341 VAL A C 1
ATOM 2618 O O . VAL A 1 341 ? -9.758 -19.344 -10.797 1 98.06 341 VAL A O 1
ATOM 2621 N N . HIS A 1 342 ? -11.789 -20.297 -10.5 1 98.44 342 HIS A N 1
ATOM 2622 C CA . HIS A 1 342 ? -11.5 -21.375 -11.43 1 98.44 342 HIS A CA 1
ATOM 2623 C C . HIS A 1 342 ? -11.203 -20.844 -12.828 1 98.44 342 HIS A C 1
ATOM 2625 O O . HIS A 1 342 ? -10.25 -21.281 -13.477 1 98.44 342 HIS A O 1
ATOM 2631 N N . ASN A 1 343 ? -11.984 -19.953 -13.25 1 98.38 343 ASN A N 1
ATOM 2632 C CA . ASN A 1 343 ? -11.922 -19.469 -14.625 1 98.38 343 ASN A CA 1
ATOM 2633 C C . ASN A 1 343 ? -10.852 -18.391 -14.789 1 98.38 343 ASN A C 1
ATOM 2635 O O . ASN A 1 343 ? -10.289 -18.234 -15.875 1 98.38 343 ASN A O 1
ATOM 2639 N N . LEU A 1 344 ? -10.562 -17.672 -13.766 1 98.38 344 LEU A N 1
ATOM 2640 C CA . LEU A 1 344 ? -9.57 -16.609 -13.852 1 98.38 344 LEU A CA 1
ATOM 2641 C C . LEU A 1 344 ? -8.172 -17.141 -13.578 1 98.38 344 LEU A C 1
ATOM 2643 O O . LEU A 1 344 ? -7.203 -16.719 -14.219 1 98.38 344 LEU A O 1
ATOM 2647 N N . HIS A 1 345 ? -8.039 -18.016 -12.609 1 98.81 345 HIS A N 1
ATOM 2648 C CA . HIS A 1 345 ? -6.723 -18.453 -12.156 1 98.81 345 HIS A CA 1
ATOM 2649 C C . HIS A 1 345 ? -6.523 -19.953 -12.406 1 98.81 345 HIS A C 1
ATOM 2651 O O . HIS A 1 345 ? -5.465 -20.359 -12.883 1 98.81 345 HIS A O 1
ATOM 2657 N N . GLY A 1 346 ? -7.523 -20.797 -12.102 1 98.75 346 GLY A N 1
ATOM 2658 C CA . GLY A 1 346 ? -7.383 -22.25 -12.148 1 98.75 346 GLY A CA 1
ATOM 2659 C C . GLY A 1 346 ? -7.074 -22.766 -13.539 1 98.75 346 GLY A C 1
ATOM 2660 O O . GLY A 1 346 ? -5.965 -23.234 -13.797 1 98.75 346 GLY A O 1
ATOM 2661 N N . MET A 1 347 ? -8.008 -22.609 -14.383 1 98.44 347 MET A N 1
ATOM 2662 C CA . MET A 1 347 ? -7.859 -23.156 -15.734 1 98.44 347 MET A CA 1
ATOM 2663 C C . MET A 1 347 ? -6.707 -22.469 -16.469 1 98.44 347 MET A C 1
ATOM 2665 O O . MET A 1 347 ? -5.844 -23.141 -17.031 1 98.44 347 MET A O 1
ATOM 2669 N N . PRO A 1 348 ? -6.617 -21.125 -16.438 1 98.81 348 PRO A N 1
ATOM 2670 C CA . PRO A 1 348 ? -5.457 -20.5 -17.062 1 98.81 348 PRO A CA 1
ATOM 2671 C C . PRO A 1 348 ? -4.137 -20.922 -16.422 1 98.81 348 PRO A C 1
ATOM 2673 O O . PRO A 1 348 ? -3.111 -21 -17.109 1 98.81 348 PRO A O 1
ATOM 2676 N N . GLY A 1 349 ? -4.133 -21.172 -15.102 1 98.88 349 GLY A N 1
ATOM 2677 C CA . GLY A 1 349 ? -2.943 -21.672 -14.43 1 98.88 349 GLY A CA 1
ATOM 2678 C C . GLY A 1 349 ? -2.5 -23.031 -14.938 1 98.88 349 GLY A C 1
ATOM 2679 O O . GLY A 1 349 ? -1.316 -23.25 -15.211 1 98.88 349 GLY A O 1
ATOM 2680 N N . VAL A 1 350 ? -3.418 -23.906 -15.062 1 98.81 350 VAL A N 1
ATOM 2681 C CA . VAL A 1 350 ? -3.133 -25.234 -15.602 1 98.81 350 VAL A CA 1
ATOM 2682 C C . VAL A 1 350 ? -2.652 -25.125 -17.047 1 98.81 350 VAL A C 1
ATOM 2684 O O . VAL A 1 350 ? -1.679 -25.766 -17.438 1 98.81 350 VAL A O 1
ATOM 2687 N N . LEU A 1 351 ? -3.33 -24.31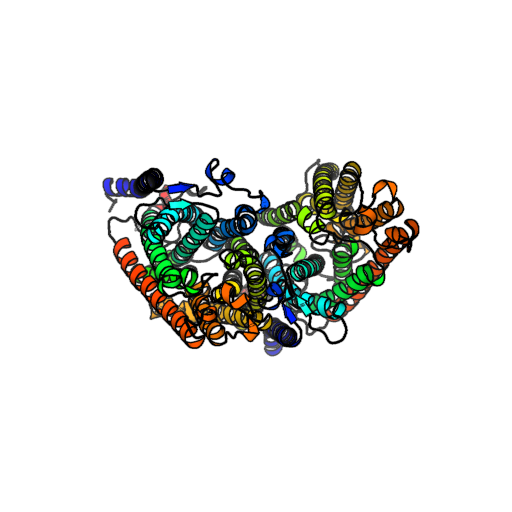2 -17.844 1 98.81 351 LEU A N 1
ATOM 2688 C CA . LEU A 1 351 ? -2.9 -24.078 -19.219 1 98.81 351 LEU A CA 1
ATOM 2689 C C . LEU A 1 351 ? -1.483 -23.516 -19.25 1 98.81 351 LEU A C 1
ATOM 2691 O O . LEU A 1 351 ? -0.689 -23.875 -20.125 1 98.81 351 LEU A O 1
ATOM 2695 N N . GLY A 1 352 ? -1.22 -22.578 -18.344 1 98.88 352 GLY A N 1
ATOM 2696 C CA . GLY A 1 352 ? 0.121 -22.031 -18.25 1 98.88 352 GLY A CA 1
ATOM 2697 C C . GLY A 1 352 ? 1.175 -23.062 -17.906 1 98.88 352 GLY A C 1
ATOM 2698 O O . GLY A 1 352 ? 2.279 -23.047 -18.453 1 98.88 352 GLY A O 1
ATOM 2699 N N . ALA A 1 353 ? 0.824 -23.953 -17.016 1 98.81 353 ALA A N 1
ATOM 2700 C CA . ALA A 1 353 ? 1.725 -25.062 -16.672 1 98.81 353 ALA A CA 1
ATOM 2701 C C . ALA A 1 353 ? 1.999 -25.938 -17.891 1 98.81 353 ALA A C 1
ATOM 2703 O O . ALA A 1 353 ? 3.145 -26.328 -18.125 1 98.81 353 ALA A O 1
ATOM 2704 N N . LEU A 1 354 ? 0.969 -26.234 -18.609 1 98.81 354 LEU A N 1
ATOM 2705 C CA . LEU A 1 354 ? 1.108 -27.062 -19.797 1 98.81 354 LEU A CA 1
ATOM 2706 C C . LEU A 1 354 ? 1.914 -26.359 -20.875 1 98.81 354 LEU A C 1
ATOM 2708 O O . LEU A 1 354 ? 2.686 -26.984 -21.594 1 98.81 354 LEU A O 1
ATOM 2712 N N . LEU A 1 355 ? 1.698 -25.078 -21.016 1 98.62 355 LEU A N 1
ATOM 2713 C CA . LEU A 1 355 ? 2.539 -24.297 -21.922 1 98.62 355 LEU A CA 1
ATOM 2714 C C . LEU A 1 355 ? 4.008 -24.391 -21.516 1 98.62 355 LEU A C 1
ATOM 2716 O O . LEU A 1 355 ? 4.883 -24.516 -22.375 1 98.62 355 LEU A O 1
ATOM 2720 N N . GLY A 1 356 ? 4.273 -24.312 -20.188 1 98.31 356 GLY A N 1
ATOM 2721 C CA . GLY A 1 356 ? 5.629 -24.5 -19.688 1 98.31 356 GLY A CA 1
ATOM 2722 C C . GLY A 1 356 ? 6.207 -25.859 -20.031 1 98.31 356 GLY A C 1
ATOM 2723 O O . GLY A 1 356 ? 7.391 -25.969 -20.359 1 98.31 356 GLY A O 1
ATOM 2724 N N . VAL A 1 357 ? 5.414 -26.922 -19.953 1 98.5 357 VAL A N 1
ATOM 2725 C CA . VAL A 1 357 ? 5.836 -28.266 -20.328 1 98.5 357 VAL A CA 1
ATOM 2726 C C . VAL A 1 357 ? 6.238 -28.297 -21.797 1 98.5 357 VAL A C 1
ATOM 2728 O O . VAL A 1 357 ? 7.305 -28.812 -22.156 1 98.5 357 VAL A O 1
ATOM 2731 N N . LEU A 1 358 ? 5.438 -27.719 -22.609 1 98.12 358 LEU A N 1
ATOM 2732 C CA . LEU A 1 358 ? 5.668 -27.719 -24.047 1 98.12 358 LEU A CA 1
ATOM 2733 C C . LEU A 1 358 ? 6.957 -26.969 -24.391 1 98.12 358 LEU A C 1
ATOM 2735 O O . LEU A 1 358 ? 7.809 -27.484 -25.109 1 98.12 358 LEU A O 1
ATOM 2739 N N . VAL A 1 359 ? 7.125 -25.766 -23.859 1 97.69 359 VAL A N 1
ATOM 2740 C CA . VAL A 1 359 ? 8.25 -24.906 -24.203 1 97.69 359 VAL A CA 1
ATOM 2741 C C . VAL A 1 359 ? 9.539 -25.484 -23.625 1 97.69 359 VAL A C 1
ATOM 2743 O O . VAL A 1 359 ? 10.602 -25.406 -24.234 1 97.69 359 VAL A O 1
ATOM 2746 N N . ALA A 1 360 ? 9.445 -26.047 -22.438 1 97.56 360 ALA A N 1
ATOM 2747 C CA . ALA A 1 360 ? 10.602 -26.703 -21.859 1 97.56 360 ALA A CA 1
ATOM 2748 C C . ALA A 1 360 ? 11.047 -27.891 -22.703 1 97.56 360 ALA A C 1
ATOM 2750 O O . ALA A 1 360 ? 12.25 -28.109 -22.891 1 97.56 360 ALA A O 1
ATOM 2751 N N . GLY A 1 361 ? 10.133 -28.656 -23.25 1 97.5 361 GLY A N 1
ATOM 2752 C CA . GLY A 1 361 ? 10.445 -29.812 -24.078 1 97.5 361 GLY A CA 1
ATOM 2753 C C . GLY A 1 361 ? 11.078 -29.438 -25.406 1 97.5 361 GLY A C 1
ATOM 2754 O O . GLY A 1 361 ? 11.781 -30.25 -26.016 1 97.5 361 GLY A O 1
ATOM 2755 N N . LEU A 1 362 ? 10.938 -28.203 -25.797 1 95.88 362 LEU A N 1
ATOM 2756 C CA . LEU A 1 362 ? 11.453 -27.719 -27.078 1 95.88 362 LEU A CA 1
ATOM 2757 C C . LEU A 1 362 ? 12.75 -26.953 -26.906 1 95.88 362 LEU A C 1
ATOM 2759 O O . LEU A 1 362 ? 13.312 -26.438 -27.875 1 95.88 362 LEU A O 1
ATOM 2763 N N . ALA A 1 363 ? 13.234 -26.891 -25.719 1 95.5 363 ALA A N 1
ATOM 2764 C CA . ALA A 1 363 ? 14.43 -26.109 -25.438 1 95.5 363 ALA A CA 1
ATOM 2765 C C . ALA A 1 363 ? 15.656 -26.734 -26.078 1 95.5 363 ALA A C 1
ATOM 2767 O O . ALA A 1 363 ? 15.859 -27.953 -26 1 95.5 363 ALA A O 1
ATOM 2768 N N . THR A 1 364 ? 16.469 -25.906 -26.812 1 93.62 364 THR A N 1
ATOM 2769 C CA . THR A 1 364 ? 17.703 -26.344 -27.438 1 93.62 364 THR A CA 1
ATOM 2770 C C . THR A 1 364 ? 18.844 -25.375 -27.141 1 93.62 364 THR A C 1
ATOM 2772 O O . THR A 1 364 ? 18.609 -24.203 -26.828 1 93.62 364 THR A O 1
ATOM 2775 N N . HIS A 1 365 ? 20.062 -25.875 -27.234 1 93.62 365 HIS A N 1
ATOM 2776 C CA . HIS A 1 365 ? 21.234 -25.031 -27.094 1 93.62 365 HIS A CA 1
ATOM 2777 C C . HIS A 1 365 ? 21.281 -23.969 -28.188 1 93.62 365 HIS A C 1
ATOM 2779 O O . HIS A 1 365 ? 21.781 -22.875 -27.969 1 93.62 365 HIS A O 1
ATOM 2785 N N . GLU A 1 366 ? 20.859 -24.297 -29.312 1 93.19 366 GLU A N 1
ATOM 2786 C CA . GLU A 1 366 ? 20.859 -23.359 -30.438 1 93.19 366 GLU A CA 1
ATOM 2787 C C . GLU A 1 366 ? 19.938 -22.172 -30.188 1 93.19 366 GLU A C 1
ATOM 2789 O O . GLU A 1 366 ? 20.297 -21.031 -30.469 1 93.19 366 GLU A O 1
ATOM 2794 N N . ALA A 1 367 ? 18.828 -22.422 -29.641 1 92.12 367 ALA A N 1
ATOM 2795 C CA . ALA A 1 367 ? 17.828 -21.375 -29.422 1 92.12 367 ALA A CA 1
ATOM 2796 C C . ALA A 1 367 ? 18.219 -20.469 -28.266 1 92.12 367 ALA A C 1
ATOM 2798 O O . ALA A 1 367 ? 17.938 -19.266 -28.297 1 92.12 367 ALA A O 1
ATOM 2799 N N . TYR A 1 368 ? 18.906 -20.969 -27.266 1 94.19 368 TYR A N 1
ATOM 2800 C CA . TYR A 1 368 ? 19.172 -20.219 -26.031 1 94.19 368 TYR A CA 1
ATOM 2801 C C . TYR A 1 368 ? 20.594 -19.703 -26 1 94.19 368 TYR A C 1
ATOM 2803 O O . TYR A 1 368 ? 20.906 -18.734 -25.297 1 94.19 368 TYR A O 1
ATOM 2811 N N . GLY A 1 369 ? 21.484 -20.328 -26.719 1 94.25 369 GLY A N 1
ATOM 2812 C CA . GLY A 1 369 ? 22.891 -20.016 -26.578 1 94.25 369 GLY A CA 1
ATOM 2813 C C . GLY A 1 369 ? 23.391 -20.156 -25.141 1 94.25 369 GLY A C 1
ATOM 2814 O O . GLY A 1 369 ? 23.016 -21.094 -24.438 1 94.25 369 GLY A O 1
ATOM 2815 N N . GLU A 1 370 ? 24.172 -19.25 -24.656 1 92.62 370 GLU A N 1
ATOM 2816 C CA . GLU A 1 370 ? 24.719 -19.281 -23.312 1 92.62 370 GLU A CA 1
ATOM 2817 C C . GLU A 1 370 ? 23.641 -18.938 -22.281 1 92.62 370 GLU A C 1
ATOM 2819 O O . GLU A 1 370 ? 23.812 -19.203 -21.094 1 92.62 370 GLU A O 1
ATOM 2824 N N . GLY A 1 371 ? 22.578 -18.422 -22.75 1 93.12 371 GLY A N 1
ATOM 2825 C CA . GLY A 1 371 ? 21.469 -18.094 -21.891 1 93.12 371 GLY A CA 1
ATOM 2826 C C . GLY A 1 371 ? 20.75 -19.312 -21.328 1 93.12 371 GLY A C 1
ATOM 2827 O O . GLY A 1 371 ? 19.953 -19.203 -20.391 1 93.12 371 GLY A O 1
ATOM 2828 N N . LEU A 1 372 ? 21.047 -20.453 -21.891 1 94 372 LEU A N 1
ATOM 2829 C CA . LEU A 1 372 ? 20.453 -21.703 -21.422 1 94 372 LEU A CA 1
ATOM 2830 C C . LEU A 1 372 ? 20.766 -21.922 -19.953 1 94 372 LEU A C 1
ATOM 2832 O O . LEU A 1 372 ? 19.953 -22.469 -19.203 1 94 372 LEU A O 1
ATOM 2836 N N . ASP A 1 373 ? 21.906 -21.484 -19.531 1 94 373 ASP A N 1
ATOM 2837 C CA . ASP A 1 373 ? 22.359 -21.641 -18.141 1 94 373 ASP A CA 1
ATOM 2838 C C . ASP A 1 373 ? 21.469 -20.844 -17.188 1 94 373 ASP A C 1
ATOM 2840 O O . ASP A 1 373 ? 21.234 -21.281 -16.047 1 94 373 ASP A O 1
ATOM 2844 N N . SER A 1 374 ? 20.969 -19.703 -17.656 1 92.31 374 SER A N 1
ATOM 2845 C CA . SER A 1 374 ? 20.156 -18.844 -16.812 1 92.31 374 SER A CA 1
ATOM 2846 C C . SER A 1 374 ? 18.734 -19.359 -16.688 1 92.31 374 SER A C 1
ATOM 2848 O O . SER A 1 374 ? 18.109 -19.25 -15.625 1 92.31 374 SER A O 1
ATOM 2850 N N . VAL A 1 375 ? 18.266 -20.016 -17.703 1 93.69 375 VAL A N 1
ATOM 2851 C CA . VAL A 1 375 ? 16.859 -20.422 -17.75 1 93.69 375 VAL A CA 1
ATOM 2852 C C . VAL A 1 375 ? 16.719 -21.875 -17.297 1 93.69 375 VAL A C 1
ATOM 2854 O O . VAL A 1 375 ? 15.852 -22.203 -16.484 1 93.69 375 VAL A O 1
ATOM 2857 N N . PHE A 1 376 ? 17.625 -22.703 -17.875 1 95.94 376 PHE A N 1
ATOM 2858 C CA . PHE A 1 376 ? 17.625 -24.125 -17.562 1 95.94 376 PHE A CA 1
ATOM 2859 C C . PHE A 1 376 ? 19.031 -24.594 -17.188 1 95.94 376 PHE A C 1
ATOM 2861 O O . PHE A 1 376 ? 19.656 -25.344 -17.938 1 95.94 376 PHE A O 1
ATOM 2868 N N . PRO A 1 377 ? 19.391 -24.328 -15.953 1 95.06 377 PRO A N 1
ATOM 2869 C CA . PRO A 1 377 ? 20.766 -24.656 -15.57 1 95.06 377 PRO A CA 1
ATOM 2870 C C . PRO A 1 377 ? 21.047 -26.156 -15.602 1 95.06 377 PRO A C 1
ATOM 2872 O O . PRO A 1 377 ? 22.156 -26.578 -15.945 1 95.06 377 PRO A O 1
ATOM 2875 N N . LEU A 1 378 ? 20.172 -27 -15.359 1 95.94 378 LEU A N 1
ATOM 2876 C CA . LEU A 1 378 ? 20.391 -28.453 -15.344 1 95.94 378 LEU A CA 1
ATOM 2877 C C . LEU A 1 378 ? 20.547 -28.984 -16.766 1 95.94 378 LEU A C 1
ATOM 2879 O O . LEU A 1 378 ? 21.281 -29.953 -16.984 1 95.94 378 LEU A O 1
ATOM 2883 N N . ILE A 1 379 ? 19.859 -28.375 -17.672 1 95.56 379 ILE A N 1
ATOM 2884 C CA . ILE A 1 379 ? 20.031 -28.766 -19.062 1 95.56 379 ILE A CA 1
ATOM 2885 C C . ILE A 1 379 ? 21.391 -28.297 -19.578 1 95.56 379 ILE A C 1
ATOM 2887 O O . ILE A 1 379 ? 22.109 -29.047 -20.234 1 95.56 379 ILE A O 1
ATOM 2891 N N . ALA A 1 380 ? 21.656 -27.062 -19.25 1 95 380 ALA A N 1
ATOM 2892 C CA . ALA A 1 380 ? 22.922 -26.5 -19.672 1 95 380 ALA A CA 1
ATOM 2893 C C . ALA A 1 380 ? 24.094 -27.312 -19.141 1 95 380 ALA A C 1
ATOM 2895 O O . ALA A 1 380 ? 25.109 -27.484 -19.828 1 95 380 ALA A O 1
ATOM 2896 N N . ALA A 1 381 ? 23.969 -27.875 -17.953 1 95.44 381 ALA A N 1
ATOM 2897 C CA . ALA A 1 381 ? 25.016 -28.641 -17.297 1 95.44 381 ALA A CA 1
ATOM 2898 C C . ALA A 1 381 ? 25.031 -30.078 -17.797 1 95.44 381 ALA A C 1
ATOM 2900 O O . ALA A 1 381 ? 25.906 -30.859 -17.438 1 95.44 381 ALA A O 1
ATOM 2901 N N . GLY A 1 382 ? 24.078 -30.484 -18.531 1 94.44 382 GLY A N 1
ATOM 2902 C CA . GLY A 1 382 ? 24 -31.828 -19.062 1 94.44 382 GLY A CA 1
ATOM 2903 C C . GLY A 1 382 ? 23.453 -32.844 -18.078 1 94.44 382 GLY A C 1
ATOM 2904 O O . GLY A 1 382 ? 23.562 -34.031 -18.281 1 94.44 382 GLY A O 1
ATOM 2905 N N . GLN A 1 383 ? 22.875 -32.344 -17.078 1 96.25 383 GLN A N 1
ATOM 2906 C CA . GLN A 1 383 ? 22.359 -33.188 -16.031 1 96.25 383 GLN A CA 1
ATOM 2907 C C . GLN A 1 383 ? 20.922 -33.625 -16.328 1 96.25 383 GLN A C 1
ATOM 2909 O O . GLN A 1 383 ? 20.422 -34.594 -15.734 1 96.25 383 GLN A O 1
ATOM 2914 N N . ARG A 1 384 ? 20.344 -32.844 -17.25 1 96.75 384 ARG A N 1
ATOM 2915 C CA . ARG A 1 384 ? 18.953 -33.125 -17.609 1 96.75 384 ARG A CA 1
ATOM 2916 C C . ARG A 1 384 ? 18.703 -32.844 -19.094 1 96.75 384 ARG A C 1
ATOM 2918 O O . ARG A 1 384 ? 19.25 -31.891 -19.641 1 96.75 384 ARG A O 1
ATOM 2925 N N . THR A 1 385 ? 17.859 -33.75 -19.656 1 97.38 385 THR A N 1
ATOM 2926 C CA . THR A 1 385 ? 17.453 -33.469 -21.031 1 97.38 385 THR A CA 1
ATOM 2927 C C . THR A 1 385 ? 16.219 -32.594 -21.078 1 97.38 385 THR A C 1
ATOM 2929 O O . THR A 1 385 ? 15.539 -32.406 -20.062 1 97.38 385 THR A O 1
ATOM 2932 N N . ALA A 1 386 ? 15.953 -32 -22.219 1 97.38 386 ALA A N 1
ATOM 2933 C CA . ALA A 1 386 ? 14.758 -31.203 -22.391 1 97.38 386 ALA A CA 1
ATOM 2934 C C . ALA A 1 386 ? 13.5 -32 -22.078 1 97.38 386 ALA A C 1
ATOM 2936 O O . ALA A 1 386 ? 12.578 -31.5 -21.422 1 97.38 386 ALA A O 1
ATOM 2937 N N . SER A 1 387 ? 13.43 -33.219 -22.578 1 97.88 387 SER A N 1
ATOM 2938 C CA . SER A 1 387 ? 12.289 -34.094 -22.328 1 97.88 387 SER A CA 1
ATOM 2939 C C . SER A 1 387 ? 12.133 -34.375 -20.828 1 97.88 387 SER A C 1
ATOM 2941 O O . SER A 1 387 ? 11.016 -34.406 -20.312 1 97.88 387 SER A O 1
ATOM 2943 N N . SER A 1 388 ? 13.242 -34.594 -20.188 1 98 388 SER A N 1
ATOM 2944 C CA . SER A 1 388 ? 13.203 -34.844 -18.75 1 98 388 SER A CA 1
ATOM 2945 C C . SER A 1 388 ? 12.719 -33.594 -18 1 98 388 SER A C 1
ATOM 2947 O O . SER A 1 388 ? 11.945 -33.719 -17.047 1 98 388 SER A O 1
ATOM 2949 N N . GLN A 1 389 ? 13.219 -32.469 -18.422 1 98.19 389 GLN A N 1
ATOM 2950 C CA . GLN A 1 389 ? 12.742 -31.219 -17.812 1 98.19 389 GLN A CA 1
ATOM 2951 C C . GLN A 1 389 ? 11.234 -31.047 -18 1 98.19 389 GLN A C 1
ATOM 2953 O O . GLN A 1 389 ? 10.531 -30.641 -17.078 1 98.19 389 GLN A O 1
ATOM 2958 N N . ALA A 1 390 ? 10.773 -31.328 -19.172 1 98.5 390 ALA A N 1
ATOM 2959 C CA . ALA A 1 390 ? 9.344 -31.25 -19.453 1 98.5 390 ALA A CA 1
ATOM 2960 C C . ALA A 1 390 ? 8.547 -32.188 -18.531 1 98.5 390 ALA A C 1
ATOM 2962 O O . ALA A 1 390 ? 7.477 -31.812 -18.047 1 98.5 390 ALA A O 1
ATOM 2963 N N . MET A 1 391 ? 9.008 -33.344 -18.312 1 98.44 391 MET A N 1
ATOM 2964 C CA . MET A 1 391 ? 8.328 -34.312 -17.438 1 98.44 391 MET A CA 1
ATOM 2965 C C . MET A 1 391 ? 8.305 -33.812 -16 1 98.44 391 MET A C 1
ATOM 2967 O O . MET A 1 391 ? 7.332 -34 -15.281 1 98.44 391 MET A O 1
ATOM 2971 N N . HIS A 1 392 ? 9.406 -33.188 -15.578 1 98.44 392 HIS A N 1
ATOM 2972 C CA . HIS A 1 392 ? 9.43 -32.625 -14.242 1 98.44 392 HIS A CA 1
ATOM 2973 C C . HIS A 1 392 ? 8.414 -31.484 -14.125 1 98.44 392 HIS A C 1
ATOM 2975 O O . HIS A 1 392 ? 7.789 -31.312 -13.078 1 98.44 392 HIS A O 1
ATOM 2981 N N . GLN A 1 393 ? 8.336 -30.672 -15.203 1 98.62 393 GLN A N 1
ATOM 2982 C CA . GLN A 1 393 ? 7.316 -29.625 -15.219 1 98.62 393 GLN A CA 1
ATOM 2983 C C . GLN A 1 393 ? 5.922 -30.219 -15.039 1 98.62 393 GLN A C 1
ATOM 2985 O O . GLN A 1 393 ? 5.129 -29.719 -14.234 1 98.62 393 GLN A O 1
ATOM 2990 N N . LEU A 1 394 ? 5.633 -31.219 -15.781 1 98.75 394 LEU A N 1
ATOM 2991 C CA . LEU A 1 394 ? 4.328 -31.875 -15.695 1 98.75 394 LEU A CA 1
ATOM 2992 C C . LEU A 1 394 ? 4.098 -32.438 -14.305 1 98.75 394 LEU A C 1
ATOM 2994 O O . LEU A 1 394 ? 3 -32.312 -13.75 1 98.75 394 LEU A O 1
ATOM 2998 N N . PHE A 1 395 ? 5.074 -33.094 -13.766 1 98.69 395 PHE A N 1
ATOM 2999 C CA . PHE A 1 395 ? 4.984 -33.656 -12.422 1 98.69 395 PHE A CA 1
ATOM 3000 C C . PHE A 1 395 ? 4.758 -32.562 -11.391 1 98.69 395 PHE A C 1
ATOM 3002 O O . PHE A 1 395 ? 4.02 -32.75 -10.422 1 98.69 395 PHE A O 1
ATOM 3009 N N . GLY A 1 396 ? 5.434 -31.406 -11.586 1 98.75 396 GLY A N 1
ATOM 3010 C CA . GLY A 1 396 ? 5.211 -30.266 -10.711 1 98.75 396 GLY A CA 1
ATOM 3011 C C . GLY A 1 396 ? 3.762 -29.828 -10.664 1 98.75 396 GLY A C 1
ATOM 3012 O O . GLY A 1 396 ? 3.244 -29.484 -9.602 1 98.75 396 GLY A O 1
ATOM 3013 N N . LEU A 1 397 ? 3.141 -29.812 -11.82 1 98.88 397 LEU A N 1
ATOM 3014 C CA . LEU A 1 397 ? 1.723 -29.469 -11.875 1 98.88 397 LEU A CA 1
ATOM 3015 C C . LEU A 1 397 ? 0.897 -30.438 -11.031 1 98.88 397 LEU A C 1
ATOM 3017 O O . LEU A 1 397 ? 0.016 -30.016 -10.281 1 98.88 397 LEU A O 1
ATOM 3021 N N . LEU A 1 398 ? 1.152 -31.703 -11.133 1 98.81 398 LEU A N 1
ATOM 3022 C CA . LEU A 1 398 ? 0.417 -32.719 -10.383 1 98.81 398 LEU A CA 1
ATOM 3023 C C . LEU A 1 398 ? 0.656 -32.562 -8.883 1 98.81 398 LEU A C 1
ATOM 3025 O O . LEU A 1 398 ? -0.274 -32.688 -8.086 1 98.81 398 LEU A O 1
ATOM 3029 N N . VAL A 1 399 ? 1.881 -32.312 -8.516 1 98.75 399 VAL A N 1
ATOM 3030 C CA . VAL A 1 399 ? 2.232 -32.094 -7.121 1 98.75 399 VAL A CA 1
ATOM 3031 C C . VAL A 1 399 ? 1.47 -30.875 -6.578 1 98.75 399 VAL A C 1
ATOM 3033 O O . VAL A 1 399 ? 0.924 -30.922 -5.473 1 98.75 399 VAL A O 1
ATOM 3036 N N . THR A 1 400 ? 1.462 -29.766 -7.352 1 98.88 400 THR A N 1
ATOM 3037 C CA . THR A 1 400 ? 0.749 -28.547 -6.949 1 98.88 400 THR A CA 1
ATOM 3038 C C . THR A 1 400 ? -0.737 -28.844 -6.754 1 98.88 400 THR A C 1
ATOM 3040 O O . THR A 1 400 ? -1.334 -28.406 -5.766 1 98.88 400 THR A O 1
ATOM 3043 N N . LEU A 1 401 ? -1.313 -29.578 -7.691 1 98.81 401 LEU A N 1
ATOM 3044 C CA . LEU A 1 401 ? -2.727 -29.922 -7.59 1 98.81 401 LEU A CA 1
ATOM 3045 C C . LEU A 1 401 ? -2.99 -30.766 -6.348 1 98.81 401 LEU A C 1
ATOM 3047 O O . LEU A 1 401 ? -4.016 -30.594 -5.68 1 98.81 401 LEU A O 1
ATOM 3051 N N . MET A 1 402 ? -2.086 -31.625 -6.039 1 98.62 402 MET A N 1
ATOM 3052 C CA . MET A 1 402 ? -2.229 -32.469 -4.859 1 98.62 402 MET A CA 1
ATOM 3053 C C . MET A 1 402 ? -2.15 -31.656 -3.58 1 98.62 402 MET A C 1
ATOM 3055 O O . MET A 1 402 ? -3.027 -31.75 -2.721 1 98.62 402 MET A O 1
ATOM 3059 N N . PHE A 1 403 ? -1.123 -30.812 -3.426 1 98.56 403 PHE A N 1
ATOM 3060 C CA . PHE A 1 403 ? -0.972 -29.969 -2.242 1 98.56 403 PHE A CA 1
ATOM 3061 C C . PHE A 1 403 ? -2.168 -29.047 -2.084 1 98.56 403 PHE A C 1
ATOM 3063 O O . PHE A 1 403 ? -2.654 -28.828 -0.97 1 98.56 403 PHE A O 1
ATOM 3070 N N . ALA A 1 404 ? -2.588 -28.438 -3.191 1 98.81 404 ALA A N 1
ATOM 3071 C CA . ALA A 1 404 ? -3.715 -27.516 -3.16 1 98.81 404 ALA A CA 1
ATOM 3072 C C . ALA A 1 404 ? -4.996 -28.219 -2.729 1 98.81 404 ALA A C 1
ATOM 3074 O O . ALA A 1 404 ? -5.703 -27.75 -1.839 1 98.81 404 ALA A O 1
ATOM 3075 N N . SER A 1 405 ? -5.297 -29.406 -3.34 1 98.69 405 SER A N 1
ATOM 3076 C CA . SER A 1 405 ? -6.547 -30.109 -3.084 1 98.69 405 SER A CA 1
ATOM 3077 C C . SER A 1 405 ? -6.574 -30.688 -1.672 1 98.69 405 SER A C 1
ATOM 3079 O O . SER A 1 405 ? -7.566 -30.547 -0.956 1 98.69 405 SER A O 1
ATOM 3081 N N . VAL A 1 406 ? -5.504 -31.328 -1.258 1 98.44 406 VAL A N 1
ATOM 3082 C CA . VAL A 1 406 ? -5.43 -31.906 0.078 1 98.44 406 VAL A CA 1
ATOM 3083 C C . VAL A 1 406 ? -5.43 -30.797 1.127 1 98.44 406 VAL A C 1
ATOM 3085 O O . VAL A 1 406 ? -6.113 -30.891 2.146 1 98.44 406 VAL A O 1
ATOM 3088 N N . GLY A 1 407 ? -4.656 -29.75 0.836 1 98.5 407 GLY A N 1
ATOM 3089 C CA . GLY A 1 407 ? -4.621 -28.625 1.75 1 98.5 407 GLY A CA 1
ATOM 3090 C C . GLY A 1 407 ? -5.969 -27.938 1.896 1 98.5 407 GLY A C 1
ATOM 3091 O O . GLY A 1 407 ? -6.391 -27.625 3.01 1 98.5 407 GLY A O 1
ATOM 3092 N N . GLY A 1 408 ? -6.605 -27.656 0.708 1 98.44 408 GLY A N 1
ATOM 3093 C CA . GLY A 1 408 ? -7.941 -27.078 0.757 1 98.44 408 GLY A CA 1
ATOM 3094 C C . GLY A 1 408 ? -8.93 -27.938 1.517 1 98.44 408 GLY A C 1
ATOM 3095 O O . GLY A 1 408 ? -9.781 -27.422 2.25 1 98.44 408 GLY A O 1
ATOM 3096 N N . GLY A 1 409 ? -8.844 -29.25 1.334 1 98.12 409 GLY A N 1
ATOM 3097 C CA . GLY A 1 409 ? -9.695 -30.172 2.062 1 98.12 409 GLY A CA 1
ATOM 3098 C C . GLY A 1 409 ? -9.469 -30.141 3.562 1 98.12 409 GLY A C 1
ATOM 3099 O O . GLY A 1 409 ? -10.422 -30.016 4.336 1 98.12 409 GLY A O 1
ATOM 3100 N N . LEU A 1 410 ? -8.242 -30.203 4.012 1 97.25 410 LEU A N 1
ATOM 3101 C CA . LEU A 1 410 ? -7.891 -30.141 5.426 1 97.25 410 LEU A CA 1
ATOM 3102 C C . LEU A 1 410 ? -8.289 -28.797 6.027 1 97.25 410 LEU A C 1
ATOM 3104 O O . LEU A 1 410 ? -8.805 -28.734 7.145 1 97.25 410 LEU A O 1
ATOM 3108 N N . GLY A 1 411 ? -7.992 -27.75 5.277 1 96.56 411 GLY A N 1
ATOM 3109 C CA . GLY A 1 411 ? -8.406 -26.422 5.719 1 96.56 411 GLY A CA 1
ATOM 3110 C C . GLY A 1 411 ? -9.906 -26.312 5.902 1 96.56 411 GLY A C 1
ATOM 3111 O O . GLY A 1 411 ? -10.375 -25.734 6.887 1 96.56 411 GLY A O 1
ATOM 3112 N N . GLY A 1 412 ? -10.648 -26.859 4.93 1 96.69 412 GLY A N 1
ATOM 3113 C CA . GLY A 1 412 ? -12.094 -26.844 5.035 1 96.69 412 GLY A CA 1
ATOM 3114 C C . GLY A 1 412 ? -12.617 -27.562 6.266 1 96.69 412 GLY A C 1
ATOM 3115 O O . GLY A 1 412 ? -13.516 -27.062 6.945 1 96.69 412 GLY A O 1
ATOM 3116 N N . ILE A 1 413 ? -12.047 -28.672 6.617 1 96.06 413 ILE A N 1
ATOM 3117 C CA . ILE A 1 413 ? -12.461 -29.453 7.781 1 96.06 413 ILE A CA 1
ATOM 3118 C C . ILE A 1 413 ? -12.141 -28.688 9.062 1 96.06 413 ILE A C 1
ATOM 3120 O O . ILE A 1 413 ? -12.961 -28.625 9.984 1 96.06 413 ILE A O 1
ATOM 3124 N N . LEU A 1 414 ? -11.062 -28 9.047 1 93.62 414 LEU A N 1
ATOM 3125 C CA . LEU A 1 414 ? -10.648 -27.219 10.195 1 93.62 414 LEU A CA 1
ATOM 3126 C C . LEU A 1 414 ? -11.57 -26.016 10.383 1 93.62 414 LEU A C 1
ATOM 3128 O O . LEU A 1 414 ? -11.938 -25.672 11.516 1 93.62 414 LEU A O 1
ATOM 3132 N N . LEU A 1 415 ? -11.906 -25.391 9.328 1 94.75 415 LEU A N 1
ATOM 3133 C CA . LEU A 1 415 ? -12.68 -24.156 9.391 1 94.75 415 LEU A CA 1
ATOM 3134 C C . LEU A 1 415 ? -14.148 -24.438 9.664 1 94.75 415 LEU A C 1
ATOM 3136 O O . LEU A 1 415 ? -14.922 -23.516 9.953 1 94.75 415 LEU A O 1
ATOM 3140 N N . ARG A 1 416 ? -14.539 -25.703 9.641 1 92.19 416 ARG A N 1
ATOM 3141 C CA . ARG A 1 416 ? -15.922 -26.078 9.938 1 92.19 416 ARG A CA 1
ATOM 3142 C C . ARG A 1 416 ? -16.125 -26.266 11.438 1 92.19 416 ARG A C 1
ATOM 3144 O O . ARG A 1 416 ? -17.25 -26.484 11.883 1 92.19 416 ARG A O 1
ATOM 3151 N N . LEU A 1 417 ? -15.141 -26.094 12.102 1 89.19 417 LEU A N 1
ATOM 3152 C CA . LEU A 1 417 ? -15.273 -26.266 13.539 1 89.19 417 LEU A CA 1
ATOM 3153 C C . LEU A 1 417 ? -16.297 -25.281 14.117 1 89.19 417 LEU A C 1
ATOM 3155 O O . LEU A 1 417 ? -16.297 -24.109 13.75 1 89.19 417 LEU A O 1
ATOM 3159 N N . PRO A 1 418 ? -17.078 -25.734 15.047 1 82.88 418 PRO A N 1
ATOM 3160 C CA 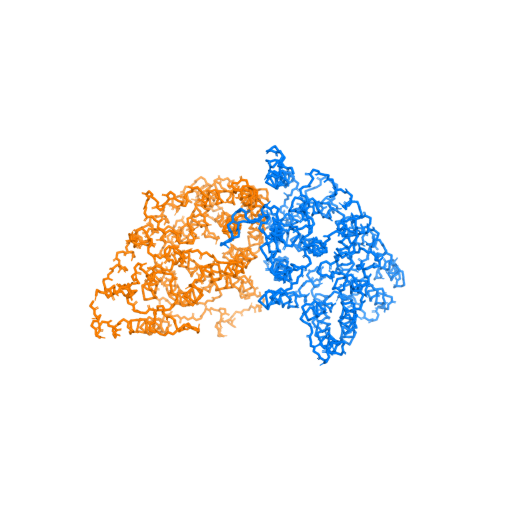. PRO A 1 418 ? -18.25 -24.984 15.5 1 82.88 418 PRO A CA 1
ATOM 3161 C C . PRO A 1 418 ? -17.875 -23.719 16.281 1 82.88 418 PRO A C 1
ATOM 3163 O O . PRO A 1 418 ? -18.672 -22.781 16.344 1 82.88 418 PRO A O 1
ATOM 3166 N N . PHE A 1 419 ? -16.75 -23.719 16.797 1 84.38 419 PHE A N 1
ATOM 3167 C CA . PHE A 1 419 ? -16.438 -22.562 17.625 1 84.38 419 PHE A CA 1
ATOM 3168 C C . PHE A 1 419 ? -15.984 -21.391 16.781 1 84.38 419 PHE A C 1
ATOM 3170 O O . PHE A 1 419 ? -15.875 -20.25 17.266 1 84.38 419 PHE A O 1
ATOM 3177 N N . LEU A 1 420 ? -15.898 -21.781 15.508 1 85.81 420 LEU A N 1
ATOM 3178 C CA . LEU A 1 420 ? -15.5 -20.688 14.625 1 85.81 420 LEU A CA 1
ATOM 3179 C C . LEU A 1 420 ? -16.719 -19.922 14.117 1 85.81 420 LEU A C 1
ATOM 3181 O O . LEU A 1 420 ? -17.781 -20.516 13.891 1 85.81 420 LEU A O 1
ATOM 3185 N N . ASP A 1 421 ? -16.953 -18.75 14.398 1 76 421 ASP A N 1
ATOM 3186 C CA . ASP A 1 421 ? -18.062 -17.844 14.133 1 76 421 ASP A CA 1
ATOM 3187 C C . ASP A 1 421 ? -18.281 -17.672 12.633 1 76 421 ASP A C 1
ATOM 3189 O O . ASP A 1 421 ? -18.172 -16.562 12.109 1 76 421 ASP A O 1
ATOM 3193 N N . SER A 1 422 ? -18.75 -18.75 11.906 1 85.75 422 SER A N 1
ATOM 3194 C CA . SER A 1 422 ? -19.156 -18.625 10.508 1 85.75 422 SER A CA 1
ATOM 3195 C C . SER A 1 422 ? -20.484 -17.906 10.383 1 85.75 422 SER A C 1
ATOM 3197 O O . SER A 1 422 ? -21.391 -18.094 11.203 1 85.75 422 SER A O 1
ATOM 3199 N N . PRO A 1 423 ? -20.562 -17.078 9.383 1 89.5 423 PRO A N 1
ATOM 3200 C CA . PRO A 1 423 ? -21.859 -16.438 9.211 1 89.5 423 PRO A CA 1
ATOM 3201 C C . PRO A 1 423 ? -22.953 -17.406 8.805 1 89.5 423 PRO A C 1
ATOM 3203 O O . PRO A 1 423 ? -22.703 -18.344 8.031 1 89.5 423 PRO A O 1
ATOM 3206 N N . PRO A 1 424 ? -24.172 -17.141 9.367 1 90.62 424 PRO A N 1
ATOM 3207 C CA . PRO A 1 424 ? -25.297 -17.938 8.875 1 90.62 424 PRO A CA 1
ATOM 3208 C C . PRO A 1 424 ? -25.562 -17.75 7.383 1 90.62 424 PRO A C 1
ATOM 3210 O O . PRO A 1 424 ? -25.203 -16.703 6.824 1 90.62 424 PRO A O 1
ATOM 3213 N N . ASP A 1 425 ? -26.156 -18.703 6.77 1 92.94 425 ASP A N 1
ATOM 3214 C CA . ASP A 1 425 ? -26.406 -18.656 5.332 1 92.94 425 ASP A CA 1
ATOM 3215 C C . ASP A 1 425 ? -27.188 -17.406 4.941 1 92.94 425 ASP A C 1
ATOM 3217 O O . ASP A 1 425 ? -26.984 -16.859 3.857 1 92.94 425 ASP A O 1
ATOM 3221 N N . SER A 1 426 ? -28.031 -16.859 5.855 1 92.5 426 SER A N 1
ATOM 3222 C CA . SER A 1 426 ? -28.875 -15.711 5.566 1 92.5 426 SER A CA 1
ATOM 3223 C C . SER A 1 426 ? -28.109 -14.406 5.711 1 92.5 426 SER A C 1
ATOM 3225 O O . SER A 1 426 ? -28.594 -13.344 5.316 1 92.5 426 SER A O 1
ATOM 3227 N N . GLN A 1 427 ? -26.875 -14.539 6.207 1 92.88 427 GLN A N 1
ATOM 3228 C CA . GLN A 1 427 ? -26.125 -13.312 6.453 1 92.88 427 GLN A CA 1
ATOM 3229 C C . GLN A 1 427 ? -24.828 -13.297 5.652 1 92.88 427 GLN A C 1
ATOM 3231 O O . GLN A 1 427 ? -23.922 -12.5 5.941 1 92.88 427 GLN A O 1
ATOM 3236 N N . CYS A 1 428 ? -24.781 -14.172 4.719 1 94.56 428 CYS A N 1
ATOM 3237 C CA . CYS A 1 428 ? -23.641 -14.156 3.822 1 94.56 428 CYS A CA 1
ATOM 3238 C C . CYS A 1 428 ? -23.641 -12.906 2.951 1 94.56 428 CYS A C 1
ATOM 3240 O O . CYS A 1 428 ? -24.703 -12.336 2.682 1 94.56 428 CYS A O 1
ATOM 3242 N N . TYR A 1 429 ? -22.484 -12.398 2.598 1 95.94 429 TYR A N 1
ATOM 3243 C CA . TYR A 1 429 ? -22.297 -11.266 1.694 1 95.94 429 TYR A CA 1
ATOM 3244 C C . TYR A 1 429 ? -22.844 -9.977 2.311 1 95.94 429 TYR A C 1
ATOM 3246 O O . TYR A 1 429 ? -23.391 -9.133 1.608 1 95.94 429 TYR A O 1
ATOM 3254 N N . GLU A 1 430 ? -22.766 -9.906 3.672 1 94.44 430 GLU A N 1
ATOM 3255 C CA . GLU A 1 430 ? -23.312 -8.75 4.371 1 94.44 430 GLU A CA 1
ATOM 3256 C C . GLU A 1 430 ? -22.25 -8.086 5.254 1 94.44 430 GLU A C 1
ATOM 3258 O O . GLU A 1 430 ? -21.766 -8.695 6.211 1 94.44 430 GLU A O 1
ATOM 3263 N N . ASP A 1 431 ? -21.969 -6.816 4.992 1 95.44 431 ASP A N 1
ATOM 3264 C CA . ASP A 1 431 ? -20.938 -6.082 5.727 1 95.44 431 ASP A CA 1
ATOM 3265 C C . ASP A 1 431 ? -21.406 -5.777 7.152 1 95.44 431 ASP A C 1
ATOM 3267 O O . ASP A 1 431 ? -20.578 -5.727 8.07 1 95.44 431 ASP A O 1
ATOM 3271 N N . GLN A 1 432 ? -22.656 -5.609 7.355 1 92.69 432 GLN A N 1
ATOM 3272 C CA . GLN A 1 432 ? -23.188 -5.176 8.648 1 92.69 432 GLN A CA 1
ATOM 3273 C C . GLN A 1 432 ? -22.875 -6.191 9.742 1 92.69 432 GLN A C 1
ATOM 3275 O O . GLN A 1 432 ? -22.891 -5.859 10.93 1 92.69 432 GLN A O 1
ATOM 3280 N N . VAL A 1 433 ? -22.641 -7.391 9.328 1 91.5 433 VAL A N 1
ATOM 3281 C CA . VAL A 1 433 ? -22.328 -8.445 10.289 1 91.5 433 VAL A CA 1
ATOM 3282 C C . VAL A 1 433 ? -21.016 -8.141 10.992 1 91.5 433 VAL A C 1
ATOM 3284 O O . VAL A 1 433 ? -20.875 -8.375 12.195 1 91.5 433 VAL A O 1
ATOM 3287 N N . TYR A 1 434 ? -20.078 -7.516 10.273 1 93.5 434 TYR A N 1
ATOM 3288 C CA . TYR A 1 434 ? -18.719 -7.395 10.805 1 93.5 434 TYR A CA 1
ATOM 3289 C C . TYR A 1 434 ? -18.312 -5.934 10.938 1 93.5 434 TYR A C 1
ATOM 3291 O O . TYR A 1 434 ? -17.312 -5.613 11.602 1 93.5 434 TYR A O 1
ATOM 3299 N N . TRP A 1 435 ? -19.047 -5.051 10.32 1 95.5 435 TRP A N 1
ATOM 3300 C CA . TRP A 1 435 ? -18.641 -3.65 10.242 1 95.5 435 TRP A CA 1
ATOM 3301 C C . TRP A 1 435 ? -19.734 -2.732 10.773 1 95.5 435 TRP A C 1
ATOM 3303 O O . TRP A 1 435 ? -20.922 -3.039 10.641 1 95.5 435 TRP A O 1
ATOM 3313 N N . GLU A 1 436 ? -19.297 -1.646 11.367 1 93.56 436 GLU A N 1
ATOM 3314 C CA . GLU A 1 436 ? -20.203 -0.517 11.539 1 93.56 436 GLU A CA 1
ATOM 3315 C C . GLU A 1 436 ? -20.422 0.214 10.219 1 93.56 436 GLU A C 1
ATOM 3317 O O . GLU A 1 436 ? -19.547 0.91 9.727 1 93.56 436 GLU A O 1
ATOM 3322 N N . VAL A 1 437 ? -21.609 0.012 9.633 1 92.75 437 VAL A N 1
ATOM 3323 C CA . VAL A 1 437 ? -21.922 0.589 8.328 1 92.75 437 VAL A CA 1
ATOM 3324 C C . VAL A 1 437 ? -22.703 1.888 8.516 1 92.75 437 VAL A C 1
ATOM 3326 O O . VAL A 1 437 ? -23.719 1.912 9.211 1 92.75 437 VAL A O 1
ATOM 3329 N N . PRO A 1 438 ? -22.203 2.955 7.949 1 89.56 438 PRO A N 1
ATOM 3330 C CA . PRO A 1 438 ? -22.891 4.234 8.125 1 89.56 438 PRO A CA 1
ATOM 3331 C C . PRO A 1 438 ? -24.344 4.184 7.676 1 89.56 438 PRO A C 1
ATOM 3333 O O . PRO A 1 438 ? -24.656 3.594 6.641 1 89.56 438 PRO A O 1
ATOM 3336 N N . GLY A 1 439 ? -25.234 4.84 8.438 1 81.94 439 GLY A N 1
ATOM 3337 C CA . GLY A 1 439 ? -26.641 4.965 8.109 1 81.94 439 GLY A CA 1
ATOM 3338 C C . GLY A 1 439 ? -27.453 3.748 8.5 1 81.94 439 GLY A C 1
ATOM 3339 O O . GLY A 1 439 ? -28.688 3.783 8.477 1 81.94 439 GLY A O 1
ATOM 3340 N N . GLU A 1 440 ? -26.922 2.621 8.703 1 78.19 440 GLU A N 1
ATOM 3341 C CA . GLU A 1 440 ? -27.688 1.42 9.039 1 78.19 440 GLU A CA 1
ATOM 3342 C C . GLU A 1 440 ? -27.75 1.203 10.547 1 78.19 440 GLU A C 1
ATOM 3344 O O . GLU A 1 440 ? -26.734 1.326 11.234 1 78.19 440 GLU A O 1
ATOM 3349 N N . LEU A 1 441 ? -29.062 1.396 11.055 1 63.25 441 LEU A N 1
ATOM 3350 C CA . LEU A 1 441 ? -29.297 1.256 12.492 1 63.25 441 LEU A CA 1
ATOM 3351 C C . LEU A 1 441 ? -29.062 -0.184 12.938 1 63.25 441 LEU A C 1
ATOM 3353 O O . LEU A 1 441 ? -29.266 -1.12 12.164 1 63.25 441 LEU A O 1
ATOM 3357 N N . GLU A 1 442 ? -28.5 -0.449 14.133 1 56.97 442 GLU A N 1
ATOM 3358 C CA . GLU A 1 442 ? -28.094 -1.697 14.773 1 56.97 442 GLU A CA 1
ATOM 3359 C C . GLU A 1 442 ? -29.203 -2.734 14.711 1 56.97 442 GLU A C 1
ATOM 3361 O O . GLU A 1 442 ? -28.938 -3.93 14.562 1 56.97 442 GLU A O 1
ATOM 3366 N N . ASP A 1 443 ? -30.438 -2.428 15.023 1 49.53 443 ASP A N 1
ATOM 3367 C CA . ASP A 1 443 ? -31.484 -3.383 15.359 1 49.53 443 ASP A CA 1
ATOM 3368 C C . ASP A 1 443 ? -31.859 -4.23 14.148 1 49.53 443 ASP A C 1
ATOM 3370 O O . ASP A 1 443 ? -32.312 -5.367 14.297 1 49.53 443 ASP A O 1
ATOM 3374 N N . GLU A 1 444 ? -31.812 -3.797 13.016 1 47.41 444 GLU A N 1
ATOM 3375 C CA . GLU A 1 444 ? -32.375 -4.523 11.883 1 47.41 444 GLU A CA 1
ATOM 3376 C C . GLU A 1 444 ? -31.484 -5.699 11.484 1 47.41 444 GLU A C 1
ATOM 3378 O O . GLU A 1 444 ? -31.922 -6.609 10.781 1 47.41 444 GLU A O 1
ATOM 3383 N N . ALA A 1 445 ? -30.281 -5.617 11.672 1 44.69 445 ALA A N 1
ATOM 3384 C CA . ALA A 1 445 ? -29.375 -6.625 11.141 1 44.69 445 ALA A CA 1
ATOM 3385 C C . ALA A 1 445 ? -29.469 -7.93 11.93 1 44.69 445 ALA A C 1
ATOM 3387 O O . ALA A 1 445 ? -29 -8.977 11.477 1 44.69 445 ALA A O 1
ATOM 3388 N N . GLN A 1 446 ? -29.828 -7.875 13.25 1 44.03 446 GLN A N 1
ATOM 3389 C CA . GLN A 1 446 ? -29.844 -9.078 14.078 1 44.03 446 GLN A CA 1
ATOM 3390 C C . GLN A 1 446 ? -31.234 -9.688 14.133 1 44.03 446 GLN A C 1
ATOM 3392 O O . GLN A 1 446 ? -31.422 -10.773 14.695 1 44.03 446 GLN A O 1
ATOM 3397 N N . GLY A 1 447 ? -32.438 -8.914 13.922 1 38.62 447 GLY A N 1
ATOM 3398 C CA . GLY A 1 447 ? -33.75 -9.477 14.188 1 38.62 447 GLY A CA 1
ATOM 3399 C C . GLY A 1 447 ? -34.219 -10.438 13.109 1 38.62 447 GLY A C 1
ATOM 3400 O O . GLY A 1 447 ? -33.719 -10.391 11.977 1 38.62 447 GLY A O 1
ATOM 3401 N N . PRO A 1 448 ? -34.781 -11.578 13.508 1 36.88 448 PRO A N 1
ATOM 3402 C CA . PRO A 1 448 ? -35.469 -12.414 12.516 1 36.88 448 PRO A CA 1
ATOM 3403 C C . PRO A 1 448 ? -36.375 -11.609 11.586 1 36.88 448 PRO A C 1
ATOM 3405 O O . PRO A 1 448 ? -36.875 -10.547 11.977 1 36.88 448 PRO A O 1
ATOM 3408 N N . LEU A 1 449 ? -36.188 -11.547 10.344 1 36.81 449 LEU A N 1
ATOM 3409 C CA . LEU A 1 449 ? -37.281 -11.055 9.492 1 36.81 449 LEU A CA 1
ATOM 3410 C C . LEU A 1 449 ? -38.625 -11.375 10.094 1 36.81 449 LEU A C 1
ATOM 3412 O O . LEU A 1 449 ? -39 -12.547 10.234 1 36.81 449 LEU A O 1
ATOM 3416 N N . ARG A 1 450 ? -39.125 -10.688 11.086 1 33.34 450 ARG A N 1
ATOM 3417 C CA . ARG A 1 450 ? -40.531 -10.891 11.391 1 33.34 450 ARG A CA 1
ATOM 3418 C C . ARG A 1 450 ? -41.375 -10.812 10.125 1 33.34 450 ARG A C 1
ATOM 3420 O O . ARG A 1 450 ? -41.438 -9.773 9.461 1 33.34 450 ARG A O 1
ATOM 3427 N N . VAL A 1 451 ? -41.562 -11.922 9.461 1 34.91 451 VAL A N 1
ATOM 3428 C CA . VAL A 1 451 ? -42.656 -12.078 8.516 1 34.91 451 VAL A CA 1
ATOM 3429 C C . VAL A 1 451 ? -43.938 -11.547 9.133 1 34.91 451 VAL A C 1
ATOM 3431 O O . VAL A 1 451 ? -44.438 -12.086 10.125 1 34.91 451 VAL A O 1
ATOM 3434 N N . GLU A 1 452 ? -44.219 -10.273 9.125 1 34.53 452 GLU A N 1
ATOM 3435 C CA . GLU A 1 452 ? -45.594 -9.836 9.398 1 34.53 452 GLU A CA 1
ATOM 3436 C C . GLU A 1 452 ? -46.594 -10.664 8.609 1 34.53 452 GLU A C 1
ATOM 3438 O O . GLU A 1 452 ? -46.594 -10.641 7.375 1 34.53 452 GLU A O 1
ATOM 3443 N N . GLU A 1 453 ? -46.969 -11.859 9.055 1 33.53 453 GLU A N 1
ATOM 3444 C CA . GLU A 1 453 ? -48.156 -12.57 8.562 1 33.53 453 GLU A CA 1
ATOM 3445 C C . GLU A 1 453 ? -49.375 -11.656 8.531 1 33.53 453 GLU A C 1
ATOM 3447 O O . GLU A 1 453 ? -49.719 -11.039 9.539 1 33.53 453 GLU A O 1
ATOM 3452 N N . PRO A 1 454 ? -49.656 -11.086 7.336 1 37.19 454 PRO A N 1
ATOM 3453 C CA . PRO A 1 454 ? -50.938 -10.406 7.273 1 37.19 454 PRO A CA 1
ATOM 3454 C C . PRO A 1 454 ? -52.062 -11.219 7.906 1 37.19 454 PRO A C 1
ATOM 3456 O O . PRO A 1 454 ? -52.25 -12.398 7.586 1 37.19 454 PRO A O 1
ATOM 3459 N N . VAL A 1 455 ? -52.375 -11.109 9.125 1 35.44 455 VAL A N 1
ATOM 3460 C CA . VAL A 1 455 ? -53.562 -11.703 9.734 1 35.44 455 VAL A CA 1
ATOM 3461 C C . VAL A 1 455 ? -54.781 -11.352 8.914 1 35.44 455 VAL A C 1
ATOM 3463 O O . VAL A 1 455 ? -55.125 -10.172 8.773 1 35.44 455 VAL A O 1
ATOM 3466 N N . THR A 1 456 ? -55.156 -12.117 7.871 1 33.97 456 THR A N 1
ATOM 3467 C CA . THR A 1 456 ? -56.469 -12.156 7.23 1 33.97 456 THR A CA 1
ATOM 3468 C C . THR A 1 456 ? -57.562 -12.203 8.273 1 33.97 456 THR A C 1
ATOM 3470 O O . THR A 1 456 ? -57.656 -13.141 9.078 1 33.97 456 THR A O 1
ATOM 3473 N N . GLN A 1 457 ? -57.938 -11.094 8.836 1 26.81 457 GLN A N 1
ATOM 3474 C CA . GLN A 1 457 ? -59.219 -11.031 9.539 1 26.81 457 GLN A CA 1
ATOM 3475 C C . GLN A 1 457 ? -60.344 -11.656 8.711 1 26.81 457 GLN A C 1
ATOM 3477 O O . GLN A 1 457 ? -60.562 -11.289 7.559 1 26.81 457 GLN A O 1
ATOM 3482 N N . ALA A 1 458 ? -60.938 -12.711 9.234 1 23.73 458 ALA A N 1
ATOM 3483 C CA . ALA A 1 458 ? -62.25 -13.305 8.867 1 23.73 458 ALA A CA 1
ATOM 3484 C C . ALA A 1 458 ? -63.375 -12.328 9.133 1 23.73 458 ALA A C 1
ATOM 3486 O O . ALA A 1 458 ? -63.406 -11.648 10.164 1 23.73 458 ALA A O 1
ATOM 3487 N N . MET B 1 1 ? -29.703 39.781 5.676 1 30.28 1 MET B N 1
ATOM 3488 C CA . MET B 1 1 ? -29.312 40.906 4.828 1 30.28 1 MET B CA 1
ATOM 3489 C C . MET B 1 1 ? -28.578 40.438 3.58 1 30.28 1 MET B C 1
ATOM 3491 O O . MET B 1 1 ? -27.672 39.594 3.67 1 30.28 1 MET B O 1
ATOM 3495 N N . ALA B 1 2 ? -29.281 40.656 2.492 1 49.53 2 ALA B N 1
ATOM 3496 C CA . ALA B 1 2 ? -28.688 40.375 1.188 1 49.53 2 ALA B CA 1
ATOM 3497 C C . ALA B 1 2 ? -27.25 40.906 1.125 1 49.53 2 ALA B C 1
ATOM 3499 O O . ALA B 1 2 ? -27 42.094 1.404 1 49.53 2 ALA B O 1
ATOM 3500 N N . GLU B 1 3 ? -26.344 40.062 1.44 1 52.06 3 GLU B N 1
ATOM 3501 C CA . GLU B 1 3 ? -24.953 40.469 1.271 1 52.06 3 GLU B CA 1
ATOM 3502 C C . GLU B 1 3 ? -24.812 41.469 0.131 1 52.06 3 GLU B C 1
ATOM 3504 O O . GLU B 1 3 ? -25.484 41.344 -0.897 1 52.06 3 GLU B O 1
ATOM 3509 N N . SER B 1 4 ? -24.312 42.625 0.454 1 53.78 4 SER B N 1
ATOM 3510 C CA . SER B 1 4 ? -24.109 43.656 -0.56 1 53.78 4 SER B CA 1
ATOM 3511 C C . SER B 1 4 ? -23.453 43.062 -1.812 1 53.78 4 SER B C 1
ATOM 3513 O O . SER B 1 4 ? -22.656 42.125 -1.728 1 53.78 4 SER B O 1
ATOM 3515 N N . PRO B 1 5 ? -24.062 43.375 -2.928 1 55.09 5 PRO B N 1
ATOM 3516 C CA . PRO B 1 5 ? -23.531 42.906 -4.207 1 55.09 5 PRO B CA 1
ATOM 3517 C C . PRO B 1 5 ? -22.016 43.031 -4.297 1 55.09 5 PRO B C 1
ATOM 3519 O O . PRO B 1 5 ? -21.359 42.188 -4.922 1 55.09 5 PRO B O 1
ATOM 3522 N N . HIS B 1 6 ? -21.531 44 -3.66 1 55.25 6 HIS B N 1
ATOM 3523 C CA . HIS B 1 6 ? -20.094 44.188 -3.707 1 55.25 6 HIS B CA 1
ATOM 3524 C C . HIS B 1 6 ? -19.359 43.125 -2.9 1 55.25 6 HIS B C 1
ATOM 3526 O O . HIS B 1 6 ? -18.297 42.656 -3.322 1 55.25 6 HIS B O 1
ATOM 3532 N N . ARG B 1 7 ? -19.891 42.781 -1.823 1 58.03 7 ARG B N 1
ATOM 3533 C CA . ARG B 1 7 ? -19.281 41.75 -0.996 1 58.03 7 ARG B CA 1
ATOM 3534 C C . ARG B 1 7 ? -19.359 40.375 -1.678 1 58.03 7 ARG B C 1
ATOM 3536 O O . ARG B 1 7 ? -18.438 39.562 -1.582 1 58.03 7 ARG B O 1
ATOM 3543 N N . ALA B 1 8 ? -20.422 40.312 -2.393 1 59 8 ALA B N 1
ATOM 3544 C CA . ALA B 1 8 ? -20.609 39.062 -3.115 1 59 8 ALA B CA 1
ATOM 3545 C C . ALA B 1 8 ? -19.625 38.938 -4.277 1 59 8 ALA B C 1
ATOM 3547 O O . ALA B 1 8 ? -19.047 37.875 -4.52 1 59 8 ALA B O 1
ATOM 3548 N N . ALA B 1 9 ? -19.531 40.094 -4.973 1 59.44 9 ALA B N 1
ATOM 3549 C CA . ALA B 1 9 ? -18.578 40.156 -6.078 1 59.44 9 ALA B CA 1
ATOM 3550 C C . ALA B 1 9 ? -17.141 39.969 -5.574 1 59.44 9 ALA B C 1
ATOM 3552 O O . ALA B 1 9 ? -16.328 39.312 -6.219 1 59.44 9 ALA B O 1
ATOM 3553 N N . GLY B 1 10 ? -16.781 40.562 -4.512 1 60.56 10 GLY B N 1
ATOM 3554 C CA . GLY B 1 10 ? -15.469 40.438 -3.896 1 60.56 10 GLY B CA 1
ATOM 3555 C C . GLY B 1 10 ? -15.133 39.031 -3.482 1 60.56 10 GLY B C 1
ATOM 3556 O O . GLY B 1 10 ? -14.016 38.562 -3.703 1 60.56 10 GLY B O 1
ATOM 3557 N N . ARG B 1 11 ? -15.984 38.406 -3.033 1 68.5 11 ARG B N 1
ATOM 3558 C CA . ARG B 1 11 ? -15.805 37.031 -2.615 1 68.5 11 ARG B CA 1
ATOM 3559 C C . ARG B 1 11 ? -15.57 36.125 -3.816 1 68.5 11 ARG B C 1
ATOM 3561 O O . ARG B 1 11 ? -14.766 35.188 -3.75 1 68.5 11 ARG B O 1
ATOM 3568 N N . ARG B 1 12 ? -16.078 36.625 -4.91 1 78.38 12 ARG B N 1
ATOM 3569 C CA . ARG B 1 12 ? -15.977 35.812 -6.125 1 78.38 12 ARG B CA 1
ATOM 3570 C C . ARG B 1 12 ? -14.586 35.938 -6.738 1 78.38 12 ARG B C 1
ATOM 3572 O O . ARG B 1 12 ? -14.109 35 -7.379 1 78.38 12 ARG B O 1
ATOM 3579 N N . LEU B 1 13 ? -13.945 37.031 -6.457 1 88.31 13 LEU B N 1
ATOM 3580 C CA . LEU B 1 13 ? -12.68 37.281 -7.145 1 88.31 13 LEU B CA 1
ATOM 3581 C C . LEU B 1 13 ? -11.5 36.938 -6.238 1 88.31 13 LEU B C 1
ATOM 3583 O O . LEU B 1 13 ? -10.344 36.969 -6.684 1 88.31 13 LEU B O 1
ATOM 3587 N N . GLN B 1 14 ? -11.734 36.594 -5.109 1 89.94 14 GLN B N 1
ATOM 3588 C CA . GLN B 1 14 ? -10.656 36.406 -4.148 1 89.94 14 GLN B CA 1
ATOM 3589 C C . GLN B 1 14 ? -9.766 35.219 -4.566 1 89.94 14 GLN B C 1
ATOM 3591 O O . GLN B 1 14 ? -8.547 35.375 -4.645 1 89.94 14 GLN B O 1
ATOM 3596 N N . LEU B 1 15 ? -10.359 34.062 -4.859 1 92.06 15 LEU B N 1
ATOM 3597 C CA . LEU B 1 15 ? -9.578 32.906 -5.191 1 92.06 15 LEU B CA 1
ATOM 3598 C C . LEU B 1 15 ? -8.82 33.094 -6.5 1 92.06 15 LEU B C 1
ATOM 3600 O O . LEU B 1 15 ? -7.613 32.844 -6.562 1 92.06 15 LEU B O 1
ATOM 3604 N N . PRO B 1 16 ? -9.477 33.562 -7.57 1 94.06 16 PRO B N 1
ATOM 3605 C CA . PRO B 1 16 ? -8.742 33.75 -8.828 1 94.06 16 PRO B CA 1
ATOM 3606 C C . PRO B 1 16 ? -7.602 34.75 -8.703 1 94.06 16 PRO B C 1
ATOM 3608 O O . PRO B 1 16 ? -6.516 34.531 -9.242 1 94.06 16 PRO B O 1
ATOM 3611 N N . LEU B 1 17 ? -7.836 35.844 -8.008 1 94 17 LEU B N 1
ATOM 3612 C CA . LEU B 1 17 ? -6.801 36.844 -7.871 1 94 17 LEU B CA 1
ATOM 3613 C C . LEU B 1 17 ? -5.629 36.312 -7.051 1 94 17 LEU B C 1
ATOM 3615 O O . LEU B 1 17 ? -4.469 36.594 -7.371 1 94 17 LEU B O 1
ATOM 3619 N N . LEU B 1 18 ? -5.953 35.656 -6.023 1 94.81 18 LEU B N 1
ATOM 3620 C CA . LEU B 1 18 ? -4.895 35.094 -5.191 1 94.81 18 LEU B CA 1
ATOM 3621 C C . LEU B 1 18 ? -4.074 34.094 -5.977 1 94.81 18 LEU B C 1
ATOM 3623 O O . LEU B 1 18 ? -2.846 34.062 -5.875 1 94.81 18 LEU B O 1
ATOM 3627 N N . CYS B 1 19 ? -4.742 33.156 -6.746 1 96.25 19 CYS B N 1
ATOM 3628 C CA . CYS B 1 19 ? -4.055 32.188 -7.574 1 96.25 19 CYS B CA 1
ATOM 3629 C C . CYS B 1 19 ? -3.148 32.875 -8.594 1 96.25 19 CYS B C 1
ATOM 3631 O O . CYS B 1 19 ? -1.994 32.469 -8.766 1 96.25 19 CYS B O 1
ATOM 3633 N N . LEU B 1 20 ? -3.668 33.875 -9.242 1 96.5 20 LEU B N 1
ATOM 3634 C CA . LEU B 1 20 ? -2.906 34.594 -10.266 1 96.5 20 LEU B CA 1
ATOM 3635 C C . LEU B 1 20 ? -1.718 35.312 -9.641 1 96.5 20 LEU B C 1
ATOM 3637 O O . LEU B 1 20 ? -0.614 35.281 -10.195 1 96.5 20 LEU B O 1
ATOM 3641 N N . LEU B 1 21 ? -1.948 35.969 -8.539 1 97.38 21 LEU B N 1
ATOM 3642 C CA . LEU B 1 21 ? -0.886 36.688 -7.855 1 97.38 21 LEU B CA 1
ATOM 3643 C C . LEU B 1 21 ? 0.214 35.75 -7.387 1 97.38 21 LEU B C 1
ATOM 3645 O O . LEU B 1 21 ? 1.399 36 -7.609 1 97.38 21 LEU B O 1
ATOM 3649 N N . LEU B 1 22 ? -0.146 34.688 -6.723 1 97.56 22 LEU B N 1
ATOM 3650 C CA . LEU B 1 22 ? 0.832 33.719 -6.191 1 97.56 22 LEU B CA 1
ATOM 3651 C C . LEU B 1 22 ? 1.587 33.031 -7.32 1 97.56 22 LEU B C 1
ATOM 3653 O O . LEU B 1 22 ? 2.805 32.844 -7.238 1 97.56 22 LEU B O 1
ATOM 3657 N N . GLN B 1 23 ? 0.87 32.625 -8.352 1 97.44 23 GLN B N 1
ATOM 3658 C CA . GLN B 1 23 ? 1.535 32 -9.5 1 97.44 23 GLN B CA 1
ATOM 3659 C C . GLN B 1 23 ? 2.463 33 -10.195 1 97.44 23 GLN B C 1
ATOM 3661 O O . GLN B 1 23 ? 3.568 32.625 -10.609 1 97.44 23 GLN B O 1
ATOM 3666 N N . GLY B 1 24 ? 1.971 34.25 -10.43 1 97.69 24 GLY B N 1
ATOM 3667 C CA . GLY B 1 24 ? 2.805 35.281 -11.031 1 97.69 24 GLY B CA 1
ATOM 3668 C C . GLY B 1 24 ? 4.07 35.562 -10.242 1 97.69 24 GLY B C 1
ATOM 3669 O O . GLY B 1 24 ? 5.164 35.625 -10.812 1 97.69 24 GLY B O 1
ATOM 3670 N N . ALA B 1 25 ? 3.906 35.75 -8.953 1 98.06 25 ALA B N 1
ATOM 3671 C CA . ALA B 1 25 ? 5.059 36 -8.086 1 98.06 25 ALA B CA 1
ATOM 3672 C C . ALA B 1 25 ? 6.039 34.812 -8.133 1 98.06 25 ALA B C 1
ATOM 3674 O O . ALA B 1 25 ? 7.25 35.031 -8.219 1 98.06 25 ALA B O 1
ATOM 3675 N N . THR B 1 26 ? 5.543 33.594 -8.031 1 97.5 26 THR B N 1
ATOM 3676 C CA . THR B 1 26 ? 6.391 32.406 -8.07 1 97.5 26 THR B CA 1
ATOM 3677 C C . THR B 1 26 ? 7.129 32.312 -9.398 1 97.5 26 THR B C 1
ATOM 3679 O O . THR B 1 26 ? 8.312 31.953 -9.43 1 97.5 26 THR B O 1
ATOM 3682 N N . ALA B 1 27 ? 6.422 32.625 -10.492 1 96.81 27 ALA B N 1
ATOM 3683 C CA . ALA B 1 27 ? 7.039 32.562 -11.82 1 96.81 27 ALA B CA 1
ATOM 3684 C C . ALA B 1 27 ? 8.195 33.562 -11.93 1 96.81 27 ALA B C 1
ATOM 3686 O O . ALA B 1 27 ? 9.242 33.219 -12.492 1 96.81 27 ALA B O 1
ATOM 3687 N N . ILE B 1 28 ? 8.039 34.719 -11.43 1 97.75 28 ILE B N 1
ATOM 3688 C CA . ILE B 1 28 ? 9.078 35.75 -11.477 1 97.75 28 ILE B CA 1
ATOM 3689 C C . ILE B 1 28 ? 10.273 35.312 -10.641 1 97.75 28 ILE B C 1
ATOM 3691 O O . ILE B 1 28 ? 11.422 35.438 -11.07 1 97.75 28 ILE B O 1
ATOM 3695 N N . LEU B 1 29 ? 10.008 34.781 -9.469 1 97.31 29 LEU B N 1
ATOM 3696 C CA . LEU B 1 29 ? 11.086 34.312 -8.602 1 97.31 29 LEU B CA 1
ATOM 3697 C C . LEU B 1 29 ? 11.82 33.125 -9.234 1 97.31 29 LEU B C 1
ATOM 3699 O O . LEU B 1 29 ? 13.039 33.031 -9.102 1 97.31 29 LEU B O 1
ATOM 3703 N N . PHE B 1 30 ? 11.125 32.219 -9.898 1 97 30 PHE B N 1
ATOM 3704 C CA . PHE B 1 30 ? 11.758 31.109 -10.609 1 97 30 PHE B CA 1
ATOM 3705 C C . PHE B 1 30 ? 12.664 31.641 -11.719 1 97 30 PHE B C 1
ATOM 3707 O O . PHE B 1 30 ? 13.773 31.125 -11.922 1 97 30 PHE B O 1
ATOM 3714 N N . ALA B 1 31 ? 12.141 32.656 -12.492 1 96.5 31 ALA B N 1
ATOM 3715 C CA . ALA B 1 31 ? 12.906 33.219 -13.594 1 96.5 31 ALA B CA 1
ATOM 3716 C C . ALA B 1 31 ? 14.234 33.812 -13.102 1 96.5 31 ALA B C 1
ATOM 3718 O O . ALA B 1 31 ? 15.266 33.688 -13.781 1 96.5 31 ALA B O 1
ATOM 3719 N N . VAL B 1 32 ? 14.242 34.312 -11.906 1 95.81 32 VAL B N 1
ATOM 3720 C CA . VAL B 1 32 ? 15.414 35 -11.398 1 95.81 32 VAL B CA 1
ATOM 3721 C C . VAL B 1 32 ? 16.328 34.031 -10.68 1 95.81 32 VAL B C 1
ATOM 3723 O O . VAL B 1 32 ? 17.547 34.062 -10.852 1 95.81 32 VAL B O 1
ATOM 3726 N N . PHE B 1 33 ? 15.789 33.125 -9.898 1 95.69 33 PHE B N 1
ATOM 3727 C CA . PHE B 1 33 ? 16.625 32.469 -8.898 1 95.69 33 PHE B CA 1
ATOM 3728 C C . PHE B 1 33 ? 16.828 30.984 -9.234 1 95.69 33 PHE B C 1
ATOM 3730 O O . PHE B 1 33 ? 17.75 30.359 -8.742 1 95.69 33 PHE B O 1
ATOM 3737 N N . VAL B 1 34 ? 16.016 30.297 -9.984 1 96.06 34 VAL B N 1
ATOM 3738 C CA . VAL B 1 34 ? 16.016 28.844 -10.102 1 96.06 34 VAL B CA 1
ATOM 3739 C C . VAL B 1 34 ? 16.672 28.422 -11.406 1 96.06 34 VAL B C 1
ATOM 3741 O O . VAL B 1 34 ? 16.406 29.016 -12.461 1 96.06 34 VAL B O 1
ATOM 3744 N N . ARG B 1 35 ? 17.594 27.5 -11.352 1 94.5 35 ARG B N 1
ATOM 3745 C CA . ARG B 1 35 ? 18.25 26.875 -12.5 1 94.5 35 ARG B CA 1
ATOM 3746 C C . ARG B 1 35 ? 18.281 25.359 -12.367 1 94.5 35 ARG B C 1
ATOM 3748 O O . ARG B 1 35 ? 18.078 24.828 -11.281 1 94.5 35 ARG B O 1
ATOM 3755 N N . TYR B 1 36 ? 18.438 24.688 -13.445 1 92.56 36 TYR B N 1
ATOM 3756 C CA . TYR B 1 36 ? 18.641 23.25 -13.438 1 92.56 36 TYR B CA 1
ATOM 3757 C C . TYR B 1 36 ? 20.016 22.891 -12.875 1 92.56 36 TYR B C 1
ATOM 3759 O O . TYR B 1 36 ? 20.984 23.625 -13.086 1 92.56 36 TYR B O 1
ATOM 3767 N N . ASN B 1 37 ? 20.125 21.812 -12.156 1 91.94 37 ASN B N 1
ATOM 3768 C CA . ASN B 1 37 ? 21.406 21.422 -11.578 1 91.94 37 ASN B CA 1
ATOM 3769 C C . ASN B 1 37 ? 22.312 20.75 -12.609 1 91.94 37 ASN B C 1
ATOM 3771 O O . ASN B 1 37 ? 21.938 20.641 -13.781 1 91.94 37 ASN B O 1
ATOM 3775 N N . HIS B 1 38 ? 23.484 20.312 -12.18 1 90.56 38 HIS B N 1
ATOM 3776 C CA . HIS B 1 38 ? 24.5 19.797 -13.078 1 90.56 38 HIS B CA 1
ATOM 3777 C C . HIS B 1 38 ? 24.062 18.5 -13.734 1 90.56 38 HIS B C 1
ATOM 3779 O O . HIS B 1 38 ? 24.516 18.172 -14.836 1 90.56 38 HIS B O 1
ATOM 3785 N N . GLU B 1 39 ? 23.141 17.781 -13.164 1 91.81 39 GLU B N 1
ATOM 3786 C CA . GLU B 1 39 ? 22.734 16.5 -13.727 1 91.81 39 GLU B CA 1
ATOM 3787 C C . GLU B 1 39 ? 21.594 16.672 -14.719 1 91.81 39 GLU B C 1
ATOM 3789 O O . GLU B 1 39 ? 21.281 15.766 -15.492 1 91.81 39 GLU B O 1
ATOM 3794 N N . THR B 1 40 ? 20.969 17.797 -14.664 1 90.12 40 THR B N 1
ATOM 3795 C CA . THR B 1 40 ? 19.812 18.047 -15.523 1 90.12 40 THR B CA 1
ATOM 3796 C C . THR B 1 40 ? 20.188 18.953 -16.688 1 90.12 40 THR B C 1
ATOM 3798 O O . THR B 1 40 ? 19.547 18.922 -17.734 1 90.12 40 THR B O 1
ATOM 3801 N N . ASP B 1 41 ? 21.234 19.703 -16.484 1 89.25 41 ASP B N 1
ATOM 3802 C CA . ASP B 1 41 ? 21.672 20.672 -17.5 1 89.25 41 ASP B CA 1
ATOM 3803 C C . ASP B 1 41 ? 22.453 19.969 -18.609 1 89.25 41 ASP B C 1
ATOM 3805 O O . ASP B 1 41 ? 23.406 19.234 -18.359 1 89.25 41 ASP B O 1
ATOM 3809 N N . ALA B 1 42 ? 22.062 20.312 -19.797 1 88.06 42 ALA B N 1
ATOM 3810 C CA . ALA B 1 42 ? 22.656 19.641 -20.953 1 88.06 42 ALA B CA 1
ATOM 3811 C C . ALA B 1 42 ? 24.156 19.953 -21.062 1 88.06 42 ALA B C 1
ATOM 3813 O O . ALA B 1 42 ? 24.938 19.078 -21.422 1 88.06 42 ALA B O 1
ATOM 3814 N N . ALA B 1 43 ? 24.578 21.109 -20.766 1 88.19 43 ALA B N 1
ATOM 3815 C CA . ALA B 1 43 ? 25.984 21.5 -20.875 1 88.19 43 ALA B CA 1
ATOM 3816 C C . ALA B 1 43 ? 26.797 20.984 -19.688 1 88.19 43 ALA B C 1
ATOM 3818 O O . ALA B 1 43 ? 27.891 20.438 -19.875 1 88.19 43 ALA B O 1
ATOM 3819 N N . LEU B 1 44 ? 26.281 21.031 -18.594 1 88.19 44 LEU B N 1
ATOM 3820 C CA . LEU B 1 44 ? 27.016 20.734 -17.375 1 88.19 44 LEU B CA 1
ATOM 3821 C C . LEU B 1 44 ? 27.188 19.219 -17.203 1 88.19 44 LEU B C 1
ATOM 3823 O O . LEU B 1 44 ? 28.203 18.766 -16.688 1 88.19 44 LEU B O 1
ATOM 3827 N N . TRP B 1 45 ? 26.188 18.391 -17.594 1 88.38 45 TRP B N 1
ATOM 3828 C CA . TRP B 1 45 ? 26.266 16.938 -17.453 1 88.38 45 TRP B CA 1
ATOM 3829 C C . TRP B 1 45 ? 27.391 16.359 -18.297 1 88.38 45 TRP B C 1
ATOM 3831 O O . TRP B 1 45 ? 28.062 15.414 -17.891 1 88.38 45 TRP B O 1
ATOM 3841 N N . HIS B 1 46 ? 27.672 17.016 -19.328 1 86.62 46 HIS B N 1
ATOM 3842 C CA . HIS B 1 46 ? 28.609 16.453 -20.281 1 86.62 46 HIS B CA 1
ATOM 3843 C C . HIS B 1 46 ? 30.016 17 -20.062 1 86.62 46 HIS B C 1
ATOM 3845 O O . HIS B 1 46 ? 30.953 16.625 -20.781 1 86.62 46 HIS B O 1
ATOM 3851 N N . TRP B 1 47 ? 30.188 17.812 -19.016 1 85.69 47 TRP B N 1
ATOM 3852 C CA . TRP B 1 47 ? 31.531 18.281 -18.672 1 85.69 47 TRP B CA 1
ATOM 3853 C C . TRP B 1 47 ? 32.344 17.172 -18 1 85.69 47 TRP B C 1
ATOM 3855 O O . TRP B 1 47 ? 33.562 17.203 -18.047 1 85.69 47 TRP B O 1
ATOM 3865 N N . GLY B 1 48 ? 31.656 16.188 -17.406 1 80.5 48 GLY B N 1
ATOM 3866 C CA . GLY B 1 48 ? 32.344 15.102 -16.734 1 80.5 48 GLY B CA 1
ATOM 3867 C C . GLY B 1 48 ? 32.188 13.766 -17.438 1 80.5 48 GLY B C 1
ATOM 3868 O O . GLY B 1 48 ? 31.438 13.656 -18.406 1 80.5 48 GLY B O 1
ATOM 3869 N N . ASN B 1 49 ? 33.125 12.805 -17.062 1 82.69 49 ASN B N 1
ATOM 3870 C CA . ASN B 1 49 ? 33.031 11.438 -17.562 1 82.69 49 ASN B CA 1
ATOM 3871 C C . ASN B 1 49 ? 32.094 10.586 -16.719 1 82.69 49 ASN B C 1
ATOM 3873 O O . ASN B 1 49 ? 32.531 9.859 -15.82 1 82.69 49 ASN B O 1
ATOM 3877 N N . HIS B 1 50 ? 30.906 10.844 -16.969 1 84.69 50 HIS B N 1
ATOM 3878 C CA . HIS B 1 50 ? 29.891 10.094 -16.219 1 84.69 50 HIS B CA 1
ATOM 3879 C C . HIS B 1 50 ? 29.125 9.148 -17.141 1 84.69 50 HIS B C 1
ATOM 3881 O O . HIS B 1 50 ? 28.938 9.438 -18.328 1 84.69 50 HIS B O 1
ATOM 3887 N N . SER B 1 51 ? 28.844 8 -16.594 1 85.69 51 SER B N 1
ATOM 3888 C CA . SER B 1 51 ? 27.891 7.145 -17.281 1 85.69 51 SER B CA 1
ATOM 3889 C C . SER B 1 51 ? 26.453 7.539 -16.969 1 85.69 51 SER B C 1
ATOM 3891 O O . SER B 1 51 ? 26.188 8.133 -15.914 1 85.69 51 SER B O 1
ATOM 3893 N N . ASN B 1 52 ? 25.562 7.34 -17.906 1 83.5 52 ASN B N 1
ATOM 3894 C CA . ASN B 1 52 ? 24.141 7.621 -17.672 1 83.5 52 ASN B CA 1
ATOM 3895 C C . ASN B 1 52 ? 23.656 6.988 -16.375 1 83.5 52 ASN B C 1
ATOM 3897 O O . ASN B 1 52 ? 22.812 7.559 -15.68 1 83.5 52 ASN B O 1
ATOM 3901 N N . ALA B 1 53 ? 24.234 5.883 -15.977 1 84.44 53 ALA B N 1
ATOM 3902 C CA . ALA B 1 53 ? 23.812 5.125 -14.805 1 84.44 53 ALA B CA 1
ATOM 3903 C C . ALA B 1 53 ? 24.172 5.855 -13.516 1 84.44 53 ALA B C 1
ATOM 3905 O O . ALA B 1 53 ? 23.625 5.562 -12.453 1 84.44 53 ALA B O 1
ATOM 3906 N N . ASP B 1 54 ? 25 6.801 -13.641 1 86.88 54 ASP B N 1
ATOM 3907 C CA . ASP B 1 54 ? 25.469 7.527 -12.461 1 86.88 54 ASP B CA 1
ATOM 3908 C C . ASP B 1 54 ? 24.5 8.641 -12.086 1 86.88 54 ASP B C 1
ATOM 3910 O O . ASP B 1 54 ? 24.594 9.219 -11 1 86.88 54 ASP B O 1
ATOM 3914 N N . ASN B 1 55 ? 23.625 8.945 -13.047 1 90 55 ASN B N 1
ATOM 3915 C CA . ASN B 1 55 ? 22.688 10.031 -12.797 1 90 55 ASN B CA 1
ATOM 3916 C C . ASN B 1 55 ? 21.75 9.695 -11.633 1 90 55 ASN B C 1
ATOM 3918 O O . ASN B 1 55 ? 21.172 8.617 -11.586 1 90 55 ASN B O 1
ATOM 3922 N N . GLU B 1 56 ? 21.531 10.625 -10.711 1 90.62 56 GLU B N 1
ATOM 3923 C CA . GLU B 1 56 ? 20.734 10.438 -9.508 1 90.62 56 GLU B CA 1
ATOM 3924 C C . GLU B 1 56 ? 19.281 10.117 -9.859 1 90.62 56 GLU B C 1
ATOM 3926 O O . GLU B 1 56 ? 18.562 9.516 -9.055 1 90.62 56 GLU B O 1
ATOM 3931 N N . PHE B 1 57 ? 18.891 10.516 -11.062 1 91.38 57 PHE B N 1
ATOM 3932 C CA . PHE B 1 57 ? 17.531 10.281 -11.562 1 91.38 57 PHE B CA 1
ATOM 3933 C C . PHE B 1 57 ? 17.172 8.805 -11.445 1 91.38 57 PHE B C 1
ATOM 3935 O O . PHE B 1 57 ? 16.062 8.469 -10.992 1 91.38 57 PHE B O 1
ATOM 3942 N N . TYR B 1 58 ? 18.047 7.934 -11.719 1 91 58 TYR B N 1
ATOM 3943 C CA . TYR B 1 58 ? 17.719 6.516 -11.836 1 91 58 TYR B CA 1
ATOM 3944 C C . TYR B 1 58 ? 17.625 5.863 -10.461 1 91 58 TYR B C 1
ATOM 3946 O O . TYR B 1 58 ? 16.969 4.836 -10.297 1 91 58 TYR B O 1
ATOM 3954 N N . PHE B 1 59 ? 18.234 6.453 -9.445 1 92.12 59 PHE B N 1
ATOM 3955 C CA . PHE B 1 59 ? 18.219 5.895 -8.102 1 92.12 59 PHE B CA 1
ATOM 3956 C C . PHE B 1 59 ? 17 6.383 -7.328 1 92.12 59 PHE B C 1
ATOM 3958 O O . PHE B 1 59 ? 16.516 5.699 -6.422 1 92.12 59 PHE B O 1
ATOM 3965 N N . ARG B 1 60 ? 16.453 7.578 -7.793 1 93.88 60 ARG B N 1
ATOM 3966 C CA . ARG B 1 60 ? 15.492 8.227 -6.898 1 93.88 60 ARG B CA 1
ATOM 3967 C C . ARG B 1 60 ? 14.125 8.359 -7.562 1 93.88 60 ARG B C 1
ATOM 3969 O O . ARG B 1 60 ? 13.109 8.469 -6.879 1 93.88 60 ARG B O 1
ATOM 3976 N N . TYR B 1 61 ? 14.016 8.336 -8.875 1 93.94 61 TYR B N 1
ATOM 3977 C CA . TYR B 1 61 ? 12.797 8.688 -9.594 1 93.94 61 TYR B CA 1
ATOM 3978 C C . TYR B 1 61 ? 11.672 7.715 -9.258 1 93.94 61 TYR B C 1
ATOM 3980 O O . TYR B 1 61 ? 10.523 8.125 -9.062 1 93.94 61 TYR B O 1
ATOM 3988 N N . PRO B 1 62 ? 11.922 6.367 -9.156 1 94.25 62 PRO B N 1
ATOM 3989 C CA . PRO B 1 62 ? 10.82 5.48 -8.789 1 94.25 62 PRO B CA 1
ATOM 3990 C C . PRO B 1 62 ? 10.211 5.828 -7.434 1 94.25 62 PRO B C 1
ATOM 3992 O O . PRO B 1 62 ? 8.984 5.836 -7.285 1 94.25 62 PRO B O 1
ATOM 3995 N N . SER B 1 63 ? 11.062 6.129 -6.484 1 96 63 SER B N 1
ATOM 3996 C CA . SER B 1 63 ? 10.57 6.52 -5.168 1 96 63 SER B CA 1
ATOM 3997 C C . SER B 1 63 ? 9.82 7.848 -5.234 1 96 63 SER B C 1
ATOM 3999 O O . SER B 1 63 ? 8.805 8.031 -4.562 1 96 63 SER B O 1
ATOM 4001 N N . PHE B 1 64 ? 10.352 8.781 -6.059 1 96.25 64 PHE B N 1
ATOM 4002 C CA . PHE B 1 64 ? 9.664 10.047 -6.25 1 96.25 64 PHE B CA 1
ATOM 4003 C C . PHE B 1 64 ? 8.25 9.828 -6.77 1 96.25 64 PHE B C 1
ATOM 4005 O O . PHE B 1 64 ? 7.297 10.422 -6.266 1 96.25 64 PHE B O 1
ATOM 4012 N N . GLN B 1 65 ? 8.117 9.023 -7.777 1 96.06 65 GLN B N 1
ATOM 4013 C CA . GLN B 1 65 ? 6.812 8.797 -8.398 1 96.06 65 GLN B CA 1
ATOM 4014 C C . GLN B 1 65 ? 5.824 8.203 -7.391 1 96.06 65 GLN B C 1
ATOM 4016 O O . GLN B 1 65 ? 4.652 8.586 -7.371 1 96.06 65 GLN B O 1
ATOM 4021 N N . ASP B 1 66 ? 6.273 7.27 -6.617 1 97.94 66 ASP B N 1
ATOM 4022 C CA . ASP B 1 66 ? 5.426 6.684 -5.582 1 97.94 66 ASP B CA 1
ATOM 4023 C C . ASP B 1 66 ? 4.957 7.746 -4.59 1 97.94 66 ASP B C 1
ATOM 4025 O O . ASP B 1 66 ? 3.775 7.805 -4.246 1 97.94 66 ASP B O 1
ATOM 4029 N N . VAL B 1 67 ? 5.867 8.602 -4.137 1 97.75 67 VAL B N 1
ATOM 4030 C CA . VAL B 1 67 ? 5.543 9.656 -3.182 1 97.75 67 VAL B CA 1
ATOM 4031 C C . VAL B 1 67 ? 4.566 10.648 -3.812 1 97.75 67 VAL B C 1
ATOM 4033 O O . VAL B 1 67 ? 3.637 11.117 -3.154 1 97.75 67 VAL B O 1
ATOM 4036 N N . HIS B 1 68 ? 4.797 10.898 -5.055 1 97.44 68 HIS B N 1
ATOM 4037 C CA . HIS B 1 68 ? 3.924 11.805 -5.793 1 97.44 68 HIS B CA 1
ATOM 4038 C C . HIS B 1 68 ? 2.5 11.258 -5.859 1 97.44 68 HIS B C 1
ATOM 4040 O O . HIS B 1 68 ? 1.537 12.023 -5.734 1 97.44 68 HIS B O 1
ATOM 4046 N N . VAL B 1 69 ? 2.324 9.984 -6.027 1 97.75 69 VAL B N 1
ATOM 4047 C CA . VAL B 1 69 ? 1.021 9.328 -6 1 97.75 69 VAL B CA 1
ATOM 4048 C C . VAL B 1 69 ? 0.417 9.438 -4.602 1 97.75 69 VAL B C 1
ATOM 4050 O O . VAL B 1 69 ? -0.786 9.664 -4.453 1 97.75 69 VAL B O 1
ATOM 4053 N N . MET B 1 70 ? 1.202 9.305 -3.619 1 98.12 70 MET B N 1
ATOM 4054 C CA . MET B 1 70 ? 0.72 9.453 -2.248 1 98.12 70 MET B CA 1
ATOM 4055 C C . MET B 1 70 ? 0.119 10.836 -2.027 1 98.12 70 MET B C 1
ATOM 4057 O O . MET B 1 70 ? -0.945 10.961 -1.42 1 98.12 70 MET B O 1
ATOM 4061 N N . VAL B 1 71 ? 0.782 11.844 -2.547 1 98 71 VAL B N 1
ATOM 4062 C CA . VAL B 1 71 ? 0.381 13.219 -2.301 1 98 71 VAL B CA 1
ATOM 4063 C C . VAL B 1 71 ? -0.958 13.5 -2.98 1 98 71 VAL B C 1
ATOM 4065 O O . VAL B 1 71 ? -1.876 14.039 -2.357 1 98 71 VAL B O 1
ATOM 4068 N N . PHE B 1 72 ? -1.142 13.07 -4.168 1 97.06 72 PHE B N 1
ATOM 4069 C CA . PHE B 1 72 ? -2.307 13.5 -4.934 1 97.06 72 PHE B CA 1
ATOM 4070 C C . PHE B 1 72 ? -3.426 12.469 -4.836 1 97.06 72 PHE B C 1
ATOM 4072 O O . PHE B 1 72 ? -4.59 12.828 -4.637 1 97.06 72 PHE B O 1
ATOM 4079 N N . VAL B 1 73 ? -3.098 11.172 -4.969 1 97.06 73 VAL B N 1
ATOM 4080 C CA . VAL B 1 73 ? -4.121 10.141 -4.891 1 97.06 73 VAL B CA 1
ATOM 4081 C C . VAL B 1 73 ? -4.352 9.75 -3.43 1 97.06 73 VAL B C 1
ATOM 4083 O O . VAL B 1 73 ? -5.496 9.695 -2.969 1 97.06 73 VAL B O 1
ATOM 4086 N N . GLY B 1 74 ? -3.26 9.539 -2.717 1 98.19 74 GLY B N 1
ATOM 4087 C CA . GLY B 1 74 ? -3.361 9.117 -1.328 1 98.19 74 GLY B CA 1
ATOM 4088 C C . GLY B 1 74 ? -4.086 10.117 -0.45 1 98.19 74 GLY B C 1
ATOM 4089 O O . GLY B 1 74 ? -5.184 9.844 0.04 1 98.19 74 GLY B O 1
ATOM 4090 N N . PHE B 1 75 ? -3.523 11.328 -0.355 1 97.88 75 PHE B N 1
ATOM 4091 C CA . PHE B 1 75 ? -4.133 12.359 0.481 1 97.88 75 PHE B CA 1
ATOM 4092 C C . PHE B 1 75 ? -5.488 12.773 -0.081 1 97.88 75 PHE B C 1
ATOM 4094 O O . PHE B 1 75 ? -6.445 12.961 0.671 1 97.88 75 PHE B O 1
ATOM 4101 N N . GLY B 1 76 ? -5.582 12.93 -1.367 1 97.38 76 GLY B N 1
ATOM 4102 C CA . GLY B 1 76 ? -6.82 13.367 -1.987 1 97.38 76 GLY B CA 1
ATOM 4103 C C . GLY B 1 76 ? -8 12.477 -1.653 1 97.38 76 GLY B C 1
ATOM 4104 O O . GLY B 1 76 ? -8.984 12.938 -1.066 1 97.38 76 GLY B O 1
ATOM 4105 N N . PHE B 1 77 ? -7.836 11.188 -1.838 1 97.31 77 PHE B N 1
ATOM 4106 C CA . PHE B 1 77 ? -8.969 10.281 -1.673 1 97.31 77 PHE B CA 1
ATOM 4107 C C . PHE B 1 77 ? -9.164 9.93 -0.205 1 97.31 77 PHE B C 1
ATOM 4109 O O . PHE B 1 77 ? -10.289 9.688 0.233 1 97.31 77 PHE B O 1
ATOM 4116 N N . LEU B 1 78 ? -8.133 9.906 0.554 1 97.44 78 LEU B N 1
ATOM 4117 C CA . LEU B 1 78 ? -8.32 9.664 1.98 1 97.44 78 LEU B CA 1
ATOM 4118 C C . LEU B 1 78 ? -9.281 10.68 2.588 1 97.44 78 LEU B C 1
ATOM 4120 O O . LEU B 1 78 ? -10.078 10.336 3.461 1 97.44 78 LEU B O 1
ATOM 4124 N N . MET B 1 79 ? -9.281 11.906 2.107 1 97.12 79 MET B N 1
ATOM 4125 C CA . MET B 1 79 ? -10.094 12.984 2.666 1 97.12 79 MET B CA 1
ATOM 4126 C C . MET B 1 79 ? -11.453 13.047 1.985 1 97.12 79 MET B C 1
ATOM 4128 O O . MET B 1 79 ? -12.258 13.93 2.283 1 97.12 79 MET B O 1
ATOM 4132 N N . ALA B 1 80 ? -11.766 12.086 1.112 1 96.06 80 ALA B N 1
ATOM 4133 C CA . ALA B 1 80 ? -13.031 12.094 0.385 1 96.06 80 ALA B CA 1
ATOM 4134 C C . ALA B 1 80 ? -14.078 11.242 1.101 1 96.06 80 ALA B C 1
ATOM 4136 O O . ALA B 1 80 ? -15.016 10.742 0.475 1 96.06 80 ALA B O 1
ATOM 4137 N N . PHE B 1 81 ? -13.938 11.047 2.41 1 94.75 81 PHE B N 1
ATOM 4138 C CA . PHE B 1 81 ? -14.883 10.242 3.176 1 94.75 81 PHE B CA 1
ATOM 4139 C C . PHE B 1 81 ? -16.156 11.031 3.457 1 94.75 81 PHE B C 1
ATOM 4141 O O . PHE B 1 81 ? -17.203 10.445 3.717 1 94.75 81 PHE B O 1
ATOM 4148 N N . LEU B 1 82 ? -16.141 12.414 3.457 1 94.75 82 LEU B N 1
ATOM 4149 C CA . LEU B 1 82 ? -17.312 13.242 3.746 1 94.75 82 LEU B CA 1
ATOM 4150 C C . LEU B 1 82 ? -18.359 13.094 2.65 1 94.75 82 LEU B C 1
ATOM 4152 O O . LEU B 1 82 ? -18.047 13.133 1.462 1 94.75 82 LEU B O 1
ATOM 4156 N N . GLN B 1 83 ? -19.562 12.945 2.986 1 93.12 83 GLN B N 1
ATOM 4157 C CA . GLN B 1 83 ? -20.625 12.578 2.07 1 93.12 83 GLN B CA 1
ATOM 4158 C C . GLN B 1 83 ? -20.906 13.695 1.066 1 93.12 83 GLN B C 1
ATOM 4160 O O . GLN B 1 83 ? -21.375 13.438 -0.043 1 93.12 83 GLN B O 1
ATOM 4165 N N . ARG B 1 84 ? -20.625 15 1.377 1 94.56 84 ARG B N 1
ATOM 4166 C CA . ARG B 1 84 ? -20.984 16.094 0.48 1 94.56 84 ARG B CA 1
ATOM 4167 C C . ARG B 1 84 ? -19.797 17.031 0.262 1 94.56 84 ARG B C 1
ATOM 4169 O O . ARG B 1 84 ? -19.969 18.219 0.028 1 94.56 84 ARG B O 1
ATOM 4176 N N . TYR B 1 85 ? -18.641 16.5 0.365 1 96.12 85 TYR B N 1
ATOM 4177 C CA . TYR B 1 85 ? -17.469 17.359 0.282 1 96.12 85 TYR B CA 1
ATOM 4178 C C . TYR B 1 85 ? -16.359 16.703 -0.534 1 96.12 85 TYR B C 1
ATOM 4180 O O . TYR B 1 85 ? -15.18 17.047 -0.396 1 96.12 85 TYR B O 1
ATOM 4188 N N . GLY B 1 86 ? -16.656 15.695 -1.367 1 96.25 86 GLY B N 1
ATOM 4189 C CA . GLY B 1 86 ? -15.688 14.969 -2.176 1 96.25 86 GLY B CA 1
ATOM 4190 C C . GLY B 1 86 ? -14.984 15.844 -3.201 1 96.25 86 GLY B C 1
ATOM 4191 O O . GLY B 1 86 ? -13.781 15.703 -3.42 1 96.25 86 GLY B O 1
ATOM 4192 N N . PHE B 1 87 ? -15.734 16.781 -3.865 1 95.25 87 PHE B N 1
ATOM 4193 C CA . PHE B 1 87 ? -15.156 17.672 -4.852 1 95.25 87 PHE B CA 1
ATOM 4194 C C . PHE B 1 87 ? -14.07 18.547 -4.223 1 95.25 87 PHE B C 1
ATOM 4196 O O . PHE B 1 87 ? -12.969 18.656 -4.758 1 95.25 87 PHE B O 1
ATOM 4203 N N . SER B 1 88 ? -14.398 19.109 -3.098 1 96.25 88 SER B N 1
ATOM 4204 C CA . SER B 1 88 ? -13.477 20 -2.41 1 96.25 88 SER B CA 1
ATOM 4205 C C . SER B 1 88 ? -12.289 19.234 -1.845 1 96.25 88 SER B C 1
ATOM 4207 O O . SER B 1 88 ? -11.148 19.719 -1.9 1 96.25 88 SER B O 1
ATOM 4209 N N . SER B 1 89 ? -12.523 18.016 -1.29 1 97.06 89 SER B N 1
ATOM 4210 C CA . SER B 1 89 ? -11.422 17.203 -0.769 1 97.06 89 SER B CA 1
ATOM 4211 C C . SER B 1 89 ? -10.375 16.938 -1.845 1 97.06 89 SER B C 1
ATOM 4213 O O . SER B 1 89 ? -9.188 17.172 -1.634 1 97.06 89 SER B O 1
ATOM 4215 N N . LEU B 1 90 ? -10.797 16.531 -3 1 96.75 90 LEU B N 1
ATOM 4216 C CA . LEU B 1 90 ? -9.891 16.203 -4.098 1 96.75 90 LEU B CA 1
ATOM 4217 C C . LEU B 1 90 ? -9.375 17.469 -4.762 1 96.75 90 LEU B C 1
ATOM 4219 O O . LEU B 1 90 ? -8.172 17.609 -5.004 1 96.75 90 LEU B O 1
ATOM 4223 N N . GLY B 1 91 ? -10.273 18.422 -5.074 1 96.62 91 GLY B N 1
ATOM 4224 C CA . GLY B 1 91 ? -9.906 19.641 -5.785 1 96.62 91 GLY B CA 1
ATOM 4225 C C . GLY B 1 91 ? -8.938 20.516 -5.012 1 96.62 91 GLY B C 1
ATOM 4226 O O . GLY B 1 91 ? -7.957 21 -5.57 1 96.62 91 GLY B O 1
ATOM 4227 N N . PHE B 1 92 ? -9.211 20.734 -3.75 1 97.06 92 PHE B N 1
ATOM 4228 C CA . PHE B 1 92 ? -8.352 21.609 -2.969 1 97.06 92 PHE B CA 1
ATOM 4229 C C . PHE B 1 92 ? -7.051 20.906 -2.596 1 97.06 92 PHE B C 1
ATOM 4231 O O . PHE B 1 92 ? -6.02 21.562 -2.41 1 97.06 92 PHE B O 1
ATOM 4238 N N . THR B 1 93 ? -7.023 19.547 -2.455 1 97.88 93 THR B N 1
ATOM 4239 C CA . THR B 1 93 ? -5.762 18.812 -2.375 1 97.88 93 THR B CA 1
ATOM 4240 C C . THR B 1 93 ? -4.883 19.125 -3.584 1 97.88 93 THR B C 1
ATOM 4242 O O . THR B 1 93 ? -3.691 19.391 -3.439 1 97.88 93 THR B O 1
ATOM 4245 N N . PHE B 1 94 ? -5.504 19.094 -4.77 1 96.12 94 PHE B N 1
ATOM 4246 C CA . PHE B 1 94 ? -4.809 19.344 -6.023 1 96.12 94 PHE B CA 1
ATOM 4247 C C . PHE B 1 94 ? -4.234 20.75 -6.047 1 96.12 94 PHE B C 1
ATOM 4249 O O . PHE B 1 94 ? -3.059 20.953 -6.367 1 96.12 94 PHE B O 1
ATOM 4256 N N . LEU B 1 95 ? -5.023 21.719 -5.637 1 96.5 95 LEU B N 1
ATOM 4257 C CA . LEU B 1 95 ? -4.641 23.125 -5.645 1 96.5 95 LEU B CA 1
ATOM 4258 C C . LEU B 1 95 ? -3.508 23.375 -4.656 1 96.5 95 LEU B C 1
ATOM 4260 O O . LEU B 1 95 ? -2.475 23.938 -5.02 1 96.5 95 LEU B O 1
ATOM 4264 N N . LEU B 1 96 ? -3.689 22.969 -3.432 1 98.31 96 LEU B N 1
ATOM 4265 C CA . LEU B 1 96 ? -2.73 23.25 -2.369 1 98.31 96 LEU B CA 1
ATOM 4266 C C . LEU B 1 96 ? -1.398 22.547 -2.641 1 98.31 96 LEU B C 1
ATOM 4268 O O . LEU B 1 96 ? -0.336 23.156 -2.459 1 98.31 96 LEU B O 1
ATOM 4272 N N . ALA B 1 97 ? -1.469 21.297 -3.062 1 98.44 97 ALA B N 1
ATOM 4273 C CA . ALA B 1 97 ? -0.244 20.547 -3.338 1 98.44 97 ALA B CA 1
ATOM 4274 C C . ALA B 1 97 ? 0.526 21.172 -4.504 1 98.44 97 ALA B C 1
ATOM 4276 O O . ALA B 1 97 ? 1.746 21.328 -4.43 1 98.44 97 ALA B O 1
ATOM 4277 N N . ALA B 1 98 ? -0.19 21.531 -5.562 1 97.44 98 ALA B N 1
ATOM 4278 C CA . ALA B 1 98 ? 0.466 22.109 -6.73 1 97.44 98 ALA B CA 1
ATOM 4279 C C . ALA B 1 98 ? 1.178 23.406 -6.371 1 97.44 98 ALA B C 1
ATOM 4281 O O . ALA B 1 98 ? 2.305 23.656 -6.805 1 97.44 98 ALA B O 1
ATOM 4282 N N . PHE B 1 99 ? 0.549 24.188 -5.586 1 98.19 99 PHE B N 1
ATOM 4283 C CA . PHE B 1 99 ? 1.167 25.438 -5.168 1 98.19 99 PHE B CA 1
ATOM 4284 C C . PHE B 1 99 ? 2.35 25.188 -4.242 1 98.19 99 PHE B C 1
ATOM 4286 O O . PHE B 1 99 ? 3.412 25.781 -4.395 1 98.19 99 PHE B O 1
ATOM 4293 N N . ALA B 1 100 ? 2.17 24.297 -3.297 1 98.31 100 ALA B N 1
ATOM 4294 C CA . ALA B 1 100 ? 3.213 23.984 -2.322 1 98.31 100 ALA B CA 1
ATOM 4295 C C . ALA B 1 100 ? 4.465 23.453 -3.01 1 98.31 100 ALA B C 1
ATOM 4297 O O . ALA B 1 100 ? 5.586 23.719 -2.561 1 98.31 100 ALA B O 1
ATOM 4298 N N . LEU B 1 101 ? 4.289 22.688 -4.078 1 98.25 101 LEU B N 1
ATOM 4299 C CA . LEU B 1 101 ? 5.434 22.141 -4.797 1 98.25 101 LEU B CA 1
ATOM 4300 C C . LEU B 1 101 ? 6.332 23.25 -5.324 1 98.25 101 LEU B C 1
ATOM 4302 O O . LEU B 1 101 ? 7.555 23.203 -5.152 1 98.25 101 LEU B O 1
ATOM 4306 N N . GLN B 1 102 ? 5.746 24.266 -5.926 1 97.94 102 GLN B N 1
ATOM 4307 C CA . GLN B 1 102 ? 6.52 25.375 -6.469 1 97.94 102 GLN B CA 1
ATOM 4308 C C . GLN B 1 102 ? 7.098 26.25 -5.352 1 97.94 102 GLN B C 1
ATOM 4310 O O . GLN B 1 102 ? 8.289 26.562 -5.359 1 97.94 102 GLN B O 1
ATOM 4315 N N . TRP B 1 103 ? 6.293 26.578 -4.41 1 98.31 103 TRP B N 1
ATOM 4316 C CA . TRP B 1 103 ? 6.66 27.5 -3.336 1 98.31 103 TRP B CA 1
ATOM 4317 C C . TRP B 1 103 ? 7.738 26.891 -2.447 1 98.31 103 TRP B C 1
ATOM 4319 O O . TRP B 1 103 ? 8.664 27.578 -2.023 1 98.31 103 TRP B O 1
ATOM 4329 N N . SER B 1 104 ? 7.672 25.625 -2.188 1 98.31 104 SER B N 1
ATOM 4330 C CA . SER B 1 104 ? 8.656 24.969 -1.339 1 98.31 104 SER B CA 1
ATOM 4331 C C . SER B 1 104 ? 10.016 24.891 -2.031 1 98.31 104 SER B C 1
ATOM 4333 O O . SER B 1 104 ? 11.055 24.953 -1.376 1 98.31 104 SER B O 1
ATOM 4335 N N . THR B 1 105 ? 10.008 24.703 -3.336 1 97.12 105 THR B N 1
ATOM 4336 C CA . THR B 1 105 ? 11.258 24.703 -4.09 1 97.12 105 THR B CA 1
ATOM 4337 C C . THR B 1 105 ? 12.023 26 -3.85 1 97.12 105 THR B C 1
ATOM 4339 O O . THR B 1 105 ? 13.234 25.984 -3.639 1 97.12 105 THR B O 1
ATOM 4342 N N . LEU B 1 106 ? 11.32 27.125 -3.836 1 97 106 LEU B N 1
ATOM 4343 C CA . LEU B 1 106 ? 11.93 28.438 -3.609 1 97 106 LEU B CA 1
ATOM 4344 C C . LEU B 1 106 ? 12.406 28.562 -2.166 1 97 106 LEU B C 1
ATOM 4346 O O . LEU B 1 106 ? 13.555 28.953 -1.92 1 97 106 LEU B O 1
ATOM 4350 N N . ILE B 1 107 ? 11.578 28.219 -1.193 1 97.12 107 ILE B N 1
ATOM 4351 C CA . ILE B 1 107 ? 11.883 28.422 0.219 1 97.12 107 ILE B CA 1
ATOM 4352 C C . ILE B 1 107 ? 13.086 27.547 0.608 1 97.12 107 ILE B C 1
ATOM 4354 O O . ILE B 1 107 ? 14.023 28.031 1.243 1 97.12 107 ILE B O 1
ATOM 4358 N N . GLN B 1 108 ? 12.992 26.297 0.236 1 94.19 108 GLN B N 1
ATOM 4359 C CA . GLN B 1 108 ? 14.086 25.391 0.568 1 94.19 108 GLN B CA 1
ATOM 4360 C C . GLN B 1 108 ? 15.367 25.781 -0.168 1 94.19 108 GLN B C 1
ATOM 4362 O O . GLN B 1 108 ? 16.469 25.656 0.379 1 94.19 108 GLN B O 1
ATOM 4367 N N . GLY B 1 109 ? 15.211 26.25 -1.373 1 94.25 109 GLY B N 1
ATOM 4368 C CA . GLY B 1 109 ? 16.359 26.75 -2.119 1 94.25 109 GLY B CA 1
ATOM 4369 C C . GLY B 1 109 ? 17.031 27.938 -1.466 1 94.25 109 GLY B C 1
ATOM 4370 O O . GLY B 1 109 ? 18.266 28 -1.375 1 94.25 109 GLY B O 1
ATOM 4371 N N . PHE B 1 110 ? 16.297 28.891 -1.013 1 94 110 PHE B N 1
ATOM 4372 C CA . PHE B 1 110 ? 16.828 30.094 -0.375 1 94 110 PHE B CA 1
ATOM 4373 C C . PHE B 1 110 ? 17.547 29.734 0.925 1 94 110 PHE B C 1
ATOM 4375 O O . PHE B 1 110 ? 18.562 30.344 1.26 1 94 110 PHE B O 1
ATOM 4382 N N . LEU B 1 111 ? 17.062 28.766 1.639 1 92.94 111 LEU B N 1
ATOM 4383 C CA . LEU B 1 111 ? 17.625 28.406 2.936 1 92.94 111 LEU B CA 1
ATOM 4384 C C . LEU B 1 111 ? 18.922 27.625 2.768 1 92.94 111 LEU B C 1
ATOM 4386 O O . LEU B 1 111 ? 19.812 27.688 3.621 1 92.94 111 LEU B O 1
ATOM 4390 N N . HIS B 1 112 ? 19.016 26.891 1.73 1 88.5 112 HIS B N 1
ATOM 4391 C CA . HIS B 1 112 ? 20.188 26.062 1.538 1 88.5 112 HIS B CA 1
ATOM 4392 C C . HIS B 1 112 ? 21.188 26.703 0.582 1 88.5 112 HIS B C 1
ATOM 4394 O O . HIS B 1 112 ? 22.328 26.266 0.468 1 88.5 112 HIS B O 1
ATOM 4400 N N . ALA B 1 113 ? 20.719 27.625 -0.191 1 78.12 113 ALA B N 1
ATOM 4401 C CA . ALA B 1 113 ? 21.578 28.281 -1.18 1 78.12 113 ALA B CA 1
ATOM 4402 C C . ALA B 1 113 ? 22.703 29.062 -0.502 1 78.12 113 ALA B C 1
ATOM 4404 O O . ALA B 1 113 ? 22.484 29.688 0.539 1 78.12 113 ALA B O 1
ATOM 4405 N N . ARG B 1 114 ? 23.969 28.672 -0.902 1 66 114 ARG B N 1
ATOM 4406 C CA . ARG B 1 114 ? 25.109 29.469 -0.483 1 66 114 ARG B CA 1
ATOM 4407 C C . ARG B 1 114 ? 25.016 30.891 -1.03 1 66 114 ARG B C 1
ATOM 4409 O O . ARG B 1 114 ? 24.359 31.125 -2.037 1 66 114 ARG B O 1
ATOM 4416 N N . HIS B 1 115 ? 25.547 31.906 -0.307 1 60.47 115 HIS B N 1
ATOM 4417 C CA . HIS B 1 115 ? 25.578 33.344 -0.612 1 60.47 115 HIS B CA 1
ATOM 4418 C C . HIS B 1 115 ? 25.875 33.562 -2.088 1 60.47 115 HIS B C 1
ATOM 4420 O O . HIS B 1 115 ? 26.922 33.188 -2.586 1 60.47 115 HIS B O 1
ATOM 4426 N N . GLY B 1 116 ? 24.812 34.25 -2.854 1 61.06 116 GLY B N 1
ATOM 4427 C CA . GLY B 1 116 ? 24.906 34.812 -4.195 1 61.06 116 GLY B CA 1
ATOM 4428 C C . GLY B 1 116 ? 24.578 33.781 -5.277 1 61.06 116 GLY B C 1
ATOM 4429 O O . GLY B 1 116 ? 24.578 34.125 -6.465 1 61.06 116 GLY B O 1
ATOM 4430 N N . GLY B 1 117 ? 24.141 32.5 -4.898 1 77.44 117 GLY B N 1
ATOM 4431 C CA . GLY B 1 117 ? 24.031 31.547 -5.988 1 77.44 117 GLY B CA 1
ATOM 4432 C C . GLY B 1 117 ? 22.594 31.188 -6.332 1 77.44 117 GLY B C 1
ATOM 4433 O O . GLY B 1 117 ? 21.656 31.734 -5.738 1 77.44 117 GLY B O 1
ATOM 4434 N N . HIS B 1 118 ? 22.359 30.594 -7.426 1 90.81 118 HIS B N 1
ATOM 4435 C CA . HIS B 1 118 ? 21.078 30.109 -7.938 1 90.81 118 HIS B CA 1
ATOM 4436 C C . HIS B 1 118 ? 20.625 28.859 -7.195 1 90.81 118 HIS B C 1
ATOM 4438 O O . HIS B 1 118 ? 21.438 28.172 -6.566 1 90.81 118 HIS B O 1
ATOM 4444 N N . ILE B 1 119 ? 19.344 28.734 -7.094 1 95 119 ILE B N 1
ATOM 4445 C CA . ILE B 1 119 ? 18.734 27.5 -6.613 1 95 119 ILE B CA 1
ATOM 4446 C C . ILE B 1 119 ? 18.781 26.438 -7.707 1 95 119 ILE B C 1
ATOM 4448 O O . ILE B 1 119 ? 18.109 26.547 -8.734 1 95 119 ILE B O 1
ATOM 4452 N N . CYS B 1 120 ? 19.578 25.438 -7.551 1 93.94 120 CYS B N 1
ATOM 4453 C CA . CYS B 1 120 ? 19.734 24.391 -8.555 1 93.94 120 CYS B CA 1
ATOM 4454 C C . CYS B 1 120 ? 18.797 23.219 -8.258 1 93.94 120 CYS B C 1
ATOM 4456 O O . CYS B 1 120 ? 18.891 22.625 -7.184 1 93.94 120 CYS B O 1
ATOM 4458 N N . VAL B 1 121 ? 17.969 22.891 -9.203 1 95 121 VAL B N 1
ATOM 4459 C CA . VAL B 1 121 ? 16.906 21.938 -8.914 1 95 121 VAL B CA 1
ATOM 4460 C C . VAL B 1 121 ? 17.156 20.641 -9.695 1 95 121 VAL B C 1
ATOM 4462 O O . VAL B 1 121 ? 17.672 20.672 -10.812 1 95 121 VAL B O 1
ATOM 4465 N N . GLY B 1 122 ? 16.875 19.516 -9.102 1 94.25 122 GLY B N 1
ATOM 4466 C CA . GLY B 1 122 ? 16.859 18.156 -9.633 1 94.25 122 GLY B CA 1
ATOM 4467 C C . GLY B 1 122 ? 15.828 17.266 -8.977 1 94.25 122 GLY B C 1
ATOM 4468 O O . GLY B 1 122 ? 14.859 17.75 -8.391 1 94.25 122 GLY B O 1
ATOM 4469 N N . VAL B 1 123 ? 15.969 15.961 -9.062 1 95.19 123 VAL B N 1
ATOM 4470 C CA . VAL B 1 123 ? 14.977 15.008 -8.57 1 95.19 123 VAL B CA 1
ATOM 4471 C C . VAL B 1 123 ? 14.867 15.125 -7.051 1 95.19 123 VAL B C 1
ATOM 4473 O O . VAL B 1 123 ? 13.781 14.961 -6.488 1 95.19 123 VAL B O 1
ATOM 4476 N N . GLU B 1 124 ? 15.914 15.438 -6.406 1 94.56 124 GLU B N 1
ATOM 4477 C CA . GLU B 1 124 ? 15.891 15.586 -4.953 1 94.56 124 GLU B CA 1
ATOM 4478 C C . GLU B 1 124 ? 15.008 16.766 -4.531 1 94.56 124 GLU B C 1
ATOM 4480 O O . GLU B 1 124 ? 14.328 16.688 -3.508 1 94.56 124 GLU B O 1
ATOM 4485 N N . SER B 1 125 ? 15.07 17.844 -5.285 1 95.62 125 SER B N 1
ATOM 4486 C CA . SER B 1 125 ? 14.227 19 -5 1 95.62 125 SER B CA 1
ATOM 4487 C C . SER B 1 125 ? 12.742 18.641 -5.129 1 95.62 125 SER B C 1
ATOM 4489 O O . SER B 1 125 ? 11.914 19.141 -4.363 1 95.62 125 SER B O 1
ATOM 4491 N N . MET B 1 126 ? 12.438 17.766 -6.113 1 96.62 126 MET B N 1
ATOM 4492 C CA . MET B 1 126 ? 11.055 17.328 -6.309 1 96.62 126 MET B CA 1
ATOM 4493 C C . MET B 1 126 ? 10.57 16.516 -5.117 1 96.62 126 MET B C 1
ATOM 4495 O O . MET B 1 126 ? 9.438 16.688 -4.66 1 96.62 126 MET B O 1
ATOM 4499 N N . ILE B 1 127 ? 11.391 15.664 -4.613 1 96.94 127 ILE B N 1
ATOM 4500 C CA . ILE B 1 127 ? 11.055 14.836 -3.465 1 96.94 127 ILE B CA 1
ATOM 4501 C C . ILE B 1 127 ? 10.797 15.719 -2.246 1 96.94 127 ILE B C 1
ATOM 4503 O O . ILE B 1 127 ? 9.789 15.562 -1.557 1 96.94 127 ILE B O 1
ATOM 4507 N N . ASN B 1 128 ? 11.68 16.641 -2.021 1 97 128 ASN B N 1
ATOM 4508 C CA . ASN B 1 128 ? 11.547 17.531 -0.876 1 97 128 ASN B CA 1
ATOM 4509 C C . ASN B 1 128 ? 10.289 18.375 -0.971 1 97 128 ASN B C 1
ATOM 4511 O O . ASN B 1 128 ? 9.641 18.656 0.042 1 97 128 ASN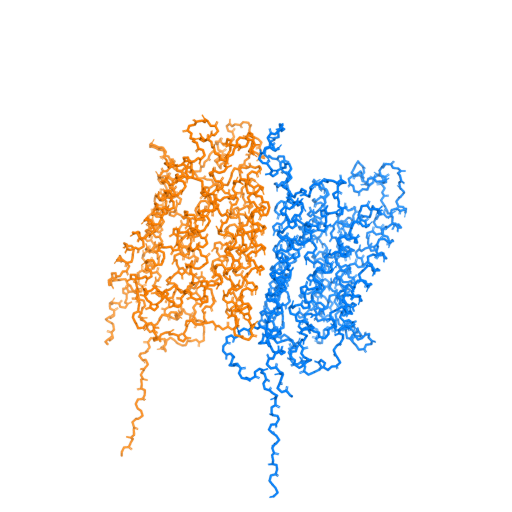 B O 1
ATOM 4515 N N . ALA B 1 129 ? 10 18.797 -2.156 1 98.19 129 ALA B N 1
ATOM 4516 C CA . ALA B 1 129 ? 8.773 19.562 -2.359 1 98.19 129 ALA B CA 1
ATOM 4517 C C . ALA B 1 129 ? 7.539 18.734 -2.047 1 98.19 129 ALA B C 1
ATOM 4519 O O . ALA B 1 129 ? 6.574 19.234 -1.463 1 98.19 129 ALA B O 1
ATOM 4520 N N . ASP B 1 130 ? 7.551 17.469 -2.436 1 98.38 130 ASP B N 1
ATOM 4521 C CA . ASP B 1 130 ? 6.449 16.562 -2.113 1 98.38 130 ASP B CA 1
ATOM 4522 C C . ASP B 1 130 ? 6.289 16.406 -0.602 1 98.38 130 ASP B C 1
ATOM 4524 O O . ASP B 1 130 ? 5.168 16.312 -0.097 1 98.38 130 ASP B O 1
ATOM 4528 N N . PHE B 1 131 ? 7.395 16.375 0.109 1 98.25 131 PHE B N 1
ATOM 4529 C CA . PHE B 1 131 ? 7.352 16.25 1.561 1 98.25 131 PHE B CA 1
ATOM 4530 C C . PHE B 1 131 ? 6.691 17.469 2.191 1 98.25 131 PHE B C 1
ATOM 4532 O O . PHE B 1 131 ? 5.871 17.328 3.102 1 98.25 131 PHE B O 1
ATOM 4539 N N . CYS B 1 132 ? 7.047 18.578 1.666 1 98.5 132 CYS B N 1
ATOM 4540 C CA . CYS B 1 132 ? 6.414 19.797 2.141 1 98.5 132 CYS B CA 1
ATOM 4541 C C . CYS B 1 132 ? 4.918 19.781 1.851 1 98.5 132 CYS B C 1
ATOM 4543 O O . CYS B 1 132 ? 4.109 20.141 2.711 1 98.5 132 CYS B O 1
ATOM 4545 N N . ALA B 1 133 ? 4.582 19.422 0.614 1 98.69 133 ALA B N 1
ATOM 4546 C CA . ALA B 1 133 ? 3.168 19.312 0.264 1 98.69 133 ALA B CA 1
ATOM 4547 C C . ALA B 1 133 ? 2.436 18.375 1.22 1 98.69 133 ALA B C 1
ATOM 4549 O O . ALA B 1 133 ? 1.304 18.656 1.626 1 98.69 133 ALA B O 1
ATOM 4550 N N . GLY B 1 134 ? 3.088 17.297 1.536 1 98.62 134 GLY B N 1
ATOM 4551 C CA . GLY B 1 134 ? 2.506 16.375 2.498 1 98.62 134 GLY B CA 1
ATOM 4552 C C . GLY B 1 134 ? 2.199 17.031 3.836 1 98.62 134 GLY B C 1
ATOM 4553 O O . GLY B 1 134 ? 1.123 16.812 4.398 1 98.62 134 GLY B O 1
ATOM 4554 N N . ALA B 1 135 ? 3.098 17.766 4.348 1 98.81 135 ALA B N 1
ATOM 4555 C CA . ALA B 1 135 ? 2.887 18.453 5.617 1 98.81 135 ALA B CA 1
ATOM 4556 C C . ALA B 1 135 ? 1.709 19.406 5.531 1 98.81 135 ALA B C 1
ATOM 4558 O O . ALA B 1 135 ? 0.881 19.469 6.441 1 98.81 135 ALA B O 1
ATOM 4559 N N . VAL B 1 136 ? 1.635 20.125 4.477 1 98.81 136 VAL B N 1
ATOM 4560 C CA . VAL B 1 136 ? 0.553 21.078 4.262 1 98.81 136 VAL B CA 1
ATOM 4561 C C . VAL B 1 136 ? -0.783 20.344 4.207 1 98.81 136 VAL B C 1
ATOM 4563 O O . VAL B 1 136 ? -1.779 20.812 4.77 1 98.81 136 VAL B O 1
ATOM 4566 N N . LEU B 1 137 ? -0.792 19.234 3.547 1 98.81 137 LEU B N 1
ATOM 4567 C CA . LEU B 1 137 ? -2.033 18.484 3.381 1 98.81 137 LEU B CA 1
ATOM 4568 C C . LEU B 1 137 ? -2.465 17.844 4.699 1 98.81 137 LEU B C 1
ATOM 4570 O O . LEU B 1 137 ? -3.662 17.688 4.949 1 98.81 137 LEU B O 1
ATOM 4574 N N . ILE B 1 138 ? -1.51 17.453 5.566 1 98.81 138 ILE B N 1
ATOM 4575 C CA . ILE B 1 138 ? -1.858 16.984 6.902 1 98.81 138 ILE B CA 1
ATOM 4576 C C . ILE B 1 138 ? -2.6 18.078 7.66 1 98.81 138 ILE B C 1
ATOM 4578 O O . ILE B 1 138 ? -3.65 17.844 8.258 1 98.81 138 ILE B O 1
ATOM 4582 N N . SER B 1 139 ? -2.107 19.297 7.582 1 98.81 139 SER B N 1
ATOM 4583 C CA . SER B 1 139 ? -2.766 20.438 8.211 1 98.81 139 SER B CA 1
ATOM 4584 C C . SER B 1 139 ? -4.137 20.688 7.594 1 98.81 139 SER B C 1
ATOM 4586 O O . SER B 1 139 ? -5.094 21 8.305 1 98.81 139 SER B O 1
ATOM 4588 N N . PHE B 1 140 ? -4.168 20.609 6.289 1 98.56 140 PHE B N 1
ATOM 4589 C CA . PHE B 1 140 ? -5.43 20.734 5.57 1 98.56 140 PHE B CA 1
ATOM 4590 C C . PHE B 1 140 ? -6.465 19.75 6.117 1 98.56 140 PHE B C 1
ATOM 4592 O O . PHE B 1 140 ? -7.633 20.109 6.285 1 98.56 140 PHE B O 1
ATOM 4599 N N . GLY B 1 141 ? -6.051 18.578 6.453 1 98.31 141 GLY B N 1
ATOM 4600 C CA . GLY B 1 141 ? -6.945 17.578 7.008 1 98.31 141 GLY B CA 1
ATOM 4601 C C . GLY B 1 141 ? -7.582 18 8.32 1 98.31 141 GLY B C 1
ATOM 4602 O O . GLY B 1 141 ? -8.727 17.641 8.602 1 98.31 141 GLY B O 1
ATOM 4603 N N . ALA B 1 142 ? -6.875 18.75 9.102 1 98.12 142 ALA B N 1
ATOM 4604 C CA . ALA B 1 142 ? -7.391 19.188 10.398 1 98.12 142 ALA B CA 1
ATOM 4605 C C . ALA B 1 142 ? -8.539 20.172 10.219 1 98.12 142 ALA B C 1
ATOM 4607 O O . ALA B 1 142 ? -9.484 20.203 11.016 1 98.12 142 ALA B O 1
ATOM 4608 N N . VAL B 1 143 ? -8.539 20.938 9.18 1 97.44 143 VAL B N 1
ATOM 4609 C CA . VAL B 1 143 ? -9.547 21.984 9.008 1 97.44 143 VAL B CA 1
ATOM 4610 C C . VAL B 1 143 ? -10.414 21.672 7.797 1 97.44 143 VAL B C 1
ATOM 4612 O O . VAL B 1 143 ? -11.078 22.562 7.254 1 97.44 143 VAL B O 1
ATOM 4615 N N . LEU B 1 144 ? -10.359 20.469 7.336 1 97.56 144 LEU B N 1
ATOM 4616 C CA . LEU B 1 144 ? -11.125 20.047 6.172 1 97.56 144 LEU B CA 1
ATOM 4617 C C . LEU B 1 144 ? -12.602 20.406 6.332 1 97.56 144 LEU B C 1
ATOM 4619 O O . LEU B 1 144 ? -13.219 20.078 7.348 1 97.56 144 LEU B O 1
ATOM 4623 N N . GLY B 1 145 ? -13.117 21.109 5.328 1 96.44 145 GLY B N 1
ATOM 4624 C CA . GLY B 1 145 ? -14.539 21.438 5.297 1 96.44 145 GLY B CA 1
ATOM 4625 C C . GLY B 1 145 ? -14.891 22.672 6.105 1 96.44 145 GLY B C 1
ATOM 4626 O O . GLY B 1 145 ? -16.047 23.109 6.117 1 96.44 145 GLY B O 1
ATOM 4627 N N . LYS B 1 146 ? -13.922 23.344 6.73 1 95.88 146 LYS B N 1
ATOM 4628 C CA . LYS B 1 146 ? -14.227 24.438 7.648 1 95.88 146 LYS B CA 1
ATOM 4629 C C . LYS B 1 146 ? -13.555 25.734 7.195 1 95.88 146 LYS B C 1
ATOM 4631 O O . LYS B 1 146 ? -13.758 26.781 7.801 1 95.88 146 LYS B O 1
ATOM 4636 N N . ALA B 1 147 ? -12.773 25.641 6.211 1 94.81 147 ALA B N 1
ATOM 4637 C CA . ALA B 1 147 ? -12.078 26.797 5.676 1 94.81 147 ALA B CA 1
ATOM 4638 C C . ALA B 1 147 ? -12.297 26.922 4.172 1 94.81 147 ALA B C 1
ATOM 4640 O O . ALA B 1 147 ? -12.477 25.922 3.477 1 94.81 147 ALA B O 1
ATOM 4641 N N . GLY B 1 148 ? -12.32 28.172 3.734 1 93.44 148 GLY B N 1
ATOM 4642 C CA . GLY B 1 148 ? -12.484 28.422 2.311 1 93.44 148 GLY B CA 1
ATOM 4643 C C . GLY B 1 148 ? -11.195 28.281 1.528 1 93.44 148 GLY B C 1
ATOM 4644 O O . GLY B 1 148 ? -10.109 28.219 2.113 1 93.44 148 GLY B O 1
ATOM 4645 N N . PRO B 1 149 ? -11.289 28.188 0.166 1 94 149 PRO B N 1
ATOM 4646 C CA . PRO B 1 149 ? -10.117 27.922 -0.665 1 94 149 PRO B CA 1
ATOM 4647 C C . PRO B 1 149 ? -9.078 29.047 -0.579 1 94 149 PRO B C 1
ATOM 4649 O O . PRO B 1 149 ? -7.875 28.781 -0.653 1 94 149 PRO B O 1
ATOM 4652 N N . ALA B 1 150 ? -9.547 30.312 -0.449 1 94 150 ALA B N 1
ATOM 4653 C CA . ALA B 1 150 ? -8.594 31.406 -0.301 1 94 150 ALA B CA 1
ATOM 4654 C C . ALA B 1 150 ? -7.828 31.297 1.014 1 94 150 ALA B C 1
ATOM 4656 O O . ALA B 1 150 ? -6.621 31.547 1.058 1 94 150 ALA B O 1
ATOM 4657 N N . GLN B 1 151 ? -8.539 31 2.086 1 95.44 151 GLN B N 1
ATOM 4658 C CA . GLN B 1 151 ? -7.895 30.781 3.375 1 95.44 151 GLN B CA 1
ATOM 4659 C C . GLN B 1 151 ? -6.875 29.641 3.287 1 95.44 151 GLN B C 1
ATOM 4661 O O . GLN B 1 151 ? -5.77 29.75 3.822 1 95.44 151 GLN B O 1
ATOM 4666 N N . LEU B 1 152 ? -7.23 28.609 2.588 1 96.5 152 LEU B N 1
ATOM 4667 C CA . LEU B 1 152 ? -6.375 27.422 2.475 1 96.5 152 LEU B CA 1
ATOM 4668 C C . LEU B 1 152 ? -5.098 27.75 1.706 1 96.5 152 LEU B C 1
ATOM 4670 O O . LEU B 1 152 ? -4.02 27.266 2.045 1 96.5 152 LEU B O 1
ATOM 4674 N N . LEU B 1 153 ? -5.215 28.516 0.695 1 96.19 153 LEU B N 1
ATOM 4675 C CA . LEU B 1 153 ? -4.039 28.906 -0.076 1 96.19 153 LEU B CA 1
ATOM 4676 C C . LEU B 1 153 ? -3.092 29.75 0.768 1 96.19 153 LEU B C 1
ATOM 4678 O O . LEU B 1 153 ? -1.87 29.594 0.675 1 96.19 153 LEU B O 1
ATOM 4682 N N . LEU B 1 154 ? -3.615 30.641 1.544 1 96.31 154 LEU B N 1
ATOM 4683 C CA . LEU B 1 154 ? -2.801 31.453 2.439 1 96.31 154 LEU B CA 1
ATOM 4684 C C . LEU B 1 154 ? -2.139 30.594 3.506 1 96.31 154 LEU B C 1
ATOM 4686 O O . LEU B 1 154 ? -1.007 30.859 3.916 1 96.31 154 LEU B O 1
ATOM 4690 N N . LEU B 1 155 ? -2.893 29.609 3.955 1 96.69 155 LEU B N 1
ATOM 4691 C CA . LEU B 1 155 ? -2.326 28.625 4.867 1 96.69 155 LEU B CA 1
ATOM 4692 C C . LEU B 1 155 ? -1.105 27.953 4.25 1 96.69 155 LEU B C 1
ATOM 4694 O O . LEU B 1 155 ? -0.059 27.844 4.895 1 96.69 155 LEU B O 1
ATOM 4698 N N . ALA B 1 156 ? -1.245 27.469 3.035 1 98.06 156 ALA B N 1
ATOM 4699 C CA . ALA B 1 156 ? -0.146 26.797 2.344 1 98.06 156 ALA B CA 1
ATOM 4700 C C . ALA B 1 156 ? 1.053 27.734 2.189 1 98.06 156 ALA B C 1
ATOM 4702 O O . ALA B 1 156 ? 2.201 27.297 2.324 1 98.06 156 ALA B O 1
ATOM 4703 N N . LEU B 1 157 ? 0.796 28.984 1.901 1 97.88 157 LEU B N 1
ATOM 4704 C CA . LEU B 1 157 ? 1.847 29.984 1.748 1 97.88 157 LEU B CA 1
ATOM 4705 C C . LEU B 1 157 ? 2.654 30.125 3.033 1 97.88 157 LEU B C 1
ATOM 4707 O O . LEU B 1 157 ? 3.887 30.047 3.008 1 97.88 157 LEU B O 1
ATOM 4711 N N . LEU B 1 158 ? 1.986 30.297 4.137 1 97.88 158 LEU B N 1
ATOM 4712 C CA . LEU B 1 158 ? 2.639 30.516 5.422 1 97.88 158 LEU B CA 1
ATOM 4713 C C . LEU B 1 158 ? 3.301 29.234 5.926 1 97.88 158 LEU B C 1
ATOM 4715 O O . LEU B 1 158 ? 4.453 29.266 6.367 1 97.88 158 LEU B O 1
ATOM 4719 N N . GLU B 1 159 ? 2.561 28.156 5.844 1 98.69 159 GLU B N 1
ATOM 4720 C CA . GLU B 1 159 ? 3.029 26.906 6.418 1 98.69 159 GLU B CA 1
ATOM 4721 C C . GLU B 1 159 ? 4.27 26.391 5.688 1 98.69 159 GLU B C 1
ATOM 4723 O O . GLU B 1 159 ? 5.16 25.797 6.301 1 98.69 159 GLU B O 1
ATOM 4728 N N . THR B 1 160 ? 4.305 26.562 4.398 1 98.56 160 THR B N 1
ATOM 4729 C CA . THR B 1 160 ? 5.453 26.125 3.615 1 98.56 160 THR B CA 1
ATOM 4730 C C . THR B 1 160 ? 6.73 26.812 4.086 1 98.56 160 THR B C 1
ATOM 4732 O O . THR B 1 160 ? 7.785 26.188 4.172 1 98.56 160 THR B O 1
ATOM 4735 N N . VAL B 1 161 ? 6.676 28.062 4.434 1 98.31 161 VAL B N 1
ATOM 4736 C CA . VAL B 1 161 ? 7.832 28.797 4.922 1 98.31 161 VAL B CA 1
ATOM 4737 C C . VAL B 1 161 ? 8.281 28.234 6.266 1 98.31 161 VAL B C 1
ATOM 4739 O O . VAL B 1 161 ? 9.461 27.938 6.461 1 98.31 161 VAL B O 1
ATOM 4742 N N . LEU B 1 162 ? 7.363 28.078 7.137 1 98.62 162 LEU B N 1
ATOM 4743 C CA . LEU B 1 162 ? 7.688 27.594 8.477 1 98.62 162 LEU B CA 1
ATOM 4744 C C . LEU B 1 162 ? 8.18 26.156 8.43 1 98.62 162 LEU B C 1
ATOM 4746 O O . LEU B 1 162 ? 9.039 25.75 9.227 1 98.62 162 LEU B O 1
ATOM 4750 N N . PHE B 1 163 ? 7.602 25.344 7.559 1 98.62 163 PHE B N 1
ATOM 4751 C CA . PHE B 1 163 ? 8.094 23.984 7.332 1 98.62 163 PHE B CA 1
ATOM 4752 C C . PHE B 1 163 ? 9.562 24.016 6.922 1 98.62 163 PHE B C 1
ATOM 4754 O O . PHE B 1 163 ? 10.375 23.266 7.473 1 98.62 163 PHE B O 1
ATOM 4761 N N . GLY B 1 164 ? 9.867 24.875 5.906 1 98.31 164 GLY B N 1
ATOM 4762 C CA . GLY B 1 164 ? 11.234 24.969 5.43 1 98.31 164 GLY B CA 1
ATOM 4763 C C . GLY B 1 164 ? 12.219 25.391 6.508 1 98.31 164 GLY B C 1
ATOM 4764 O O . GLY B 1 164 ? 13.312 24.828 6.613 1 98.31 164 GLY B O 1
ATOM 4765 N N . VAL B 1 165 ? 11.828 26.281 7.316 1 98.25 165 VAL B N 1
ATOM 4766 C CA . VAL B 1 165 ? 12.695 26.766 8.391 1 98.25 165 VAL B CA 1
ATOM 4767 C C . VAL B 1 165 ? 12.891 25.672 9.43 1 98.25 165 VAL B C 1
ATOM 4769 O O . VAL B 1 165 ? 14.008 25.438 9.883 1 98.25 165 VAL B O 1
ATOM 4772 N N . ASN B 1 166 ? 11.797 25.031 9.812 1 98.62 166 ASN B N 1
ATOM 4773 C CA . ASN B 1 166 ? 11.875 23.922 10.773 1 98.62 166 ASN B CA 1
ATOM 4774 C C . ASN B 1 166 ? 12.805 22.812 10.281 1 98.62 166 ASN B C 1
ATOM 4776 O O . ASN B 1 166 ? 13.656 22.344 11.031 1 98.62 166 ASN B O 1
ATOM 4780 N N . GLU B 1 167 ? 12.586 22.422 9.078 1 97.94 167 GLU B N 1
ATOM 4781 C CA . GLU B 1 167 ? 13.406 21.375 8.492 1 97.94 167 GLU B CA 1
ATOM 4782 C C . GLU B 1 167 ? 14.875 21.766 8.469 1 97.94 167 GLU B C 1
ATOM 4784 O O . GLU B 1 167 ? 15.75 20.953 8.789 1 97.94 167 GLU B O 1
ATOM 4789 N N . PHE B 1 168 ? 15.156 23.016 8.086 1 97.44 168 PHE B N 1
ATOM 4790 C CA . PHE B 1 168 ? 16.516 23.531 8.031 1 97.44 168 PHE B CA 1
ATOM 4791 C C . PHE B 1 168 ? 17.156 23.5 9.414 1 97.44 168 PHE B C 1
ATOM 4793 O O . PHE B 1 168 ? 18.312 23.078 9.57 1 97.44 168 PHE B O 1
ATOM 4800 N N . VAL B 1 169 ? 16.469 23.969 10.414 1 98.25 169 VAL B N 1
ATOM 4801 C CA . VAL B 1 169 ? 16.984 24.016 11.773 1 98.25 169 VAL B CA 1
ATOM 4802 C C . VAL B 1 169 ? 17.281 22.609 12.258 1 98.25 169 VAL B C 1
ATOM 4804 O O . VAL B 1 169 ? 18.344 22.344 12.828 1 98.25 169 VAL B O 1
ATOM 4807 N N . LEU B 1 170 ? 16.406 21.656 12.031 1 98.38 170 LEU B N 1
ATOM 4808 C CA . LEU B 1 170 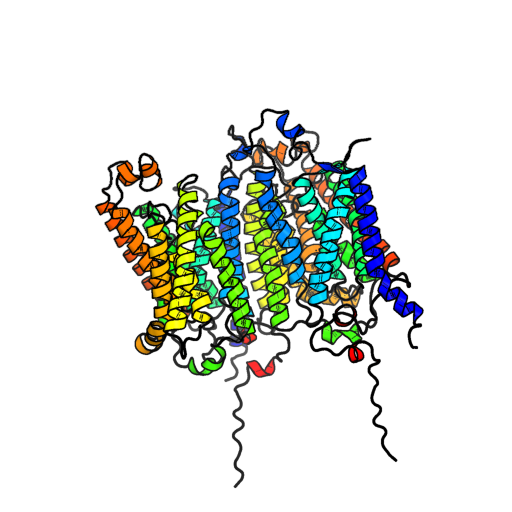? 16.578 20.297 12.531 1 98.38 170 LEU B CA 1
ATOM 4809 C C . LEU B 1 170 ? 17.703 19.578 11.805 1 98.38 170 LEU B C 1
ATOM 4811 O O . LEU B 1 170 ? 18.656 19.109 12.445 1 98.38 170 LEU B O 1
ATOM 4815 N N . LEU B 1 171 ? 17.641 19.609 10.492 1 96.62 171 LEU B N 1
ATOM 4816 C CA . LEU B 1 171 ? 18.516 18.719 9.727 1 96.62 171 LEU B CA 1
ATOM 4817 C C . LEU B 1 171 ? 19.875 19.375 9.492 1 96.62 171 LEU B C 1
ATOM 4819 O O . LEU B 1 171 ? 20.906 18.688 9.547 1 96.62 171 LEU B O 1
ATOM 4823 N N . SER B 1 172 ? 19.906 20.672 9.25 1 95.38 172 SER B N 1
ATOM 4824 C CA . SER B 1 172 ? 21.156 21.312 8.844 1 95.38 172 SER B CA 1
ATOM 4825 C C . SER B 1 172 ? 21.875 21.922 10.047 1 95.38 172 SER B C 1
ATOM 4827 O O . SER B 1 172 ? 23.094 21.844 10.156 1 95.38 172 SER B O 1
ATOM 4829 N N . LEU B 1 173 ? 21.172 22.516 10.953 1 96.31 173 LEU B N 1
ATOM 4830 C CA . LEU B 1 173 ? 21.812 23.219 12.062 1 96.31 173 LEU B CA 1
ATOM 4831 C C . LEU B 1 173 ? 22.031 22.266 13.234 1 96.31 173 LEU B C 1
ATOM 4833 O O . LEU B 1 173 ? 23.141 22.219 13.797 1 96.31 173 LEU B O 1
ATOM 4837 N N . LEU B 1 174 ? 21.047 21.453 13.586 1 97.25 174 LEU B N 1
ATOM 4838 C CA . LEU B 1 174 ? 21.125 20.609 14.773 1 97.25 174 LEU B CA 1
ATOM 4839 C C . LEU B 1 174 ? 21.672 19.234 14.43 1 97.25 174 LEU B C 1
ATOM 4841 O O . LEU B 1 174 ? 22.078 18.484 15.32 1 97.25 174 LEU B O 1
ATOM 4845 N N . GLY B 1 175 ? 21.609 18.875 13.156 1 96.88 175 GLY B N 1
ATOM 4846 C CA . GLY B 1 175 ? 22.125 17.578 12.75 1 96.88 175 GLY B CA 1
ATOM 4847 C C . GLY B 1 175 ? 21.234 16.422 13.156 1 96.88 175 GLY B C 1
ATOM 4848 O O . GLY B 1 175 ? 21.719 15.312 13.383 1 96.88 175 GLY B O 1
ATOM 4849 N N . VAL B 1 176 ? 20 16.656 13.336 1 97.69 176 VAL B N 1
ATOM 4850 C CA . VAL B 1 176 ? 19.016 15.648 13.688 1 97.69 176 VAL B CA 1
ATOM 4851 C C . VAL B 1 176 ? 18.734 14.766 12.469 1 97.69 176 VAL B C 1
ATOM 4853 O O . VAL B 1 176 ? 18.766 15.234 11.336 1 97.69 176 VAL B O 1
ATOM 4856 N N . LYS B 1 177 ? 18.5 13.461 12.727 1 97.75 177 LYS B N 1
ATOM 4857 C CA . LYS B 1 177 ? 18.078 12.531 11.68 1 97.75 177 LYS B CA 1
ATOM 4858 C C . LYS B 1 177 ? 16.562 12.344 11.695 1 97.75 177 LYS B C 1
ATOM 4860 O O . LYS B 1 177 ? 15.977 12.109 12.75 1 97.75 177 LYS B O 1
ATOM 4865 N N . ASP B 1 178 ? 15.977 12.469 10.547 1 98.12 178 ASP B N 1
ATOM 4866 C CA . ASP B 1 178 ? 14.523 12.383 10.406 1 98.12 178 ASP B CA 1
ATOM 4867 C C . ASP B 1 178 ? 14.125 12.109 8.961 1 98.12 178 ASP B C 1
ATOM 4869 O O . ASP B 1 178 ? 13.281 12.812 8.398 1 98.12 178 ASP B O 1
ATOM 4873 N N . ALA B 1 179 ? 14.68 11.094 8.383 1 95.38 179 ALA B N 1
ATOM 4874 C CA . ALA B 1 179 ? 14.539 10.82 6.953 1 95.38 179 ALA B CA 1
ATOM 4875 C C . ALA B 1 179 ? 13.07 10.648 6.57 1 95.38 179 ALA B C 1
ATOM 4877 O O . ALA B 1 179 ? 12.609 11.227 5.582 1 95.38 179 ALA B O 1
ATOM 4878 N N . GLY B 1 180 ? 12.289 9.906 7.301 1 97.12 180 GLY B N 1
ATOM 4879 C CA . GLY B 1 180 ? 10.891 9.656 6.996 1 97.12 180 GLY B CA 1
ATOM 4880 C C . GLY B 1 180 ? 9.969 10.742 7.512 1 97.12 180 GLY B C 1
ATOM 4881 O O . GLY B 1 180 ? 8.75 10.688 7.301 1 97.12 180 GLY B O 1
ATOM 4882 N N . GLY B 1 181 ? 10.453 11.703 8.258 1 98.5 181 GLY B N 1
ATOM 4883 C CA . GLY B 1 181 ? 9.734 12.922 8.594 1 98.5 181 GLY B CA 1
ATOM 4884 C C . GLY B 1 181 ? 8.75 12.742 9.727 1 98.5 181 GLY B C 1
ATOM 4885 O O . GLY B 1 181 ? 7.68 13.359 9.742 1 98.5 181 GLY B O 1
ATOM 4886 N N . SER B 1 182 ? 9.008 11.812 10.688 1 98.81 182 SER B N 1
ATOM 4887 C CA . SER B 1 182 ? 8.133 11.727 11.852 1 98.81 182 SER B CA 1
ATOM 4888 C C . SER B 1 182 ? 7.992 13.078 12.539 1 98.81 182 SER B C 1
ATOM 4890 O O . SER B 1 182 ? 6.902 13.438 12.992 1 98.81 182 SER B O 1
ATOM 4892 N N . MET B 1 183 ? 9.133 13.844 12.594 1 98.69 183 MET B N 1
ATOM 4893 C CA . MET B 1 183 ? 9.125 15.148 13.234 1 98.69 183 MET B CA 1
ATOM 4894 C C . MET B 1 183 ? 8.805 16.25 12.227 1 98.69 183 MET B C 1
ATOM 4896 O O . MET B 1 183 ? 7.793 16.938 12.352 1 98.69 183 MET B O 1
ATOM 4900 N N . THR B 1 184 ? 9.57 16.344 11.203 1 98.69 184 THR B N 1
ATOM 4901 C CA . THR B 1 184 ? 9.539 17.484 10.312 1 98.69 184 THR B CA 1
ATOM 4902 C C . THR B 1 184 ? 8.25 17.516 9.5 1 98.69 184 THR B C 1
ATOM 4904 O O . THR B 1 184 ? 7.777 18.578 9.109 1 98.69 184 THR B O 1
ATOM 4907 N N . ILE B 1 185 ? 7.695 16.375 9.195 1 98.81 185 ILE B N 1
ATOM 4908 C CA . ILE B 1 185 ? 6.512 16.344 8.344 1 98.81 185 ILE B CA 1
ATOM 4909 C C . ILE B 1 185 ? 5.273 16.047 9.188 1 98.81 185 ILE B C 1
ATOM 4911 O O . ILE B 1 185 ? 4.395 16.906 9.32 1 98.81 185 ILE B O 1
ATOM 4915 N N . HIS B 1 186 ? 5.227 14.875 9.828 1 98.94 186 HIS B N 1
ATOM 4916 C CA . HIS B 1 186 ? 4 14.375 10.445 1 98.94 186 HIS B CA 1
ATOM 4917 C C . HIS B 1 186 ? 3.674 15.148 11.719 1 98.94 186 HIS B C 1
ATOM 4919 O O . HIS B 1 186 ? 2.557 15.641 11.883 1 98.94 186 HIS B O 1
ATOM 4925 N N . THR B 1 187 ? 4.656 15.203 12.641 1 98.94 187 THR B N 1
ATOM 4926 C CA . THR B 1 187 ? 4.43 15.969 13.859 1 98.94 187 THR B CA 1
ATOM 4927 C C . THR B 1 187 ? 4.18 17.438 13.547 1 98.94 187 THR B C 1
ATOM 4929 O O . THR B 1 187 ? 3.232 18.031 14.062 1 98.94 187 THR B O 1
ATOM 4932 N N . PHE B 1 188 ? 5.004 18.016 12.727 1 98.94 188 PHE B N 1
ATOM 4933 C CA . PHE B 1 188 ? 4.859 19.422 12.359 1 98.94 188 PHE B CA 1
ATOM 4934 C C . PHE B 1 188 ? 3.49 19.688 11.742 1 98.94 188 PHE B C 1
ATOM 4936 O O . PHE B 1 188 ? 2.756 20.562 12.203 1 98.94 188 PHE B O 1
ATOM 4943 N N . GLY B 1 189 ? 3.135 18.922 10.703 1 98.88 189 GLY B N 1
ATOM 4944 C CA . GLY B 1 189 ? 1.863 19.125 10.023 1 98.88 189 GLY B CA 1
ATOM 4945 C C . GLY B 1 189 ? 0.666 18.922 10.938 1 98.88 189 GLY B C 1
ATOM 4946 O O . GLY B 1 189 ? -0.3 19.688 10.875 1 98.88 189 GLY B O 1
ATOM 4947 N N . ALA B 1 190 ? 0.735 17.906 11.766 1 98.88 190 ALA B N 1
ATOM 4948 C CA . ALA B 1 190 ? -0.391 17.578 12.633 1 98.88 190 ALA B CA 1
ATOM 4949 C C . ALA B 1 190 ? -0.639 18.688 13.656 1 98.88 190 ALA B C 1
ATOM 4951 O O . ALA B 1 190 ? -1.761 19.172 13.781 1 98.88 190 ALA B O 1
ATOM 4952 N N . TYR B 1 191 ? 0.396 19.094 14.312 1 98.81 191 TYR B N 1
ATOM 4953 C CA . TYR B 1 191 ? 0.182 20.047 15.398 1 98.81 191 TYR B CA 1
ATOM 4954 C C . TYR B 1 191 ? 0.026 21.469 14.859 1 98.81 191 TYR B C 1
ATOM 4956 O O . TYR B 1 191 ? -0.666 22.281 15.461 1 98.81 191 TYR B O 1
ATOM 4964 N N . PHE B 1 192 ? 0.655 21.797 13.75 1 98.88 192 PHE B N 1
ATOM 4965 C CA . PHE B 1 192 ? 0.302 23.031 13.062 1 98.88 192 PHE B CA 1
ATOM 4966 C C . PHE B 1 192 ? -1.192 23.078 12.766 1 98.88 192 PHE B C 1
ATOM 4968 O O . PHE B 1 192 ? -1.868 24.047 13.102 1 98.88 192 PHE B O 1
ATOM 4975 N N . GLY B 1 193 ? -1.706 21.984 12.148 1 98.75 193 GLY B N 1
ATOM 4976 C CA . GLY B 1 193 ? -3.113 21.906 11.789 1 98.75 193 GLY B CA 1
ATOM 4977 C C . GLY B 1 193 ? -4.035 21.906 12.992 1 98.75 193 GLY B C 1
ATOM 4978 O O . GLY B 1 193 ? -5.105 22.531 12.961 1 98.75 193 GLY B O 1
ATOM 4979 N N . LEU B 1 194 ? -3.686 21.219 14.07 1 98.5 194 LEU B N 1
ATOM 4980 C CA . LEU B 1 194 ? -4.527 21.141 15.258 1 98.5 194 LEU B CA 1
ATOM 4981 C C . LEU B 1 194 ? -4.637 22.5 15.945 1 98.5 194 LEU B C 1
ATOM 4983 O O . LEU B 1 194 ? -5.727 22.906 16.359 1 98.5 194 LEU B O 1
ATOM 4987 N N . VAL B 1 195 ? -3.514 23.219 16.094 1 98.56 195 VAL B N 1
ATOM 4988 C CA . VAL B 1 195 ? -3.549 24.547 16.703 1 98.56 195 VAL B CA 1
ATOM 4989 C C . VAL B 1 195 ? -4.34 25.5 15.812 1 98.56 195 VAL B C 1
ATOM 4991 O O . VAL B 1 195 ? -5.117 26.328 16.312 1 98.56 195 VAL B O 1
ATOM 4994 N N . LEU B 1 196 ? -4.105 25.391 14.539 1 98.12 196 LEU B N 1
ATOM 4995 C CA . LEU B 1 196 ? -4.891 26.172 13.586 1 98.12 196 LEU B CA 1
ATOM 4996 C C . LEU B 1 196 ? -6.383 25.922 13.773 1 98.12 196 LEU B C 1
ATOM 4998 O O . LEU B 1 196 ? -7.18 26.859 13.797 1 98.12 196 LEU B O 1
ATOM 5002 N N . SER B 1 197 ? -6.75 24.672 13.852 1 97.31 197 SER B N 1
ATOM 5003 C CA . SER B 1 197 ? -8.141 24.281 14.047 1 97.31 197 SER B CA 1
ATOM 5004 C C . SER B 1 197 ? -8.703 24.859 15.344 1 97.31 197 SER B C 1
ATOM 5006 O O . SER B 1 197 ? -9.875 25.234 15.406 1 97.31 197 SER B O 1
ATOM 5008 N N . ARG B 1 198 ? -7.906 24.906 16.375 1 97.19 198 ARG B N 1
ATOM 5009 C CA . ARG B 1 198 ? -8.336 25.469 17.641 1 97.19 198 ARG B CA 1
ATOM 5010 C C . ARG B 1 198 ? -8.625 26.969 17.516 1 97.19 198 ARG B C 1
ATOM 5012 O O . ARG B 1 198 ? -9.602 27.469 18.062 1 97.19 198 ARG B O 1
ATOM 5019 N N . VAL B 1 199 ? -7.773 27.672 16.828 1 96.56 199 VAL B N 1
ATOM 5020 C CA . VAL B 1 199 ? -7.93 29.109 16.656 1 96.56 199 VAL B CA 1
ATOM 5021 C C . VAL B 1 199 ? -9.141 29.391 15.773 1 96.56 199 VAL B C 1
ATOM 5023 O O . VAL B 1 199 ? -9.875 30.359 16 1 96.56 199 VAL B O 1
ATOM 5026 N N . LEU B 1 200 ? -9.391 28.5 14.789 1 94.88 200 LEU B N 1
ATOM 5027 C CA . LEU B 1 200 ? -10.508 28.672 13.867 1 94.88 200 LEU B CA 1
ATOM 5028 C C . LEU B 1 200 ? -11.75 27.953 14.383 1 94.88 200 LEU B C 1
ATOM 5030 O O . LEU B 1 200 ? -12.656 27.641 13.609 1 94.88 200 LEU B O 1
ATOM 5034 N N . TYR B 1 201 ? -11.773 27.672 15.609 1 94.5 201 TYR B N 1
ATOM 5035 C CA . TYR B 1 201 ? -12.859 26.922 16.203 1 94.5 201 TYR B CA 1
ATOM 5036 C C . TYR B 1 201 ? -14.211 27.484 15.805 1 94.5 201 TYR B C 1
ATOM 5038 O O . TYR B 1 201 ? -14.398 28.703 15.781 1 94.5 201 TYR B O 1
ATOM 5046 N N . ARG B 1 202 ? -15.156 26.641 15.477 1 93.19 202 ARG B N 1
ATOM 5047 C CA . ARG B 1 202 ? -16.5 27 15.055 1 93.19 202 ARG B CA 1
ATOM 5048 C C . ARG B 1 202 ? -17.531 26.594 16.109 1 93.19 202 ARG B C 1
ATOM 5050 O O . ARG B 1 202 ? -18 25.453 16.109 1 93.19 202 ARG B O 1
ATOM 5057 N N . PRO B 1 203 ? -18.078 27.516 16.812 1 91.12 203 PRO B N 1
ATOM 5058 C CA . PRO B 1 203 ? -18.953 27.203 17.953 1 91.12 203 PRO B CA 1
ATOM 5059 C C . PRO B 1 203 ? -20.297 26.609 17.516 1 91.12 203 PRO B C 1
ATOM 5061 O O . PRO B 1 203 ? -20.906 25.844 18.266 1 91.12 203 PRO B O 1
ATOM 5064 N N . GLN B 1 204 ? -20.781 26.922 16.281 1 93.19 204 GLN B N 1
ATOM 5065 C CA . GLN B 1 204 ? -22.078 26.422 15.852 1 93.19 204 GLN B CA 1
ATOM 5066 C C . GLN B 1 204 ? -21.922 25.359 14.766 1 93.19 204 GLN B C 1
ATOM 5068 O O . GLN B 1 204 ? -22.75 25.266 13.859 1 93.19 204 GLN B O 1
ATOM 5073 N N . LEU B 1 205 ? -20.875 24.625 14.891 1 92.81 205 LEU B N 1
ATOM 5074 C CA . LEU B 1 205 ? -20.594 23.594 13.883 1 92.81 205 LEU B CA 1
ATOM 5075 C C . LEU B 1 205 ? -21.641 22.5 13.922 1 92.81 205 LEU B C 1
ATOM 5077 O O . LEU B 1 205 ? -21.797 21.734 12.969 1 92.81 205 LEU B O 1
ATOM 5081 N N . GLU B 1 206 ? -22.359 22.453 15.008 1 90.31 206 GLU B N 1
ATOM 5082 C CA . GLU B 1 206 ? -23.438 21.484 15.141 1 90.31 206 GLU B CA 1
ATOM 5083 C C . GLU B 1 206 ? -24.484 21.641 14.039 1 90.31 206 GLU B C 1
ATOM 5085 O O . GLU B 1 206 ? -25.141 20.688 13.648 1 90.31 206 GLU B O 1
ATOM 5090 N N . LYS B 1 207 ? -24.578 22.797 13.461 1 88.88 207 LYS B N 1
ATOM 5091 C CA . LYS B 1 207 ? -25.516 23.078 12.383 1 88.88 207 LYS B CA 1
ATOM 5092 C C . LYS B 1 207 ? -25.156 22.297 11.125 1 88.88 207 LYS B C 1
ATOM 5094 O O . LYS B 1 207 ? -26 22.109 10.242 1 88.88 207 LYS B O 1
ATOM 5099 N N . SER B 1 208 ? -23.922 21.828 11.039 1 90.88 208 SER B N 1
ATOM 5100 C CA . SER B 1 208 ? -23.469 21.062 9.883 1 90.88 208 SER B CA 1
ATOM 5101 C C . SER B 1 208 ? -23.094 19.625 10.281 1 90.88 208 SER B C 1
ATOM 5103 O O . SER B 1 208 ? -22.438 18.922 9.508 1 90.88 208 SER B O 1
ATOM 5105 N N . LYS B 1 209 ? -23.5 19.219 11.414 1 88.19 209 LYS B N 1
ATOM 5106 C CA . LYS B 1 209 ? -23.109 17.938 11.961 1 88.19 209 LYS B CA 1
ATOM 5107 C C . LYS B 1 209 ? -23.578 16.781 11.07 1 88.19 209 LYS B C 1
ATOM 5109 O O . LYS B 1 209 ? -22.891 15.766 10.945 1 88.19 209 LYS B O 1
ATOM 5114 N N . HIS B 1 210 ? -24.688 16.891 10.414 1 88.06 210 HIS B N 1
ATOM 5115 C CA . HIS B 1 210 ? -25.25 15.852 9.57 1 88.06 210 HIS B CA 1
ATOM 5116 C C . HIS B 1 210 ? -24.391 15.609 8.336 1 88.06 210 HIS B C 1
ATOM 5118 O O . HIS B 1 210 ? -24.5 14.555 7.699 1 88.06 210 HIS B O 1
ATOM 5124 N N . ARG B 1 211 ? -23.547 16.578 8.039 1 90.69 211 ARG B N 1
ATOM 5125 C CA . ARG B 1 211 ? -22.703 16.453 6.859 1 90.69 211 ARG B CA 1
ATOM 5126 C C . ARG B 1 211 ? -21.312 15.961 7.242 1 90.69 211 ARG B C 1
ATOM 5128 O O . ARG B 1 211 ? -20.484 15.68 6.375 1 90.69 211 ARG B O 1
ATOM 5135 N N . GLN B 1 212 ? -21.031 15.906 8.508 1 88.69 212 GLN B N 1
ATOM 5136 C CA . GLN B 1 212 ? -19.703 15.508 8.992 1 88.69 212 GLN B CA 1
ATOM 5137 C C . GLN B 1 212 ? -19.531 13.992 8.961 1 88.69 212 GLN B C 1
ATOM 5139 O O . GLN B 1 212 ? -18.422 13.484 9.086 1 88.69 212 GLN B O 1
ATOM 5144 N N . GLY B 1 213 ? -20.453 13.25 8.445 1 90 213 GLY B N 1
ATOM 5145 C CA . GLY B 1 213 ? -20.391 11.805 8.391 1 90 213 GLY B CA 1
ATOM 5146 C C . GLY B 1 213 ? -20.125 11.266 6.992 1 90 213 GLY B C 1
ATOM 5147 O O . GLY B 1 213 ? -20.125 12.031 6.023 1 90 213 GLY B O 1
ATOM 5148 N N . SER B 1 214 ? -19.812 9.977 7.039 1 93 214 SER B N 1
ATOM 5149 C CA . SER B 1 214 ? -19.578 9.297 5.773 1 93 214 SER B CA 1
ATOM 5150 C C . SER B 1 214 ? -20.797 8.484 5.344 1 93 214 SER B C 1
ATOM 5152 O O . SER B 1 214 ? -21.75 8.336 6.109 1 93 214 SER B O 1
ATOM 5154 N N . VAL B 1 215 ? -20.891 8.133 4.051 1 92.69 215 VAL B N 1
ATOM 5155 C CA . VAL B 1 215 ? -21.781 7.102 3.523 1 92.69 215 VAL B CA 1
ATOM 5156 C C . VAL B 1 215 ? -20.953 5.945 2.961 1 92.69 215 VAL B C 1
ATOM 5158 O O . VAL B 1 215 ? -19.734 6.043 2.857 1 92.69 215 VAL B O 1
ATOM 5161 N N . TYR B 1 216 ? -21.625 4.863 2.613 1 92.12 216 TYR B N 1
ATOM 5162 C CA . TYR B 1 216 ? -20.984 3.609 2.225 1 92.12 216 TYR B CA 1
ATOM 5163 C C . TYR B 1 216 ? -19.969 3.832 1.112 1 92.12 216 TYR B C 1
ATOM 5165 O O . TYR B 1 216 ? -18.797 3.451 1.243 1 92.12 216 TYR B O 1
ATOM 5173 N N . HIS B 1 217 ? -20.328 4.57 0.032 1 90.94 217 HIS B N 1
ATOM 5174 C CA . HIS B 1 217 ? -19.453 4.723 -1.121 1 90.94 217 HIS B CA 1
ATOM 5175 C C . HIS B 1 217 ? -18.328 5.707 -0.829 1 90.94 217 HIS B C 1
ATOM 5177 O O . HIS B 1 217 ? -17.219 5.566 -1.354 1 90.94 217 HIS B O 1
ATOM 5183 N N . SER B 1 218 ? -18.609 6.781 -0.023 1 93.88 218 SER B N 1
ATOM 5184 C CA . SER B 1 218 ? -17.547 7.738 0.29 1 93.88 218 SER B CA 1
ATOM 5185 C C . SER B 1 218 ? -16.438 7.086 1.108 1 93.88 218 SER B C 1
ATOM 5187 O O . SER B 1 218 ? -15.266 7.43 0.956 1 93.88 218 SER B O 1
ATOM 5189 N N . ASP B 1 219 ? -16.828 6.078 1.942 1 94.75 219 ASP B N 1
ATOM 5190 C CA . ASP B 1 219 ? -15.82 5.324 2.682 1 94.75 219 ASP B CA 1
ATOM 5191 C C . ASP B 1 219 ? -14.977 4.465 1.741 1 94.75 219 ASP B C 1
ATOM 5193 O O . ASP B 1 219 ? -13.773 4.285 1.962 1 94.75 219 ASP B O 1
ATOM 5197 N N . LEU B 1 220 ? -15.609 3.916 0.764 1 93.69 220 LEU B N 1
ATOM 5198 C CA . LEU B 1 220 ? -14.867 3.127 -0.215 1 93.69 220 LEU B CA 1
ATOM 5199 C C . LEU B 1 220 ? -13.906 4.004 -1.003 1 93.69 220 LEU B C 1
ATOM 5201 O O . LEU B 1 220 ? -12.797 3.578 -1.329 1 93.69 220 LEU B O 1
ATOM 5205 N N . PHE B 1 221 ? -14.266 5.277 -1.305 1 94.31 221 PHE B N 1
ATOM 5206 C CA . PHE B 1 221 ? -13.359 6.223 -1.942 1 94.31 221 PHE B CA 1
ATOM 5207 C C . PHE B 1 221 ? -12.172 6.531 -1.034 1 94.31 221 PHE B C 1
ATOM 5209 O O . PHE B 1 221 ? -11.031 6.57 -1.49 1 94.31 221 PHE B O 1
ATOM 5216 N N . ALA B 1 222 ? -12.5 6.723 0.221 1 96.88 222 ALA B N 1
ATOM 5217 C CA . ALA B 1 222 ? -11.43 7.004 1.177 1 96.88 222 ALA B CA 1
ATOM 5218 C C . ALA B 1 222 ? -10.445 5.84 1.251 1 96.88 222 ALA B C 1
ATOM 5220 O O . ALA B 1 222 ? -9.242 6.047 1.453 1 96.88 222 ALA B O 1
ATOM 5221 N N . MET B 1 223 ? -10.914 4.598 1.061 1 96.75 223 MET B N 1
ATOM 5222 C CA . MET B 1 223 ? -10.055 3.42 1.114 1 96.75 223 MET B CA 1
ATOM 5223 C C . MET B 1 223 ? -9.07 3.412 -0.051 1 96.75 223 MET B C 1
ATOM 5225 O O . MET B 1 223 ? -7.969 2.871 0.065 1 96.75 223 MET B O 1
ATOM 5229 N N . ILE B 1 224 ? -9.414 4.008 -1.193 1 96.81 224 ILE B N 1
ATOM 5230 C CA . ILE B 1 224 ? -8.453 4.164 -2.281 1 96.81 224 ILE B CA 1
ATOM 5231 C C . ILE B 1 224 ? -7.23 4.926 -1.785 1 96.81 224 ILE B C 1
ATOM 5233 O O . ILE B 1 224 ? -6.094 4.488 -1.987 1 96.81 224 ILE B O 1
ATOM 5237 N N . GLY B 1 225 ? -7.5 6.055 -1.104 1 98.25 225 GLY B N 1
ATOM 5238 C CA . GLY B 1 225 ? -6.406 6.828 -0.54 1 98.25 225 GLY B CA 1
ATOM 5239 C C . GLY B 1 225 ? -5.59 6.051 0.477 1 98.25 225 GLY B C 1
ATOM 5240 O O . GLY B 1 225 ? -4.359 6.059 0.425 1 98.25 225 GLY B O 1
ATOM 5241 N N . THR B 1 226 ? -6.254 5.324 1.37 1 98.44 226 THR B N 1
ATOM 5242 C CA . THR B 1 226 ? -5.598 4.551 2.418 1 98.44 226 THR B CA 1
ATOM 5243 C C . THR B 1 226 ? -4.641 3.529 1.816 1 98.44 226 THR B C 1
ATOM 5245 O O . THR B 1 226 ? -3.484 3.43 2.236 1 98.44 226 THR B O 1
ATOM 5248 N N . ILE B 1 227 ? -5.07 2.785 0.848 1 98.06 227 ILE B N 1
ATOM 5249 C CA . ILE B 1 227 ? -4.293 1.687 0.289 1 98.06 227 ILE B CA 1
ATOM 5250 C C . ILE B 1 227 ? -3.076 2.24 -0.452 1 98.06 227 ILE B C 1
ATOM 5252 O O . ILE B 1 227 ? -1.967 1.722 -0.311 1 98.06 227 ILE B O 1
ATOM 5256 N N . PHE B 1 228 ? -3.193 3.32 -1.179 1 98.12 228 PHE B N 1
ATOM 5257 C CA . PHE B 1 228 ? -2.055 3.881 -1.896 1 98.12 228 PHE B CA 1
ATOM 5258 C C . PHE B 1 228 ? -1.053 4.496 -0.926 1 98.12 228 PHE B C 1
ATOM 5260 O O . PHE B 1 228 ? 0.157 4.434 -1.153 1 98.12 228 PHE B O 1
ATOM 5267 N N . LEU B 1 229 ? -1.559 5.141 0.101 1 98.56 229 LEU B N 1
ATOM 5268 C CA . LEU B 1 229 ? -0.64 5.621 1.127 1 98.56 229 LEU B CA 1
ATOM 5269 C C . LEU B 1 229 ? 0.117 4.461 1.767 1 98.56 229 LEU B C 1
ATOM 5271 O O . LEU B 1 229 ? 1.331 4.543 1.969 1 98.56 229 LEU B O 1
ATOM 5275 N N . TRP B 1 230 ? -0.604 3.418 2.041 1 98.62 230 TRP B N 1
ATOM 5276 C CA . TRP B 1 230 ? -0.034 2.25 2.705 1 98.62 230 TRP B CA 1
ATOM 5277 C C . TRP B 1 230 ? 1.025 1.59 1.828 1 98.62 230 TRP B C 1
ATOM 5279 O O . TRP B 1 230 ? 2.152 1.357 2.273 1 98.62 230 TRP B O 1
ATOM 5289 N N . VAL B 1 231 ? 0.775 1.364 0.548 1 98.44 231 VAL B N 1
ATOM 5290 C CA . VAL B 1 231 ? 1.633 0.588 -0.341 1 98.44 231 VAL B CA 1
ATOM 5291 C C . VAL B 1 231 ? 2.889 1.389 -0.679 1 98.44 231 VAL B C 1
ATOM 5293 O O . VAL B 1 231 ? 3.971 0.82 -0.838 1 98.44 231 VAL B O 1
ATOM 5296 N N . PHE B 1 232 ? 2.795 2.729 -0.705 1 98.56 232 PHE B N 1
ATOM 5297 C CA . PHE B 1 232 ? 3.926 3.521 -1.176 1 98.56 232 PHE B CA 1
ATOM 5298 C C . PHE B 1 232 ? 4.66 4.168 -0.007 1 98.56 232 PHE B C 1
ATOM 5300 O O . PHE B 1 232 ? 5.613 4.918 -0.206 1 98.56 232 PHE B O 1
ATOM 5307 N N . TRP B 1 233 ? 4.301 3.855 1.207 1 98.75 233 TRP B N 1
ATOM 5308 C CA . TRP B 1 233 ? 4.934 4.469 2.369 1 98.75 233 TRP B CA 1
ATOM 5309 C C . TRP B 1 233 ? 6.402 4.059 2.469 1 98.75 233 TRP B C 1
ATOM 5311 O O . TRP B 1 233 ? 7.242 4.84 2.918 1 98.75 233 TRP B O 1
ATOM 5321 N N . PRO B 1 234 ? 6.793 2.812 2.094 1 98.62 234 PRO B N 1
ATOM 5322 C CA . PRO B 1 234 ? 8.219 2.475 2.098 1 98.62 234 PRO B CA 1
ATOM 5323 C C . PRO B 1 234 ? 9.047 3.4 1.209 1 98.62 234 PRO B C 1
ATOM 5325 O O . PRO B 1 234 ? 10.164 3.781 1.578 1 98.62 234 PRO B O 1
ATOM 5328 N N . SER B 1 235 ? 8.484 3.766 0.065 1 98.44 235 SER B N 1
ATOM 5329 C CA . SER B 1 235 ? 9.164 4.727 -0.799 1 98.44 235 SER B CA 1
ATOM 5330 C C . SER B 1 235 ? 9.258 6.098 -0.134 1 98.44 235 SER B C 1
ATOM 5332 O O . SER B 1 235 ? 10.281 6.777 -0.244 1 98.44 235 SER B O 1
ATOM 5334 N N . PHE B 1 236 ? 8.234 6.465 0.536 1 98.56 236 PHE B N 1
ATOM 5335 C CA . PHE B 1 236 ? 8.188 7.762 1.201 1 98.56 236 PHE B CA 1
ATOM 5336 C C . PHE B 1 236 ? 9.305 7.879 2.232 1 98.56 236 PHE B C 1
ATOM 5338 O O . PHE B 1 236 ? 10.094 8.828 2.197 1 98.56 236 PHE B O 1
ATOM 5345 N N . ASN B 1 237 ? 9.43 6.906 3.074 1 98.56 237 ASN B N 1
ATOM 5346 C CA . ASN B 1 237 ? 10.422 6.961 4.148 1 98.56 237 ASN B CA 1
ATOM 5347 C C . ASN B 1 237 ? 11.844 6.824 3.607 1 98.56 237 ASN B C 1
ATOM 5349 O O . ASN B 1 237 ? 12.789 7.352 4.195 1 98.56 237 ASN B O 1
ATOM 5353 N N . SER B 1 238 ? 12.062 6.168 2.484 1 97.75 238 SER B N 1
ATOM 5354 C CA . SER B 1 238 ? 13.406 5.828 2.033 1 97.75 238 SER B CA 1
ATOM 5355 C C . SER B 1 238 ? 13.906 6.828 0.996 1 97.75 238 SER B C 1
ATOM 5357 O O . SER B 1 238 ? 15.102 6.867 0.688 1 97.75 238 SER B O 1
ATOM 5359 N N . ALA B 1 239 ? 13.047 7.664 0.482 1 95.94 239 ALA B N 1
ATOM 5360 C CA . ALA B 1 239 ? 13.359 8.539 -0.647 1 95.94 239 ALA B CA 1
ATOM 5361 C C . ALA B 1 239 ? 14.531 9.461 -0.321 1 95.94 239 ALA B C 1
ATOM 5363 O O . ALA B 1 239 ? 15.422 9.664 -1.151 1 95.94 239 ALA B O 1
ATOM 5364 N N . PRO B 1 240 ? 14.57 10.008 0.899 1 93.75 240 PRO B N 1
ATOM 5365 C CA . PRO B 1 240 ? 15.641 10.977 1.166 1 93.75 240 PRO B CA 1
ATOM 5366 C C . PRO B 1 240 ? 16.875 10.336 1.814 1 93.75 240 PRO B C 1
ATOM 5368 O O . PRO B 1 240 ? 17.828 11.031 2.16 1 93.75 240 PRO B O 1
ATOM 5371 N N . THR B 1 241 ? 16.875 9.047 2.01 1 94.5 241 THR B N 1
ATOM 5372 C CA . THR B 1 241 ? 17.969 8.383 2.711 1 94.5 241 THR B CA 1
ATOM 5373 C C . THR B 1 241 ? 19.188 8.242 1.803 1 94.5 241 THR B C 1
ATOM 5375 O O . THR B 1 241 ? 19.109 8.516 0.603 1 94.5 241 THR B O 1
ATOM 5378 N N . THR B 1 242 ? 20.297 7.883 2.443 1 92.56 242 THR B N 1
ATOM 5379 C CA . THR B 1 242 ? 21.469 7.531 1.652 1 92.56 242 THR B CA 1
ATOM 5380 C C . THR B 1 242 ? 21.188 6.332 0.758 1 92.56 242 THR B C 1
ATOM 5382 O O . THR B 1 242 ? 20.375 5.469 1.11 1 92.56 242 THR B O 1
ATOM 5385 N N . LEU B 1 243 ? 21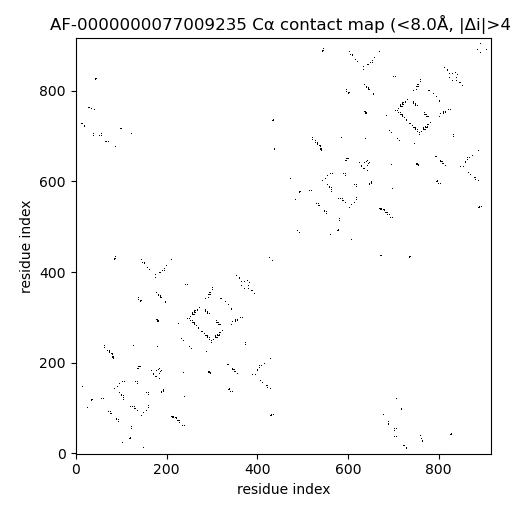.797 6.355 -0.374 1 91.94 243 LEU B N 1
ATOM 5386 C CA . LEU B 1 243 ? 21.594 5.273 -1.333 1 91.94 243 LEU B CA 1
ATOM 5387 C C . LEU B 1 243 ? 22.234 3.98 -0.834 1 91.94 243 LEU B C 1
ATOM 5389 O O . LEU B 1 243 ? 23.078 4.008 0.067 1 91.94 243 LEU B O 1
ATOM 5393 N N . GLY B 1 244 ? 21.875 2.828 -1.389 1 92.88 244 GLY B N 1
ATOM 5394 C CA . GLY B 1 244 ? 22.453 1.545 -1.017 1 92.88 244 GLY B CA 1
ATOM 5395 C C . GLY B 1 244 ? 21.75 0.894 0.158 1 92.88 244 GLY B C 1
ATOM 5396 O O . GLY B 1 244 ? 20.531 0.722 0.137 1 92.88 244 GLY B O 1
ATOM 5397 N N . ASP B 1 245 ? 22.469 0.647 1.185 1 92.69 245 ASP B N 1
ATOM 5398 C CA . ASP B 1 245 ? 21.938 -0.119 2.305 1 92.69 245 ASP B CA 1
ATOM 5399 C C . ASP B 1 245 ? 20.891 0.692 3.074 1 92.69 245 ASP B C 1
ATOM 5401 O O . ASP B 1 245 ? 19.891 0.144 3.543 1 92.69 245 ASP B O 1
ATOM 5405 N N . GLY B 1 246 ? 21.203 1.987 3.27 1 94.12 246 GLY B N 1
ATOM 5406 C CA . GLY B 1 246 ? 20.266 2.814 4.027 1 94.12 246 GLY B CA 1
ATOM 5407 C C . GLY B 1 246 ? 18.875 2.846 3.436 1 94.12 246 GLY B C 1
ATOM 5408 O O . GLY B 1 246 ? 17.891 2.68 4.152 1 94.12 246 GLY B O 1
ATOM 5409 N N . GLN B 1 247 ? 18.797 3.059 2.158 1 95.06 247 GLN B N 1
ATOM 5410 C CA . GLN B 1 247 ? 17.516 3.078 1.459 1 95.06 247 GLN B CA 1
ATOM 5411 C C . GLN B 1 247 ? 16.828 1.721 1.543 1 95.06 247 GLN B C 1
ATOM 5413 O O . GLN B 1 247 ? 15.641 1.645 1.853 1 95.06 247 GLN B O 1
ATOM 5418 N N . HIS B 1 248 ? 17.578 0.676 1.283 1 95.38 248 HIS B N 1
ATOM 5419 C CA . HIS B 1 248 ? 17.062 -0.692 1.307 1 95.38 248 HIS B CA 1
ATOM 5420 C C . HIS B 1 248 ? 16.531 -1.059 2.686 1 95.38 248 HIS B C 1
ATOM 5422 O O . HIS B 1 248 ? 15.422 -1.586 2.805 1 95.38 248 HIS B O 1
ATOM 5428 N N . ARG B 1 249 ? 17.25 -0.773 3.713 1 95.94 249 ARG B N 1
ATOM 5429 C CA . ARG B 1 249 ? 16.875 -1.068 5.094 1 95.94 249 ARG B CA 1
ATOM 5430 C C . ARG B 1 249 ? 15.625 -0.286 5.5 1 95.94 249 ARG B C 1
ATOM 5432 O O . ARG B 1 249 ? 14.727 -0.831 6.148 1 95.94 249 ARG B O 1
ATOM 5439 N N . THR B 1 250 ? 15.57 0.974 5.152 1 98 250 THR B N 1
ATOM 5440 C CA . THR B 1 250 ? 14.43 1.815 5.492 1 98 250 THR B CA 1
ATOM 5441 C C . THR B 1 250 ? 13.141 1.252 4.895 1 98 250 THR B C 1
ATOM 5443 O O . THR B 1 250 ? 12.094 1.269 5.539 1 98 250 THR B O 1
ATOM 5446 N N . VAL B 1 251 ? 13.234 0.749 3.695 1 98.19 251 VAL B N 1
ATOM 5447 C CA . VAL B 1 251 ? 12.086 0.141 3.033 1 98.19 251 VAL B CA 1
ATOM 5448 C C . VAL B 1 251 ? 11.594 -1.059 3.844 1 98.19 251 VAL B C 1
ATOM 5450 O O . VAL B 1 251 ? 10.398 -1.198 4.098 1 98.19 251 VAL B O 1
ATOM 5453 N N . LEU B 1 252 ? 12.508 -1.894 4.281 1 97.94 252 LEU B N 1
ATOM 5454 C CA . LEU B 1 252 ? 12.141 -3.096 5.023 1 97.94 252 LEU B CA 1
ATOM 5455 C C . LEU B 1 252 ? 11.539 -2.738 6.379 1 97.94 252 LEU B C 1
ATOM 5457 O O . LEU B 1 252 ? 10.555 -3.34 6.805 1 97.94 252 LEU B O 1
ATOM 5461 N N . HIS B 1 253 ? 12.133 -1.696 7.082 1 97.94 253 HIS B N 1
ATOM 5462 C CA . HIS B 1 253 ? 11.555 -1.215 8.336 1 97.94 253 HIS B CA 1
ATOM 5463 C C . HIS B 1 253 ? 10.094 -0.816 8.148 1 97.94 253 HIS B C 1
ATOM 5465 O O . HIS B 1 253 ? 9.227 -1.222 8.93 1 97.94 253 HIS B O 1
ATOM 5471 N N . THR B 1 254 ? 9.922 -0.023 7.16 1 98.69 254 THR B N 1
ATOM 5472 C CA . THR B 1 254 ? 8.594 0.544 6.93 1 98.69 254 THR B CA 1
ATOM 5473 C C . THR B 1 254 ? 7.598 -0.549 6.559 1 98.69 254 THR B C 1
ATOM 5475 O O . THR B 1 254 ? 6.469 -0.558 7.055 1 98.69 254 THR B O 1
ATOM 5478 N N . TYR B 1 255 ? 8.078 -1.479 5.719 1 98.5 255 TYR B N 1
ATOM 5479 C CA . TYR B 1 255 ? 7.277 -2.602 5.242 1 98.5 255 TYR B CA 1
ATOM 5480 C C . TYR B 1 255 ? 6.762 -3.441 6.406 1 98.5 255 TYR B C 1
ATOM 5482 O O . TYR B 1 255 ? 5.555 -3.654 6.539 1 98.5 255 TYR B O 1
ATOM 5490 N N . TYR B 1 256 ? 7.609 -3.865 7.316 1 98.69 256 TYR B N 1
ATOM 5491 C CA . TYR B 1 256 ? 7.23 -4.707 8.445 1 98.69 256 TYR B CA 1
ATOM 5492 C C . TYR B 1 256 ? 6.426 -3.918 9.469 1 98.69 256 TYR B C 1
ATOM 5494 O O . TYR B 1 256 ? 5.484 -4.445 10.07 1 98.69 256 TYR B O 1
ATOM 5502 N N . SER B 1 257 ? 6.793 -2.67 9.672 1 98.88 257 SER B N 1
ATOM 5503 C CA . SER B 1 257 ? 6.055 -1.817 10.602 1 98.88 257 SER B CA 1
ATOM 5504 C C . SER B 1 257 ? 4.598 -1.662 10.172 1 98.88 257 SER B C 1
ATOM 5506 O O . SER B 1 257 ? 3.686 -1.771 10.992 1 98.88 257 SER B O 1
ATOM 5508 N N . LEU B 1 258 ? 4.383 -1.439 8.891 1 98.81 258 LEU B N 1
ATOM 5509 C CA . LEU B 1 258 ? 3.037 -1.243 8.359 1 98.81 258 LEU B CA 1
ATOM 5510 C C . LEU B 1 258 ? 2.201 -2.508 8.516 1 98.81 258 LEU B C 1
ATOM 5512 O O . LEU B 1 258 ? 1.017 -2.438 8.852 1 98.81 258 LEU B O 1
ATOM 5516 N N . THR B 1 259 ? 2.789 -3.66 8.234 1 98.75 259 THR B N 1
ATOM 5517 C CA . THR B 1 259 ? 2.041 -4.906 8.352 1 98.75 259 THR B CA 1
ATOM 5518 C C . THR B 1 259 ? 1.605 -5.137 9.797 1 98.75 259 THR B C 1
ATOM 5520 O O . THR B 1 259 ? 0.466 -5.535 10.055 1 98.75 259 THR B O 1
ATOM 5523 N N . ALA B 1 260 ? 2.475 -4.824 10.75 1 98.81 260 ALA B N 1
ATOM 5524 C CA . ALA B 1 260 ? 2.139 -4.988 12.164 1 98.81 260 ALA B CA 1
ATOM 5525 C C . ALA B 1 260 ? 1.082 -3.979 12.602 1 98.81 260 ALA B C 1
ATOM 5527 O O . ALA B 1 260 ? 0.196 -4.301 13.398 1 98.81 260 ALA B O 1
ATOM 5528 N N . SER B 1 261 ? 1.248 -2.771 12.133 1 98.88 261 SER B N 1
ATOM 5529 C CA . SER B 1 261 ? 0.249 -1.748 12.414 1 98.88 261 SER B CA 1
ATOM 5530 C C . SER B 1 261 ? -1.138 -2.186 11.961 1 98.88 261 SER B C 1
ATOM 5532 O O . SER B 1 261 ? -2.131 -1.94 12.648 1 98.88 261 SER B O 1
ATOM 5534 N N . THR B 1 262 ? -1.196 -2.84 10.82 1 98.75 262 THR B N 1
ATOM 5535 C CA . THR B 1 262 ? -2.457 -3.305 10.25 1 98.75 262 THR B CA 1
ATOM 5536 C C . THR B 1 262 ? -3.102 -4.352 11.156 1 98.75 262 THR B C 1
ATOM 5538 O O . THR B 1 262 ? -4.277 -4.242 11.5 1 98.75 262 THR B O 1
ATOM 5541 N N . LEU B 1 263 ? -2.334 -5.305 11.602 1 98.44 263 LEU B N 1
ATOM 5542 C CA . LEU B 1 263 ? -2.881 -6.332 12.484 1 98.44 263 LEU B CA 1
ATOM 5543 C C . LEU B 1 263 ? -3.311 -5.73 13.82 1 98.44 263 LEU B C 1
ATOM 5545 O O . LEU B 1 263 ? -4.367 -6.078 14.344 1 98.44 263 LEU B O 1
ATOM 5549 N N . GLY B 1 264 ? -2.494 -4.832 14.328 1 98.56 264 GLY B N 1
ATOM 5550 C CA . GLY B 1 264 ? -2.867 -4.152 15.562 1 98.56 264 GLY B CA 1
ATOM 5551 C C . GLY B 1 264 ? -4.156 -3.357 15.438 1 98.56 264 GLY B C 1
ATOM 5552 O O . GLY B 1 264 ? -4.992 -3.377 16.344 1 98.56 264 GLY B O 1
ATOM 5553 N N . THR B 1 265 ? -4.305 -2.67 14.359 1 98.69 265 THR B N 1
ATOM 5554 C CA . THR B 1 265 ? -5.492 -1.859 14.117 1 98.69 265 THR B CA 1
ATOM 5555 C C . THR B 1 265 ? -6.742 -2.736 14.047 1 98.69 265 THR B C 1
ATOM 5557 O O . THR B 1 265 ? -7.754 -2.436 14.68 1 98.69 265 THR B O 1
ATOM 5560 N N . PHE B 1 266 ? -6.676 -3.852 13.297 1 98.31 266 PHE B N 1
ATOM 5561 C CA . PHE B 1 266 ? -7.828 -4.738 13.188 1 98.31 266 PHE B CA 1
ATOM 5562 C C . PHE B 1 266 ? -8.172 -5.344 14.547 1 98.31 266 PHE B C 1
ATOM 5564 O O . PHE B 1 266 ? -9.344 -5.434 14.914 1 98.31 266 PHE B O 1
ATOM 5571 N N . ALA B 1 267 ? -7.172 -5.719 15.305 1 98.06 267 ALA B N 1
ATOM 5572 C CA . ALA B 1 267 ? -7.391 -6.312 16.625 1 98.06 267 ALA B CA 1
ATOM 5573 C C . ALA B 1 267 ? -8.086 -5.324 17.562 1 98.06 267 ALA B C 1
ATOM 5575 O O . ALA B 1 267 ? -9.117 -5.641 18.156 1 98.06 267 ALA B O 1
ATOM 5576 N N . LEU B 1 268 ? -7.559 -4.125 17.625 1 98.19 268 LEU B N 1
ATOM 5577 C CA . LEU B 1 268 ? -8.062 -3.16 18.594 1 98.19 268 LEU B CA 1
ATOM 5578 C C . LEU B 1 268 ? -9.383 -2.561 18.125 1 98.19 268 LEU B C 1
ATOM 5580 O O . LEU B 1 268 ? -10.25 -2.23 18.953 1 98.19 268 LEU B O 1
ATOM 5584 N N . SER B 1 269 ? -9.5 -2.385 16.812 1 98 269 SER B N 1
ATOM 5585 C CA . SER B 1 269 ? -10.781 -1.904 16.297 1 98 269 SER B CA 1
ATOM 5586 C C . SER B 1 269 ? -11.914 -2.859 16.672 1 98 269 SER B C 1
ATOM 5588 O O . SER B 1 269 ? -12.984 -2.426 17.109 1 98 269 SER B O 1
ATOM 5590 N N . ALA B 1 270 ? -11.711 -4.168 16.484 1 96.44 270 ALA B N 1
ATOM 5591 C CA . ALA B 1 270 ? -12.719 -5.172 16.828 1 96.44 270 ALA B CA 1
ATOM 5592 C C . ALA B 1 270 ? -12.938 -5.23 18.328 1 96.44 270 ALA B C 1
ATOM 5594 O O . ALA B 1 270 ? -14.062 -5.406 18.797 1 96.44 270 ALA B O 1
ATOM 5595 N N . LEU B 1 271 ? -11.883 -5.051 19.094 1 95.88 271 LEU B N 1
ATOM 5596 C CA . LEU B 1 271 ? -11.938 -5.168 20.547 1 95.88 271 LEU B CA 1
ATOM 5597 C C . LEU B 1 271 ? -12.75 -4.031 21.156 1 95.88 271 LEU B C 1
ATOM 5599 O O . LEU B 1 271 ? -13.531 -4.246 22.094 1 95.88 271 LEU B O 1
ATOM 5603 N N . VAL B 1 272 ? -12.648 -2.844 20.625 1 94.88 272 VAL B N 1
ATOM 5604 C CA . VAL B 1 272 ? -13.289 -1.686 21.234 1 94.88 272 VAL B CA 1
ATOM 5605 C C . VAL B 1 272 ? -14.586 -1.358 20.5 1 94.88 272 VAL B C 1
ATOM 5607 O O . VAL B 1 272 ? -15.328 -0.459 20.906 1 94.88 272 VAL B O 1
ATOM 5610 N N . GLY B 1 273 ? -14.82 -2.066 19.422 1 92.06 273 GLY B N 1
ATOM 5611 C CA . GLY B 1 273 ? -16.047 -1.83 18.656 1 92.06 273 GLY B CA 1
ATOM 5612 C C . GLY B 1 273 ? -17.281 -2.396 19.328 1 92.06 273 GLY B C 1
ATOM 5613 O O . GLY B 1 273 ? -17.203 -3.4 20.031 1 92.06 273 GLY B O 1
ATOM 5614 N N . GLU B 1 274 ? -18.406 -1.741 19.078 1 88.19 274 GLU B N 1
ATOM 5615 C CA . GLU B 1 274 ? -19.688 -2.258 19.578 1 88.19 274 GLU B CA 1
ATOM 5616 C C . GLU B 1 274 ? -19.984 -3.633 18.984 1 88.19 274 GLU B C 1
ATOM 5618 O O . GLU B 1 274 ? -19.984 -3.809 17.766 1 88.19 274 GLU B O 1
ATOM 5623 N N . HIS B 1 275 ? -20.172 -4.656 19.797 1 87.81 275 HIS B N 1
ATOM 5624 C CA . HIS B 1 275 ? -20.484 -6.027 19.406 1 87.81 275 HIS B CA 1
ATOM 5625 C C . HIS B 1 275 ? -19.344 -6.648 18.609 1 87.81 275 HIS B C 1
ATOM 5627 O O . HIS B 1 275 ? -19.578 -7.504 17.75 1 87.81 275 HIS B O 1
ATOM 5633 N N . GLY B 1 276 ? -18.125 -6.062 18.703 1 91.31 276 GLY B N 1
ATOM 5634 C CA . GLY B 1 276 ? -16.953 -6.633 18.047 1 91.31 276 GLY B CA 1
ATOM 5635 C C . GLY B 1 276 ? -16.828 -6.234 16.594 1 91.31 276 GLY B C 1
ATOM 5636 O O . GLY B 1 276 ? -16.047 -6.82 15.852 1 91.31 276 GLY B O 1
ATOM 5637 N N . ARG B 1 277 ? -17.609 -5.254 16.219 1 94.19 277 ARG B N 1
ATOM 5638 C CA . ARG B 1 277 ? -17.594 -4.824 14.82 1 94.19 277 ARG B CA 1
ATOM 5639 C C . ARG B 1 277 ? -16.406 -3.9 14.547 1 94.19 277 ARG B C 1
ATOM 5641 O O . ARG B 1 277 ? -15.953 -3.191 15.445 1 94.19 277 ARG B O 1
ATOM 5648 N N . LEU B 1 278 ? -16 -3.969 13.344 1 96.81 278 LEU B N 1
ATOM 5649 C CA . LEU B 1 278 ? -14.898 -3.135 12.883 1 96.81 278 LEU B CA 1
ATOM 5650 C C . LEU B 1 278 ? -15.398 -1.759 12.453 1 96.81 278 LEU B C 1
ATOM 5652 O O . LEU B 1 278 ? -16.531 -1.625 11.969 1 96.81 278 LEU B O 1
ATOM 5656 N N . ASP B 1 279 ? -14.562 -0.76 12.695 1 96.69 279 ASP B N 1
ATOM 5657 C CA . ASP B 1 279 ? -14.828 0.617 12.297 1 96.69 279 ASP B CA 1
ATOM 5658 C C . ASP B 1 279 ? -13.945 1.031 11.125 1 96.69 279 ASP B C 1
ATOM 5660 O O . ASP B 1 279 ? -12.711 1.014 11.234 1 96.69 279 ASP B O 1
ATOM 5664 N N . MET B 1 280 ? -14.57 1.408 10.047 1 95.56 280 MET B N 1
ATOM 5665 C CA . MET B 1 280 ? -13.844 1.76 8.828 1 95.56 280 MET B CA 1
ATOM 5666 C C . MET B 1 280 ? -12.938 2.965 9.07 1 95.56 280 MET B C 1
ATOM 5668 O O . MET B 1 280 ? -11.883 3.092 8.445 1 95.56 280 MET B O 1
ATOM 5672 N N . VAL B 1 281 ? -13.32 3.9 9.977 1 94.44 281 VAL B N 1
ATOM 5673 C CA . VAL B 1 281 ? -12.477 5.043 10.312 1 94.44 281 VAL B CA 1
ATOM 5674 C C . VAL B 1 281 ? -11.148 4.555 10.891 1 94.44 281 VAL B C 1
ATOM 5676 O O . VAL B 1 281 ? -10.086 5.082 10.555 1 94.44 281 VAL B O 1
ATOM 5679 N N . HIS B 1 282 ? -11.203 3.523 11.758 1 97.31 282 HIS B N 1
ATOM 5680 C CA . HIS B 1 282 ? -9.984 2.936 12.297 1 97.31 282 HIS B CA 1
ATOM 5681 C C . HIS B 1 282 ? -9.117 2.352 11.195 1 97.31 282 HIS B C 1
ATOM 5683 O O . HIS B 1 282 ? -7.914 2.633 11.125 1 97.31 282 HIS B O 1
ATOM 5689 N N . ILE B 1 283 ? -9.703 1.598 10.336 1 97.69 283 ILE B N 1
ATOM 5690 C CA . ILE B 1 283 ? -8.969 0.864 9.305 1 97.69 283 ILE B CA 1
ATOM 5691 C C . ILE B 1 283 ? -8.375 1.844 8.297 1 97.69 283 ILE B C 1
ATOM 5693 O O . ILE B 1 283 ? -7.227 1.687 7.871 1 97.69 283 ILE B O 1
ATOM 5697 N N . GLN B 1 284 ? -9.109 2.844 7.938 1 97.44 284 GLN B N 1
ATOM 5698 C CA . GLN B 1 284 ? -8.648 3.818 6.953 1 97.44 284 GLN B CA 1
ATOM 5699 C C . GLN B 1 284 ? -7.422 4.574 7.461 1 97.44 284 GLN B C 1
ATOM 5701 O O . GLN B 1 284 ? -6.586 5.016 6.668 1 97.44 284 GLN B O 1
ATOM 5706 N N . ASN B 1 285 ? -7.273 4.742 8.758 1 98 285 ASN B N 1
ATOM 5707 C CA . ASN B 1 285 ? -6.32 5.723 9.273 1 98 285 ASN B CA 1
ATOM 5708 C C . ASN B 1 285 ? -5.238 5.059 10.125 1 98 285 ASN B C 1
ATOM 5710 O O . ASN B 1 285 ? -4.047 5.227 9.852 1 98 285 ASN B O 1
ATOM 5714 N N . ALA B 1 286 ? -5.629 4.223 11.055 1 98.62 286 ALA B N 1
ATOM 5715 C CA . ALA B 1 286 ? -4.691 3.723 12.055 1 98.62 286 ALA B CA 1
ATOM 5716 C C . ALA B 1 286 ? -3.689 2.754 11.438 1 98.62 286 ALA B C 1
ATOM 5718 O O . ALA B 1 286 ? -2.561 2.629 11.914 1 98.62 286 ALA B O 1
ATOM 5719 N N . VAL B 1 287 ? -4.059 2.084 10.359 1 98.75 287 VAL B N 1
ATOM 5720 C CA . VAL B 1 287 ? -3.135 1.168 9.695 1 98.75 287 VAL B CA 1
ATOM 5721 C C . VAL B 1 287 ? -1.932 1.94 9.164 1 98.75 287 VAL B C 1
ATOM 5723 O O . VAL B 1 287 ? -0.842 1.382 9.016 1 98.75 287 VAL B O 1
ATOM 5726 N N . LEU B 1 288 ? -2.104 3.215 8.875 1 98.81 288 LEU B N 1
ATOM 5727 C CA . LEU B 1 288 ? -1.067 4.051 8.281 1 98.81 288 LEU B CA 1
ATOM 5728 C C . LEU B 1 288 ? -0.068 4.516 9.328 1 98.81 288 LEU B C 1
ATOM 5730 O O . LEU B 1 288 ? 1.032 4.961 9 1 98.81 288 LEU B O 1
ATOM 5734 N N . ALA B 1 289 ? -0.411 4.41 10.609 1 98.88 289 ALA B N 1
ATOM 5735 C CA . ALA B 1 289 ? 0.435 4.887 11.703 1 98.88 289 ALA B CA 1
ATOM 5736 C C . ALA B 1 289 ? 1.771 4.152 11.719 1 98.88 289 ALA B C 1
ATOM 5738 O O . ALA B 1 289 ? 2.781 4.699 12.164 1 98.88 289 ALA B O 1
ATOM 5739 N N . GLY B 1 290 ? 1.769 2.965 11.242 1 98.88 290 GLY B N 1
ATOM 5740 C CA . GLY B 1 290 ? 2.998 2.191 11.18 1 98.88 290 GLY B CA 1
ATOM 5741 C C . GLY B 1 290 ? 4.07 2.846 10.328 1 98.88 290 GLY B C 1
ATOM 5742 O O . GLY B 1 290 ? 5.266 2.674 10.578 1 98.88 290 GLY B O 1
ATOM 5743 N N . GLY B 1 291 ? 3.664 3.516 9.242 1 98.81 291 GLY B N 1
ATOM 5744 C CA . GLY B 1 291 ? 4.613 4.242 8.414 1 98.81 291 GLY B CA 1
ATOM 5745 C C . GLY B 1 291 ? 5.172 5.477 9.094 1 98.81 291 GLY B C 1
ATOM 5746 O O . GLY B 1 291 ? 6.355 5.793 8.945 1 98.81 291 GLY B O 1
ATOM 5747 N N . VAL B 1 292 ? 4.336 6.133 9.891 1 98.88 292 VAL B N 1
ATOM 5748 C CA . VAL B 1 292 ? 4.707 7.383 10.547 1 98.88 292 VAL B CA 1
ATOM 5749 C C . VAL B 1 292 ? 5.734 7.102 11.641 1 98.88 292 VAL B C 1
ATOM 5751 O O . VAL B 1 292 ? 6.738 7.812 11.758 1 98.88 292 VAL B O 1
ATOM 5754 N N . VAL B 1 293 ? 5.617 6.031 12.359 1 98.94 293 VAL B N 1
ATOM 5755 C CA . VAL B 1 293 ? 6.352 5.805 13.602 1 98.94 293 VAL B CA 1
ATOM 5756 C C . VAL B 1 293 ? 7.805 5.461 13.281 1 98.94 293 VAL B C 1
ATOM 5758 O O . VAL B 1 293 ? 8.703 5.746 14.078 1 98.94 293 VAL B O 1
ATOM 5761 N N . VAL B 1 294 ? 8.07 4.934 12.148 1 98.75 294 VAL B N 1
ATOM 5762 C CA . VAL B 1 294 ? 9.438 4.516 11.867 1 98.75 294 VAL B CA 1
ATOM 5763 C C . VAL B 1 294 ? 10.133 5.57 11.016 1 98.75 294 VAL B C 1
ATOM 5765 O O . VAL B 1 294 ? 11.258 5.355 10.547 1 98.75 294 VAL B O 1
ATOM 5768 N N . GLY B 1 295 ? 9.516 6.707 10.828 1 98.5 295 GLY B N 1
ATOM 5769 C CA . GLY B 1 295 ? 10.047 7.73 9.938 1 98.5 295 GLY B CA 1
ATOM 5770 C C . GLY B 1 295 ? 11.398 8.258 10.375 1 98.5 295 GLY B C 1
ATOM 5771 O O . GLY B 1 295 ? 12.328 8.336 9.57 1 98.5 295 GLY B O 1
ATOM 5772 N N . THR B 1 296 ? 11.539 8.578 11.625 1 98.38 296 THR B N 1
ATOM 5773 C CA . THR B 1 296 ? 12.781 9.125 12.148 1 98.38 296 THR B CA 1
ATOM 5774 C C . THR B 1 296 ? 13.875 8.055 12.188 1 98.38 296 THR B C 1
ATOM 5776 O O . THR B 1 296 ? 15.031 8.328 11.883 1 98.38 296 THR B O 1
ATOM 5779 N N . ALA B 1 297 ? 13.508 6.871 12.492 1 97.38 297 ALA B N 1
ATOM 5780 C CA . ALA B 1 297 ? 14.477 5.797 12.68 1 97.38 297 ALA B CA 1
ATOM 5781 C C . ALA B 1 297 ? 14.656 4.984 11.406 1 97.38 297 ALA B C 1
ATOM 5783 O O . ALA B 1 297 ? 15.258 3.908 11.422 1 97.38 297 ALA B O 1
ATOM 5784 N N . GLY B 1 298 ? 14.156 5.391 10.305 1 94.75 298 GLY B N 1
ATOM 5785 C CA . GLY B 1 298 ? 14.133 4.621 9.07 1 94.75 298 GLY B CA 1
ATOM 5786 C C . GLY B 1 298 ? 15.5 4.156 8.633 1 94.75 298 GLY B C 1
ATOM 5787 O O . GLY B 1 298 ? 15.68 2.996 8.25 1 94.75 298 GLY B O 1
ATOM 5788 N N . GLU B 1 299 ? 16.484 5.043 8.719 1 93.31 299 GLU B N 1
ATOM 5789 C CA . GLU B 1 299 ? 17.828 4.695 8.242 1 93.31 299 GLU B CA 1
ATOM 5790 C C . GLU B 1 299 ? 18.672 4.109 9.359 1 93.31 299 GLU B C 1
ATOM 5792 O O . GLU B 1 299 ? 19.812 3.697 9.133 1 93.31 299 GLU B O 1
ATOM 5797 N N . MET B 1 300 ? 18.172 4.156 10.57 1 96.75 300 MET B N 1
ATOM 5798 C CA . MET B 1 300 ? 18.922 3.65 11.703 1 96.75 300 MET B CA 1
ATOM 5799 C C . MET B 1 300 ? 18.859 2.129 11.773 1 96.75 300 MET B C 1
ATOM 5801 O O . MET B 1 300 ? 18.219 1.495 10.938 1 96.75 300 MET B O 1
ATOM 5805 N N . MET B 1 301 ? 19.672 1.588 12.625 1 94 301 MET B N 1
ATOM 5806 C CA . MET B 1 301 ? 19.656 0.133 12.75 1 94 301 MET B CA 1
ATOM 5807 C C . MET B 1 301 ? 18.562 -0.323 13.703 1 94 301 MET B C 1
ATOM 5809 O O . MET B 1 301 ? 18.844 -0.646 14.859 1 94 301 MET B O 1
ATOM 5813 N N . LEU B 1 302 ? 17.516 -0.332 12.977 1 92.31 302 LEU B N 1
ATOM 5814 C CA . LEU B 1 302 ? 16.391 -0.988 13.617 1 92.31 302 LEU B CA 1
ATOM 5815 C C . LEU B 1 302 ? 16.359 -2.473 13.273 1 92.31 302 LEU B C 1
ATOM 5817 O O . LEU B 1 302 ? 16.875 -2.887 12.234 1 92.31 302 LEU B O 1
ATOM 5821 N N . THR B 1 303 ? 16.016 -3.492 14.273 1 93.88 303 THR B N 1
ATOM 5822 C CA . THR B 1 303 ? 15.836 -4.902 13.945 1 93.88 303 THR B CA 1
ATOM 5823 C C . THR B 1 303 ? 14.453 -5.148 13.344 1 93.88 303 THR B C 1
ATOM 5825 O O . THR B 1 303 ? 13.547 -4.328 13.5 1 93.88 303 THR B O 1
ATOM 5828 N N . PRO B 1 304 ? 14.375 -6.176 12.453 1 96.25 304 PRO B N 1
ATOM 5829 C CA . PRO B 1 304 ? 13.039 -6.516 11.969 1 96.25 304 PRO B CA 1
ATOM 5830 C C . PRO B 1 304 ? 12.008 -6.629 13.094 1 96.25 304 PRO B C 1
ATOM 5832 O O . PRO B 1 304 ? 10.875 -6.172 12.945 1 96.25 304 PRO B O 1
ATOM 5835 N N . PHE B 1 305 ? 12.422 -7.129 14.172 1 97.5 305 PHE B N 1
ATOM 5836 C CA . PHE B 1 305 ? 11.547 -7.191 15.336 1 97.5 305 PHE B CA 1
ATOM 5837 C C . PHE B 1 305 ? 11.188 -5.793 15.82 1 97.5 305 PHE B C 1
ATOM 5839 O O . PHE B 1 305 ? 10.031 -5.523 16.156 1 97.5 305 PHE B O 1
ATOM 5846 N N . GLY B 1 306 ? 12.211 -4.965 15.922 1 97.62 306 GLY B N 1
ATOM 5847 C CA . GLY B 1 306 ? 11.945 -3.596 16.328 1 97.62 306 GLY B CA 1
ATOM 5848 C C . GLY B 1 306 ? 10.93 -2.896 15.453 1 97.62 306 GLY B C 1
ATOM 5849 O O . GLY B 1 306 ? 10.086 -2.139 15.945 1 97.62 306 GLY B O 1
ATOM 5850 N N . ALA B 1 307 ? 11.016 -3.098 14.156 1 98.44 307 ALA B N 1
ATOM 5851 C CA . ALA B 1 307 ? 10.062 -2.516 13.219 1 98.44 307 ALA B CA 1
ATOM 5852 C C . ALA B 1 307 ? 8.648 -3.031 13.477 1 98.44 307 ALA B C 1
ATOM 5854 O O . ALA B 1 307 ? 7.695 -2.254 13.5 1 98.44 307 ALA B O 1
ATOM 5855 N N . LEU B 1 308 ? 8.484 -4.359 13.664 1 98.62 308 LEU B N 1
ATOM 5856 C CA . LEU B 1 308 ? 7.176 -4.945 13.953 1 98.62 308 LEU B CA 1
ATOM 5857 C C . LEU B 1 308 ? 6.598 -4.375 15.25 1 98.62 308 LEU B C 1
ATOM 5859 O O . LEU B 1 308 ? 5.418 -4.023 15.305 1 98.62 308 LEU B O 1
ATOM 5863 N N . ALA B 1 309 ? 7.414 -4.27 16.25 1 98.56 309 ALA B N 1
ATOM 5864 C CA . ALA B 1 309 ? 6.973 -3.775 17.547 1 98.56 309 ALA B CA 1
ATOM 5865 C C . ALA B 1 309 ? 6.512 -2.324 17.453 1 98.56 309 ALA B C 1
ATOM 5867 O O . ALA B 1 309 ? 5.469 -1.96 18 1 98.56 309 ALA B O 1
ATOM 5868 N N . ALA B 1 310 ? 7.344 -1.496 16.797 1 98.69 310 ALA B N 1
ATOM 5869 C CA . ALA B 1 310 ? 6.996 -0.088 16.641 1 98.69 310 ALA B CA 1
ATOM 5870 C C . ALA B 1 310 ? 5.676 0.066 15.883 1 98.69 310 ALA B C 1
ATOM 5872 O O . ALA B 1 310 ? 4.812 0.85 16.281 1 98.69 310 ALA B O 1
ATOM 5873 N N . GLY B 1 311 ? 5.523 -0.696 14.789 1 98.88 311 GLY B N 1
ATOM 5874 C CA . GLY B 1 311 ? 4.301 -0.636 14 1 98.88 311 GLY B CA 1
ATOM 5875 C C . GLY B 1 311 ? 3.072 -1.061 14.781 1 98.88 311 GLY B C 1
ATOM 5876 O O . GLY B 1 311 ? 2.035 -0.395 14.727 1 98.88 311 GLY B O 1
ATOM 5877 N N . PHE B 1 312 ? 3.215 -2.139 15.477 1 98.81 312 PHE B N 1
ATOM 5878 C CA . PHE B 1 312 ? 2.104 -2.631 16.281 1 98.81 312 PHE B CA 1
ATOM 5879 C C . PHE B 1 312 ? 1.693 -1.599 17.328 1 98.81 312 PHE B C 1
ATOM 5881 O O . PHE B 1 312 ? 0.503 -1.349 17.531 1 98.81 312 PHE B O 1
ATOM 5888 N N . LEU B 1 313 ? 2.668 -1.021 17.969 1 98.56 313 LEU B N 1
ATOM 5889 C CA . LEU B 1 313 ? 2.402 -0.002 18.984 1 98.56 313 LEU B CA 1
ATOM 5890 C C . LEU B 1 313 ? 1.694 1.201 18.359 1 98.56 313 LEU B C 1
ATOM 5892 O O . LEU B 1 313 ? 0.711 1.697 18.922 1 98.56 313 LEU B O 1
ATOM 5896 N N . ALA B 1 314 ? 2.195 1.672 17.281 1 98.81 314 ALA B N 1
ATOM 5897 C CA . ALA B 1 314 ? 1.635 2.857 16.641 1 98.81 314 ALA B CA 1
ATOM 5898 C C . ALA B 1 314 ? 0.196 2.613 16.188 1 98.81 314 ALA B C 1
ATOM 5900 O O . ALA B 1 314 ? -0.68 3.455 16.406 1 98.81 314 ALA B O 1
ATOM 5901 N N . GLY B 1 315 ? -0.062 1.426 15.531 1 98.75 315 GLY B N 1
ATOM 5902 C CA . GLY B 1 315 ? -1.421 1.092 15.133 1 98.75 315 GLY B CA 1
ATOM 5903 C C . GLY B 1 315 ? -2.379 0.998 16.312 1 98.75 315 GLY B C 1
ATOM 5904 O O . GLY B 1 315 ? -3.525 1.442 16.219 1 98.75 315 GLY B O 1
ATOM 5905 N N . SER B 1 316 ? -1.903 0.481 17.375 1 98.5 316 SER B N 1
ATOM 5906 C CA . SER B 1 316 ? -2.721 0.323 18.578 1 98.5 316 SER B CA 1
ATOM 5907 C C . SER B 1 316 ? -3.045 1.674 19.203 1 98.5 316 SER B C 1
ATOM 5909 O O . SER B 1 316 ? -4.207 1.966 19.5 1 98.5 316 SER B O 1
ATOM 5911 N N . VAL B 1 317 ? -2.041 2.525 19.344 1 98.31 317 VAL B N 1
ATOM 5912 C CA . VAL B 1 317 ? -2.215 3.84 19.953 1 98.31 317 VAL B CA 1
ATOM 5913 C C . VAL B 1 317 ? -3.129 4.699 19.078 1 98.31 317 VAL B C 1
ATOM 5915 O O . VAL B 1 317 ? -3.99 5.418 19.594 1 98.31 317 VAL B O 1
ATOM 5918 N N . SER B 1 318 ? -2.914 4.609 17.812 1 98.56 318 SER B N 1
ATOM 5919 C CA . SER B 1 318 ? -3.738 5.363 16.875 1 98.56 318 SER B CA 1
ATOM 5920 C C . SER B 1 318 ? -5.203 4.949 16.953 1 98.56 318 SER B C 1
ATOM 5922 O O . SER B 1 318 ? -6.09 5.797 17.047 1 98.56 318 SER B O 1
ATOM 5924 N N . THR B 1 319 ? -5.473 3.629 16.984 1 98.56 319 THR B N 1
ATOM 5925 C CA . THR B 1 319 ? -6.84 3.121 17.047 1 98.56 319 THR B CA 1
ATOM 5926 C C . THR B 1 319 ? -7.52 3.568 18.344 1 98.56 319 THR B C 1
ATOM 5928 O O . THR B 1 319 ? -8.648 4.059 18.312 1 98.56 319 THR B O 1
ATOM 5931 N N . LEU B 1 320 ? -6.816 3.449 19.438 1 98.12 320 LEU B N 1
ATOM 5932 C CA . LEU B 1 320 ? -7.359 3.859 20.719 1 98.12 320 LEU B CA 1
ATOM 5933 C C . LEU B 1 320 ? -7.555 5.371 20.781 1 98.12 320 LEU B C 1
ATOM 5935 O O . LEU B 1 320 ? -8.477 5.859 21.438 1 98.12 320 LEU B O 1
ATOM 5939 N N . GLY B 1 321 ? -6.66 6.102 20.141 1 97.81 321 GLY B N 1
ATOM 5940 C CA . GLY B 1 321 ? -6.82 7.543 20.047 1 97.81 321 GLY B CA 1
ATOM 5941 C C . GLY B 1 321 ? -8.094 7.949 19.328 1 97.81 321 GLY B C 1
ATOM 5942 O O . GLY B 1 321 ? -8.812 8.844 19.797 1 97.81 321 GLY B O 1
ATOM 5943 N N . TYR B 1 322 ? -8.391 7.32 18.219 1 96.56 322 TYR B N 1
ATOM 5944 C CA . TYR B 1 322 ? -9.609 7.621 17.484 1 96.56 322 TYR B CA 1
ATOM 5945 C C . TYR B 1 322 ? -10.844 7.316 18.312 1 96.56 322 TYR B C 1
ATOM 5947 O O . TYR B 1 322 ? -11.828 8.062 18.281 1 96.56 322 TYR B O 1
ATOM 5955 N N . LYS B 1 323 ? -10.797 6.227 19.062 1 95.75 323 LYS B N 1
ATOM 5956 C CA . LYS B 1 323 ? -11.961 5.785 19.828 1 95.75 323 LYS B CA 1
ATOM 5957 C C . LYS B 1 323 ? -12.148 6.633 21.078 1 95.75 323 LYS B C 1
ATOM 5959 O O . LYS B 1 323 ? -13.266 7.055 21.375 1 95.75 323 LYS B O 1
ATOM 5964 N N . PHE B 1 324 ? -11.062 7.008 21.781 1 95.12 324 PHE B N 1
ATOM 5965 C CA . PHE B 1 324 ? -11.234 7.543 23.125 1 95.12 324 PHE B CA 1
ATOM 5966 C C . PHE B 1 324 ? -10.727 8.977 23.203 1 95.12 324 PHE B C 1
ATOM 5968 O O . PHE B 1 324 ? -11.219 9.766 24.016 1 95.12 324 PHE B O 1
ATOM 5975 N N . PHE B 1 325 ? -9.781 9.375 22.438 1 93.94 325 PHE B N 1
ATOM 5976 C CA . PHE B 1 325 ? -9.148 10.68 22.609 1 93.94 325 PHE B CA 1
ATOM 5977 C C . PHE B 1 325 ? -9.797 11.727 21.719 1 93.94 325 PHE B C 1
ATOM 5979 O O . PHE B 1 325 ? -9.883 12.898 22.078 1 93.94 325 PHE B O 1
ATOM 5986 N N . THR B 1 326 ? -10.141 11.375 20.531 1 92.56 326 THR B N 1
ATOM 5987 C CA . THR B 1 326 ? -10.719 12.312 19.578 1 92.56 326 THR B CA 1
ATOM 5988 C C . THR B 1 326 ? -11.93 13.023 20.188 1 92.56 326 THR B C 1
ATOM 5990 O O . THR B 1 326 ? -12.023 14.25 20.141 1 92.56 326 THR B O 1
ATOM 5993 N N . PRO B 1 327 ? -12.867 12.297 20.859 1 91.44 327 PRO B N 1
ATOM 5994 C CA . PRO B 1 327 ? -14.008 12.992 21.453 1 91.44 327 PRO B CA 1
ATOM 5995 C C . PRO B 1 327 ? -13.602 13.945 22.578 1 91.44 327 PRO B C 1
ATOM 5997 O O . PRO B 1 327 ? -14.219 15 22.734 1 91.44 327 PRO B O 1
ATOM 6000 N N . ILE B 1 328 ? -12.586 13.641 23.234 1 92.62 328 ILE B N 1
ATOM 6001 C CA . ILE B 1 328 ? -12.102 14.469 24.328 1 92.62 328 ILE B CA 1
ATOM 6002 C C . ILE B 1 328 ? -11.469 15.742 23.781 1 92.62 328 ILE B C 1
ATOM 6004 O O . ILE B 1 328 ? -11.633 16.828 24.344 1 92.62 328 ILE B O 1
ATOM 6008 N N . LEU B 1 329 ? -10.727 15.633 22.672 1 91.5 329 LEU B N 1
ATOM 6009 C CA . LEU B 1 329 ? -10.086 16.781 22.031 1 91.5 329 LEU B CA 1
ATOM 6010 C C . LEU B 1 329 ? -11.117 17.844 21.656 1 91.5 329 LEU B C 1
ATOM 6012 O O . LEU B 1 329 ? -10.867 19.031 21.844 1 91.5 329 LEU B O 1
ATOM 6016 N N . GLU B 1 330 ? -12.172 17.422 21.141 1 89.44 330 GLU B N 1
ATOM 6017 C CA . GLU B 1 330 ? -13.219 18.359 20.734 1 89.44 330 GLU B CA 1
ATOM 6018 C C . GLU B 1 330 ? -13.945 18.938 21.953 1 89.44 330 GLU B C 1
ATOM 6020 O O . GLU B 1 330 ? -14.125 20.156 22.062 1 89.44 330 GLU B O 1
ATOM 6025 N N . ALA B 1 331 ? -14.32 18.125 22.953 1 91.62 331 ALA B N 1
ATOM 6026 C CA . ALA B 1 331 ? -15.164 18.516 24.094 1 91.62 331 ALA B CA 1
ATOM 6027 C C . ALA B 1 331 ? -14.383 19.359 25.078 1 91.62 331 ALA B C 1
ATOM 6029 O O . ALA B 1 331 ? -14.883 20.375 25.578 1 91.62 331 ALA B O 1
ATOM 6030 N N . LYS B 1 332 ? -13.172 19.016 25.297 1 94.06 332 LYS B N 1
ATOM 6031 C CA . LYS B 1 332 ? -12.422 19.656 26.391 1 94.06 332 LYS B CA 1
ATOM 6032 C C . LYS B 1 332 ? -11.461 20.703 25.844 1 94.06 332 LYS B C 1
ATOM 6034 O O . LYS B 1 332 ? -11.211 21.719 26.5 1 94.06 332 LYS B O 1
ATOM 6039 N N . PHE B 1 333 ? -10.938 20.516 24.641 1 94.69 333 PHE B N 1
ATOM 6040 C CA . PHE B 1 333 ? -9.883 21.406 24.172 1 94.69 333 PHE B CA 1
ATOM 6041 C C . PHE B 1 333 ? -10.359 22.234 22.984 1 94.69 333 PHE B C 1
ATOM 6043 O O . PHE B 1 333 ? -9.609 23.062 22.453 1 94.69 333 PHE B O 1
ATOM 6050 N N . LYS B 1 334 ? -11.57 22.031 22.531 1 95.06 334 LYS B N 1
ATOM 6051 C CA . LYS B 1 334 ? -12.172 22.781 21.422 1 95.06 334 LYS B CA 1
ATOM 6052 C C . LYS B 1 334 ? -11.328 22.672 20.156 1 95.06 334 LYS B C 1
ATOM 6054 O O . LYS B 1 334 ? -11.055 23.688 19.5 1 95.06 334 LYS B O 1
ATOM 6059 N N . VAL B 1 335 ? -10.836 21.516 19.938 1 95.69 335 VAL B N 1
ATOM 6060 C CA . VAL B 1 335 ? -10.109 21.188 18.719 1 95.69 335 VAL B CA 1
ATOM 6061 C C . VAL B 1 335 ? -10.969 20.312 17.828 1 95.69 335 VAL B C 1
ATOM 6063 O O . VAL B 1 335 ? -11.297 19.172 18.188 1 95.69 335 VAL B O 1
ATOM 6066 N N . GLN B 1 336 ? -11.367 20.906 16.734 1 94.94 336 GLN B N 1
ATOM 6067 C CA . GLN B 1 336 ? -12.18 20.172 15.766 1 94.94 336 GLN B CA 1
ATOM 6068 C C . GLN B 1 336 ? -11.312 19.578 14.664 1 94.94 336 GLN B C 1
ATOM 6070 O O . GLN B 1 336 ? -11.156 20.172 13.602 1 94.94 336 GLN B O 1
ATOM 6075 N N . ASP B 1 337 ? -10.82 18.391 14.914 1 96.56 337 ASP B N 1
ATOM 6076 C CA . ASP B 1 337 ? -9.914 17.656 14.039 1 96.56 337 ASP B CA 1
ATOM 6077 C C . ASP B 1 337 ? -10.688 16.781 13.055 1 96.56 337 ASP B C 1
ATOM 6079 O O . ASP B 1 337 ? -10.891 15.594 13.297 1 96.56 337 ASP B O 1
ATOM 6083 N N . THR B 1 338 ? -11.055 17.359 11.914 1 95.69 338 THR B N 1
ATOM 6084 C CA . THR B 1 338 ? -12 16.75 10.992 1 95.69 338 THR B CA 1
ATOM 6085 C C . THR B 1 338 ? -11.5 15.367 10.555 1 95.69 338 THR B C 1
ATOM 6087 O O . THR B 1 338 ? -12.273 14.398 10.539 1 95.69 338 THR B O 1
ATOM 6090 N N . CYS B 1 339 ? -10.219 15.234 10.172 1 96.12 339 CYS B N 1
ATOM 6091 C CA . CYS B 1 339 ? -9.711 13.984 9.609 1 96.12 339 CYS B CA 1
ATOM 6092 C C . CYS B 1 339 ? -9.031 13.141 10.68 1 96.12 339 CYS B C 1
ATOM 6094 O O . CYS B 1 339 ? -8.516 12.062 10.391 1 96.12 339 CYS B O 1
ATOM 6096 N N . GLY B 1 340 ? -8.945 13.617 11.914 1 97 340 GLY B N 1
ATOM 6097 C CA . GLY B 1 340 ? -8.25 12.898 12.969 1 97 340 GLY B CA 1
ATOM 6098 C C . GLY B 1 340 ? -6.746 12.883 12.797 1 97 340 GLY B C 1
ATOM 6099 O O . GLY B 1 340 ? -6.102 11.852 13 1 97 340 GLY B O 1
ATOM 6100 N N . VAL B 1 341 ? -6.164 13.984 12.422 1 98.19 341 VAL B N 1
ATOM 6101 C CA . VAL B 1 341 ? -4.746 14.047 12.094 1 98.19 341 VAL B CA 1
ATOM 6102 C C . VAL B 1 341 ? -3.914 13.812 13.359 1 98.19 341 VAL B C 1
ATOM 6104 O O . VAL B 1 341 ? -2.773 13.352 13.281 1 98.19 341 VAL B O 1
ATOM 6107 N N . HIS B 1 342 ? -4.48 14.148 14.562 1 98.5 342 HIS B N 1
ATOM 6108 C CA . HIS B 1 342 ? -3.779 13.875 15.812 1 98.5 342 HIS B CA 1
ATOM 6109 C C . HIS B 1 342 ? -3.451 12.391 15.938 1 98.5 342 HIS B C 1
ATOM 6111 O O . HIS B 1 342 ? -2.336 12.031 16.312 1 98.5 342 HIS B O 1
ATOM 6117 N N . ASN B 1 343 ? -4.371 11.578 15.648 1 98.5 343 ASN B N 1
ATOM 6118 C CA . ASN B 1 343 ? -4.254 10.141 15.883 1 98.5 343 ASN B CA 1
ATOM 6119 C C . ASN B 1 343 ? -3.512 9.445 14.75 1 98.5 343 ASN B C 1
ATOM 6121 O O . ASN B 1 343 ? -2.871 8.414 14.961 1 98.5 343 ASN B O 1
ATOM 6125 N N . LEU B 1 344 ? -3.586 9.945 13.578 1 98.5 344 LEU B N 1
ATOM 6126 C CA . LEU B 1 344 ? -2.926 9.32 12.438 1 98.5 344 LEU B CA 1
ATOM 6127 C C . LEU B 1 344 ? -1.483 9.797 12.312 1 98.5 344 LEU B C 1
ATOM 6129 O O . LEU B 1 344 ? -0.589 9.016 11.984 1 98.5 344 LEU B O 1
ATOM 6133 N N . HIS B 1 345 ? -1.25 11.109 12.523 1 98.81 345 HIS B N 1
ATOM 6134 C CA . HIS B 1 345 ? 0.059 11.695 12.266 1 98.81 345 HIS B CA 1
ATOM 6135 C C . HIS B 1 345 ? 0.697 12.211 13.555 1 98.81 345 HIS B C 1
ATOM 6137 O O . HIS B 1 345 ? 1.884 11.984 13.797 1 98.81 345 HIS B O 1
ATOM 6143 N N . GLY B 1 346 ? -0.064 12.938 14.43 1 98.75 346 GLY B N 1
ATOM 6144 C CA . GLY B 1 346 ? 0.481 13.609 15.594 1 98.75 346 GLY B CA 1
ATOM 6145 C C . GLY B 1 346 ? 1.109 12.656 16.594 1 98.75 346 GLY B C 1
ATOM 6146 O O . GLY B 1 346 ? 2.33 12.641 16.766 1 98.75 346 GLY B O 1
ATOM 6147 N N . MET B 1 347 ? 0.296 11.828 17.141 1 98.5 347 MET B N 1
ATOM 6148 C CA . MET B 1 347 ? 0.777 10.922 18.188 1 98.5 347 MET B CA 1
ATOM 6149 C C . MET B 1 347 ? 1.782 9.93 17.609 1 98.5 347 MET B C 1
ATOM 6151 O O . MET B 1 347 ? 2.867 9.742 18.172 1 98.5 347 MET B O 1
ATOM 6155 N N . PRO B 1 348 ? 1.496 9.281 16.469 1 98.81 348 PRO B N 1
ATOM 6156 C CA . PRO B 1 348 ? 2.512 8.398 15.898 1 98.81 348 PRO B CA 1
ATOM 6157 C C . PRO B 1 348 ? 3.795 9.141 15.523 1 98.81 348 PRO B C 1
ATOM 6159 O O . PRO B 1 348 ? 4.887 8.562 15.602 1 98.81 348 PRO B O 1
ATOM 6162 N N . GLY B 1 349 ? 3.688 10.43 15.109 1 98.88 349 GLY B N 1
ATOM 6163 C CA . GLY B 1 349 ? 4.867 11.234 14.836 1 98.88 349 GLY B CA 1
ATOM 6164 C C . GLY B 1 349 ? 5.734 11.453 16.062 1 98.88 349 GLY B C 1
ATOM 6165 O O . GLY B 1 349 ? 6.957 11.289 15.992 1 98.88 349 GLY B O 1
ATOM 6166 N N . VAL B 1 350 ? 5.109 11.789 17.109 1 98.88 350 VAL B N 1
ATOM 6167 C CA . VAL B 1 350 ? 5.824 11.977 18.375 1 98.88 350 VAL B CA 1
ATOM 6168 C C . VAL B 1 350 ? 6.449 10.656 18.812 1 98.88 350 VAL B C 1
ATOM 6170 O O . VAL B 1 350 ? 7.609 10.625 19.234 1 98.88 350 VAL B O 1
ATOM 6173 N N . LEU B 1 351 ? 5.695 9.555 18.719 1 98.81 351 LEU B N 1
ATOM 6174 C CA . LEU B 1 351 ? 6.23 8.234 19.031 1 98.81 351 LEU B CA 1
ATOM 6175 C C . LEU B 1 351 ? 7.426 7.906 18.141 1 98.81 351 LEU B C 1
ATOM 6177 O O . LEU B 1 351 ? 8.398 7.312 18.609 1 98.81 351 LEU B O 1
ATOM 6181 N N . GLY B 1 352 ? 7.301 8.258 16.891 1 98.88 352 GLY B N 1
ATOM 6182 C CA . GLY B 1 352 ? 8.406 8.039 15.969 1 98.88 352 GLY B CA 1
ATOM 6183 C C . GLY B 1 352 ? 9.648 8.828 16.328 1 98.88 352 GLY B C 1
ATOM 6184 O O . GLY B 1 352 ? 10.766 8.312 16.219 1 98.88 352 GLY B O 1
ATOM 6185 N N . ALA B 1 353 ? 9.438 10.078 16.766 1 98.81 353 ALA B N 1
ATOM 6186 C CA . ALA B 1 353 ? 10.547 10.898 17.234 1 98.81 353 ALA B CA 1
ATOM 6187 C C . ALA B 1 353 ? 11.227 10.258 18.438 1 98.81 353 ALA B C 1
ATOM 6189 O O . ALA B 1 353 ? 12.453 10.211 18.516 1 98.81 353 ALA B O 1
ATOM 6190 N N . LEU B 1 354 ? 10.43 9.773 19.344 1 98.81 354 LEU B N 1
ATOM 6191 C CA . LEU B 1 354 ? 10.961 9.156 20.562 1 98.81 354 LEU B CA 1
ATOM 6192 C C . LEU B 1 354 ? 11.672 7.848 20.234 1 98.81 354 LEU B C 1
ATOM 6194 O O . LEU B 1 354 ? 12.68 7.508 20.859 1 98.81 354 LEU B O 1
ATOM 6198 N N . LEU B 1 355 ? 11.141 7.117 19.297 1 98.75 355 LEU B N 1
ATOM 6199 C CA . LEU B 1 355 ? 11.836 5.934 18.812 1 98.75 355 LEU B CA 1
ATOM 6200 C C . LEU B 1 355 ? 13.211 6.301 18.25 1 98.75 355 LEU B C 1
ATOM 6202 O O . LEU B 1 355 ? 14.195 5.602 18.5 1 98.75 355 LEU B O 1
ATOM 6206 N N . GLY B 1 356 ? 13.258 7.41 17.469 1 98.44 356 GLY B N 1
ATOM 6207 C CA . GLY B 1 356 ? 14.531 7.902 16.969 1 98.44 356 GLY B CA 1
ATOM 6208 C C . GLY B 1 356 ? 15.508 8.258 18.078 1 98.44 356 GLY B C 1
ATOM 6209 O O . GLY B 1 356 ? 16.703 7.996 17.953 1 98.44 356 GLY B O 1
ATOM 6210 N N . VAL B 1 357 ? 15.039 8.867 19.172 1 98.62 357 VAL B N 1
ATOM 6211 C CA . VAL B 1 357 ? 15.867 9.203 20.328 1 98.62 357 VAL B CA 1
ATOM 6212 C C . VAL B 1 357 ? 16.453 7.926 20.922 1 98.62 357 VAL B C 1
ATOM 6214 O O . VAL B 1 357 ? 17.656 7.855 21.188 1 98.62 357 VAL B O 1
ATOM 6217 N N . LEU B 1 358 ? 15.641 6.938 21.078 1 98.31 358 LEU B N 1
ATOM 6218 C CA . LEU B 1 358 ? 16.047 5.676 21.672 1 98.31 358 LEU B CA 1
ATOM 6219 C C . LEU B 1 358 ? 17.109 4.992 20.812 1 98.31 358 LEU B C 1
ATOM 6221 O O . LEU B 1 358 ? 18.172 4.602 21.328 1 98.31 358 LEU B O 1
ATOM 6225 N N . VAL B 1 359 ? 16.875 4.863 19.531 1 97.81 359 VAL B N 1
ATOM 6226 C CA . VAL B 1 359 ? 17.75 4.113 18.641 1 97.81 359 VAL B CA 1
ATOM 6227 C C . VAL B 1 359 ? 19.047 4.879 18.438 1 97.81 359 VAL B C 1
ATOM 6229 O O . VAL B 1 359 ? 20.125 4.277 18.328 1 97.81 359 VAL B O 1
ATOM 6232 N N . ALA B 1 360 ? 18.953 6.203 18.359 1 97.81 360 ALA B N 1
ATOM 6233 C CA . ALA B 1 360 ? 20.172 7.016 18.281 1 97.81 360 ALA B CA 1
ATOM 6234 C C . ALA B 1 360 ? 21.047 6.836 19.516 1 97.81 360 ALA B C 1
ATOM 6236 O O . ALA B 1 360 ? 22.266 6.754 19.422 1 97.81 360 ALA B O 1
ATOM 6237 N N . GLY B 1 361 ? 20.453 6.77 20.672 1 97.81 361 GLY B N 1
ATOM 6238 C CA . GLY B 1 361 ? 21.188 6.602 21.922 1 97.81 361 GLY B CA 1
ATOM 6239 C C . GLY B 1 361 ? 21.875 5.25 22.047 1 97.81 361 GLY B C 1
ATOM 6240 O O . GLY B 1 361 ? 22.844 5.102 22.781 1 97.81 361 GLY B O 1
ATOM 6241 N N . LEU B 1 362 ? 21.422 4.289 21.25 1 96.12 362 LEU B N 1
ATOM 6242 C CA . LEU B 1 362 ? 21.953 2.93 21.297 1 96.12 362 LEU B CA 1
ATOM 6243 C C . LEU B 1 362 ? 22.953 2.684 20.172 1 96.12 362 LEU B C 1
ATOM 6245 O O . LEU B 1 362 ? 23.453 1.571 20.016 1 96.12 362 LEU B O 1
ATOM 6249 N N . ALA B 1 363 ? 23.234 3.678 19.422 1 95.75 363 ALA B N 1
ATOM 6250 C CA . ALA B 1 363 ? 24.109 3.512 18.266 1 95.75 363 ALA B CA 1
ATOM 6251 C C . ALA B 1 363 ? 25.547 3.213 18.703 1 95.75 363 ALA B C 1
ATOM 6253 O O . ALA B 1 363 ? 26.078 3.867 19.609 1 95.75 363 ALA B O 1
ATOM 6254 N N . THR B 1 364 ? 26.203 2.139 18.125 1 93.94 364 THR B N 1
ATOM 6255 C CA . THR B 1 364 ? 27.594 1.777 18.391 1 93.94 364 THR B CA 1
ATOM 6256 C C . THR B 1 364 ? 28.344 1.531 17.094 1 93.94 364 THR B C 1
ATOM 6258 O O . THR B 1 364 ? 27.734 1.251 16.047 1 93.94 364 THR B O 1
ATOM 6261 N N . HIS B 1 365 ? 29.641 1.65 17.172 1 93.31 365 HIS B N 1
ATOM 6262 C CA . HIS B 1 365 ? 30.484 1.337 16.031 1 93.31 365 HIS B CA 1
ATOM 6263 C C . HIS B 1 365 ? 30.375 -0.137 15.648 1 93.31 365 HIS B C 1
ATOM 6265 O O . HIS B 1 365 ? 30.5 -0.491 14.469 1 93.31 365 HIS B O 1
ATOM 6271 N N . GLU B 1 366 ? 30.203 -0.957 16.562 1 91.88 366 GLU B N 1
ATOM 6272 C CA . GLU B 1 366 ? 30.094 -2.393 16.328 1 91.88 366 GLU B CA 1
ATOM 6273 C C . GLU B 1 366 ? 28.844 -2.723 15.531 1 91.88 366 GLU B C 1
ATOM 6275 O O . GLU B 1 366 ? 28.891 -3.531 14.602 1 91.88 366 GLU B O 1
ATOM 6280 N N . ALA B 1 367 ? 27.766 -2.104 15.828 1 90.81 367 ALA B N 1
ATOM 6281 C CA . ALA B 1 367 ? 26.484 -2.398 15.203 1 90.81 367 ALA B CA 1
ATOM 6282 C C . ALA B 1 367 ? 26.438 -1.859 13.773 1 90.81 367 ALA B C 1
ATOM 6284 O O . ALA B 1 367 ? 25.844 -2.48 12.891 1 90.81 367 ALA B O 1
ATOM 6285 N N . TYR B 1 368 ? 27.062 -0.739 13.516 1 93.75 368 TYR B N 1
ATOM 6286 C CA . TYR B 1 368 ? 26.922 -0.058 12.234 1 93.75 368 TYR B CA 1
ATOM 6287 C C . TYR B 1 368 ? 28.125 -0.337 11.336 1 93.75 368 TYR B C 1
ATOM 6289 O O . TYR B 1 368 ? 28.047 -0.178 10.117 1 93.75 368 TYR B O 1
ATOM 6297 N N . GLY B 1 369 ? 29.266 -0.669 11.93 1 92.31 369 GLY B N 1
ATOM 6298 C CA . GLY B 1 369 ? 30.5 -0.733 11.148 1 92.31 369 GLY B CA 1
ATOM 6299 C C . GLY B 1 369 ? 30.812 0.559 10.422 1 92.31 369 GLY B C 1
ATOM 6300 O O . GLY B 1 369 ? 30.656 1.646 10.984 1 92.31 369 GLY B O 1
ATOM 6301 N N . GLU B 1 370 ? 31.234 0.49 9.18 1 90.31 370 GLU B N 1
ATOM 6302 C CA . GLU B 1 370 ? 31.562 1.668 8.383 1 90.31 370 GLU B CA 1
ATOM 6303 C C . GLU B 1 370 ? 30.297 2.404 7.938 1 90.31 370 GLU B C 1
ATOM 6305 O O . GLU B 1 370 ? 30.375 3.547 7.48 1 90.31 370 GLU B O 1
ATOM 6310 N N . GLY B 1 371 ? 29.219 1.775 8.141 1 91.75 371 GLY B N 1
ATOM 6311 C CA . GLY B 1 371 ? 27.953 2.406 7.809 1 91.75 371 GLY B CA 1
ATOM 6312 C C . GLY B 1 371 ? 27.578 3.518 8.766 1 91.75 371 GLY B C 1
ATOM 6313 O O . GLY B 1 371 ? 26.672 4.301 8.484 1 91.75 371 GLY B O 1
ATOM 6314 N N . LEU B 1 372 ? 28.281 3.609 9.852 1 93.69 372 LEU B N 1
ATOM 6315 C CA . LEU B 1 372 ? 28.031 4.656 10.836 1 93.69 372 LEU B CA 1
ATOM 6316 C C . LEU B 1 372 ? 28.203 6.039 10.219 1 93.69 372 LEU B C 1
ATOM 6318 O O . LEU B 1 372 ? 27.484 6.977 10.57 1 93.69 372 LEU B O 1
ATOM 6322 N N . ASP B 1 373 ? 29.125 6.172 9.312 1 93.38 373 ASP B N 1
ATOM 6323 C CA . ASP B 1 373 ? 29.422 7.441 8.664 1 93.38 373 ASP B CA 1
ATOM 6324 C C . ASP B 1 373 ? 28.219 7.914 7.832 1 93.38 373 ASP B C 1
ATOM 6326 O O . ASP B 1 373 ? 27.969 9.117 7.723 1 93.38 373 ASP B O 1
ATOM 6330 N N . SER B 1 374 ? 27.516 6.961 7.301 1 90.94 374 SER B N 1
ATOM 6331 C CA . SER B 1 374 ? 26.375 7.293 6.441 1 90.94 374 SER B CA 1
ATOM 6332 C C . SER B 1 374 ? 25.156 7.688 7.266 1 90.94 374 SER B C 1
ATOM 6334 O O . SER B 1 374 ? 24.406 8.578 6.879 1 90.94 374 SER B O 1
ATOM 6336 N N . VAL B 1 375 ? 25.016 7.129 8.453 1 93.38 375 VAL B N 1
ATOM 6337 C CA . VAL B 1 375 ? 23.812 7.34 9.234 1 93.38 375 VAL B CA 1
ATOM 6338 C C . VAL B 1 375 ? 24.031 8.453 10.258 1 93.38 375 VAL B C 1
ATOM 6340 O O . VAL B 1 375 ? 23.203 9.344 10.406 1 93.38 375 VAL B O 1
ATOM 6343 N N . PHE B 1 376 ? 25.188 8.32 10.93 1 96 376 PHE B N 1
ATOM 6344 C CA . PHE B 1 376 ? 25.562 9.297 11.953 1 96 376 PHE B CA 1
ATOM 6345 C C . PHE B 1 376 ? 26.984 9.812 11.719 1 96 376 PHE B C 1
ATOM 6347 O O . PHE B 1 376 ? 27.891 9.508 12.492 1 96 376 PHE B O 1
ATOM 6354 N N . PRO B 1 377 ? 27.078 10.711 10.773 1 95 377 PRO B N 1
ATOM 6355 C CA . PRO B 1 377 ? 28.422 11.172 10.422 1 95 377 PRO B CA 1
ATOM 6356 C C . PRO B 1 377 ? 29.125 11.867 11.586 1 95 377 PRO B C 1
ATOM 6358 O O . PRO B 1 377 ? 30.344 11.734 11.75 1 95 377 PRO B O 1
ATOM 6361 N N . LEU B 1 378 ? 28.484 12.531 12.422 1 96.12 378 LEU B N 1
ATOM 6362 C CA . LEU B 1 378 ? 29.094 13.25 13.531 1 96.12 378 LEU B CA 1
ATOM 6363 C C . LEU B 1 378 ? 29.594 12.273 14.602 1 96.12 378 LEU B C 1
ATOM 6365 O O . LEU B 1 378 ? 30.594 12.531 15.273 1 96.12 378 LEU B O 1
ATOM 6369 N N . ILE B 1 379 ? 28.875 11.203 14.758 1 96 379 ILE B N 1
ATOM 6370 C CA . ILE B 1 379 ? 29.312 10.172 15.688 1 96 379 ILE B CA 1
ATOM 6371 C C . ILE B 1 379 ? 30.531 9.453 15.109 1 96 379 ILE B C 1
ATOM 6373 O O . ILE B 1 379 ? 31.516 9.219 15.82 1 96 379 ILE B O 1
ATOM 6377 N N . ALA B 1 380 ? 30.406 9.133 13.883 1 95.19 380 ALA B N 1
ATOM 6378 C CA . ALA B 1 380 ? 31.5 8.445 13.203 1 95.19 380 ALA B CA 1
ATOM 6379 C C . ALA B 1 380 ? 32.781 9.266 13.258 1 95.19 380 ALA B C 1
ATOM 6381 O O . ALA B 1 380 ? 33.875 8.719 13.422 1 95.19 380 ALA B O 1
ATOM 6382 N N . ALA B 1 381 ? 32.688 10.57 13.188 1 95.69 381 ALA B N 1
ATOM 6383 C CA . ALA B 1 381 ? 33.812 11.492 13.188 1 95.69 381 ALA B CA 1
ATOM 6384 C C . ALA B 1 381 ? 34.312 11.766 14.602 1 95.69 381 ALA B C 1
ATOM 6386 O O . ALA B 1 381 ? 35.312 12.453 14.797 1 95.69 381 ALA B O 1
ATOM 6387 N N . GLY B 1 382 ? 33.625 11.32 15.555 1 94.75 382 GLY B N 1
ATOM 6388 C CA . GLY B 1 382 ? 34 11.531 16.938 1 94.75 382 GLY B CA 1
ATOM 6389 C C . GLY B 1 382 ? 33.625 12.906 17.469 1 94.75 382 GLY B C 1
ATOM 6390 O O . GLY B 1 382 ? 34.094 13.328 18.531 1 94.75 382 GLY B O 1
ATOM 6391 N N . GLN B 1 383 ? 32.812 13.547 16.781 1 96.31 383 GLN B N 1
ATOM 6392 C CA . GLN B 1 383 ? 32.406 14.906 17.141 1 96.31 383 GLN B CA 1
ATOM 6393 C C . GLN B 1 383 ? 31.219 14.906 18.078 1 96.31 383 GLN B C 1
ATOM 6395 O O . GLN B 1 383 ? 30.922 15.914 18.734 1 96.31 383 GLN B O 1
ATOM 6400 N N . ARG B 1 384 ? 30.547 13.781 18.094 1 96.94 384 ARG B N 1
ATOM 6401 C CA . ARG B 1 384 ? 29.344 13.641 18.922 1 96.94 384 ARG B CA 1
ATOM 6402 C C . ARG B 1 384 ? 29.219 12.227 19.469 1 96.94 384 ARG B C 1
ATOM 6404 O O . ARG B 1 384 ? 29.531 11.258 18.766 1 96.94 384 ARG B O 1
ATOM 6411 N N . THR B 1 385 ? 28.75 12.18 20.719 1 97.62 385 THR B N 1
ATOM 6412 C CA . THR B 1 385 ? 28.469 10.867 21.281 1 97.62 385 THR B CA 1
ATOM 6413 C C . THR B 1 385 ? 27.031 10.43 20.953 1 97.62 385 THR B C 1
ATOM 6415 O O . THR B 1 385 ? 26.203 11.242 20.547 1 97.62 385 THR B O 1
ATOM 6418 N N . ALA B 1 386 ? 26.797 9.18 21.109 1 97.62 386 ALA B N 1
ATOM 6419 C CA . ALA B 1 386 ? 25.453 8.656 20.906 1 97.62 386 ALA B CA 1
ATOM 6420 C C . ALA B 1 386 ? 24.438 9.352 21.812 1 97.62 386 ALA B C 1
ATOM 6422 O O . ALA B 1 386 ? 23.344 9.703 21.391 1 97.62 386 ALA B O 1
ATOM 6423 N N . SER B 1 387 ? 24.781 9.508 23.062 1 98.06 387 SER B N 1
ATOM 6424 C CA . SER B 1 387 ? 23.906 10.188 24.031 1 98.06 387 SER B CA 1
ATOM 6425 C C . SER B 1 387 ? 23.641 11.625 23.609 1 98.06 387 SER B C 1
ATOM 6427 O O . SER B 1 387 ? 22.516 12.117 23.75 1 98.06 387 SER B O 1
ATOM 6429 N N . SER B 1 388 ? 24.672 12.281 23.125 1 98.06 388 SER B N 1
ATOM 6430 C CA . SER B 1 388 ? 24.5 13.656 22.656 1 98.06 388 SER B CA 1
ATOM 6431 C C . SER B 1 388 ? 23.578 13.711 21.438 1 98.06 388 SER B C 1
ATOM 6433 O O . SER B 1 388 ? 22.75 14.609 21.312 1 98.06 388 SER B O 1
ATOM 6435 N N . GLN B 1 389 ? 23.797 12.789 20.531 1 98.25 389 GLN B N 1
ATOM 6436 C CA . GLN B 1 389 ? 22.906 12.711 19.375 1 98.25 389 GLN B CA 1
ATOM 6437 C C . GLN B 1 389 ? 21.453 12.492 19.797 1 98.25 389 GLN B C 1
ATOM 6439 O O . GLN B 1 389 ? 20.547 13.102 19.234 1 98.25 389 GLN B O 1
ATOM 6444 N N . ALA B 1 390 ? 21.25 11.633 20.734 1 98.62 390 ALA B N 1
ATOM 6445 C CA . ALA B 1 390 ? 19.906 11.375 21.266 1 98.62 390 ALA B CA 1
ATOM 6446 C C . ALA B 1 390 ? 19.297 12.648 21.828 1 98.62 390 ALA B C 1
ATOM 6448 O O . ALA B 1 390 ? 18.094 12.906 21.641 1 98.62 390 ALA B O 1
ATOM 6449 N N . MET B 1 391 ? 20.031 13.406 22.547 1 98.5 391 MET B N 1
ATOM 6450 C CA . MET B 1 391 ? 19.547 14.656 23.125 1 98.5 391 MET B CA 1
ATOM 6451 C C . MET B 1 391 ? 19.188 15.656 22.031 1 98.5 391 MET B C 1
ATOM 6453 O O . MET B 1 391 ? 18.219 16.406 22.172 1 98.5 391 MET B O 1
ATOM 6457 N N . HIS B 1 392 ? 20 15.703 21.016 1 98.44 392 HIS B N 1
ATOM 6458 C CA . HIS B 1 392 ? 19.672 16.562 19.891 1 98.44 392 HIS B CA 1
ATOM 6459 C C . HIS B 1 392 ? 18.375 16.141 19.219 1 98.44 392 HIS B C 1
ATOM 6461 O O . HIS B 1 392 ? 17.594 16.984 18.766 1 98.44 392 HIS B O 1
ATOM 6467 N N . GLN B 1 393 ? 18.203 14.805 19.094 1 98.69 393 GLN B N 1
ATOM 6468 C CA . GLN B 1 393 ? 16.953 14.297 18.562 1 98.69 393 GLN B CA 1
ATOM 6469 C C . GLN B 1 393 ? 15.766 14.773 19.406 1 98.69 393 GLN B C 1
ATOM 6471 O O . GLN B 1 393 ? 14.758 15.234 18.859 1 98.69 393 GLN B O 1
ATOM 6476 N N . LEU B 1 394 ? 15.867 14.625 20.656 1 98.75 394 LEU B N 1
ATOM 6477 C CA . LEU B 1 394 ? 14.797 15.047 21.562 1 98.75 394 LEU B CA 1
ATOM 6478 C C . LEU B 1 394 ? 14.547 16.547 21.438 1 98.75 394 LEU B C 1
ATOM 6480 O O . LEU B 1 394 ? 13.391 16.984 21.422 1 98.75 394 LEU B O 1
ATOM 6484 N N . PHE B 1 395 ? 15.586 17.312 21.406 1 98.69 395 PHE B N 1
ATOM 6485 C CA . PHE B 1 395 ? 15.469 18.766 21.25 1 98.69 395 PHE B CA 1
ATOM 6486 C C . PHE B 1 395 ? 14.805 19.109 19.922 1 98.69 395 PHE B C 1
ATOM 6488 O O . PHE B 1 395 ? 14.016 20.062 19.859 1 98.69 395 PHE B O 1
ATOM 6495 N N . GLY B 1 396 ? 15.148 18.375 18.875 1 98.75 396 GLY B N 1
ATOM 6496 C CA . GLY B 1 396 ? 14.492 18.578 17.594 1 98.75 396 GLY B CA 1
ATOM 6497 C C . GLY B 1 396 ? 12.984 18.422 17.656 1 98.75 396 GLY B C 1
ATOM 6498 O O . GLY B 1 396 ? 12.25 19.188 17.031 1 98.75 396 GLY B O 1
ATOM 6499 N N . LEU B 1 397 ? 12.547 17.422 18.391 1 98.88 397 LEU B N 1
ATOM 6500 C CA . LEU B 1 397 ? 11.117 17.234 18.594 1 98.88 397 LEU B CA 1
ATOM 6501 C C . LEU B 1 397 ? 10.484 18.453 19.234 1 98.88 397 LEU B C 1
ATOM 6503 O O . LEU B 1 397 ? 9.422 18.906 18.812 1 98.88 397 LEU B O 1
ATOM 6507 N N . LEU B 1 398 ? 11.094 19.016 20.234 1 98.81 398 LEU B N 1
ATOM 6508 C CA . LEU B 1 398 ? 10.578 20.188 20.938 1 98.81 398 LEU B CA 1
ATOM 6509 C C . LEU B 1 398 ? 10.547 21.391 20.016 1 98.81 398 LEU B C 1
ATOM 6511 O O . LEU B 1 398 ? 9.586 22.172 20.031 1 98.81 398 LEU B O 1
ATOM 6515 N N . VAL B 1 399 ? 11.594 21.562 19.25 1 98.75 399 VAL B N 1
ATOM 6516 C CA . VAL B 1 399 ? 11.672 22.656 18.297 1 98.75 399 VAL B CA 1
ATOM 6517 C C . VAL B 1 399 ? 10.531 22.547 17.281 1 98.75 399 VAL B C 1
ATOM 6519 O O . VAL B 1 399 ? 9.875 23.531 16.969 1 98.75 399 VAL B O 1
ATOM 6522 N N . THR B 1 400 ? 10.32 21.312 16.75 1 98.88 400 THR B N 1
ATOM 6523 C CA . THR B 1 400 ? 9.258 21.078 15.797 1 98.88 400 THR B CA 1
ATOM 6524 C C . THR B 1 400 ? 7.895 21.422 16.391 1 98.88 400 THR B C 1
ATOM 6526 O O . THR B 1 400 ? 7.07 22.062 15.75 1 98.88 400 THR B O 1
ATOM 6529 N N . LEU B 1 401 ? 7.668 20.984 17.609 1 98.81 401 LEU B N 1
ATOM 6530 C CA . LEU B 1 401 ? 6.406 21.281 18.281 1 98.81 401 LEU B CA 1
ATOM 6531 C C . LEU B 1 401 ? 6.215 22.781 18.469 1 98.81 401 LEU B C 1
ATOM 6533 O O . LEU B 1 401 ? 5.102 23.281 18.312 1 98.81 401 LEU B O 1
ATOM 6537 N N . MET B 1 402 ? 7.281 23.469 18.75 1 98.62 402 MET B N 1
ATOM 6538 C CA . MET B 1 402 ? 7.219 24.922 18.922 1 98.62 402 MET B CA 1
ATOM 6539 C C . MET B 1 402 ? 6.891 25.609 17.609 1 98.62 402 MET B C 1
ATOM 6541 O O . MET B 1 402 ? 5.965 26.422 17.547 1 98.62 402 MET B O 1
ATOM 6545 N N . PHE B 1 403 ? 7.641 25.297 16.562 1 98.5 403 PHE B N 1
ATOM 6546 C CA . PHE B 1 403 ? 7.395 25.906 15.258 1 98.5 403 PHE B CA 1
ATOM 6547 C C . PHE B 1 403 ? 5.977 25.625 14.781 1 98.5 403 PHE B C 1
ATOM 6549 O O . PHE B 1 403 ? 5.305 26.5 14.227 1 98.5 403 PHE B O 1
ATOM 6556 N N . ALA B 1 404 ? 5.527 24.359 14.945 1 98.81 404 ALA B N 1
ATOM 6557 C CA . ALA B 1 404 ? 4.195 23.953 14.508 1 98.81 404 ALA B CA 1
ATOM 6558 C C . ALA B 1 404 ? 3.113 24.703 15.273 1 98.81 404 ALA B C 1
ATOM 6560 O O . ALA B 1 404 ? 2.184 25.25 14.68 1 98.81 404 ALA B O 1
ATOM 6561 N N . SER B 1 405 ? 3.232 24.766 16.609 1 98.69 405 SER B N 1
ATOM 6562 C CA . SER B 1 405 ? 2.207 25.375 17.453 1 98.69 405 SER B CA 1
ATOM 6563 C C . SER B 1 405 ? 2.146 26.891 17.266 1 98.69 405 SER B C 1
ATOM 6565 O O . SER B 1 405 ? 1.063 27.453 17.125 1 98.69 405 SER B O 1
ATOM 6567 N N . VAL B 1 406 ? 3.297 27.531 17.281 1 98.31 406 VAL B N 1
ATOM 6568 C CA . VAL B 1 406 ? 3.346 28.984 17.094 1 98.31 406 VAL B CA 1
ATOM 6569 C C . VAL B 1 406 ? 2.893 29.344 15.68 1 98.31 406 VAL B C 1
ATOM 6571 O O . VAL B 1 406 ? 2.123 30.281 15.492 1 98.31 406 VAL B O 1
ATOM 6574 N N . GLY B 1 407 ? 3.391 28.578 14.727 1 98.44 407 GLY B N 1
ATOM 6575 C CA . GLY B 1 407 ? 2.984 28.812 13.352 1 98.44 407 GLY B CA 1
ATOM 6576 C C . GLY B 1 407 ? 1.496 28.609 13.133 1 98.44 407 GLY B C 1
ATOM 6577 O O . GLY B 1 407 ? 0.851 29.438 12.477 1 98.44 407 GLY B O 1
ATOM 6578 N N . GLY B 1 408 ? 0.956 27.438 13.648 1 98.38 408 GLY B N 1
ATOM 6579 C CA . GLY B 1 408 ? -0.479 27.219 13.57 1 98.38 408 GLY B CA 1
ATOM 6580 C C . GLY B 1 408 ? -1.29 28.328 14.227 1 98.38 408 GLY B C 1
ATOM 6581 O O . GLY B 1 408 ? -2.34 28.719 13.711 1 98.38 408 GLY B O 1
ATOM 6582 N N . GLY B 1 409 ? -0.818 28.812 15.344 1 98.06 409 GLY B N 1
ATOM 6583 C CA . GLY B 1 409 ? -1.476 29.922 16.031 1 98.06 409 GLY B CA 1
ATOM 6584 C C . GLY B 1 409 ? -1.479 31.203 1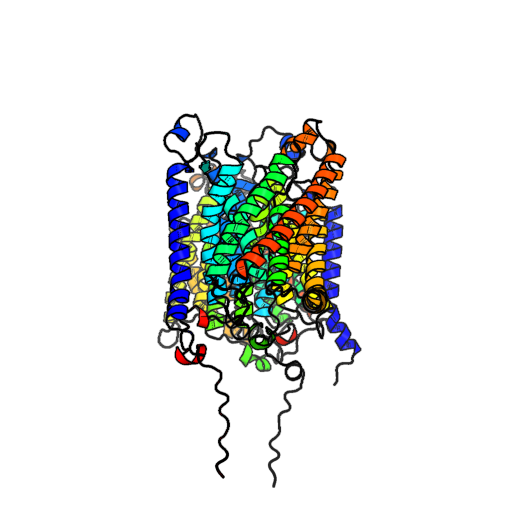5.211 1 98.06 409 GLY B C 1
ATOM 6585 O O . GLY B 1 409 ? -2.525 31.828 15.039 1 98.06 409 GLY B O 1
ATOM 6586 N N . LEU B 1 410 ? -0.34 31.594 14.711 1 96.88 410 LEU B N 1
ATOM 6587 C CA . LEU B 1 410 ? -0.217 32.781 13.883 1 96.88 410 LEU B CA 1
ATOM 6588 C C . LEU B 1 410 ? -1.053 32.656 12.617 1 96.88 410 LEU B C 1
ATOM 6590 O O . LEU B 1 410 ? -1.715 33.625 12.203 1 96.88 410 LEU B O 1
ATOM 6594 N N . GLY B 1 411 ? -0.949 31.5 11.984 1 96.38 411 GLY B N 1
ATOM 6595 C CA . GLY B 1 411 ? -1.771 31.234 10.812 1 96.38 411 GLY B CA 1
ATOM 6596 C C . GLY B 1 411 ? -3.258 31.359 11.086 1 96.38 411 GLY B C 1
ATOM 6597 O O . GLY B 1 411 ? -3.996 31.938 10.289 1 96.38 411 GLY B O 1
ATOM 6598 N N . GLY B 1 412 ? -3.691 30.781 12.219 1 96.5 412 GLY B N 1
ATOM 6599 C CA . GLY B 1 412 ? -5.09 30.891 12.594 1 96.5 412 GLY B CA 1
ATOM 6600 C C . GLY B 1 412 ? -5.559 32.312 12.766 1 96.5 412 GLY B C 1
ATOM 6601 O O . GLY B 1 412 ? -6.648 32.688 12.312 1 96.5 412 GLY B O 1
ATOM 6602 N N . ILE B 1 413 ? -4.758 33.188 13.375 1 95.94 413 ILE B N 1
ATOM 6603 C CA . ILE B 1 413 ? -5.094 34.594 13.594 1 95.94 413 ILE B CA 1
ATOM 6604 C C . ILE B 1 413 ? -5.18 35.312 12.258 1 95.94 413 ILE B C 1
ATOM 6606 O O . ILE B 1 413 ? -6.098 36.094 12.031 1 95.94 413 ILE B O 1
ATOM 6610 N N . LEU B 1 414 ? -4.316 34.969 11.406 1 93.19 414 LEU B N 1
ATOM 6611 C CA . LEU B 1 414 ? -4.301 35.562 10.086 1 93.19 414 LEU B CA 1
ATOM 6612 C C . LEU B 1 414 ? -5.535 35.156 9.281 1 93.19 414 LEU B C 1
ATOM 6614 O O . LEU B 1 414 ? -6.129 36 8.586 1 93.19 414 LEU B O 1
ATOM 6618 N N . LEU B 1 415 ? -5.91 33.906 9.352 1 94.5 415 LEU B N 1
ATOM 6619 C CA . LEU B 1 415 ? -6.992 33.375 8.531 1 94.5 415 LEU B CA 1
ATOM 6620 C C . LEU B 1 415 ? -8.352 33.781 9.094 1 94.5 415 LEU B C 1
ATOM 6622 O O . LEU B 1 415 ? -9.375 33.625 8.43 1 94.5 415 LEU B O 1
ATOM 6626 N N . ARG B 1 416 ? -8.352 34.375 10.258 1 92 416 ARG B N 1
ATOM 6627 C CA . ARG B 1 416 ? -9.602 34.844 10.859 1 92 416 ARG B CA 1
ATOM 6628 C C . ARG B 1 416 ? -9.945 36.25 10.367 1 92 416 ARG B C 1
ATOM 6630 O O . ARG B 1 416 ? -11.016 36.781 10.688 1 92 416 ARG B O 1
ATOM 6637 N N . LEU B 1 417 ? -9.148 36.719 9.664 1 88.38 417 LEU B N 1
ATOM 6638 C CA . LEU B 1 417 ? -9.422 38.062 9.172 1 88.38 417 LEU B CA 1
ATOM 6639 C C . LEU B 1 417 ? -10.734 38.125 8.406 1 88.38 417 LEU B C 1
ATOM 6641 O O . LEU B 1 417 ? -11.023 37.219 7.602 1 88.38 417 LEU B O 1
ATOM 6645 N N . PRO B 1 418 ? -11.492 39.156 8.57 1 82.19 418 PRO B N 1
ATOM 6646 C CA . PRO B 1 418 ? -12.875 39.188 8.094 1 82.19 418 PRO B CA 1
ATOM 6647 C C . PRO B 1 418 ? -12.977 39.25 6.57 1 82.19 418 PRO B C 1
ATOM 6649 O O . PRO B 1 418 ? -14 38.844 6 1 82.19 418 PRO B O 1
ATOM 6652 N N . PHE B 1 419 ? -12.008 39.688 5.973 1 82.94 419 PHE B N 1
ATOM 6653 C CA . PHE B 1 419 ? -12.148 39.844 4.527 1 82.94 419 PHE B CA 1
ATOM 6654 C C . PHE B 1 419 ? -11.922 38.531 3.822 1 82.94 419 PHE B C 1
ATOM 6656 O O . PHE B 1 419 ? -12.211 38.375 2.631 1 82.94 419 PHE B O 1
ATOM 6663 N N . LEU B 1 420 ? -11.57 37.562 4.691 1 84.88 420 LEU B N 1
ATOM 6664 C CA . LEU B 1 420 ? -11.375 36.25 4.09 1 84.88 420 LEU B CA 1
ATOM 6665 C C . LEU B 1 420 ? -12.68 35.469 4.07 1 84.88 420 LEU B C 1
ATOM 6667 O O . LEU B 1 420 ? -13.492 35.594 4.984 1 84.88 420 LEU B O 1
ATOM 6671 N N . ASP B 1 421 ? -13.219 35.125 3.027 1 76.38 421 ASP B N 1
ATOM 6672 C CA . ASP B 1 421 ? -14.492 34.469 2.748 1 76.38 421 ASP B CA 1
ATOM 6673 C C . ASP B 1 421 ? -14.555 33.062 3.398 1 76.38 421 ASP B C 1
ATOM 6675 O O . ASP B 1 421 ? -14.656 32.062 2.705 1 76.38 421 ASP B O 1
ATOM 6679 N N . SER B 1 422 ? -14.594 32.969 4.766 1 85.44 422 SER B N 1
ATOM 6680 C CA . SER B 1 422 ? -14.797 31.703 5.457 1 85.44 422 SER B CA 1
ATOM 6681 C C . SER B 1 422 ? -16.25 31.25 5.359 1 85.44 422 SER B C 1
ATOM 6683 O O . SER B 1 422 ? -17.172 32.062 5.402 1 85.44 422 SER B O 1
ATOM 6685 N N . PRO B 1 423 ? -16.422 29.969 5.176 1 89.44 423 PRO B N 1
ATOM 6686 C CA . PRO B 1 423 ? -17.812 29.516 5.129 1 89.44 423 PRO B CA 1
ATOM 6687 C C . PRO B 1 423 ? -18.531 29.656 6.473 1 89.44 423 PRO B C 1
ATOM 6689 O O . PRO B 1 423 ? -17.922 29.438 7.523 1 89.44 423 PRO B O 1
ATOM 6692 N N . PRO B 1 424 ? -19.844 30.047 6.359 1 90.56 424 PRO B N 1
ATOM 6693 C CA . PRO B 1 424 ? -20.609 30.047 7.605 1 90.56 424 PRO B CA 1
ATOM 6694 C C . PRO B 1 424 ? -20.703 28.656 8.227 1 90.56 424 PRO B C 1
ATOM 6696 O O . PRO B 1 424 ? -20.562 27.641 7.527 1 90.56 424 PRO B O 1
ATOM 6699 N N . ASP B 1 425 ? -20.906 28.594 9.508 1 93.06 425 ASP B N 1
ATOM 6700 C CA . ASP B 1 425 ? -20.953 27.328 10.25 1 93.06 425 ASP B CA 1
ATOM 6701 C C . ASP B 1 425 ? -21.984 26.391 9.656 1 93.06 425 ASP B C 1
ATOM 6703 O O . ASP B 1 425 ? -21.797 25.172 9.664 1 93.06 425 ASP B O 1
ATOM 6707 N N . SER B 1 426 ? -23.062 26.938 9.055 1 92.81 426 SER B N 1
ATOM 6708 C CA . SER B 1 426 ? -24.156 26.125 8.523 1 92.81 426 SER B CA 1
ATOM 6709 C C . SER B 1 426 ? -23.812 25.578 7.141 1 92.81 426 SER B C 1
ATOM 6711 O O . SER B 1 426 ? -24.516 24.719 6.621 1 92.81 426 SER B O 1
ATOM 6713 N N . GLN B 1 427 ? -22.719 26.047 6.625 1 92.69 427 GLN B N 1
ATOM 6714 C CA . GLN B 1 427 ? -22.391 25.625 5.266 1 92.69 427 GLN B CA 1
ATOM 6715 C C . GLN B 1 427 ? -21.062 24.906 5.223 1 92.69 427 GLN B C 1
ATOM 6717 O O . GLN B 1 427 ? -20.469 24.734 4.152 1 92.69 427 GLN B O 1
ATOM 6722 N N . CYS B 1 428 ? -20.625 24.516 6.34 1 94.75 428 CYS B N 1
ATOM 6723 C CA . CYS B 1 428 ? -19.406 23.703 6.395 1 94.75 428 CYS B CA 1
ATOM 6724 C C . CYS B 1 428 ? -19.641 22.328 5.789 1 94.75 428 CYS B C 1
ATOM 6726 O O . CYS B 1 428 ? -20.766 21.828 5.773 1 94.75 428 CYS B O 1
ATOM 6728 N N . TYR B 1 429 ? -18.641 21.766 5.176 1 96.19 429 TYR B N 1
ATOM 6729 C CA . TYR B 1 429 ? -18.641 20.406 4.621 1 96.19 429 TYR B CA 1
ATOM 6730 C C . TYR B 1 429 ? -19.609 20.312 3.443 1 96.19 429 TYR B C 1
ATOM 6732 O O . TYR B 1 429 ? -20.281 19.297 3.262 1 96.19 429 TYR B O 1
ATOM 6740 N N . GLU B 1 430 ? -19.719 21.453 2.729 1 94.19 430 GLU B N 1
ATOM 6741 C CA . GLU B 1 430 ? -20.656 21.5 1.61 1 94.19 430 GLU B CA 1
ATOM 6742 C C . GLU B 1 430 ? -19.969 21.938 0.323 1 94.19 430 GLU B C 1
ATOM 6744 O O . GLU B 1 430 ? -19.484 23.062 0.226 1 94.19 430 GLU B O 1
ATOM 6749 N N . ASP B 1 431 ? -20.016 21.094 -0.742 1 94.69 431 ASP B N 1
ATOM 6750 C CA . ASP B 1 431 ? -19.344 21.344 -2.016 1 94.69 431 ASP B CA 1
ATOM 6751 C C . ASP B 1 431 ? -20.062 22.453 -2.795 1 94.69 431 ASP B C 1
ATOM 6753 O O . ASP B 1 431 ? -19.422 23.203 -3.535 1 94.69 431 ASP B O 1
ATOM 6757 N N . GLN B 1 432 ? -21.328 22.562 -2.613 1 92 432 GLN B N 1
ATOM 6758 C CA . GLN B 1 432 ? -22.125 23.469 -3.434 1 92 432 GLN B CA 1
ATOM 6759 C C . GLN B 1 432 ? -21.703 24.922 -3.23 1 92 432 GLN B C 1
ATOM 6761 O O . GLN B 1 432 ? -21.969 25.781 -4.078 1 92 432 GLN B O 1
ATOM 6766 N N . VAL B 1 433 ? -21.125 25.172 -2.125 1 89.88 433 VAL B N 1
ATOM 6767 C CA . VAL B 1 433 ? -20.672 26.531 -1.819 1 89.88 433 VAL B CA 1
ATOM 6768 C C . VAL B 1 433 ? -19.594 26.953 -2.822 1 89.88 433 VAL B C 1
ATOM 6770 O O . VAL B 1 433 ? -19.531 28.125 -3.211 1 89.88 433 VAL B O 1
ATOM 6773 N N . TYR B 1 434 ? -18.797 25.984 -3.342 1 91.75 434 TYR B N 1
ATOM 6774 C CA . TYR B 1 434 ? -17.609 26.344 -4.125 1 91.75 434 TYR B CA 1
ATOM 6775 C C . TYR B 1 434 ? -17.672 25.734 -5.516 1 91.75 434 TYR B C 1
ATOM 6777 O O . TYR B 1 434 ? -16.938 26.141 -6.414 1 91.75 434 TYR B O 1
ATOM 6785 N N . TRP B 1 435 ? -18.562 24.688 -5.688 1 93.44 435 TRP B N 1
ATOM 6786 C CA . TRP B 1 435 ? -18.562 23.922 -6.922 1 93.44 435 TRP B CA 1
ATOM 6787 C C . TRP B 1 435 ? -19.953 23.891 -7.555 1 93.44 435 TRP B C 1
ATOM 6789 O O . TRP B 1 435 ? -20.953 23.922 -6.852 1 93.44 435 TRP B O 1
ATOM 6799 N N . GLU B 1 436 ? -19.984 23.891 -8.906 1 93.12 436 GLU B N 1
ATOM 6800 C CA . GLU B 1 436 ? -21.203 23.453 -9.602 1 93.12 436 GLU B CA 1
ATOM 6801 C C . GLU B 1 436 ? -21.406 21.953 -9.461 1 93.12 436 GLU B C 1
ATOM 6803 O O . GLU B 1 436 ? -20.656 21.156 -10.039 1 93.12 436 GLU B O 1
ATOM 6808 N N . VAL B 1 437 ? -22.406 21.641 -8.633 1 91.25 437 VAL B N 1
ATOM 6809 C CA . VAL B 1 437 ? -22.656 20.234 -8.352 1 91.25 437 VAL B CA 1
ATOM 6810 C C . VAL B 1 437 ? -23.797 19.719 -9.234 1 91.25 437 VAL B C 1
ATOM 6812 O O . VAL B 1 437 ? -24.891 20.281 -9.242 1 91.25 437 VAL B O 1
ATOM 6815 N N . PRO B 1 438 ? -23.5 18.688 -9.992 1 88.75 438 PRO B N 1
ATOM 6816 C CA . PRO B 1 438 ? -24.547 18.156 -10.859 1 88.75 438 PRO B CA 1
ATOM 6817 C C . PRO B 1 438 ? -25.812 17.75 -10.094 1 88.75 438 PRO B C 1
ATOM 6819 O O . PRO B 1 438 ? -25.719 17.172 -9.008 1 88.75 438 PRO B O 1
ATOM 6822 N N . GLY B 1 439 ? -26.969 18 -10.703 1 85.31 439 GLY B N 1
ATOM 6823 C CA . GLY B 1 439 ? -28.266 17.625 -10.141 1 85.31 439 GLY B CA 1
ATOM 6824 C C . GLY B 1 439 ? -28.766 18.609 -9.094 1 85.31 439 GLY B C 1
ATOM 6825 O O . GLY B 1 439 ? -29.906 18.516 -8.648 1 85.31 439 GLY B O 1
ATOM 6826 N N . GLU B 1 440 ? -28 19.391 -8.547 1 77.81 440 GLU B N 1
ATOM 6827 C CA . GLU B 1 440 ? -28.422 20.359 -7.531 1 77.81 440 GLU B CA 1
ATOM 6828 C C . GLU B 1 440 ? -28.625 21.734 -8.133 1 77.81 440 GLU B C 1
ATOM 6830 O O . GLU B 1 440 ? -27.828 22.172 -8.977 1 77.81 440 GLU B O 1
ATOM 6835 N N . LEU B 1 441 ? -29.906 22.203 -8.109 1 65 441 LEU B N 1
ATOM 6836 C CA . LEU B 1 441 ? -30.234 23.516 -8.641 1 65 441 LEU B CA 1
ATOM 6837 C C . LEU B 1 441 ? -29.594 24.625 -7.812 1 65 441 LEU B C 1
ATOM 6839 O O . LEU B 1 441 ? -29.375 24.453 -6.609 1 65 441 LEU B O 1
ATOM 6843 N N . GLU B 1 442 ? -29.016 25.719 -8.383 1 56.78 442 GLU B N 1
ATOM 6844 C CA . GLU B 1 442 ? -28.281 26.844 -7.828 1 56.78 442 GLU B CA 1
ATOM 6845 C C . GLU B 1 442 ? -29.016 27.453 -6.641 1 56.78 442 GLU B C 1
ATOM 6847 O O . GLU B 1 442 ? -28.391 27.906 -5.684 1 56.78 442 GLU B O 1
ATOM 6852 N N . ASP B 1 443 ? -30.266 27.688 -6.672 1 50.88 443 ASP B N 1
ATOM 6853 C CA . ASP B 1 443 ? -31.016 28.531 -5.742 1 50.88 443 ASP B CA 1
ATOM 6854 C C . ASP B 1 443 ? -31.031 27.922 -4.344 1 50.88 443 ASP B C 1
ATOM 6856 O O . ASP B 1 443 ? -31.156 28.641 -3.348 1 50.88 443 ASP B O 1
ATOM 6860 N N . GLU B 1 444 ? -31.062 26.641 -4.172 1 48.03 444 GLU B N 1
ATOM 6861 C CA . GLU B 1 444 ? -31.281 26 -2.879 1 48.03 444 GLU B CA 1
ATOM 6862 C C . GLU B 1 444 ? -30.047 26.141 -1.988 1 48.03 444 GLU B C 1
ATOM 6864 O O . GLU B 1 444 ? -30.141 25.969 -0.77 1 48.03 444 GLU B O 1
ATOM 6869 N N . ALA B 1 445 ? -29 26.109 -2.568 1 47.75 445 ALA B N 1
ATOM 6870 C CA . ALA B 1 445 ? -27.781 26.078 -1.752 1 47.75 445 ALA B CA 1
ATOM 6871 C C . ALA B 1 445 ? -27.562 27.406 -1.047 1 47.75 445 ALA B C 1
ATOM 6873 O O . ALA B 1 445 ? -26.75 27.5 -0.125 1 47.75 445 ALA B O 1
ATOM 6874 N N . GLN B 1 446 ? -27.984 28.531 -1.63 1 43.59 446 GLN B N 1
ATOM 6875 C CA . GLN B 1 446 ? -27.75 29.859 -1.08 1 43.59 446 GLN B CA 1
ATOM 6876 C C . GLN B 1 446 ? -28.906 30.328 -0.217 1 43.59 446 GLN B C 1
ATOM 6878 O O . GLN B 1 446 ? -28.844 31.391 0.409 1 43.59 446 GLN B O 1
ATOM 6883 N N . GLY B 1 447 ? -30.234 29.797 -0.413 1 41.34 447 GLY B N 1
ATOM 6884 C CA . GLY B 1 447 ? -31.375 30.422 0.213 1 41.34 447 GLY B CA 1
ATOM 6885 C C . GLY B 1 447 ? -31.5 30.109 1.69 1 41.34 447 GLY B C 1
ATOM 6886 O O . GLY B 1 447 ? -30.953 29.109 2.166 1 41.34 447 GLY B O 1
ATOM 6887 N N . PRO B 1 448 ? -31.719 31.094 2.592 1 37.84 448 PRO B N 1
ATOM 6888 C CA . PRO B 1 448 ? -32.094 30.812 3.982 1 37.84 448 PRO B CA 1
ATOM 6889 C C . PRO B 1 448 ? -33.125 29.703 4.109 1 37.84 448 PRO B C 1
ATOM 6891 O O . PRO B 1 448 ? -33.938 29.484 3.195 1 37.84 448 PRO B O 1
ATOM 6894 N N . LEU B 1 449 ? -32.781 28.562 4.672 1 38.12 449 LEU B N 1
ATOM 6895 C CA . LEU B 1 449 ? -33.875 27.672 5.047 1 38.12 449 LEU B CA 1
ATOM 6896 C C . LEU B 1 449 ? -35.125 28.484 5.402 1 38.12 449 LEU B C 1
ATOM 6898 O O . LEU B 1 449 ? -35.156 29.219 6.391 1 38.12 449 LEU B O 1
ATOM 6902 N N . ARG B 1 450 ? -35.812 29.109 4.488 1 35.84 450 ARG B N 1
ATOM 6903 C CA . ARG B 1 450 ? -37.094 29.672 4.828 1 35.84 450 ARG B CA 1
ATOM 6904 C C . ARG B 1 450 ? -37.969 28.656 5.586 1 35.84 450 ARG B C 1
ATOM 6906 O O . ARG B 1 450 ? -38.25 27.578 5.07 1 35.84 450 ARG B O 1
ATOM 6913 N N . VAL B 1 451 ? -37.906 28.609 6.906 1 38.31 451 VAL B N 1
ATOM 6914 C CA . VAL B 1 451 ? -38.938 27.969 7.723 1 38.31 451 VAL B CA 1
ATOM 6915 C C . VAL B 1 451 ? -40.312 28.297 7.16 1 38.31 451 VAL B C 1
ATOM 6917 O O . VAL B 1 451 ? -40.719 29.469 7.113 1 38.31 451 VAL B O 1
ATOM 6920 N N . GLU B 1 452 ? -40.812 27.641 6.184 1 36.84 452 GLU B N 1
ATOM 6921 C CA . GLU B 1 452 ? -42.219 27.734 5.801 1 36.84 452 GLU B CA 1
ATOM 6922 C C . GLU B 1 452 ? -43.125 27.703 7.027 1 36.84 452 GLU B C 1
ATOM 6924 O O . GLU B 1 452 ? -43.156 26.719 7.758 1 36.84 452 GLU B O 1
ATOM 6929 N N . GLU B 1 453 ? -43.312 28.859 7.707 1 34.62 453 GLU B N 1
ATOM 6930 C CA . GLU B 1 453 ? -44.375 29 8.703 1 34.62 453 GLU B CA 1
ATOM 6931 C C . GLU B 1 453 ? -45.719 28.594 8.133 1 34.62 453 GLU B C 1
ATOM 6933 O O . GLU B 1 453 ? -46.125 29.078 7.074 1 34.62 453 GLU B O 1
ATOM 6938 N N . PRO B 1 454 ? -46.156 27.391 8.414 1 39.75 454 PRO B N 1
ATOM 6939 C CA . PRO B 1 454 ? -47.531 27.062 8.008 1 39.75 454 PRO B CA 1
ATOM 6940 C C . PRO B 1 454 ? -48.531 28.156 8.336 1 39.75 454 PRO B C 1
ATOM 6942 O O . PRO B 1 454 ? -48.594 28.625 9.484 1 39.75 454 PRO B O 1
ATOM 6945 N N . VAL B 1 455 ? -48.781 29.109 7.504 1 35.38 455 VAL B N 1
ATOM 6946 C CA . VAL B 1 455 ? -49.844 30.094 7.688 1 35.38 455 VAL B CA 1
ATOM 6947 C C . VAL B 1 455 ? -51.188 29.375 7.965 1 35.38 455 VAL B C 1
ATOM 6949 O O . VAL B 1 455 ? -51.688 28.641 7.109 1 35.38 455 VAL B O 1
ATOM 6952 N N . THR B 1 456 ? -51.438 28.922 9.188 1 32.59 456 THR B N 1
ATOM 6953 C CA . THR B 1 456 ? -52.75 28.516 9.656 1 32.59 456 THR B CA 1
ATOM 6954 C C . THR B 1 456 ? -53.781 29.562 9.297 1 32.59 456 THR B C 1
ATOM 6956 O O . THR B 1 456 ? -53.656 30.734 9.656 1 32.59 456 THR B O 1
ATOM 6959 N N . GLN B 1 457 ? -54.375 29.484 8.133 1 32.5 457 GLN B N 1
ATOM 6960 C CA . GLN B 1 457 ? -55.594 30.188 7.812 1 32.5 457 GLN B CA 1
ATOM 6961 C C . GLN B 1 457 ? -56.562 30.172 8.992 1 32.5 457 GLN B C 1
ATOM 6963 O O . GLN B 1 457 ? -56.969 29.094 9.453 1 32.5 457 GLN B O 1
ATOM 6968 N N . ALA B 1 458 ? -56.688 31.266 9.68 1 25.45 458 ALA B N 1
ATOM 6969 C CA . ALA B 1 458 ? -57.906 31.547 10.461 1 25.45 458 ALA B CA 1
ATOM 6970 C C . ALA B 1 458 ? -59.094 31.859 9.555 1 25.45 458 ALA B C 1
ATOM 6972 O O . ALA B 1 458 ? -58.938 32.531 8.539 1 25.45 458 ALA B O 1
#

InterPro domains:
  IPR002229 Blood group Rhesus C/E/D polypeptide [PR00342] (14-32)
  IPR002229 Blood group Rhesus C/E/D polypeptide [PR00342] (61-78)
  IPR002229 Blood group Rhesus C/E/D polypeptide [PR00342] (90-107)
  IPR002229 Blood group Rhesus C/E/D polypeptide [PR00342] (128-144)
  IPR002229 Blood group Rhesus C/E/D polypeptide [PR00342] (151-174)
  IPR002229 Blood group Rhesus C/E/D polypeptide [PR00342] (185-200)
  IPR002229 Blood group Rhesus C/E/D polypeptide [PR00342] (220-238)
  IPR002229 Blood group Rhesus C/E/D polypeptide [PR00342] (250-272)
  IPR002229 Blood group Rhesus C/E/D polypeptide [PR00342] (285-298)
  IPR002229 Blood group Rhesus C/E/D polypeptide [PR00342] (308-326)
  IPR002229 Blood group Rhesus C/E/D polypeptide [PR00342] (346-362)
  IPR024041 Ammonium transporter AmtB-like domain [PF00909] (26-416)
  IPR029020 Ammonium/urea transporter [G3DSA:1.10.3430.10] (3-441)